Protein AF-A0A2S8CM66-F1 (afdb_monomer)

Structure (mmCIF, N/CA/C/O backbone):
data_AF-A0A2S8CM66-F1
#
_entry.id   AF-A0A2S8CM66-F1
#
loop_
_atom_site.group_PDB
_atom_site.id
_atom_site.type_symbol
_atom_site.label_atom_id
_atom_site.label_alt_id
_atom_site.label_comp_id
_atom_site.label_asym_id
_atom_site.label_entity_id
_atom_site.label_seq_id
_atom_site.pdbx_PDB_ins_code
_atom_site.Cartn_x
_atom_site.Cartn_y
_atom_site.Cartn_z
_atom_site.occupancy
_atom_site.B_iso_or_equiv
_atom_site.auth_seq_id
_atom_site.auth_comp_id
_atom_site.auth_asym_id
_atom_site.auth_atom_id
_atom_site.pdbx_PDB_model_num
ATOM 1 N N . ILE A 1 1 ? 37.166 -19.682 -2.293 1.00 34.41 1 ILE A N 1
ATOM 2 C CA . ILE A 1 1 ? 37.680 -18.323 -1.991 1.00 34.41 1 ILE A CA 1
ATOM 3 C C . ILE A 1 1 ? 39.130 -18.456 -1.525 1.00 34.41 1 ILE A C 1
ATOM 5 O O . ILE A 1 1 ? 39.403 -18.447 -0.336 1.00 34.41 1 ILE A O 1
ATOM 9 N N . VAL A 1 2 ? 40.062 -18.692 -2.449 1.00 28.36 2 VAL A N 1
ATOM 10 C CA . VAL A 1 2 ? 41.507 -18.613 -2.185 1.00 28.36 2 VAL A CA 1
ATOM 11 C C . VAL A 1 2 ? 42.126 -18.052 -3.457 1.00 28.36 2 VAL A C 1
ATOM 13 O O . VAL A 1 2 ? 42.073 -18.705 -4.495 1.00 28.36 2 VAL A O 1
ATOM 16 N N . GLY A 1 3 ? 42.667 -16.837 -3.384 1.00 27.30 3 GLY A N 1
ATOM 17 C CA . GLY A 1 3 ? 43.450 -16.254 -4.469 1.00 27.30 3 GLY A CA 1
ATOM 18 C C . GLY A 1 3 ? 43.388 -14.731 -4.536 1.00 27.30 3 GLY A C 1
ATOM 19 O O . GLY A 1 3 ? 42.432 -14.195 -5.076 1.00 27.30 3 GLY A O 1
ATOM 20 N N . ARG A 1 4 ? 44.491 -14.098 -4.101 1.00 29.75 4 ARG A N 1
ATOM 21 C CA . ARG A 1 4 ? 44.933 -12.701 -4.316 1.00 29.75 4 ARG A CA 1
ATOM 22 C C . ARG A 1 4 ? 44.472 -11.641 -3.305 1.00 29.75 4 ARG A C 1
ATOM 24 O O . ARG A 1 4 ? 43.474 -10.964 -3.494 1.00 29.75 4 ARG A O 1
ATOM 31 N N . ILE A 1 5 ? 45.325 -11.419 -2.303 1.00 27.25 5 ILE A N 1
ATOM 32 C CA . ILE A 1 5 ? 45.510 -10.114 -1.651 1.00 27.25 5 ILE A CA 1
ATOM 33 C C . ILE A 1 5 ? 46.877 -9.591 -2.131 1.00 27.25 5 ILE A C 1
ATOM 35 O O . ILE A 1 5 ? 47.865 -10.313 -1.957 1.00 27.25 5 ILE A O 1
ATOM 39 N N . PRO A 1 6 ? 46.975 -8.410 -2.766 1.00 31.17 6 PRO A N 1
ATOM 40 C CA . PRO A 1 6 ? 48.257 -7.798 -3.084 1.00 31.17 6 PRO A CA 1
ATOM 41 C C . PRO A 1 6 ? 48.831 -7.055 -1.865 1.00 31.17 6 PRO A C 1
ATOM 43 O O . PRO A 1 6 ? 48.110 -6.430 -1.092 1.00 31.17 6 PRO A O 1
ATOM 46 N N . PHE A 1 7 ? 50.150 -7.165 -1.707 1.00 33.06 7 PHE A N 1
ATOM 47 C CA . PHE A 1 7 ? 50.983 -6.472 -0.722 1.00 33.06 7 PHE A CA 1
ATOM 48 C C . PHE A 1 7 ? 50.875 -4.937 -0.840 1.00 33.06 7 PHE A C 1
ATOM 50 O O . PHE A 1 7 ? 50.984 -4.406 -1.942 1.00 33.06 7 PHE A O 1
ATOM 57 N N . LEU A 1 8 ? 50.789 -4.233 0.297 1.00 27.23 8 LEU A N 1
ATOM 58 C CA . LEU A 1 8 ? 51.073 -2.793 0.429 1.00 27.23 8 LEU A CA 1
ATOM 59 C C . LEU A 1 8 ? 52.080 -2.552 1.582 1.00 27.23 8 LEU A C 1
ATOM 61 O O . LEU A 1 8 ? 52.109 -3.345 2.527 1.00 27.23 8 LEU A O 1
ATOM 65 N N . PRO A 1 9 ? 52.946 -1.519 1.493 1.00 34.34 9 PRO A N 1
ATOM 66 C CA . PRO A 1 9 ? 54.175 -1.411 2.280 1.00 34.34 9 PRO A CA 1
ATOM 67 C C . PRO A 1 9 ? 54.027 -0.671 3.625 1.00 34.34 9 PRO A C 1
ATOM 69 O O . PRO A 1 9 ? 53.218 0.235 3.776 1.00 34.34 9 PRO A O 1
ATOM 72 N N . ALA A 1 10 ? 54.886 -1.088 4.565 1.00 40.53 10 ALA A N 1
ATOM 73 C CA . ALA A 1 10 ? 55.399 -0.430 5.778 1.00 40.53 10 ALA A CA 1
ATOM 74 C C . ALA A 1 10 ? 54.502 0.589 6.524 1.00 40.53 10 ALA A C 1
ATOM 76 O O . ALA A 1 10 ? 54.540 1.787 6.253 1.00 40.53 10 ALA A O 1
ATOM 77 N N . LEU A 1 11 ? 53.828 0.119 7.582 1.00 29.58 11 LEU A N 1
ATOM 78 C CA . LEU A 1 11 ? 53.244 0.945 8.647 1.00 29.58 11 LEU A CA 1
ATOM 79 C C . LEU A 1 11 ? 53.951 0.676 9.989 1.00 29.58 11 LEU A C 1
ATOM 81 O O . LEU A 1 11 ? 54.458 -0.417 10.239 1.00 29.58 11 LEU A O 1
ATOM 85 N N . THR A 1 12 ? 54.025 1.719 10.811 1.00 40.59 12 THR A N 1
ATOM 86 C CA . THR A 1 12 ? 54.850 1.884 12.018 1.00 40.59 12 THR A CA 1
ATOM 87 C C . THR A 1 12 ? 54.476 0.969 13.196 1.00 40.59 12 THR A C 1
ATOM 89 O O . THR A 1 12 ? 53.368 0.443 13.291 1.00 40.59 12 THR A O 1
ATOM 92 N N . ALA A 1 13 ? 55.438 0.788 14.112 1.00 33.78 13 ALA A N 1
ATOM 93 C CA . ALA A 1 13 ? 55.459 -0.239 15.161 1.00 33.78 13 ALA A CA 1
ATOM 94 C C . ALA A 1 13 ? 54.307 -0.203 16.192 1.00 33.78 13 ALA A C 1
ATOM 96 O O . ALA A 1 13 ? 54.089 -1.207 16.864 1.00 33.78 13 ALA A O 1
ATOM 97 N N . GLU A 1 14 ? 53.545 0.888 16.306 1.00 38.16 14 GLU A N 1
ATOM 98 C CA . GLU A 1 14 ? 52.434 0.993 17.272 1.00 38.16 14 GLU A CA 1
ATOM 99 C C . GLU A 1 14 ? 51.142 0.283 16.820 1.00 38.16 14 GLU A C 1
ATOM 101 O O . GLU A 1 14 ? 50.305 -0.049 17.655 1.00 38.16 14 GLU A O 1
ATOM 106 N N . ASN A 1 15 ? 50.996 -0.059 15.533 1.00 35.22 15 ASN A N 1
ATOM 107 C CA . ASN A 1 15 ? 49.811 -0.765 15.013 1.00 35.22 15 ASN A CA 1
ATOM 108 C C . ASN A 1 15 ? 49.895 -2.306 15.095 1.00 35.22 15 ASN A C 1
ATOM 110 O O . ASN A 1 15 ? 48.985 -3.001 14.636 1.00 35.22 15 ASN A O 1
ATOM 114 N N . LEU A 1 16 ? 50.972 -2.869 15.659 1.00 32.56 16 LEU A N 1
ATOM 115 C CA . LEU A 1 16 ? 51.241 -4.311 15.583 1.00 32.56 16 LEU A CA 1
ATOM 116 C C . LEU A 1 16 ? 50.444 -5.159 16.600 1.00 32.56 16 LEU A C 1
ATOM 118 O O . LEU A 1 16 ? 50.060 -6.282 16.272 1.00 32.56 16 LEU A O 1
ATOM 122 N N . ASP A 1 17 ? 50.145 -4.646 17.798 1.00 32.88 17 ASP A N 1
ATOM 123 C CA . ASP A 1 17 ? 49.552 -5.457 18.884 1.00 32.88 17 ASP A CA 1
ATOM 124 C C . ASP A 1 17 ? 48.041 -5.713 18.721 1.00 32.88 17 ASP A C 1
ATOM 126 O O . ASP A 1 17 ? 47.539 -6.805 19.017 1.00 32.88 17 ASP A O 1
ATOM 130 N N . VAL A 1 18 ? 47.296 -4.751 18.168 1.00 40.12 18 VAL A N 1
ATOM 131 C CA . VAL A 1 18 ? 45.849 -4.908 17.921 1.00 40.12 18 VAL A CA 1
ATOM 132 C C . VAL A 1 18 ? 45.597 -5.870 16.750 1.00 40.12 18 VAL A C 1
ATOM 134 O O . VAL A 1 18 ? 44.712 -6.728 16.821 1.00 40.12 18 VAL A O 1
ATOM 137 N N . TYR A 1 19 ? 46.439 -5.818 15.711 1.00 36.31 19 TYR A N 1
ATOM 138 C CA . TYR A 1 19 ? 46.355 -6.717 14.555 1.00 36.31 19 TYR A CA 1
ATOM 139 C C . TYR A 1 19 ? 46.709 -8.170 14.896 1.00 36.31 19 TYR A C 1
ATOM 141 O O . TYR A 1 19 ? 46.066 -9.097 14.394 1.00 36.31 19 TYR A O 1
ATOM 149 N N . GLN A 1 20 ? 47.680 -8.398 15.788 1.00 38.97 20 GLN A N 1
ATOM 150 C CA . GLN A 1 20 ? 48.048 -9.756 16.199 1.00 38.97 20 GLN A CA 1
ATOM 151 C C . GLN A 1 20 ? 46.916 -10.482 16.934 1.00 38.97 20 GLN A C 1
ATOM 153 O O . GLN A 1 20 ? 46.774 -11.697 16.788 1.00 38.97 20 GLN A O 1
ATOM 158 N N . THR A 1 21 ? 46.064 -9.762 17.664 1.00 44.78 21 THR A N 1
ATOM 159 C CA . THR A 1 21 ? 44.962 -10.373 18.423 1.00 44.78 21 THR A CA 1
ATOM 160 C C . THR A 1 21 ? 43.815 -10.815 17.501 1.00 44.78 21 THR A C 1
ATOM 162 O O . THR A 1 21 ? 43.306 -11.931 17.636 1.00 44.78 21 THR A O 1
ATOM 165 N N . GLY A 1 22 ? 43.471 -10.005 16.491 1.00 38.69 22 GLY A N 1
ATOM 166 C CA . GLY A 1 22 ? 42.439 -10.332 15.497 1.00 38.69 22 GLY A CA 1
ATOM 167 C C . GLY A 1 22 ? 42.820 -11.501 14.581 1.00 38.69 22 GLY A C 1
ATOM 168 O O . GLY A 1 22 ? 42.032 -12.431 14.393 1.00 38.69 22 GLY A O 1
ATOM 169 N N . VAL A 1 23 ? 44.064 -11.522 14.085 1.00 41.75 23 VAL A N 1
ATOM 170 C CA . VAL A 1 23 ? 44.577 -12.612 13.230 1.00 41.75 23 VAL A CA 1
ATOM 171 C C . VAL A 1 23 ? 44.644 -13.936 13.998 1.00 41.75 23 VAL A C 1
ATOM 173 O O . VAL A 1 23 ? 44.323 -14.997 13.457 1.00 41.75 23 VAL A O 1
ATOM 176 N N . ARG A 1 24 ? 44.997 -13.890 15.286 1.00 42.06 24 ARG A N 1
ATOM 177 C CA . ARG A 1 24 ? 45.085 -15.078 16.143 1.00 42.06 24 ARG A CA 1
ATOM 178 C C . ARG A 1 24 ? 43.707 -15.655 16.482 1.00 42.06 24 ARG A C 1
ATOM 180 O O . ARG A 1 24 ? 43.575 -16.879 16.532 1.00 42.06 24 ARG A O 1
ATOM 187 N N . SER A 1 25 ? 42.683 -14.811 16.624 1.00 43.66 25 SER A N 1
ATOM 188 C CA . SER A 1 25 ? 41.285 -15.251 16.755 1.00 43.66 25 SER A CA 1
ATOM 189 C C . SER A 1 25 ? 40.786 -15.921 15.472 1.00 43.66 25 SER A C 1
ATOM 191 O O . SER A 1 25 ? 40.315 -17.055 15.519 1.00 43.66 25 SER A O 1
ATOM 193 N N . ALA A 1 26 ? 41.008 -15.298 14.309 1.00 45.19 26 ALA A N 1
ATOM 194 C CA . ALA A 1 26 ? 40.602 -15.856 13.017 1.00 45.19 26 ALA A CA 1
ATOM 195 C C . ALA A 1 26 ? 41.284 -17.205 12.714 1.00 45.19 26 ALA A C 1
ATOM 197 O O . ALA A 1 26 ? 40.624 -18.164 12.314 1.00 45.19 26 ALA A O 1
ATOM 198 N N . MET A 1 27 ? 42.591 -17.333 12.980 1.00 46.06 27 MET A N 1
ATOM 199 C CA . MET A 1 27 ? 43.304 -18.611 12.830 1.00 46.06 27 MET A CA 1
ATOM 200 C C . MET A 1 27 ? 42.826 -19.685 13.814 1.00 46.06 27 MET A C 1
ATOM 202 O O . MET A 1 27 ? 42.880 -20.871 13.487 1.00 46.06 27 MET A O 1
ATOM 206 N N . SER A 1 28 ? 42.357 -19.301 15.003 1.00 54.66 28 SER A N 1
ATOM 207 C CA . SER A 1 28 ? 41.804 -20.244 15.984 1.00 54.66 28 SER A CA 1
ATOM 208 C C . SER A 1 28 ? 40.441 -20.775 15.532 1.00 54.66 28 SER A C 1
ATOM 210 O O . SER A 1 28 ? 40.208 -21.981 15.595 1.00 54.66 28 SER A O 1
ATOM 212 N N . THR A 1 29 ? 39.589 -19.911 14.972 1.00 55.22 29 THR A N 1
ATOM 213 C CA . THR A 1 29 ? 38.305 -20.296 14.366 1.00 55.22 29 THR A CA 1
ATOM 214 C C . THR A 1 29 ? 38.499 -21.215 13.159 1.00 55.22 29 THR A C 1
ATOM 216 O O . THR A 1 29 ? 37.814 -22.227 13.040 1.00 55.22 29 THR A O 1
ATOM 219 N N . VAL A 1 30 ? 39.481 -20.931 12.297 1.00 55.44 30 VAL A N 1
ATOM 220 C CA . VAL A 1 30 ? 39.798 -21.785 11.138 1.00 55.44 30 VAL A CA 1
ATOM 221 C C . VAL A 1 30 ? 40.297 -23.166 11.573 1.00 55.44 30 VAL A C 1
ATOM 223 O O . VAL A 1 30 ? 39.867 -24.170 11.009 1.00 55.44 30 VAL A O 1
ATOM 226 N N . LYS A 1 31 ? 41.148 -23.247 12.605 1.00 57.41 31 LYS A N 1
ATOM 227 C CA . LYS A 1 31 ? 41.613 -24.534 13.151 1.00 57.41 31 LYS A CA 1
ATOM 228 C C . LYS A 1 31 ? 40.481 -25.351 13.774 1.00 57.41 31 LYS A C 1
ATOM 230 O O . LYS A 1 31 ? 40.459 -26.566 13.602 1.00 57.41 31 LYS A O 1
ATOM 235 N N . LEU A 1 32 ? 39.540 -24.697 14.456 1.00 55.25 32 LEU A N 1
ATOM 236 C CA . LEU A 1 32 ? 38.354 -25.349 15.014 1.00 55.25 32 LEU A CA 1
ATOM 237 C C . LEU A 1 32 ? 37.452 -25.913 13.904 1.00 55.25 32 LEU A C 1
ATOM 239 O O . LEU A 1 32 ? 37.026 -27.059 13.989 1.00 55.25 32 LEU A O 1
ATOM 243 N N . LEU A 1 33 ? 37.220 -25.143 12.837 1.00 52.84 33 LEU A N 1
ATOM 244 C CA . LEU A 1 33 ? 36.423 -25.576 11.684 1.00 52.84 33 LEU A CA 1
ATOM 245 C C . LEU A 1 33 ? 37.089 -26.719 10.908 1.00 52.84 33 LEU A C 1
ATOM 247 O O . LEU A 1 33 ? 36.409 -27.661 10.511 1.00 52.84 33 LEU A O 1
ATOM 251 N N . GLN A 1 34 ? 38.415 -26.684 10.739 1.00 56.31 34 GLN A N 1
ATOM 252 C CA . GLN A 1 34 ? 39.166 -27.796 10.149 1.00 56.31 34 GLN A CA 1
ATOM 253 C C . GLN A 1 34 ? 39.095 -29.064 11.002 1.00 56.31 34 GLN A C 1
ATOM 255 O O . GLN A 1 34 ? 38.969 -30.153 10.449 1.00 56.31 34 GLN A O 1
ATOM 260 N N . TRP A 1 35 ? 39.163 -28.934 12.329 1.00 65.56 35 TRP A N 1
ATOM 261 C CA . TRP A 1 35 ? 39.040 -30.073 13.235 1.00 65.56 35 TRP A CA 1
ATOM 262 C C . TRP A 1 35 ? 37.630 -30.680 13.195 1.00 65.56 35 TRP A C 1
ATOM 264 O O . TRP A 1 35 ? 37.500 -31.894 13.092 1.00 65.56 35 TRP A O 1
ATOM 274 N N . LEU A 1 36 ? 36.583 -29.849 13.186 1.00 52.12 36 LEU A N 1
ATOM 275 C CA . LEU A 1 36 ? 35.188 -30.295 13.096 1.00 52.12 36 LEU A CA 1
ATOM 276 C C . LEU A 1 36 ? 34.864 -30.965 11.750 1.00 52.12 36 LEU A C 1
ATOM 278 O O . LEU A 1 36 ? 34.192 -31.991 11.727 1.00 52.12 36 LEU A O 1
ATOM 282 N N . ALA A 1 37 ? 35.403 -30.448 10.642 1.00 56.72 37 ALA A N 1
ATOM 283 C CA . ALA A 1 37 ? 35.250 -31.057 9.319 1.00 56.72 37 ALA A CA 1
ATOM 284 C C . ALA A 1 37 ? 35.968 -32.416 9.185 1.00 56.72 37 ALA A C 1
ATOM 286 O O . ALA A 1 37 ? 35.596 -33.227 8.345 1.00 56.72 37 ALA A O 1
ATOM 287 N N . GLN A 1 38 ? 36.991 -32.680 10.006 1.00 59.34 38 GLN A N 1
ATOM 288 C CA . GLN A 1 38 ? 37.706 -33.963 10.035 1.00 59.34 38 GLN A CA 1
ATOM 289 C C . GLN A 1 38 ? 37.014 -35.034 10.897 1.00 59.34 38 GLN A C 1
ATOM 291 O O . GLN A 1 38 ? 37.424 -36.190 10.844 1.00 59.34 38 GLN A O 1
ATOM 296 N N . GLN A 1 39 ? 35.996 -34.673 11.688 1.00 56.97 39 GLN A N 1
ATOM 297 C CA . GLN A 1 39 ? 35.289 -35.581 12.607 1.00 56.97 39 GLN A CA 1
ATOM 298 C C . GLN A 1 39 ? 33.949 -36.102 12.049 1.00 56.97 39 GLN A C 1
ATOM 300 O O . GLN A 1 39 ? 33.127 -36.579 12.826 1.00 56.97 39 GLN A O 1
ATOM 305 N N . ASP A 1 40 ? 33.716 -35.999 10.733 1.00 51.59 40 ASP A N 1
ATOM 306 C CA . ASP A 1 40 ? 32.519 -36.511 10.029 1.00 51.59 40 ASP A CA 1
ATOM 307 C C . ASP A 1 40 ? 31.194 -36.163 10.744 1.00 51.59 40 ASP A C 1
ATOM 309 O O . ASP A 1 40 ? 30.275 -36.966 10.890 1.00 51.59 40 ASP A O 1
ATOM 313 N N . SER A 1 41 ? 31.132 -34.942 11.282 1.00 47.69 41 SER A N 1
ATOM 314 C CA . SER A 1 41 ? 29.969 -34.423 11.993 1.00 47.69 41 SER A CA 1
ATOM 315 C C . SER A 1 41 ? 29.090 -33.649 11.011 1.00 47.69 41 SER A C 1
ATOM 317 O O . SER A 1 41 ? 29.569 -32.693 10.398 1.00 47.69 41 SER A O 1
ATOM 319 N N . ASP A 1 42 ? 27.813 -34.025 10.885 1.00 49.72 42 ASP A N 1
ATOM 320 C CA . ASP A 1 42 ? 26.798 -33.284 10.120 1.00 49.72 42 ASP A CA 1
ATOM 321 C C . ASP A 1 42 ? 26.579 -31.893 10.739 1.00 49.72 42 ASP A C 1
ATOM 323 O O . ASP A 1 42 ? 25.738 -31.686 11.615 1.00 49.72 42 ASP A O 1
ATOM 327 N N . ILE A 1 43 ? 27.379 -30.918 10.307 1.00 46.16 43 ILE A N 1
ATOM 328 C CA . ILE A 1 43 ? 27.241 -29.518 10.701 1.00 46.16 43 ILE A CA 1
ATOM 329 C C . ILE A 1 43 ? 26.562 -28.773 9.555 1.00 46.16 43 ILE A C 1
ATOM 331 O O . ILE A 1 43 ? 27.176 -28.447 8.539 1.00 46.16 43 ILE A O 1
ATOM 335 N N . THR A 1 44 ? 25.283 -28.457 9.736 1.00 44.84 44 THR A N 1
ATOM 336 C CA . THR A 1 44 ? 24.569 -27.485 8.904 1.00 44.84 44 THR A CA 1
ATOM 337 C C . THR A 1 44 ? 25.109 -26.083 9.174 1.00 44.84 44 THR A C 1
ATOM 339 O O . THR A 1 44 ? 24.889 -25.520 10.249 1.00 44.84 44 THR A O 1
ATOM 342 N N . PHE A 1 45 ? 25.801 -25.494 8.197 1.00 41.03 45 PHE A N 1
ATOM 343 C CA . PHE A 1 45 ? 26.128 -24.071 8.222 1.00 41.03 45 PHE A CA 1
ATOM 344 C C . PHE A 1 45 ? 24.851 -23.265 7.989 1.00 41.03 45 PHE A C 1
ATOM 346 O O . PHE A 1 45 ? 24.225 -23.366 6.937 1.00 41.03 45 PHE A O 1
ATOM 353 N N . ASN A 1 46 ? 24.464 -22.459 8.976 1.00 34.88 46 ASN A N 1
ATOM 354 C CA . ASN A 1 46 ? 23.391 -21.489 8.818 1.00 34.88 46 ASN A CA 1
ATOM 355 C C . ASN A 1 46 ? 23.823 -20.462 7.753 1.00 34.88 46 ASN A C 1
ATOM 357 O O . ASN A 1 46 ? 24.751 -19.690 7.984 1.00 34.88 46 ASN A O 1
ATOM 361 N N . THR A 1 47 ? 23.177 -20.459 6.586 1.00 37.53 47 THR A N 1
ATOM 362 C CA . THR A 1 47 ? 23.415 -19.513 5.479 1.00 37.53 47 THR A CA 1
ATOM 363 C C . THR A 1 47 ? 22.785 -18.141 5.737 1.00 37.53 47 THR A C 1
ATOM 365 O O . THR A 1 47 ? 22.403 -17.437 4.803 1.00 37.53 47 THR A O 1
ATOM 368 N N . GLY A 1 48 ? 22.650 -17.747 7.005 1.00 31.98 48 GLY A N 1
ATOM 369 C CA . GLY A 1 48 ? 22.349 -16.369 7.362 1.00 31.98 48 GLY A CA 1
ATOM 370 C C . GLY A 1 48 ? 23.480 -15.472 6.868 1.00 31.98 48 GLY A C 1
ATOM 371 O O . GLY A 1 48 ? 24.653 -15.769 7.098 1.00 31.98 48 GLY A O 1
ATOM 372 N N . GLN A 1 49 ? 23.132 -14.396 6.158 1.00 31.78 49 GLN A N 1
ATOM 373 C CA . GLN A 1 49 ? 24.091 -13.384 5.723 1.00 31.78 49 GLN A CA 1
ATOM 374 C C . GLN A 1 49 ? 24.970 -12.954 6.902 1.00 31.78 49 GLN A C 1
ATOM 376 O O . GLN A 1 49 ? 24.496 -12.405 7.897 1.00 31.78 49 GLN A O 1
ATOM 381 N N . LEU A 1 50 ? 26.271 -13.201 6.776 1.00 27.19 50 LEU A N 1
ATOM 382 C CA . LEU A 1 50 ? 27.278 -12.642 7.662 1.00 27.19 50 LEU A CA 1
ATOM 383 C C . LEU A 1 50 ? 27.385 -11.151 7.327 1.00 27.19 50 LEU A C 1
ATOM 385 O O . LEU A 1 50 ? 27.996 -10.774 6.328 1.00 27.19 50 LEU A O 1
ATOM 389 N N . PHE A 1 51 ? 26.758 -10.304 8.143 1.00 30.28 51 PHE A N 1
ATOM 390 C CA . PHE A 1 51 ? 26.969 -8.862 8.088 1.00 30.28 51 PHE A CA 1
ATOM 391 C C . PHE A 1 51 ? 28.397 -8.560 8.546 1.00 30.28 51 PHE A C 1
ATOM 393 O O . PHE A 1 51 ? 28.695 -8.486 9.738 1.00 30.28 51 PHE A O 1
ATOM 400 N N . ILE A 1 52 ? 29.296 -8.405 7.578 1.00 29.23 52 ILE A N 1
ATOM 401 C CA . ILE A 1 52 ? 30.591 -7.774 7.800 1.00 29.23 52 ILE A CA 1
ATOM 402 C C . ILE A 1 52 ? 30.316 -6.272 7.842 1.00 29.23 52 ILE A C 1
ATOM 404 O O . ILE A 1 52 ? 30.106 -5.644 6.806 1.00 29.23 52 ILE A O 1
ATOM 408 N N . TYR A 1 53 ? 30.288 -5.693 9.040 1.00 26.52 53 TYR A N 1
ATOM 409 C CA . TYR A 1 53 ? 30.388 -4.243 9.167 1.00 26.52 53 TYR A CA 1
ATOM 410 C C . TYR A 1 53 ? 31.748 -3.812 8.604 1.00 26.52 53 TYR A C 1
ATOM 412 O O . TYR A 1 53 ? 32.763 -4.392 9.003 1.00 26.52 53 TYR A O 1
ATOM 420 N N . PRO A 1 54 ? 31.817 -2.816 7.703 1.00 32.34 54 PRO A N 1
ATOM 421 C CA . PRO A 1 54 ? 33.088 -2.251 7.286 1.00 32.34 54 PRO A CA 1
ATOM 422 C C . PRO A 1 54 ? 33.682 -1.479 8.470 1.00 32.34 54 PRO A C 1
ATOM 424 O O . PRO A 1 54 ? 33.461 -0.283 8.643 1.00 32.34 54 PRO A O 1
ATOM 427 N N . SER A 1 55 ? 34.440 -2.172 9.319 1.00 35.03 55 SER A N 1
ATOM 428 C CA . SER A 1 55 ? 35.375 -1.546 10.248 1.00 35.03 55 SER A CA 1
ATOM 429 C C . SER A 1 55 ? 36.491 -0.919 9.413 1.00 35.03 55 SER A C 1
ATOM 431 O O . SER A 1 55 ? 37.450 -1.593 9.039 1.00 35.03 55 SER A O 1
ATOM 433 N N . GLY A 1 56 ? 36.301 0.346 9.044 1.00 33.97 56 GLY A N 1
ATOM 434 C CA . GLY A 1 56 ? 37.214 1.090 8.178 1.00 33.97 56 GLY A CA 1
ATOM 435 C C . GLY A 1 56 ? 36.676 2.415 7.634 1.00 33.97 56 GLY A C 1
ATOM 436 O O . GLY A 1 56 ? 37.441 3.143 7.011 1.00 33.97 56 GLY A O 1
ATOM 437 N N . LEU A 1 57 ? 35.406 2.763 7.863 1.00 30.70 57 LEU A N 1
ATOM 438 C CA . LEU A 1 57 ? 34.940 4.135 7.644 1.00 30.70 57 LEU A CA 1
ATOM 439 C C . LEU A 1 57 ? 35.335 5.018 8.844 1.00 30.70 57 LEU A C 1
ATOM 441 O O . LEU A 1 57 ? 35.297 4.529 9.979 1.00 30.70 57 LEU A O 1
ATOM 445 N N . PRO A 1 58 ? 35.727 6.290 8.625 1.00 30.00 58 PRO A N 1
ATOM 446 C CA . PRO A 1 58 ? 35.945 7.239 9.715 1.00 30.00 58 PRO A CA 1
ATOM 447 C C . PRO A 1 58 ? 34.682 7.300 10.584 1.00 30.00 58 PRO A C 1
ATOM 449 O O . PRO A 1 58 ? 33.573 7.193 10.060 1.00 30.00 58 PRO A O 1
ATOM 452 N N . ASN A 1 59 ? 34.856 7.387 11.909 1.00 29.41 59 ASN A N 1
ATOM 453 C CA . ASN A 1 59 ? 33.756 7.350 12.879 1.00 29.41 59 ASN A CA 1
ATOM 454 C C . ASN A 1 59 ? 32.570 8.215 12.408 1.00 29.41 59 ASN A C 1
ATOM 456 O O . ASN A 1 59 ? 32.789 9.388 12.103 1.00 29.41 59 ASN A O 1
ATOM 460 N N . PRO A 1 60 ? 31.326 7.697 12.397 1.00 31.02 60 PRO A N 1
ATOM 461 C CA . PRO A 1 60 ? 30.168 8.553 12.209 1.00 31.02 60 PRO A CA 1
ATOM 462 C C . PRO A 1 60 ? 30.150 9.556 13.364 1.00 31.02 60 PRO A C 1
ATOM 464 O O . PRO A 1 60 ? 30.095 9.174 14.537 1.00 31.02 60 PRO A O 1
ATOM 467 N N . HIS A 1 61 ? 30.260 10.842 13.038 1.00 35.22 61 HIS A N 1
ATOM 468 C CA . HIS A 1 61 ? 30.047 11.902 14.012 1.00 35.22 61 HIS A CA 1
ATOM 469 C C . HIS A 1 61 ? 28.644 11.738 14.616 1.00 35.22 61 HIS A C 1
ATOM 471 O O . HIS A 1 61 ? 27.704 11.334 13.931 1.00 35.22 61 HIS A O 1
ATOM 477 N N . ALA A 1 62 ? 28.513 11.986 15.921 1.00 35.03 62 ALA A N 1
ATOM 478 C CA . ALA A 1 62 ? 27.251 11.817 16.630 1.00 35.03 62 ALA A CA 1
ATOM 479 C C . ALA A 1 62 ? 26.141 12.646 15.959 1.00 35.03 62 ALA A C 1
ATOM 481 O O . ALA A 1 62 ? 26.262 13.868 15.847 1.00 35.03 62 ALA A O 1
ATOM 482 N N . ALA A 1 63 ? 25.074 11.971 15.519 1.00 39.19 63 ALA A N 1
ATOM 483 C CA . ALA A 1 63 ? 23.920 12.608 14.897 1.00 39.19 63 ALA A CA 1
ATOM 484 C C . ALA A 1 63 ? 23.313 13.671 15.829 1.00 39.19 63 ALA A C 1
ATOM 486 O O . ALA A 1 63 ? 23.181 13.457 17.038 1.00 39.19 63 ALA A O 1
ATOM 487 N N . LEU A 1 64 ? 22.962 14.822 15.254 1.00 44.09 64 LEU A N 1
ATOM 488 C CA . LEU A 1 64 ? 22.318 15.944 15.937 1.00 44.09 64 LEU A CA 1
ATOM 489 C C . LEU A 1 64 ? 21.009 15.510 16.614 1.00 44.09 64 LEU A C 1
ATOM 491 O O . LEU A 1 64 ? 20.114 14.973 15.962 1.00 44.09 64 LEU A O 1
ATOM 495 N N . SER A 1 65 ? 20.860 15.799 17.910 1.00 40.44 65 SER A N 1
ATOM 496 C CA . SER A 1 65 ? 19.550 15.761 18.573 1.00 40.44 65 SER A CA 1
ATOM 497 C C . SER A 1 65 ? 18.720 16.950 18.095 1.00 40.44 65 SER A C 1
ATOM 499 O O . SER A 1 65 ? 18.860 18.053 18.616 1.00 40.44 65 SER A O 1
ATOM 501 N N . ARG A 1 66 ? 17.870 16.721 17.092 1.00 50.84 66 ARG A N 1
ATOM 502 C CA . ARG A 1 66 ? 16.997 17.744 16.498 1.00 50.84 66 ARG A CA 1
ATOM 503 C C . ARG A 1 66 ? 15.796 18.044 17.398 1.00 50.84 66 ARG A C 1
ATOM 505 O O . ARG A 1 66 ? 15.283 17.151 18.078 1.00 50.84 66 ARG A O 1
ATOM 512 N N . ARG A 1 67 ? 15.307 19.291 17.381 1.00 42.84 67 ARG A N 1
ATOM 513 C CA . ARG A 1 67 ? 14.037 19.658 18.029 1.00 42.84 67 ARG A CA 1
ATOM 514 C C . ARG A 1 67 ? 12.897 18.915 17.329 1.00 42.84 67 ARG A C 1
ATOM 516 O O . ARG A 1 67 ? 12.615 19.120 16.155 1.00 42.84 67 ARG A O 1
ATOM 523 N N . SER A 1 68 ? 12.260 18.010 18.059 1.00 41.78 68 SER A N 1
ATOM 524 C CA . SER A 1 68 ? 11.146 17.183 17.603 1.00 41.78 68 SER A CA 1
ATOM 525 C C . SER A 1 68 ? 9.912 18.042 17.305 1.00 41.78 68 SER A C 1
ATOM 527 O O . SER A 1 68 ? 9.132 18.335 18.212 1.00 41.78 68 SER A O 1
ATOM 529 N N . GLY A 1 69 ? 9.763 18.462 16.047 1.00 47.50 69 GLY A N 1
ATOM 530 C CA . GLY A 1 69 ? 8.588 19.199 15.571 1.00 47.50 69 GLY A CA 1
ATOM 531 C C . GLY A 1 69 ? 8.564 19.580 14.085 1.00 47.50 69 GLY A C 1
ATOM 532 O O . GLY A 1 69 ? 7.663 20.313 13.698 1.00 47.50 69 GLY A O 1
ATOM 533 N N . ILE A 1 70 ? 9.515 19.123 13.265 1.00 50.44 70 ILE A N 1
ATOM 534 C CA . ILE A 1 70 ? 9.579 19.476 11.836 1.00 50.44 70 ILE A CA 1
ATOM 535 C C . ILE A 1 70 ? 8.819 18.423 11.025 1.00 50.44 70 ILE A C 1
ATOM 537 O O . ILE A 1 70 ? 8.885 17.232 11.343 1.00 50.44 70 ILE A O 1
ATOM 541 N N . ASP A 1 71 ? 8.098 18.868 9.998 1.00 52.12 71 ASP A N 1
ATOM 542 C CA . ASP A 1 71 ? 7.392 17.989 9.074 1.00 52.12 71 ASP A CA 1
ATOM 543 C C . ASP A 1 71 ? 8.379 17.037 8.374 1.00 52.12 71 ASP A C 1
ATOM 545 O O . ASP A 1 71 ? 9.453 17.434 7.913 1.00 52.12 71 ASP A O 1
ATOM 549 N N . ALA A 1 72 ? 8.039 15.749 8.328 1.00 53.16 72 ALA A N 1
ATOM 550 C CA . ALA A 1 72 ? 8.912 14.717 7.774 1.00 53.16 72 ALA A CA 1
ATOM 551 C C . ALA A 1 72 ? 9.175 14.948 6.279 1.00 53.16 72 ALA A C 1
ATOM 553 O O . ALA A 1 72 ? 10.239 14.580 5.780 1.00 53.16 72 ALA A O 1
ATOM 554 N N . ASP A 1 73 ? 8.235 15.589 5.587 1.00 49.66 73 ASP A N 1
ATOM 555 C CA . ASP A 1 73 ? 8.355 15.916 4.171 1.00 49.66 73 ASP A CA 1
ATOM 556 C C . ASP A 1 73 ? 9.218 17.175 3.956 1.00 49.66 73 ASP A C 1
ATOM 558 O O . ASP A 1 73 ? 10.068 17.176 3.060 1.00 49.66 73 ASP A O 1
ATOM 562 N N . GLU A 1 74 ? 9.142 18.167 4.859 1.00 52.41 74 GLU A N 1
ATOM 563 C CA . GLU A 1 74 ? 10.065 19.317 4.906 1.00 52.41 74 GLU A CA 1
ATOM 564 C C . GLU A 1 74 ? 11.527 18.889 5.174 1.00 52.41 74 GLU A C 1
ATOM 566 O O . GLU A 1 74 ? 12.470 19.430 4.600 1.00 52.41 74 GLU A O 1
ATOM 571 N N . GLN A 1 75 ? 11.752 17.864 6.000 1.00 54.69 75 GLN A N 1
ATOM 572 C CA . GLN A 1 75 ? 13.105 17.339 6.228 1.00 54.69 75 GLN A CA 1
ATOM 573 C C . GLN A 1 75 ? 13.617 16.483 5.064 1.00 54.69 75 GLN A C 1
ATOM 575 O O . GLN A 1 75 ? 14.810 16.501 4.756 1.00 54.69 75 GLN A O 1
ATOM 580 N N . ARG A 1 76 ? 12.739 15.709 4.414 1.00 54.66 76 ARG A N 1
ATOM 581 C CA . ARG A 1 76 ? 13.112 14.830 3.295 1.00 54.66 76 ARG A CA 1
ATOM 582 C C . ARG A 1 76 ? 13.516 15.605 2.050 1.00 54.66 76 ARG A C 1
ATOM 584 O O . ARG A 1 76 ? 14.457 15.175 1.383 1.00 54.66 76 ARG A O 1
ATOM 591 N N . TRP A 1 77 ? 12.858 16.723 1.740 1.00 55.88 77 TRP A N 1
ATOM 592 C CA . TRP A 1 77 ? 13.232 17.520 0.567 1.00 55.88 77 TRP A CA 1
ATOM 593 C C . TRP A 1 77 ? 14.568 18.247 0.772 1.00 55.88 77 TRP A C 1
ATOM 595 O O . TRP A 1 77 ? 15.401 18.212 -0.129 1.00 55.88 77 TRP A O 1
ATOM 605 N N . LEU A 1 78 ? 14.840 18.807 1.962 1.00 55.62 78 LEU A N 1
ATOM 606 C CA . LEU A 1 78 ? 16.141 19.426 2.251 1.00 55.62 78 LEU A CA 1
ATOM 607 C C . LEU A 1 78 ? 17.251 18.383 2.194 1.00 55.62 78 LEU A C 1
ATOM 609 O O . LEU A 1 78 ? 18.249 18.594 1.520 1.00 55.62 78 LEU A O 1
ATOM 613 N N . LEU A 1 79 ? 17.046 17.197 2.772 1.00 54.69 79 LEU A N 1
ATOM 614 C CA . LEU A 1 79 ? 17.996 16.089 2.636 1.00 54.69 79 LEU A CA 1
ATOM 615 C C . LEU A 1 79 ? 18.182 15.615 1.183 1.00 54.69 79 LEU A C 1
ATOM 617 O O . LEU A 1 79 ? 19.245 15.083 0.863 1.00 54.69 79 LEU A O 1
ATOM 621 N N . ARG A 1 80 ? 17.184 15.786 0.305 1.00 54.62 80 ARG A N 1
ATOM 622 C CA . ARG A 1 80 ? 17.305 15.509 -1.135 1.00 54.62 80 ARG A CA 1
ATOM 623 C C . ARG A 1 80 ? 18.166 16.566 -1.820 1.00 54.62 80 ARG A C 1
ATOM 625 O O . ARG A 1 80 ? 19.100 16.185 -2.513 1.00 54.62 80 ARG A O 1
ATOM 632 N N . LEU A 1 81 ? 17.925 17.844 -1.536 1.00 52.38 81 LEU A N 1
ATOM 633 C CA . LEU A 1 81 ? 18.728 18.971 -2.013 1.00 52.38 81 LEU A CA 1
ATOM 634 C C . LEU A 1 81 ? 20.199 18.792 -1.616 1.00 52.38 81 LEU A C 1
ATOM 636 O O . LEU A 1 81 ? 21.077 18.788 -2.464 1.00 52.38 81 LEU A O 1
ATOM 640 N N . VAL A 1 82 ? 20.481 18.479 -0.351 1.00 55.53 82 VAL A N 1
ATOM 641 C CA . VAL A 1 82 ? 21.848 18.197 0.128 1.00 55.53 82 VAL A CA 1
ATOM 642 C C . VAL A 1 82 ? 22.531 17.058 -0.644 1.00 55.53 82 VAL A C 1
ATOM 644 O O . VAL A 1 82 ? 23.741 17.098 -0.865 1.00 55.53 82 VAL A O 1
ATOM 647 N N . LYS A 1 83 ? 21.773 16.046 -1.081 1.00 51.88 83 LYS A N 1
ATOM 648 C CA . LYS A 1 83 ? 22.298 14.905 -1.846 1.00 51.88 83 LYS A CA 1
ATOM 649 C C . LYS A 1 83 ? 22.529 15.205 -3.331 1.00 51.88 83 LYS A C 1
ATOM 651 O O . LYS A 1 83 ? 23.352 14.512 -3.927 1.00 51.88 83 LYS A O 1
ATOM 656 N N . THR A 1 84 ? 21.815 16.168 -3.915 1.00 48.28 84 THR A N 1
ATOM 657 C CA . THR A 1 84 ? 21.886 16.523 -5.348 1.00 48.28 84 THR A CA 1
ATOM 658 C C . THR A 1 84 ? 22.873 17.653 -5.641 1.00 48.28 84 THR A C 1
ATOM 660 O O . THR A 1 84 ? 23.228 17.884 -6.794 1.00 48.28 84 THR A O 1
ATOM 663 N N . LEU A 1 85 ? 23.366 18.337 -4.608 1.00 53.03 85 LEU A N 1
ATOM 664 C CA . LEU A 1 85 ? 24.361 19.392 -4.751 1.00 53.03 85 LEU A CA 1
ATOM 665 C C . LEU A 1 85 ? 25.716 18.861 -5.276 1.00 53.03 85 LEU A C 1
ATOM 667 O O . LEU A 1 85 ? 26.173 17.791 -4.856 1.00 53.03 85 LEU A O 1
ATOM 671 N N . PRO A 1 86 ? 26.409 19.625 -6.144 1.00 48.19 86 PRO A N 1
ATOM 672 C CA . PRO A 1 86 ? 27.684 19.213 -6.718 1.00 48.19 86 PRO A CA 1
ATOM 673 C C . PRO A 1 86 ? 28.739 19.054 -5.618 1.00 48.19 86 PRO A C 1
ATOM 675 O O . PRO A 1 86 ? 28.892 19.910 -4.742 1.00 48.19 86 PRO A O 1
ATOM 678 N N . ARG A 1 87 ? 29.463 17.930 -5.652 1.00 55.41 87 ARG A N 1
ATOM 679 C CA . ARG A 1 87 ? 30.509 17.623 -4.670 1.00 55.41 87 ARG A CA 1
ATOM 680 C C . ARG A 1 87 ? 31.822 18.292 -5.049 1.00 55.41 87 ARG A C 1
ATOM 682 O O . ARG A 1 87 ? 32.309 18.141 -6.168 1.00 55.41 87 ARG A O 1
ATOM 689 N N . PHE A 1 88 ? 32.447 18.957 -4.090 1.00 56.59 88 PHE A N 1
ATOM 690 C CA . PHE A 1 88 ? 33.802 19.459 -4.222 1.00 56.59 88 PHE A CA 1
ATOM 691 C C . PHE A 1 88 ? 34.810 18.320 -4.059 1.00 56.59 88 PHE A C 1
ATOM 693 O O . PHE A 1 88 ? 34.743 17.520 -3.128 1.00 56.59 88 PHE A O 1
ATOM 700 N N . ASN A 1 89 ? 35.819 18.292 -4.930 1.00 52.34 89 ASN A N 1
ATOM 701 C CA . ASN A 1 89 ? 36.955 17.377 -4.786 1.00 52.34 89 ASN A CA 1
ATOM 702 C C . ASN A 1 89 ? 37.887 17.763 -3.615 1.00 52.34 89 ASN A C 1
ATOM 704 O O . ASN A 1 89 ? 38.732 16.965 -3.208 1.00 52.34 89 ASN A O 1
ATOM 708 N N . ASN A 1 90 ? 37.730 18.967 -3.049 1.00 64.62 90 ASN A N 1
ATOM 709 C CA . ASN A 1 90 ? 38.414 19.401 -1.833 1.00 64.62 90 ASN A CA 1
ATOM 710 C C . ASN A 1 90 ? 37.675 18.850 -0.601 1.00 64.62 90 ASN A C 1
ATOM 712 O O . ASN A 1 90 ? 36.612 19.348 -0.236 1.00 64.62 90 ASN A O 1
ATOM 716 N N . ALA A 1 91 ? 38.248 17.821 0.031 1.00 68.25 91 ALA A N 1
ATOM 717 C CA . ALA A 1 91 ? 37.622 17.106 1.144 1.00 68.25 91 ALA A CA 1
ATOM 718 C C . ALA A 1 91 ? 37.266 18.002 2.355 1.00 68.25 91 ALA A C 1
ATOM 720 O O . ALA A 1 91 ? 36.145 17.877 2.846 1.00 68.25 91 ALA A O 1
ATOM 721 N N . PRO A 1 92 ? 38.130 18.931 2.817 1.00 73.25 92 PRO A N 1
ATOM 722 C CA . PRO A 1 92 ? 37.754 19.926 3.826 1.00 73.25 92 PRO A CA 1
ATOM 723 C C . PRO A 1 92 ? 36.541 20.794 3.461 1.00 73.25 92 PRO A C 1
ATOM 725 O O . PRO A 1 92 ? 35.614 20.917 4.260 1.00 73.25 92 PRO A O 1
ATOM 728 N N . LEU A 1 93 ? 36.518 21.363 2.250 1.00 71.62 93 LEU A N 1
ATOM 729 C CA . LEU A 1 93 ? 35.408 22.201 1.775 1.00 71.62 93 LEU A CA 1
ATOM 730 C C . LEU A 1 93 ? 34.115 21.399 1.596 1.00 71.62 93 LEU A C 1
ATOM 732 O O . LEU A 1 93 ? 33.039 21.892 1.930 1.00 71.62 93 LEU A O 1
ATOM 736 N N . GLN A 1 94 ? 34.216 20.157 1.117 1.00 75.50 94 GLN A N 1
ATOM 737 C CA . GLN A 1 94 ? 33.071 19.257 1.015 1.00 75.50 94 GLN A CA 1
ATOM 738 C C . GLN A 1 94 ? 32.507 18.917 2.395 1.00 75.50 94 GLN A C 1
ATOM 740 O O . GLN A 1 94 ? 31.306 19.031 2.601 1.00 75.50 94 GLN A O 1
ATOM 745 N N . ASN A 1 95 ? 33.369 18.580 3.357 1.00 79.25 95 ASN A N 1
ATOM 746 C CA . ASN A 1 95 ? 32.955 18.286 4.727 1.00 79.25 95 ASN A CA 1
ATOM 747 C C . ASN A 1 95 ? 32.272 19.495 5.389 1.00 79.25 95 ASN A C 1
ATOM 749 O O . ASN A 1 95 ? 31.253 19.345 6.058 1.00 79.25 95 ASN A O 1
ATOM 753 N N . TYR A 1 96 ? 32.793 20.706 5.170 1.00 83.31 96 TYR A N 1
ATOM 754 C CA . TYR A 1 96 ? 32.146 21.928 5.644 1.00 83.31 96 TYR A CA 1
ATOM 755 C C . TYR A 1 96 ? 30.765 22.131 5.002 1.00 83.31 96 TYR A C 1
ATOM 757 O O . TYR A 1 96 ? 29.804 22.435 5.707 1.00 83.31 96 TYR A O 1
ATOM 765 N N . ARG A 1 97 ? 30.643 21.924 3.682 1.00 78.50 97 ARG A N 1
ATOM 766 C CA . ARG A 1 97 ? 29.360 22.009 2.966 1.00 78.50 97 ARG A CA 1
ATOM 767 C C . ARG A 1 97 ? 28.352 20.989 3.486 1.00 78.50 97 ARG A C 1
ATOM 769 O O . ARG A 1 97 ? 27.203 21.366 3.679 1.00 78.50 97 ARG A O 1
ATOM 776 N N . ASP A 1 98 ? 28.766 19.749 3.736 1.00 77.56 98 ASP A N 1
ATOM 777 C CA . ASP A 1 98 ? 27.888 18.689 4.248 1.00 77.56 98 ASP A CA 1
ATOM 778 C C . ASP A 1 98 ? 27.309 19.069 5.624 1.00 77.56 98 ASP A C 1
ATOM 780 O O . ASP A 1 98 ? 26.103 18.953 5.844 1.00 77.56 98 ASP A O 1
ATOM 784 N N . ILE A 1 99 ? 28.143 19.614 6.520 1.00 80.94 99 ILE A N 1
ATOM 785 C CA . ILE A 1 99 ? 27.714 20.097 7.845 1.00 80.94 99 ILE A CA 1
ATOM 786 C C . ILE A 1 99 ? 26.789 21.317 7.720 1.00 80.94 99 ILE A C 1
ATOM 788 O O . ILE A 1 99 ? 25.786 21.401 8.424 1.00 80.94 99 ILE A O 1
ATOM 792 N N . LEU A 1 100 ? 27.096 22.253 6.817 1.00 82.12 100 LEU A N 1
ATOM 793 C CA . LEU A 1 100 ? 26.282 23.447 6.549 1.00 82.12 100 LEU A CA 1
ATOM 794 C C . LEU A 1 100 ? 24.889 23.076 6.043 1.00 82.12 100 LEU A C 1
ATOM 796 O O . LEU A 1 100 ? 23.878 23.593 6.505 1.00 82.12 100 LEU A O 1
ATOM 800 N N . CYS A 1 101 ? 24.856 22.138 5.110 1.00 76.31 101 CYS A N 1
ATOM 801 C CA . CYS A 1 101 ? 23.655 21.567 4.540 1.00 76.31 101 CYS A CA 1
ATOM 802 C C . CYS A 1 101 ? 22.795 20.837 5.586 1.00 76.31 101 CYS A C 1
ATOM 804 O O . CYS A 1 101 ? 21.571 20.948 5.555 1.00 76.31 101 CYS A O 1
ATOM 806 N N . GLU A 1 102 ? 23.417 20.126 6.533 1.00 74.88 102 GLU A N 1
ATOM 807 C CA . GLU A 1 102 ? 22.701 19.512 7.656 1.00 74.88 102 GLU A CA 1
ATOM 808 C C . GLU A 1 102 ? 22.131 20.563 8.622 1.00 74.88 102 GLU A C 1
ATOM 810 O O . GLU A 1 102 ? 20.986 20.425 9.048 1.00 74.88 102 GLU A O 1
ATOM 815 N N . ALA A 1 103 ? 22.892 21.618 8.918 1.00 78.69 103 ALA A N 1
ATOM 816 C CA . ALA A 1 103 ? 22.492 22.693 9.829 1.00 78.69 103 ALA A CA 1
ATOM 817 C C . ALA A 1 103 ? 21.363 23.583 9.279 1.00 78.69 103 ALA A C 1
ATOM 819 O O . ALA A 1 103 ? 20.625 24.189 10.038 1.00 78.69 103 ALA A O 1
ATOM 820 N N . ILE A 1 104 ? 21.211 23.689 7.956 1.00 76.12 104 ILE A N 1
ATOM 821 C CA . ILE A 1 104 ? 20.151 24.501 7.326 1.00 76.12 104 ILE A CA 1
ATOM 822 C C . ILE A 1 104 ? 18.871 23.672 7.086 1.00 76.12 104 ILE A C 1
ATOM 824 O O . ILE A 1 104 ? 17.854 24.197 6.627 1.00 76.12 104 ILE A O 1
ATOM 828 N N . ALA A 1 105 ? 18.880 22.375 7.420 1.00 71.69 105 ALA A N 1
ATOM 829 C CA . ALA A 1 105 ? 17.795 21.442 7.112 1.00 71.69 105 ALA A CA 1
ATOM 830 C C . ALA A 1 105 ? 16.457 21.745 7.817 1.00 71.69 105 ALA A C 1
ATOM 832 O O . ALA A 1 105 ? 15.434 21.184 7.436 1.00 71.69 105 ALA A O 1
ATOM 833 N N . ASP A 1 106 ? 16.430 22.607 8.828 1.00 69.38 106 ASP A N 1
ATOM 834 C CA . ASP A 1 106 ? 15.211 23.089 9.488 1.00 69.38 106 ASP A CA 1
ATOM 835 C C . ASP A 1 106 ? 15.000 24.606 9.332 1.00 69.38 106 ASP A C 1
ATOM 837 O O . ASP A 1 106 ? 14.104 25.187 9.948 1.00 69.38 106 ASP A O 1
ATOM 841 N N . ARG A 1 107 ? 15.791 25.243 8.456 1.00 69.94 107 ARG A N 1
ATOM 842 C CA . ARG A 1 107 ? 15.821 26.691 8.219 1.00 69.94 107 ARG A CA 1
ATOM 843 C C . ARG A 1 107 ? 16.102 27.514 9.495 1.00 69.94 107 ARG A C 1
ATOM 845 O O . ARG A 1 107 ? 15.757 28.699 9.535 1.00 69.94 107 ARG A O 1
ATOM 852 N N . GLU A 1 108 ? 16.747 26.934 10.513 1.00 73.00 108 GLU A N 1
ATOM 853 C CA . GLU A 1 108 ? 17.231 27.639 11.704 1.00 73.00 108 GLU A CA 1
ATOM 854 C C . GLU A 1 108 ? 18.582 27.092 12.182 1.00 73.00 108 GLU A C 1
ATOM 856 O O . GLU A 1 108 ? 18.664 25.982 12.671 1.00 73.00 108 GLU A O 1
ATOM 861 N N . ILE A 1 109 ? 19.634 27.910 12.160 1.00 78.94 109 ILE A N 1
ATOM 862 C CA . ILE A 1 109 ? 20.944 27.484 12.678 1.00 78.94 109 ILE A CA 1
ATOM 863 C C . ILE A 1 109 ? 21.034 27.789 14.177 1.00 78.94 109 ILE A C 1
ATOM 865 O O . ILE A 1 109 ? 20.926 28.956 14.577 1.00 78.94 109 ILE A O 1
ATOM 869 N N . ASP A 1 110 ? 21.260 26.767 15.006 1.00 80.25 110 ASP A N 1
ATOM 870 C CA . ASP A 1 110 ? 21.465 26.927 16.450 1.00 80.25 110 ASP A CA 1
ATOM 871 C C . ASP A 1 110 ? 22.939 27.189 16.847 1.00 80.25 110 ASP A C 1
ATOM 873 O O . ASP A 1 110 ? 23.875 27.044 16.056 1.00 80.25 110 ASP A O 1
ATOM 877 N N . ASP A 1 111 ? 23.174 27.600 18.102 1.00 76.56 111 ASP A N 1
ATOM 878 C CA . ASP A 1 111 ? 24.524 27.915 18.604 1.00 76.56 111 ASP A CA 1
ATOM 879 C C . ASP A 1 111 ? 25.488 26.708 18.536 1.00 76.56 111 ASP A C 1
ATOM 881 O O . ASP A 1 111 ? 26.710 26.877 18.423 1.00 76.56 111 ASP A O 1
ATOM 885 N N . ALA A 1 112 ? 24.966 25.478 18.616 1.00 75.38 112 ALA A N 1
ATOM 886 C CA . ALA A 1 112 ? 25.754 24.249 18.587 1.00 75.38 112 ALA A CA 1
ATOM 887 C C . ALA A 1 112 ? 26.126 23.835 17.153 1.00 75.38 112 ALA A C 1
ATOM 889 O O . ALA A 1 112 ? 27.215 23.296 16.929 1.00 75.38 112 ALA A O 1
ATOM 890 N N . GLU A 1 113 ? 25.254 24.093 16.187 1.00 82.12 113 GLU A N 1
ATOM 891 C CA . GLU A 1 113 ? 25.486 23.938 14.752 1.00 82.12 113 GLU A CA 1
ATOM 892 C C . GLU A 1 113 ? 26.456 25.000 14.243 1.00 82.12 113 GLU A C 1
ATOM 894 O O . GLU A 1 113 ? 27.444 24.672 13.584 1.00 82.12 113 GLU A O 1
ATOM 899 N N . PHE A 1 114 ? 26.275 26.254 14.663 1.00 79.69 114 PHE A N 1
ATOM 900 C CA . PHE A 1 114 ? 27.210 27.334 14.364 1.00 79.69 114 PHE A CA 1
ATOM 901 C C . PHE A 1 114 ? 28.615 27.047 14.915 1.00 79.69 114 PHE A C 1
ATOM 903 O O . PHE A 1 114 ? 29.617 27.228 14.220 1.00 79.69 114 PHE A O 1
ATOM 910 N N . SER A 1 115 ? 28.706 26.518 16.141 1.00 78.12 115 SER A N 1
ATOM 911 C CA . SER A 1 115 ? 29.984 26.097 16.731 1.00 78.12 115 SER A CA 1
ATOM 912 C C . SER A 1 115 ? 30.657 24.980 15.928 1.00 78.12 115 SER A C 1
ATOM 914 O O . SER A 1 115 ? 31.873 25.001 15.751 1.00 78.12 115 SER A O 1
ATOM 916 N N . ARG A 1 116 ? 29.886 24.024 15.395 1.00 81.75 116 ARG A N 1
ATOM 917 C CA . ARG A 1 116 ? 30.418 22.947 14.545 1.00 81.75 116 ARG A CA 1
ATOM 918 C C . ARG A 1 116 ? 30.913 23.437 13.200 1.00 81.75 116 ARG A C 1
ATOM 920 O O . ARG A 1 116 ? 31.963 22.977 12.763 1.00 81.75 116 ARG A O 1
ATOM 927 N N . LEU A 1 117 ? 30.205 24.375 12.576 1.00 85.12 117 LEU A N 1
ATOM 928 C CA . LEU A 1 117 ? 30.679 25.024 11.357 1.00 85.12 117 LEU A CA 1
ATOM 929 C C . LEU A 1 117 ? 32.014 25.724 11.614 1.00 85.12 117 LEU A C 1
ATOM 931 O O . LEU A 1 117 ? 32.967 25.521 10.868 1.00 85.12 117 LEU A O 1
ATOM 935 N N . GLN A 1 118 ? 32.148 26.455 12.723 1.00 83.06 118 GLN A N 1
ATOM 936 C CA . GLN A 1 118 ? 33.433 27.059 13.090 1.00 83.06 118 GLN A CA 1
ATOM 937 C C . GLN A 1 118 ? 34.539 26.026 13.334 1.00 83.06 118 GLN A C 1
ATOM 939 O O . GLN A 1 118 ? 35.682 26.259 12.943 1.00 83.06 118 GLN A O 1
ATOM 944 N N . THR A 1 119 ? 34.231 24.891 13.966 1.00 82.75 119 THR A N 1
ATOM 945 C CA . THR A 1 119 ? 35.198 23.799 14.144 1.00 82.75 119 THR A CA 1
ATOM 946 C C . THR A 1 119 ? 35.620 23.207 12.801 1.00 82.75 119 THR A C 1
ATOM 948 O O . THR A 1 119 ? 36.814 23.098 12.552 1.00 82.75 119 THR A O 1
ATOM 951 N N . ALA A 1 120 ? 34.679 22.917 11.900 1.00 83.56 120 ALA A N 1
ATOM 952 C CA . ALA A 1 120 ? 34.974 22.375 10.575 1.00 83.56 120 ALA A CA 1
ATOM 953 C C . ALA A 1 120 ? 35.806 23.340 9.712 1.00 83.56 120 ALA A C 1
ATOM 955 O O . ALA A 1 120 ? 36.722 22.907 9.016 1.00 83.56 120 ALA A O 1
ATOM 956 N N . ALA A 1 121 ? 35.533 24.646 9.795 1.00 84.81 121 ALA A N 1
ATOM 957 C CA . ALA A 1 121 ? 36.340 25.676 9.142 1.00 84.81 121 ALA A CA 1
ATOM 958 C C . ALA A 1 121 ? 37.786 25.691 9.658 1.00 84.81 121 ALA A C 1
ATOM 960 O O . ALA A 1 121 ? 38.722 25.759 8.862 1.00 84.81 121 ALA A O 1
ATOM 961 N N . ARG A 1 122 ? 37.969 25.595 10.983 1.00 81.69 122 ARG A N 1
ATOM 962 C CA . ARG A 1 122 ? 39.293 25.572 11.623 1.00 81.69 122 ARG A CA 1
ATOM 963 C C . ARG A 1 122 ? 40.068 24.296 11.308 1.00 81.69 122 ARG A C 1
ATOM 965 O O . ARG A 1 122 ? 41.239 24.383 10.960 1.00 81.69 122 ARG A O 1
ATOM 972 N N . ASP A 1 123 ? 39.421 23.138 11.407 1.00 79.69 123 ASP A N 1
ATOM 973 C CA . ASP A 1 123 ? 40.041 21.831 11.157 1.00 79.69 123 ASP A CA 1
ATOM 974 C C . ASP A 1 123 ? 40.407 21.650 9.675 1.00 79.69 123 ASP A C 1
ATOM 976 O O . ASP A 1 123 ? 41.374 20.963 9.345 1.00 79.69 123 ASP A O 1
ATOM 980 N N . GLY A 1 124 ? 39.640 22.280 8.781 1.00 77.25 124 GLY A N 1
ATOM 981 C CA . GLY A 1 124 ? 39.854 22.260 7.338 1.00 77.25 124 GLY A CA 1
ATOM 982 C C . GLY A 1 124 ? 40.767 23.358 6.784 1.00 77.25 124 GLY A C 1
ATOM 983 O O . GLY A 1 124 ? 40.985 23.368 5.573 1.00 77.25 124 GLY A O 1
ATOM 984 N N . ASP A 1 125 ? 41.261 24.273 7.630 1.00 78.31 125 ASP A N 1
ATOM 985 C CA . ASP A 1 125 ? 42.000 25.490 7.241 1.00 78.31 125 ASP A CA 1
ATOM 986 C C . ASP A 1 125 ? 41.312 26.253 6.088 1.00 78.31 125 ASP A C 1
ATOM 988 O O . ASP A 1 125 ? 41.915 26.616 5.071 1.00 78.31 125 ASP A O 1
ATOM 992 N N . ILE A 1 126 ? 39.991 26.420 6.212 1.00 80.81 126 ILE A N 1
ATOM 993 C CA . ILE A 1 126 ? 39.151 27.067 5.201 1.00 80.81 126 ILE A CA 1
ATOM 994 C C . ILE A 1 126 ? 39.152 28.571 5.460 1.00 80.81 126 ILE A C 1
ATOM 996 O O . ILE A 1 126 ? 38.865 29.022 6.567 1.00 80.81 126 ILE A O 1
ATOM 1000 N N . GLN A 1 127 ? 39.453 29.358 4.430 1.00 79.56 127 GLN A N 1
ATOM 1001 C CA . GLN A 1 127 ? 39.486 30.811 4.555 1.00 79.56 127 GLN A CA 1
ATOM 1002 C C . GLN A 1 127 ? 38.074 31.406 4.634 1.00 79.56 127 GLN A C 1
ATOM 1004 O O . GLN A 1 127 ? 37.156 30.948 3.954 1.00 79.56 127 GLN A O 1
ATOM 1009 N N . ASP A 1 128 ? 37.916 32.499 5.385 1.00 78.94 128 ASP A N 1
ATOM 1010 C CA . ASP A 1 128 ? 36.630 33.201 5.549 1.00 78.94 128 ASP A CA 1
ATOM 1011 C C . ASP A 1 128 ? 36.012 33.657 4.212 1.00 78.94 128 ASP A C 1
ATOM 1013 O O . ASP A 1 128 ? 34.789 33.742 4.073 1.00 78.94 128 ASP A O 1
ATOM 1017 N N . VAL A 1 129 ? 36.851 33.916 3.203 1.00 75.19 129 VAL A N 1
ATOM 1018 C CA . VAL A 1 129 ? 36.430 34.256 1.834 1.00 75.19 129 VAL A CA 1
ATOM 1019 C C . VAL A 1 129 ? 35.756 33.066 1.142 1.00 75.19 129 VAL A C 1
ATOM 1021 O O . VAL A 1 129 ? 34.729 33.248 0.482 1.00 75.19 129 VAL A O 1
ATOM 1024 N N . ASP A 1 130 ? 36.287 31.854 1.323 1.00 78.12 130 ASP A N 1
ATOM 1025 C CA . ASP A 1 130 ? 35.712 30.618 0.778 1.00 78.12 130 ASP A CA 1
ATOM 1026 C C . ASP A 1 130 ? 34.405 30.262 1.501 1.00 78.12 130 ASP A C 1
ATOM 1028 O O . ASP A 1 130 ? 33.412 29.945 0.847 1.00 78.12 130 ASP A O 1
ATOM 1032 N N . ILE A 1 131 ? 34.362 30.418 2.830 1.00 82.75 131 ILE A N 1
ATOM 1033 C CA . ILE A 1 131 ? 33.147 30.223 3.644 1.00 82.75 131 ILE A CA 1
ATOM 1034 C C . ILE A 1 131 ? 32.037 31.178 3.198 1.00 82.75 131 ILE A C 1
ATOM 1036 O O . ILE A 1 131 ? 30.914 30.760 2.920 1.00 82.75 131 ILE A O 1
ATOM 1040 N N . SER A 1 132 ? 32.360 32.466 3.066 1.00 81.56 132 SER A N 1
ATOM 1041 C CA . SER A 1 132 ? 31.392 33.486 2.656 1.00 81.56 132 SER A CA 1
ATOM 1042 C C . SER A 1 132 ? 30.856 33.253 1.243 1.00 81.56 132 SER A C 1
ATOM 1044 O O . SER A 1 132 ? 29.703 33.574 0.964 1.00 81.56 132 SER A O 1
ATOM 1046 N N . SER A 1 133 ? 31.690 32.738 0.338 1.00 78.19 133 SER A N 1
ATOM 1047 C CA . SER A 1 133 ? 31.283 32.426 -1.038 1.00 78.19 133 SER A CA 1
ATOM 1048 C C . SER A 1 133 ? 30.395 31.182 -1.070 1.00 78.19 133 SER A C 1
ATOM 1050 O O . SER A 1 133 ? 29.347 31.196 -1.710 1.00 78.19 133 SER A O 1
ATOM 1052 N N . LEU A 1 134 ? 30.735 30.164 -0.275 1.00 79.69 134 LEU A N 1
ATOM 1053 C CA . LEU A 1 134 ? 29.936 28.954 -0.117 1.00 79.69 134 LEU A CA 1
ATOM 1054 C C . LEU A 1 134 ? 28.552 29.227 0.490 1.00 79.69 134 LEU A C 1
ATOM 1056 O O . LEU A 1 134 ? 27.564 28.673 0.020 1.00 79.69 134 LEU A O 1
ATOM 1060 N N . HIS A 1 135 ? 28.461 30.083 1.512 1.00 86.31 135 HIS A N 1
ATOM 1061 C CA . HIS A 1 135 ? 27.176 30.453 2.113 1.00 86.31 135 HIS A CA 1
ATOM 1062 C C . HIS A 1 135 ? 26.250 31.122 1.096 1.00 86.31 135 HIS A C 1
ATOM 1064 O O . HIS A 1 135 ? 25.073 30.781 1.022 1.00 86.31 135 HIS A O 1
ATOM 1070 N N . ARG A 1 136 ? 26.777 32.051 0.287 1.00 83.19 136 ARG A N 1
ATOM 1071 C CA . ARG A 1 136 ? 25.995 32.721 -0.761 1.00 83.19 136 ARG A CA 1
ATOM 1072 C C . ARG A 1 136 ? 25.512 31.731 -1.815 1.00 83.19 136 ARG A C 1
ATOM 1074 O O . ARG A 1 136 ? 24.329 31.738 -2.129 1.00 83.19 136 ARG A O 1
ATOM 1081 N N . GLU A 1 137 ? 26.394 30.854 -2.281 1.00 78.69 137 GLU A N 1
ATOM 1082 C CA . GLU A 1 137 ? 26.076 29.803 -3.251 1.00 78.69 137 GLU A CA 1
ATOM 1083 C C . GLU A 1 137 ? 24.940 28.883 -2.773 1.00 78.69 137 GLU A C 1
ATOM 1085 O O . GLU A 1 137 ? 23.950 28.684 -3.474 1.00 78.69 137 GLU A O 1
ATOM 1090 N N . VAL A 1 138 ? 25.028 28.389 -1.532 1.00 79.81 138 VAL A N 1
ATOM 1091 C CA . VAL A 1 138 ? 23.980 27.545 -0.931 1.00 79.81 138 VAL A CA 1
ATOM 1092 C C . VAL A 1 138 ? 22.650 28.296 -0.829 1.00 79.81 138 VAL A C 1
ATOM 1094 O O . VAL A 1 138 ? 21.604 27.726 -1.131 1.00 79.81 138 VAL A O 1
ATOM 1097 N N . ILE A 1 139 ? 22.667 29.577 -0.447 1.00 85.19 139 ILE A N 1
ATOM 1098 C CA . ILE A 1 139 ? 21.451 30.399 -0.369 1.00 85.19 139 ILE A CA 1
ATOM 1099 C C . ILE A 1 139 ? 20.820 30.620 -1.751 1.00 85.19 139 ILE A C 1
ATOM 1101 O O . ILE A 1 139 ? 19.594 30.593 -1.858 1.00 85.19 139 ILE A O 1
ATOM 1105 N N . ARG A 1 140 ? 21.617 30.794 -2.813 1.00 81.69 140 ARG A N 1
ATOM 1106 C CA . ARG A 1 140 ? 21.101 30.937 -4.186 1.00 81.69 140 ARG A CA 1
ATOM 1107 C C . ARG A 1 140 ? 20.440 29.668 -4.700 1.00 81.69 140 ARG A C 1
ATOM 1109 O O . ARG A 1 140 ? 19.327 29.726 -5.219 1.00 81.69 140 ARG A O 1
ATOM 1116 N N . GLN A 1 141 ? 21.079 28.526 -4.477 1.00 80.19 141 GLN A N 1
ATOM 1117 C CA . GLN A 1 141 ? 20.515 27.218 -4.808 1.00 80.19 141 GLN A CA 1
ATOM 1118 C C . GLN A 1 141 ? 19.216 26.977 -4.031 1.00 80.19 141 GLN A C 1
ATOM 1120 O O . GLN A 1 141 ? 18.196 26.625 -4.619 1.00 80.19 141 GLN A O 1
ATOM 1125 N N . LEU A 1 142 ? 19.205 27.278 -2.729 1.00 79.69 142 LEU A N 1
ATOM 1126 C CA . LEU A 1 142 ? 18.012 27.153 -1.894 1.00 79.69 142 LEU A CA 1
ATOM 1127 C C . LEU A 1 142 ? 16.876 28.091 -2.342 1.00 79.69 142 LEU A C 1
ATOM 1129 O O . LEU A 1 142 ? 15.704 27.728 -2.232 1.00 79.69 142 LEU A O 1
ATOM 1133 N N . ALA A 1 143 ? 17.197 29.268 -2.885 1.00 82.44 143 ALA A N 1
ATOM 1134 C CA . ALA A 1 143 ? 16.220 30.191 -3.459 1.00 82.44 143 ALA A CA 1
ATOM 1135 C C . ALA A 1 143 ? 15.552 29.629 -4.726 1.00 82.44 143 ALA A C 1
ATOM 1137 O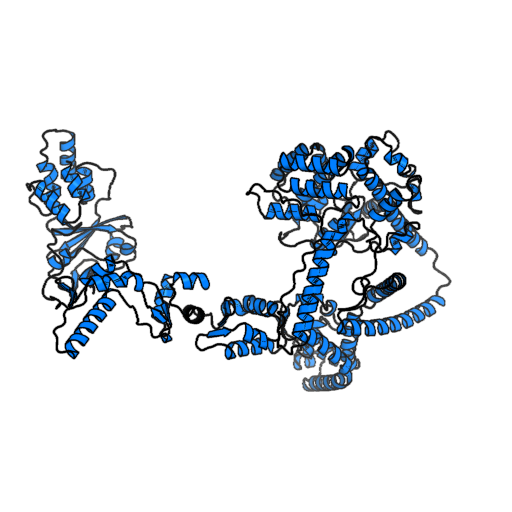 O . ALA A 1 143 ? 14.324 29.644 -4.814 1.00 82.44 143 ALA A O 1
ATOM 1138 N N . LEU A 1 144 ? 16.329 29.091 -5.674 1.00 80.12 144 LEU A N 1
ATOM 1139 C CA . LEU A 1 144 ? 15.799 28.452 -6.891 1.00 80.12 144 LEU A CA 1
ATOM 1140 C C . LEU A 1 144 ? 14.938 27.226 -6.573 1.00 80.12 144 LEU A C 1
ATOM 1142 O O . LEU A 1 144 ? 13.894 27.007 -7.181 1.00 80.12 144 LEU A O 1
ATOM 1146 N N . GLU A 1 145 ? 15.336 26.463 -5.566 1.00 75.44 145 GLU A N 1
ATOM 1147 C CA . GLU A 1 145 ? 14.604 25.282 -5.111 1.00 75.44 145 GLU A CA 1
ATOM 1148 C C . GLU A 1 145 ? 13.303 25.650 -4.395 1.00 75.44 145 GLU A C 1
ATOM 1150 O O . GLU A 1 145 ? 12.270 25.003 -4.568 1.00 75.44 145 GLU A O 1
ATOM 1155 N N . THR A 1 146 ? 13.319 26.754 -3.645 1.00 77.69 146 THR A N 1
ATOM 1156 C CA . THR A 1 146 ? 12.099 27.329 -3.072 1.00 77.69 146 THR A CA 1
ATOM 1157 C C . THR A 1 146 ? 11.135 27.757 -4.184 1.00 77.69 146 THR A C 1
ATOM 1159 O O . THR A 1 146 ? 9.938 27.512 -4.069 1.00 77.69 146 THR A O 1
ATOM 1162 N N . LEU A 1 147 ? 11.615 28.331 -5.293 1.00 77.69 147 LEU A N 1
ATOM 1163 C CA . LEU A 1 147 ? 10.760 28.677 -6.439 1.00 77.69 147 LEU A CA 1
ATOM 1164 C C . LEU A 1 147 ? 10.148 27.447 -7.124 1.00 77.69 147 LEU A C 1
ATOM 1166 O O . LEU A 1 147 ? 8.982 27.489 -7.503 1.00 77.69 147 LEU A O 1
ATOM 1170 N N . LEU A 1 148 ? 10.909 26.358 -7.250 1.00 73.69 148 LEU A N 1
ATOM 1171 C CA . LEU A 1 148 ? 10.455 25.124 -7.895 1.00 73.69 148 LEU A CA 1
ATOM 1172 C C . LEU A 1 148 ? 9.343 24.405 -7.109 1.00 73.69 148 LEU A C 1
ATOM 1174 O O . LEU A 1 148 ? 8.491 23.755 -7.708 1.00 73.69 148 LEU A O 1
ATOM 1178 N N . HIS A 1 149 ? 9.359 24.495 -5.776 1.00 69.69 149 HIS A N 1
ATOM 1179 C CA . HIS A 1 149 ? 8.520 23.656 -4.910 1.00 69.69 149 HIS A CA 1
ATOM 1180 C C . HIS A 1 149 ? 7.555 24.416 -3.994 1.00 69.69 149 HIS A C 1
ATOM 1182 O O . HIS A 1 149 ? 6.701 23.792 -3.360 1.00 69.69 149 HIS A O 1
ATOM 1188 N N . SER A 1 150 ? 7.675 25.739 -3.872 1.00 66.25 150 SER A N 1
ATOM 1189 C CA . SER A 1 150 ? 6.830 26.491 -2.942 1.00 66.25 150 SER A CA 1
ATOM 1190 C C . SER A 1 150 ? 5.371 26.526 -3.398 1.00 66.25 150 SER A C 1
ATOM 1192 O O . SER A 1 150 ? 5.022 27.044 -4.456 1.00 66.25 150 SER A O 1
ATOM 1194 N N . VAL A 1 151 ? 4.488 26.027 -2.532 1.00 65.75 151 VAL A N 1
ATOM 1195 C CA . VAL A 1 151 ? 3.035 26.209 -2.671 1.00 65.75 151 VAL A CA 1
ATOM 1196 C C . VAL A 1 151 ? 2.641 27.644 -2.297 1.00 65.75 151 VAL A C 1
ATOM 1198 O O . VAL A 1 151 ? 1.692 28.196 -2.853 1.00 65.75 151 VAL A O 1
ATOM 1201 N N . ASN A 1 152 ? 3.382 28.270 -1.370 1.00 74.00 152 ASN A N 1
ATOM 1202 C CA . ASN A 1 152 ? 3.208 29.670 -0.987 1.00 74.00 152 ASN A CA 1
ATOM 1203 C C . ASN A 1 152 ? 4.555 30.389 -0.809 1.00 74.00 152 ASN A C 1
ATOM 1205 O O . ASN A 1 152 ? 5.061 30.552 0.303 1.00 74.00 152 ASN A O 1
ATOM 1209 N N . LEU A 1 153 ? 5.097 30.891 -1.918 1.00 73.56 153 LEU A N 1
ATOM 1210 C CA . LEU A 1 153 ? 6.355 31.639 -1.948 1.00 73.56 153 LEU A CA 1
ATOM 1211 C C . LEU A 1 153 ? 6.381 32.824 -0.956 1.00 73.56 153 LEU A C 1
ATOM 1213 O O . LEU A 1 153 ? 7.430 33.140 -0.398 1.00 73.56 153 LEU A O 1
ATOM 1217 N N . ALA A 1 154 ? 5.234 33.457 -0.675 1.00 73.31 154 ALA A N 1
ATOM 1218 C CA . ALA A 1 154 ? 5.158 34.590 0.251 1.00 73.31 154 ALA A CA 1
ATOM 1219 C C . ALA A 1 154 ? 5.479 34.212 1.711 1.00 73.31 154 ALA A C 1
ATOM 1221 O O . ALA A 1 154 ? 6.015 35.044 2.445 1.00 73.31 154 ALA A O 1
ATOM 1222 N N . ASP A 1 155 ? 5.199 32.968 2.116 1.00 73.50 155 ASP A N 1
ATOM 1223 C CA . ASP A 1 155 ? 5.480 32.464 3.468 1.00 73.50 155 ASP A CA 1
ATOM 1224 C C . ASP A 1 155 ? 6.898 31.884 3.592 1.00 73.50 155 ASP A C 1
ATOM 1226 O O . ASP A 1 155 ? 7.493 31.897 4.675 1.00 73.50 155 ASP A O 1
ATOM 1230 N N . ASP A 1 156 ? 7.459 31.383 2.488 1.00 76.44 156 ASP A N 1
ATOM 1231 C CA . ASP A 1 156 ? 8.775 30.744 2.464 1.00 76.44 156 ASP A CA 1
ATOM 1232 C C . ASP A 1 156 ? 9.933 31.743 2.339 1.00 76.44 156 ASP A C 1
ATOM 1234 O O . ASP A 1 156 ? 10.982 31.552 2.964 1.00 76.44 156 ASP A O 1
ATOM 1238 N N . LEU A 1 157 ? 9.740 32.851 1.616 1.00 81.44 157 LEU A N 1
ATOM 1239 C CA . LEU A 1 157 ? 10.774 33.875 1.423 1.00 81.44 157 LEU A CA 1
ATOM 1240 C C . LEU A 1 157 ? 11.294 34.507 2.726 1.00 81.44 157 LEU A C 1
ATOM 1242 O O . LEU A 1 157 ? 12.514 34.616 2.874 1.00 81.44 157 LEU A O 1
ATOM 1246 N N . PRO A 1 158 ? 10.450 34.897 3.705 1.00 82.19 158 PRO A N 1
ATOM 1247 C CA . PRO A 1 158 ? 10.937 35.429 4.977 1.00 82.19 158 PRO A CA 1
ATOM 1248 C C . PRO A 1 158 ? 11.777 34.419 5.770 1.00 82.19 158 PRO A C 1
ATOM 1250 O O . PRO A 1 158 ? 12.739 34.806 6.435 1.00 82.19 158 PRO A O 1
ATOM 1253 N N . LYS A 1 159 ? 11.442 33.123 5.689 1.00 81.00 159 LYS A N 1
ATOM 1254 C CA . LYS A 1 159 ? 12.204 32.050 6.347 1.00 81.00 159 LYS A CA 1
ATOM 1255 C C . LYS A 1 159 ? 13.578 31.891 5.696 1.00 81.00 159 LYS A C 1
ATOM 1257 O O . LYS A 1 159 ? 14.576 31.810 6.403 1.00 81.00 159 LYS A O 1
ATOM 1262 N N . LEU A 1 160 ? 13.641 31.919 4.365 1.00 83.44 160 LEU A N 1
ATOM 1263 C CA . LEU A 1 160 ? 14.899 31.853 3.622 1.00 83.44 160 LEU A CA 1
ATOM 1264 C C . LEU A 1 160 ? 15.814 33.055 3.918 1.00 83.44 160 LEU A C 1
ATOM 1266 O O . LEU A 1 160 ? 17.004 32.874 4.172 1.00 83.44 160 LEU A O 1
ATOM 1270 N N . LYS A 1 161 ? 15.257 34.273 3.970 1.00 86.38 161 LYS A N 1
ATOM 1271 C CA . LYS A 1 161 ? 15.999 35.489 4.355 1.00 86.38 161 LYS A CA 1
ATOM 1272 C C . LYS A 1 161 ? 16.549 35.415 5.781 1.00 86.38 161 LYS A C 1
ATOM 1274 O O . LYS A 1 161 ? 17.682 35.807 6.036 1.00 86.38 161 LYS A O 1
ATOM 1279 N N . LYS A 1 162 ? 15.795 34.825 6.716 1.00 84.00 162 LYS A N 1
ATOM 1280 C CA . LYS A 1 162 ? 16.275 34.580 8.086 1.00 84.00 162 LYS A CA 1
ATOM 1281 C C . LYS A 1 162 ? 17.514 33.672 8.110 1.00 84.00 162 LYS A C 1
ATOM 1283 O O . LYS A 1 162 ? 18.465 33.986 8.822 1.00 84.00 162 LYS A O 1
ATOM 1288 N N . VAL A 1 163 ? 17.522 32.591 7.326 1.00 84.12 163 VAL A N 1
ATOM 1289 C CA . VAL A 1 163 ? 18.691 31.698 7.189 1.00 84.12 163 VAL A CA 1
ATOM 1290 C C . VAL A 1 163 ? 19.875 32.439 6.568 1.00 84.12 163 VAL A C 1
ATOM 1292 O O . VAL A 1 163 ? 20.990 32.350 7.079 1.00 84.12 163 VAL A O 1
ATOM 1295 N N . ALA A 1 164 ? 19.640 33.212 5.504 1.00 87.25 164 ALA A N 1
ATOM 1296 C CA . ALA A 1 164 ? 20.678 34.026 4.875 1.00 87.25 164 ALA A CA 1
ATOM 1297 C C . ALA A 1 164 ? 21.333 34.977 5.891 1.00 87.25 164 ALA A C 1
ATOM 1299 O O . ALA A 1 164 ? 22.557 34.985 6.023 1.00 87.25 164 ALA A O 1
ATOM 1300 N N . ALA A 1 165 ? 20.531 35.671 6.702 1.00 86.00 165 ALA A N 1
ATOM 1301 C CA . ALA A 1 165 ? 21.029 36.540 7.763 1.00 86.00 165 ALA A CA 1
ATOM 1302 C C . ALA A 1 165 ? 21.866 35.788 8.819 1.00 86.00 165 ALA A C 1
ATOM 1304 O O . ALA A 1 165 ? 22.908 36.290 9.239 1.00 86.00 165 ALA A O 1
ATOM 1305 N N . GLN A 1 166 ? 21.461 34.576 9.222 1.00 83.94 166 GLN A N 1
ATOM 1306 C CA . GLN A 1 166 ? 22.225 33.730 10.157 1.00 83.94 166 GLN A CA 1
ATOM 1307 C C . GLN A 1 166 ? 23.590 33.303 9.591 1.00 83.94 166 GLN A C 1
ATOM 1309 O O . GLN A 1 166 ? 24.561 33.188 10.337 1.00 83.94 166 GLN A O 1
ATOM 1314 N N . LEU A 1 167 ? 23.683 33.129 8.271 1.00 85.31 167 LEU A N 1
ATOM 1315 C CA . LEU A 1 167 ? 24.922 32.821 7.550 1.00 85.31 167 LEU A CA 1
ATOM 1316 C C . LEU A 1 167 ? 25.735 34.057 7.146 1.00 85.31 167 LEU A C 1
ATOM 1318 O O . LEU A 1 167 ? 26.759 33.915 6.471 1.00 85.31 167 LEU A O 1
ATOM 1322 N N . ASN A 1 168 ? 25.301 35.252 7.562 1.00 86.06 168 ASN A N 1
ATOM 1323 C CA . ASN A 1 168 ? 25.890 36.536 7.185 1.00 86.06 168 ASN A CA 1
ATOM 1324 C C . ASN A 1 168 ? 25.870 36.792 5.660 1.00 86.06 168 ASN A C 1
ATOM 1326 O O . ASN A 1 168 ? 26.809 37.348 5.085 1.00 86.06 168 ASN A O 1
ATOM 1330 N N . VAL A 1 169 ? 24.791 36.364 5.002 1.00 87.38 169 VAL A N 1
ATOM 1331 C CA . VAL A 1 169 ? 24.475 36.620 3.594 1.00 87.38 169 VAL A CA 1
ATOM 1332 C C . VAL A 1 169 ? 23.428 37.733 3.512 1.00 87.38 169 VAL A C 1
ATOM 1334 O O . VAL A 1 169 ? 22.427 37.697 4.219 1.00 87.38 169 VAL A O 1
ATOM 1337 N N . ASP A 1 170 ? 23.669 38.727 2.655 1.00 85.06 170 ASP A N 1
ATOM 1338 C CA . ASP A 1 170 ? 22.751 39.852 2.436 1.00 85.06 170 ASP A CA 1
ATOM 1339 C C . ASP A 1 170 ? 21.471 39.384 1.719 1.00 85.06 170 ASP A C 1
ATOM 1341 O O . ASP A 1 170 ? 21.546 38.657 0.724 1.00 85.06 170 ASP A O 1
ATOM 1345 N N . ASP A 1 171 ? 20.308 39.849 2.181 1.00 82.38 171 ASP A N 1
ATOM 1346 C CA . ASP A 1 171 ? 18.996 39.598 1.570 1.00 82.38 171 ASP A CA 1
ATOM 1347 C C . ASP A 1 171 ? 18.946 39.984 0.083 1.00 82.38 171 ASP A C 1
ATOM 1349 O O . ASP A 1 171 ? 18.180 39.392 -0.684 1.00 82.38 171 ASP A O 1
ATOM 1353 N N . GLN A 1 172 ? 19.785 40.936 -0.348 1.00 79.81 172 GLN A N 1
ATOM 1354 C CA . GLN A 1 172 ? 19.931 41.311 -1.755 1.00 79.81 172 GLN A CA 1
ATOM 1355 C C . GLN A 1 172 ? 20.274 40.118 -2.655 1.00 79.81 172 GLN A C 1
ATOM 1357 O O . GLN A 1 172 ? 19.834 40.100 -3.799 1.00 79.81 172 GLN A O 1
ATOM 1362 N N . VAL A 1 173 ? 20.983 39.101 -2.150 1.00 81.38 173 VAL A N 1
ATOM 1363 C CA . VAL A 1 173 ? 21.331 37.890 -2.917 1.00 81.38 173 VAL A CA 1
ATOM 1364 C C . VAL A 1 173 ? 20.079 37.116 -3.338 1.00 81.38 173 VAL A C 1
ATOM 1366 O O . VAL A 1 173 ? 19.997 36.635 -4.466 1.00 81.38 173 VAL A O 1
ATOM 1369 N N . ILE A 1 174 ? 19.086 37.028 -2.451 1.00 82.94 174 ILE A N 1
ATOM 1370 C CA . ILE A 1 174 ? 17.799 36.378 -2.731 1.00 82.94 174 ILE A CA 1
ATOM 1371 C C . ILE A 1 174 ? 16.962 37.280 -3.643 1.00 82.94 174 ILE A C 1
ATOM 1373 O O . ILE A 1 174 ? 16.387 36.819 -4.628 1.00 82.94 174 ILE A O 1
ATOM 1377 N N . ASP A 1 175 ? 16.930 38.582 -3.357 1.00 80.69 175 ASP A N 1
ATOM 1378 C CA . ASP A 1 175 ? 16.142 39.534 -4.140 1.00 80.69 175 ASP A CA 1
ATOM 1379 C C . ASP A 1 175 ? 16.645 39.658 -5.590 1.00 80.69 175 ASP A C 1
ATOM 1381 O O . ASP A 1 175 ? 15.840 39.811 -6.499 1.00 80.69 175 ASP A O 1
ATOM 1385 N N . GLU A 1 176 ? 17.950 39.555 -5.851 1.00 74.25 176 GLU A N 1
ATOM 1386 C CA . GLU A 1 176 ? 18.524 39.547 -7.208 1.00 74.25 176 GLU A CA 1
ATOM 1387 C C . GLU A 1 176 ? 18.146 38.306 -8.036 1.00 74.25 176 GLU A C 1
ATOM 1389 O O . GLU A 1 176 ? 18.200 38.347 -9.266 1.00 74.25 176 GLU A O 1
ATOM 1394 N N . LEU A 1 177 ? 17.788 37.193 -7.393 1.00 74.06 177 LEU A N 1
ATOM 1395 C CA . LEU A 1 177 ? 17.317 35.971 -8.058 1.00 74.06 177 LEU A CA 1
ATOM 1396 C C . LEU A 1 177 ? 15.808 35.989 -8.319 1.00 74.06 177 LEU A C 1
ATOM 1398 O O . LEU A 1 177 ? 15.351 35.436 -9.317 1.00 74.06 177 LEU A O 1
ATOM 1402 N N . ILE A 1 178 ? 15.054 36.622 -7.418 1.00 73.38 178 ILE A N 1
ATOM 1403 C CA . ILE A 1 178 ? 13.587 36.534 -7.343 1.00 73.38 178 ILE A CA 1
ATOM 1404 C C . ILE A 1 178 ? 12.897 37.805 -7.882 1.00 73.38 178 ILE A C 1
ATOM 1406 O O . ILE A 1 178 ? 11.677 37.839 -8.041 1.00 73.38 178 ILE A O 1
ATOM 1410 N N . LYS A 1 179 ? 13.652 38.868 -8.195 1.00 64.25 179 LYS A N 1
ATOM 1411 C CA . LYS A 1 179 ? 13.097 40.126 -8.721 1.00 64.25 179 LYS A CA 1
ATOM 1412 C C . LYS A 1 179 ? 12.422 39.990 -10.104 1.00 64.25 179 LYS A C 1
ATOM 1414 O O . LYS A 1 179 ? 12.828 39.152 -10.901 1.00 64.25 179 LYS A O 1
ATOM 1419 N N . PRO A 1 180 ? 11.442 40.870 -10.413 1.00 43.47 180 PRO A N 1
ATOM 1420 C CA . PRO A 1 180 ? 10.404 40.666 -11.426 1.00 43.47 180 PRO A CA 1
ATOM 1421 C C . PRO A 1 180 ? 10.580 41.480 -12.727 1.00 43.47 180 PRO A C 1
ATOM 1423 O O . PRO A 1 180 ? 9.596 41.716 -13.423 1.00 43.47 180 PRO A O 1
ATOM 1426 N N . ASP A 1 181 ? 11.793 41.934 -13.065 1.00 43.41 181 ASP A N 1
ATOM 1427 C CA . ASP A 1 181 ? 12.038 42.627 -14.352 1.00 43.41 181 ASP A CA 1
ATOM 1428 C C . ASP A 1 181 ? 12.170 41.660 -15.542 1.00 43.41 181 ASP A C 1
ATOM 1430 O O . ASP A 1 181 ? 12.325 42.075 -16.692 1.00 43.41 181 ASP A O 1
ATOM 1434 N N . SER A 1 182 ? 12.052 40.362 -15.289 1.00 45.25 182 SER A N 1
ATOM 1435 C CA . SER A 1 182 ? 11.868 39.353 -16.315 1.00 45.25 182 SER A CA 1
ATOM 1436 C C . SER A 1 182 ? 10.438 39.468 -16.835 1.00 45.25 182 SER A C 1
ATOM 1438 O O . SER A 1 182 ? 9.469 39.277 -16.097 1.00 45.25 182 SER A O 1
ATOM 1440 N N . VAL A 1 183 ? 10.294 39.842 -18.106 1.00 43.28 183 VAL A N 1
ATOM 1441 C CA . VAL A 1 183 ? 9.039 39.718 -18.849 1.00 43.28 183 VAL A CA 1
ATOM 1442 C C . VAL A 1 183 ? 8.466 38.344 -18.511 1.00 43.28 183 VAL A C 1
ATOM 1444 O O . VAL A 1 183 ? 9.084 37.350 -18.874 1.00 43.28 183 VAL A O 1
ATOM 1447 N N . GLN A 1 184 ? 7.329 38.270 -17.804 1.00 46.69 184 GLN A N 1
ATOM 1448 C CA . GLN A 1 184 ? 6.604 37.011 -17.641 1.00 46.69 184 GLN A CA 1
ATOM 1449 C C . GLN A 1 184 ? 6.193 36.568 -19.039 1.00 46.69 184 GLN A C 1
ATOM 1451 O O . GLN A 1 184 ? 5.123 36.915 -19.545 1.00 46.69 184 GLN A O 1
ATOM 1456 N N . HIS A 1 185 ? 7.076 35.840 -19.703 1.00 51.75 185 HIS A N 1
ATOM 1457 C CA . HIS A 1 185 ? 6.716 35.126 -20.890 1.00 51.75 185 HIS A CA 1
ATOM 1458 C C . HIS A 1 185 ? 5.718 34.093 -20.380 1.00 51.75 185 HIS A C 1
ATOM 1460 O O . HIS A 1 185 ? 6.069 33.235 -19.573 1.00 51.75 185 HIS A O 1
ATOM 1466 N N . GLY A 1 186 ? 4.449 34.219 -20.774 1.00 54.47 186 GLY A N 1
ATOM 1467 C CA . GLY A 1 186 ? 3.394 33.247 -20.475 1.00 54.47 186 GLY A CA 1
ATOM 1468 C C . GLY A 1 186 ? 3.629 31.917 -21.195 1.00 54.47 186 GLY A C 1
ATOM 1469 O O . GLY A 1 186 ? 2.714 31.375 -21.807 1.00 54.47 186 GLY A O 1
ATOM 1470 N N . ILE A 1 187 ? 4.875 31.448 -21.197 1.00 67.94 187 ILE A N 1
ATOM 1471 C CA . ILE A 1 187 ? 5.332 30.218 -21.806 1.00 67.94 187 ILE A CA 1
ATOM 1472 C C . ILE A 1 187 ? 4.862 29.092 -20.902 1.00 67.94 187 ILE A C 1
ATOM 1474 O O . ILE A 1 187 ? 5.225 29.012 -19.731 1.00 67.94 187 ILE A O 1
ATOM 1478 N N . GLN A 1 188 ? 4.033 28.235 -21.477 1.00 72.69 188 GLN A N 1
ATOM 1479 C CA . GLN A 1 188 ? 3.648 26.962 -20.893 1.00 72.69 188 GLN A CA 1
ATOM 1480 C C . GLN A 1 188 ? 4.450 25.880 -21.607 1.00 72.69 188 GLN A C 1
ATOM 1482 O O . GLN A 1 188 ? 4.473 25.862 -22.839 1.00 72.69 188 GLN A O 1
ATOM 1487 N N . LEU A 1 189 ? 5.118 25.017 -20.841 1.00 78.88 189 LEU A N 1
ATOM 1488 C CA . LEU A 1 189 ? 5.918 23.918 -21.375 1.00 78.88 189 LEU A CA 1
ATOM 1489 C C . LEU A 1 189 ? 5.116 22.623 -21.271 1.00 78.88 189 LEU A C 1
ATOM 1491 O O . LEU A 1 189 ? 4.719 22.210 -20.188 1.00 78.88 189 LEU A O 1
ATOM 1495 N N . ASN A 1 190 ? 4.869 21.967 -22.396 1.00 77.19 190 ASN A N 1
ATOM 1496 C CA . ASN A 1 190 ? 4.158 20.698 -22.444 1.00 77.19 190 ASN A CA 1
ATOM 1497 C C . ASN A 1 190 ? 5.133 19.522 -22.529 1.00 77.19 190 ASN A C 1
ATOM 1499 O O . ASN A 1 190 ? 6.260 19.643 -23.008 1.00 77.19 190 ASN A O 1
ATOM 1503 N N . THR A 1 191 ? 4.666 18.343 -22.124 1.00 76.69 191 THR A N 1
ATOM 1504 C CA . THR A 1 191 ? 5.392 17.087 -22.332 1.00 76.69 191 THR A CA 1
ATOM 1505 C C . THR A 1 191 ? 5.760 16.913 -23.812 1.00 76.69 191 THR A C 1
ATOM 1507 O O . THR A 1 191 ? 4.890 16.935 -24.682 1.00 76.69 191 THR A O 1
ATOM 1510 N N . GLY A 1 192 ? 7.048 16.714 -24.091 1.00 72.56 192 GLY A N 1
ATOM 1511 C CA . GLY A 1 192 ? 7.636 16.580 -25.424 1.00 72.56 192 GLY A CA 1
ATOM 1512 C C . GLY A 1 192 ? 8.271 17.859 -25.980 1.00 72.56 192 GLY A C 1
ATOM 1513 O O . GLY A 1 192 ? 8.943 17.780 -27.012 1.00 72.56 192 GLY A O 1
ATOM 1514 N N . ASP A 1 193 ? 8.100 19.010 -25.318 1.00 80.25 193 ASP A N 1
ATOM 1515 C CA . ASP A 1 193 ? 8.715 20.271 -25.741 1.00 80.25 193 ASP A CA 1
ATOM 1516 C C . ASP A 1 193 ? 10.243 20.225 -25.605 1.00 80.25 193 ASP A C 1
ATOM 1518 O O . ASP A 1 193 ? 10.791 19.615 -24.681 1.00 80.25 193 ASP A O 1
ATOM 1522 N N . ARG A 1 194 ? 10.940 20.871 -26.550 1.00 82.62 194 ARG A N 1
ATOM 1523 C CA . ARG A 1 194 ? 12.406 20.841 -26.632 1.00 82.62 194 ARG A CA 1
ATOM 1524 C C . ARG A 1 194 ? 13.005 22.063 -25.960 1.00 82.62 194 ARG A C 1
ATOM 1526 O O . ARG A 1 194 ? 12.669 23.187 -26.324 1.00 82.62 194 ARG A O 1
ATOM 1533 N N . ILE A 1 195 ? 13.935 21.861 -25.040 1.00 85.88 195 ILE A N 1
ATOM 1534 C CA . ILE A 1 195 ? 14.629 22.949 -24.348 1.00 85.88 195 ILE A CA 1
ATOM 1535 C C . ILE A 1 195 ? 16.142 22.833 -24.521 1.00 85.88 195 ILE A C 1
ATOM 1537 O O . ILE A 1 195 ? 16.673 21.748 -24.752 1.00 85.88 195 ILE A O 1
ATOM 1541 N N . ALA A 1 196 ? 16.835 23.958 -24.390 1.00 81.69 196 ALA A N 1
ATOM 1542 C CA . ALA A 1 196 ? 18.292 24.016 -24.394 1.00 81.69 196 ALA A CA 1
ATOM 1543 C C . ALA A 1 196 ? 18.796 24.816 -23.185 1.00 81.69 196 ALA A C 1
ATOM 1545 O O . ALA A 1 196 ? 18.110 25.719 -22.707 1.00 81.69 196 ALA A O 1
ATOM 1546 N N . PHE A 1 197 ? 20.013 24.519 -22.724 1.00 81.00 197 PHE A N 1
ATOM 1547 C CA . PHE A 1 197 ? 20.689 25.257 -21.652 1.00 81.00 197 PHE A CA 1
ATOM 1548 C C . PHE A 1 197 ? 21.931 25.973 -22.187 1.00 81.00 197 PHE A C 1
ATOM 1550 O O . PHE A 1 197 ? 22.682 25.418 -22.994 1.00 81.00 197 PHE A O 1
ATOM 1557 N N . SER A 1 198 ? 22.177 27.195 -21.717 1.00 74.12 198 SER A N 1
ATOM 1558 C CA . SER A 1 198 ? 23.353 27.993 -22.076 1.00 74.12 198 SER A CA 1
ATOM 1559 C C . SER A 1 198 ? 23.944 28.693 -20.852 1.00 74.12 198 SER A C 1
ATOM 1561 O O . SER A 1 198 ? 23.213 29.269 -20.053 1.00 74.12 198 SER A O 1
ATOM 1563 N N . GLY A 1 199 ? 25.276 28.710 -20.754 1.00 67.44 199 GLY A N 1
ATOM 1564 C CA . GLY A 1 199 ? 26.003 29.369 -19.661 1.00 67.44 199 GLY A CA 1
ATOM 1565 C C . GLY A 1 199 ? 26.269 28.487 -18.435 1.00 67.44 199 GLY A C 1
ATOM 1566 O O . GLY A 1 199 ? 25.972 27.283 -18.447 1.00 67.44 199 GLY A O 1
ATOM 1567 N N . THR A 1 200 ? 26.865 29.110 -17.412 1.00 69.75 200 THR A N 1
ATOM 1568 C CA . THR A 1 200 ? 27.175 28.512 -16.100 1.00 69.75 200 THR A CA 1
ATOM 1569 C C . THR A 1 200 ? 25.988 28.737 -15.168 1.00 69.75 200 THR A C 1
ATOM 1571 O O . THR A 1 200 ? 25.691 29.878 -14.818 1.00 69.75 200 THR A O 1
ATOM 1574 N N . LEU A 1 201 ? 25.292 27.652 -14.824 1.00 75.44 201 LEU A N 1
ATOM 1575 C CA . LEU A 1 201 ? 24.041 27.681 -14.065 1.00 75.44 201 LEU A CA 1
ATOM 1576 C C . LEU A 1 201 ? 24.286 27.544 -12.551 1.00 75.44 201 LEU A C 1
ATOM 1578 O O . LEU A 1 201 ? 25.271 26.930 -12.141 1.00 75.44 201 LEU A O 1
ATOM 1582 N N . GLU A 1 202 ? 23.386 28.090 -11.731 1.00 75.50 202 GLU A N 1
ATOM 1583 C CA . GLU A 1 202 ? 23.443 28.026 -10.256 1.00 75.50 202 GLU A CA 1
ATOM 1584 C C . GLU A 1 202 ? 23.122 26.612 -9.736 1.00 75.50 202 GLU A C 1
ATOM 1586 O O . GLU A 1 202 ? 23.740 26.116 -8.789 1.00 75.50 202 GLU A O 1
ATOM 1591 N N . ILE A 1 203 ? 22.163 25.930 -10.370 1.00 74.31 203 ILE A N 1
ATOM 1592 C CA . ILE A 1 203 ? 21.976 24.481 -10.218 1.00 74.31 203 ILE A CA 1
ATOM 1593 C C . ILE A 1 203 ? 22.752 23.791 -11.352 1.00 74.31 203 ILE A C 1
ATOM 1595 O O . ILE A 1 203 ? 22.641 24.223 -12.503 1.00 74.31 203 ILE A O 1
ATOM 1599 N N . PRO A 1 204 ? 23.521 22.717 -11.074 1.00 70.44 204 PRO A N 1
ATOM 1600 C CA . PRO A 1 204 ? 24.263 22.000 -12.107 1.00 70.44 204 PRO A CA 1
ATOM 1601 C C . PRO A 1 204 ? 23.397 21.645 -13.315 1.00 70.44 204 PRO A C 1
ATOM 1603 O O . PRO A 1 204 ? 22.250 21.215 -13.176 1.00 70.44 204 PRO A O 1
ATOM 1606 N N . ARG A 1 205 ? 23.960 21.797 -14.516 1.00 72.00 205 ARG A N 1
ATOM 1607 C CA . ARG A 1 205 ? 23.235 21.561 -15.772 1.00 72.00 205 ARG A CA 1
ATOM 1608 C C . ARG A 1 205 ? 22.669 20.144 -15.838 1.00 72.00 205 ARG A C 1
ATOM 1610 O O . ARG A 1 205 ? 21.569 19.953 -16.339 1.00 72.00 205 ARG A O 1
ATOM 1617 N N . GLU A 1 206 ? 23.399 19.168 -15.317 1.00 65.12 206 GLU A N 1
ATOM 1618 C CA . GLU A 1 206 ? 23.014 17.758 -15.276 1.00 65.12 206 GLU A CA 1
ATOM 1619 C C . GLU A 1 206 ? 21.727 17.549 -14.467 1.00 65.12 206 GLU A C 1
ATOM 1621 O O . GLU A 1 206 ? 20.836 16.806 -14.875 1.00 65.12 206 GLU A O 1
ATOM 1626 N N . GLU A 1 207 ? 21.597 18.266 -13.353 1.00 67.94 207 GLU A N 1
ATOM 1627 C CA . GLU A 1 207 ? 20.410 18.234 -12.502 1.00 67.94 207 GLU A CA 1
ATOM 1628 C C . GLU A 1 207 ? 19.221 18.911 -13.196 1.00 67.94 207 GLU A C 1
ATOM 1630 O O . GLU A 1 207 ? 18.105 18.387 -13.188 1.00 67.94 207 GLU A O 1
ATOM 1635 N N . TRP A 1 208 ? 19.455 20.031 -13.886 1.00 75.12 208 TRP A N 1
ATOM 1636 C CA . TRP A 1 208 ? 18.423 20.673 -14.700 1.00 75.12 208 TRP A CA 1
ATOM 1637 C C . TRP A 1 208 ? 17.941 19.787 -15.855 1.00 75.12 208 TRP A C 1
ATOM 1639 O O . TRP A 1 208 ? 16.736 19.701 -16.099 1.00 75.12 208 TRP A O 1
ATOM 1649 N N . VAL A 1 209 ? 18.856 19.082 -16.530 1.00 74.00 209 VAL A N 1
ATOM 1650 C CA . VAL A 1 209 ? 18.532 18.108 -17.584 1.00 74.00 209 VAL A CA 1
ATOM 1651 C C . VAL A 1 209 ? 17.665 16.985 -17.024 1.00 74.00 209 VAL A C 1
ATOM 1653 O O . VAL A 1 209 ? 16.645 16.629 -17.619 1.00 74.00 209 VAL A O 1
ATOM 1656 N N . HIS A 1 210 ? 18.035 16.452 -15.860 1.00 67.62 210 HIS A N 1
ATOM 1657 C CA . HIS A 1 210 ? 17.284 15.400 -15.187 1.00 67.62 210 HIS A CA 1
ATOM 1658 C C . HIS A 1 210 ? 15.856 15.844 -14.846 1.00 67.62 210 HIS A C 1
ATOM 1660 O O . HIS A 1 210 ? 14.891 15.175 -15.223 1.00 67.62 210 HIS A O 1
ATOM 1666 N N . ARG A 1 211 ? 15.707 17.001 -14.193 1.00 73.94 211 ARG A N 1
ATOM 1667 C CA . ARG A 1 211 ? 14.399 17.551 -13.801 1.00 73.94 211 ARG A CA 1
ATOM 1668 C C . ARG A 1 211 ? 13.511 17.846 -15.002 1.00 73.94 211 ARG A C 1
ATOM 1670 O O . ARG A 1 211 ? 12.328 17.516 -14.979 1.00 73.94 211 ARG A O 1
ATOM 1677 N N . ALA A 1 212 ? 14.081 18.411 -16.064 1.00 75.94 212 ALA A N 1
ATOM 1678 C CA . ALA A 1 212 ? 13.362 18.657 -17.306 1.00 75.94 212 ALA A CA 1
ATOM 1679 C C . ALA A 1 212 ? 12.874 17.349 -17.948 1.00 75.94 212 ALA A C 1
ATOM 1681 O O . ALA A 1 212 ? 11.718 17.256 -18.354 1.00 75.94 212 ALA A O 1
ATOM 1682 N N . THR A 1 213 ? 13.719 16.315 -17.966 1.00 72.88 213 THR A N 1
ATOM 1683 C CA . THR A 1 213 ? 13.370 14.997 -18.520 1.00 72.88 213 THR A CA 1
ATOM 1684 C C . THR A 1 213 ? 12.259 14.319 -17.715 1.00 72.88 213 THR A C 1
ATOM 1686 O O . THR A 1 213 ? 11.339 13.750 -18.298 1.00 72.88 213 THR A O 1
ATOM 1689 N N . LEU A 1 214 ? 12.288 14.417 -16.380 1.00 67.00 214 LEU A N 1
ATOM 1690 C CA . LEU A 1 214 ? 11.218 13.907 -15.509 1.00 67.00 214 LEU A CA 1
ATOM 1691 C C . LEU A 1 214 ? 9.884 14.631 -15.714 1.00 67.00 214 LEU A C 1
ATOM 1693 O O . LEU A 1 214 ? 8.834 13.997 -15.660 1.00 67.00 214 LEU A O 1
ATOM 1697 N N . ALA A 1 215 ? 9.920 15.932 -16.001 1.00 67.56 215 ALA A N 1
ATOM 1698 C CA . ALA A 1 215 ? 8.742 16.695 -16.414 1.00 67.56 215 ALA A CA 1
ATOM 1699 C C . ALA A 1 215 ? 8.283 16.363 -17.852 1.00 67.56 215 ALA A C 1
ATOM 1701 O O . ALA A 1 215 ? 7.296 16.912 -18.345 1.00 67.56 215 ALA A O 1
ATOM 1702 N N . GLY A 1 216 ? 8.983 15.449 -18.533 1.00 70.44 216 GLY A N 1
ATOM 1703 C CA . GLY A 1 216 ? 8.668 14.986 -19.875 1.00 70.44 216 GLY A CA 1
ATOM 1704 C C . GLY A 1 216 ? 9.165 15.907 -20.987 1.00 70.44 216 GLY A C 1
ATOM 1705 O O . GLY A 1 216 ? 8.680 15.793 -22.108 1.00 70.44 216 GLY A O 1
ATOM 1706 N N . LEU A 1 217 ? 10.095 16.821 -20.704 1.00 80.12 217 LEU A N 1
ATOM 1707 C CA . LEU A 1 217 ? 10.730 17.700 -21.690 1.00 80.12 217 LEU A CA 1
ATOM 1708 C C . LEU A 1 217 ? 11.935 17.009 -22.342 1.00 80.12 217 LEU A C 1
ATOM 1710 O O . LEU A 1 217 ? 12.552 16.116 -21.763 1.00 80.12 217 LEU A O 1
ATOM 1714 N N . VAL A 1 218 ? 12.296 17.446 -23.546 1.00 78.31 218 VAL A N 1
ATOM 1715 C CA . VAL A 1 218 ? 13.432 16.911 -24.310 1.00 78.31 218 VAL A CA 1
ATOM 1716 C C . VAL A 1 218 ? 14.561 17.938 -24.314 1.00 78.31 218 VAL A C 1
ATOM 1718 O O . VAL A 1 218 ? 14.388 19.044 -24.821 1.00 78.31 218 VAL A O 1
ATOM 1721 N N . VAL A 1 219 ? 15.727 17.597 -23.762 1.00 77.38 219 VAL A N 1
ATOM 1722 C CA . VAL A 1 219 ? 16.878 18.514 -23.725 1.00 77.38 219 VAL A CA 1
ATOM 1723 C C . VAL A 1 219 ? 17.801 18.260 -24.909 1.00 77.38 219 VAL A C 1
ATOM 1725 O O . VAL A 1 219 ? 18.332 17.163 -25.062 1.00 77.38 219 VAL A O 1
ATOM 1728 N N . GLU A 1 220 ? 18.008 19.277 -25.742 1.00 74.69 220 GLU A N 1
ATOM 1729 C CA . GLU A 1 220 ? 18.804 19.188 -26.968 1.00 74.69 220 GLU A CA 1
ATOM 1730 C C . GLU A 1 220 ? 19.591 20.484 -27.239 1.00 74.69 220 GLU A C 1
ATOM 1732 O O . GLU A 1 220 ? 19.498 21.475 -26.513 1.00 74.69 220 GLU A O 1
ATOM 1737 N N . GLN A 1 221 ? 20.390 20.475 -28.309 1.00 72.00 221 GLN A N 1
ATOM 1738 C CA . GLN A 1 221 ? 21.057 21.669 -28.826 1.00 72.00 221 GLN A CA 1
ATOM 1739 C C . GLN A 1 221 ? 20.049 22.662 -29.430 1.00 72.00 221 GLN A C 1
ATOM 1741 O O . GLN A 1 221 ? 18.963 22.282 -29.872 1.00 72.00 221 GLN A O 1
ATOM 1746 N N . VAL A 1 222 ? 20.427 23.945 -29.478 1.00 73.06 222 VAL A N 1
ATOM 1747 C CA . VAL A 1 222 ? 19.571 25.008 -30.032 1.00 73.06 222 VAL A CA 1
ATOM 1748 C C . VAL A 1 222 ? 19.310 24.748 -31.517 1.00 73.06 222 VAL A C 1
ATOM 1750 O O . VAL A 1 222 ? 20.232 24.747 -32.332 1.00 73.06 222 VAL A O 1
ATOM 1753 N N . SER A 1 223 ? 18.042 24.551 -31.865 1.00 75.44 223 SER A N 1
ATOM 1754 C CA . SER A 1 223 ? 17.549 24.333 -33.227 1.00 75.44 223 SER A CA 1
ATOM 1755 C C . SER A 1 223 ? 16.255 25.114 -33.456 1.00 75.44 223 SER A C 1
ATOM 1757 O O . SER A 1 223 ? 15.682 25.661 -32.520 1.00 75.44 223 SER A O 1
ATOM 1759 N N . ASP A 1 224 ? 15.753 25.131 -34.689 1.00 71.00 224 ASP A N 1
ATOM 1760 C CA . ASP A 1 224 ? 14.450 25.719 -35.041 1.00 71.00 224 ASP A CA 1
ATOM 1761 C C . ASP A 1 224 ? 13.254 25.053 -34.331 1.00 71.00 224 ASP A C 1
ATOM 1763 O O . ASP A 1 224 ? 12.159 25.608 -34.307 1.00 71.00 224 ASP A O 1
ATOM 1767 N N . LYS A 1 225 ? 13.461 23.870 -33.740 1.00 74.94 225 LYS A N 1
ATOM 1768 C CA . LYS A 1 225 ? 12.467 23.131 -32.950 1.00 74.94 225 LYS A CA 1
ATOM 1769 C C . LYS A 1 225 ? 12.570 23.383 -31.447 1.00 74.94 225 LYS A C 1
ATOM 1771 O O . LYS A 1 225 ? 11.779 22.811 -30.702 1.00 74.94 225 LYS A O 1
ATOM 1776 N N . THR A 1 226 ? 13.554 24.157 -30.989 1.00 82.19 226 THR A N 1
ATOM 1777 C CA . THR A 1 226 ? 13.729 24.467 -29.568 1.00 82.19 226 THR A CA 1
ATOM 1778 C C . THR A 1 226 ? 12.655 25.460 -29.125 1.00 82.19 226 THR A C 1
ATOM 1780 O O . THR A 1 226 ? 12.563 26.564 -29.651 1.00 82.19 226 THR A O 1
ATOM 1783 N N . THR A 1 227 ? 11.854 25.063 -28.140 1.00 82.81 227 THR A N 1
ATOM 1784 C CA . THR A 1 227 ? 10.751 25.847 -27.578 1.00 82.81 227 THR A CA 1
ATOM 1785 C C . THR A 1 227 ? 11.260 26.965 -26.671 1.00 82.81 227 THR A C 1
ATOM 1787 O O . THR A 1 227 ? 10.731 28.069 -26.728 1.00 82.81 227 THR A O 1
ATOM 1790 N N . VAL A 1 228 ? 12.280 26.700 -25.846 1.00 85.69 228 VAL A N 1
ATOM 1791 C CA . VAL A 1 228 ? 12.871 27.667 -24.901 1.00 85.69 228 VAL A CA 1
ATOM 1792 C C . VAL A 1 228 ? 14.373 27.437 -24.740 1.00 85.69 228 VAL A C 1
ATOM 1794 O O . VAL A 1 228 ? 14.828 26.296 -24.628 1.00 85.69 228 VAL A O 1
ATOM 1797 N N . LEU A 1 229 ? 15.136 28.530 -24.649 1.00 83.19 229 LEU A N 1
ATOM 1798 C CA . LEU A 1 229 ? 16.523 28.526 -24.180 1.00 83.19 229 LEU A CA 1
ATOM 1799 C C . LEU A 1 229 ? 16.596 29.042 -22.733 1.00 83.19 229 LEU A C 1
ATOM 1801 O O . LEU A 1 229 ? 16.233 30.185 -22.463 1.00 83.19 229 LEU A O 1
ATOM 1805 N N . VAL A 1 230 ? 17.115 28.228 -21.815 1.00 83.88 230 VAL A N 1
ATOM 1806 C CA . VAL A 1 230 ? 17.366 28.619 -20.421 1.00 83.88 230 VAL A CA 1
ATOM 1807 C C . VAL A 1 230 ? 18.804 29.113 -20.291 1.00 83.88 230 VAL A C 1
ATOM 1809 O O . VAL A 1 230 ? 19.746 28.410 -20.673 1.00 83.88 230 VAL A O 1
ATOM 1812 N N . ALA A 1 231 ? 18.984 30.322 -19.763 1.00 78.06 231 ALA A N 1
ATOM 1813 C CA . ALA A 1 231 ? 20.291 30.951 -19.626 1.00 78.06 231 ALA A CA 1
ATOM 1814 C C . ALA A 1 231 ? 20.494 31.616 -18.258 1.00 78.06 231 ALA A C 1
ATOM 1816 O O . ALA A 1 231 ? 19.570 32.177 -17.672 1.00 78.06 231 ALA A O 1
ATOM 1817 N N . SER A 1 232 ? 21.744 31.616 -17.791 1.00 69.44 232 SER A N 1
ATOM 1818 C CA . SER A 1 232 ? 22.204 32.340 -16.594 1.00 69.44 232 SER A CA 1
ATOM 1819 C C . SER A 1 232 ? 22.024 33.867 -16.714 1.00 69.44 232 SER A C 1
ATOM 1821 O O . SER A 1 232 ? 21.761 34.553 -15.722 1.00 69.44 232 SER A O 1
ATOM 1823 N N . ASN A 1 233 ? 22.140 34.405 -17.938 1.00 67.19 233 ASN A N 1
ATOM 1824 C CA . ASN A 1 233 ? 21.985 35.823 -18.271 1.00 67.19 233 ASN A CA 1
ATOM 1825 C C . ASN A 1 233 ? 21.353 36.023 -19.667 1.00 67.19 233 ASN A C 1
ATOM 1827 O O . ASN A 1 233 ? 21.884 35.548 -20.675 1.00 67.19 233 ASN A O 1
ATOM 1831 N N . LEU A 1 234 ? 20.248 36.774 -19.728 1.00 65.00 234 LEU A N 1
ATOM 1832 C CA . LEU A 1 234 ? 19.475 37.040 -20.951 1.00 65.00 234 LEU A CA 1
ATOM 1833 C C . LEU A 1 234 ? 20.167 38.007 -21.930 1.00 65.00 234 LEU A C 1
ATOM 1835 O O . LEU A 1 234 ? 19.947 37.923 -23.142 1.00 65.00 234 LEU A O 1
ATOM 1839 N N . ASP A 1 235 ? 21.051 38.878 -21.437 1.00 57.03 235 ASP A N 1
ATOM 1840 C CA . ASP A 1 235 ? 21.754 39.882 -22.251 1.00 57.03 235 ASP A CA 1
ATOM 1841 C C . ASP A 1 235 ? 22.992 39.318 -22.969 1.00 57.03 235 ASP A C 1
ATOM 1843 O O . ASP A 1 235 ? 23.709 40.036 -23.660 1.00 57.03 235 ASP A O 1
ATOM 1847 N N . SER A 1 236 ? 23.252 38.016 -22.854 1.00 58.03 236 SER A N 1
ATOM 1848 C CA . SER A 1 236 ? 24.484 37.402 -23.344 1.00 58.03 236 SER A CA 1
ATOM 1849 C C . SER A 1 236 ? 24.638 37.432 -24.879 1.00 58.03 236 SER A C 1
ATOM 1851 O O . SER A 1 236 ? 23.743 37.013 -25.608 1.00 58.03 236 SER A O 1
ATOM 1853 N N . ASP A 1 237 ? 25.810 37.854 -25.374 1.00 52.88 237 ASP A N 1
ATOM 1854 C CA . ASP A 1 237 ? 26.188 37.875 -26.804 1.00 52.88 237 ASP A CA 1
ATOM 1855 C C . ASP A 1 237 ? 26.800 36.543 -27.304 1.00 52.88 237 ASP A C 1
ATOM 1857 O O . ASP A 1 237 ? 27.599 36.521 -28.237 1.00 52.88 237 ASP A O 1
ATOM 1861 N N . ARG A 1 238 ? 26.435 35.404 -26.703 1.00 62.50 238 ARG A N 1
ATOM 1862 C CA . ARG A 1 238 ? 26.945 34.059 -27.064 1.00 62.50 238 ARG A CA 1
ATOM 1863 C C . ARG A 1 238 ? 26.371 33.526 -28.369 1.00 62.50 238 ARG A C 1
ATOM 1865 O O . ARG A 1 238 ? 25.241 33.841 -28.708 1.00 62.50 238 ARG A O 1
ATOM 1872 N N . THR A 1 239 ? 27.043 32.570 -29.005 1.00 60.09 239 THR A N 1
ATOM 1873 C CA . THR A 1 239 ? 26.552 31.877 -30.211 1.00 60.09 239 THR A CA 1
ATOM 1874 C C . THR A 1 239 ? 25.199 31.181 -30.025 1.00 60.09 239 THR A C 1
ATOM 1876 O O . THR A 1 239 ? 24.347 31.321 -30.898 1.00 60.09 239 THR A O 1
ATOM 1879 N N . LYS A 1 240 ? 24.922 30.509 -28.895 1.00 67.50 240 LYS A N 1
ATOM 1880 C CA . LYS A 1 240 ? 23.598 29.892 -28.617 1.00 67.50 240 LYS A CA 1
ATOM 1881 C C . LYS A 1 240 ? 22.491 30.932 -28.393 1.00 67.50 240 LYS A C 1
ATOM 1883 O O . LYS A 1 240 ? 21.400 30.775 -28.930 1.00 67.50 240 LYS A O 1
ATOM 1888 N N . ALA A 1 241 ? 22.789 32.027 -27.690 1.00 69.38 241 ALA A N 1
ATOM 1889 C CA . ALA A 1 241 ? 21.863 33.145 -27.478 1.00 69.38 241 ALA A CA 1
ATOM 1890 C C . ALA A 1 241 ? 21.628 33.964 -28.762 1.00 69.38 241 ALA A C 1
ATOM 1892 O O . ALA A 1 241 ? 20.498 34.312 -29.084 1.00 69.38 241 ALA A O 1
ATOM 1893 N N . GLN A 1 242 ? 22.674 34.210 -29.554 1.00 67.88 242 GLN A N 1
ATOM 1894 C CA . GLN A 1 242 ? 22.592 34.809 -30.887 1.00 67.88 242 GLN A CA 1
ATOM 1895 C C . GLN A 1 242 ? 21.800 33.916 -31.844 1.00 67.88 242 GLN A C 1
ATOM 1897 O O . GLN A 1 242 ? 20.986 34.419 -32.613 1.00 67.88 242 GLN A O 1
ATOM 1902 N N . THR A 1 243 ? 21.997 32.595 -31.778 1.00 68.56 243 THR A N 1
ATOM 1903 C CA . THR A 1 243 ? 21.231 31.624 -32.570 1.00 68.56 243 THR A CA 1
ATOM 1904 C C . THR A 1 243 ? 19.767 31.619 -32.146 1.00 68.56 243 THR A C 1
ATOM 1906 O O . THR A 1 243 ? 18.908 31.691 -33.016 1.00 68.56 243 THR A O 1
ATOM 1909 N N . ALA A 1 244 ? 19.471 31.638 -30.843 1.00 75.94 244 ALA A N 1
ATOM 1910 C CA . ALA A 1 244 ? 18.109 31.762 -30.329 1.00 75.94 244 ALA A CA 1
ATOM 1911 C C . ALA A 1 244 ? 17.437 33.070 -30.775 1.00 75.94 244 ALA A C 1
ATOM 1913 O O . ALA A 1 244 ? 16.352 33.022 -31.342 1.00 75.94 244 ALA A O 1
ATOM 1914 N N . ARG A 1 245 ? 18.115 34.222 -30.653 1.00 76.75 245 ARG A N 1
ATOM 1915 C CA . ARG A 1 245 ? 17.621 35.522 -31.150 1.00 76.75 245 ARG A CA 1
ATOM 1916 C C . ARG A 1 245 ? 17.419 35.533 -32.670 1.00 76.75 245 ARG A C 1
ATOM 1918 O O . ARG A 1 245 ? 16.460 36.121 -33.153 1.00 76.75 245 ARG A O 1
ATOM 1925 N N . ARG A 1 246 ? 18.301 34.880 -33.437 1.00 74.69 246 ARG A N 1
ATOM 1926 C CA . ARG A 1 246 ? 18.185 34.750 -34.902 1.00 74.69 246 ARG A CA 1
ATOM 1927 C C . ARG A 1 246 ? 17.005 33.867 -35.314 1.00 74.69 246 ARG A C 1
ATOM 1929 O O . ARG A 1 246 ? 16.420 34.110 -36.364 1.00 74.69 246 ARG A O 1
ATOM 1936 N N . LEU A 1 247 ? 16.701 32.844 -34.519 1.00 77.12 247 LEU A N 1
ATOM 1937 C CA . LEU A 1 247 ? 15.609 31.893 -34.739 1.00 77.12 247 LEU A CA 1
ATOM 1938 C C . LEU A 1 247 ? 14.302 32.291 -34.026 1.00 77.12 247 LEU A C 1
ATOM 1940 O O . LEU A 1 247 ? 13.348 31.525 -34.080 1.00 77.12 247 LEU A O 1
ATOM 1944 N N . ASP A 1 248 ? 14.253 33.470 -33.393 1.00 77.50 248 ASP A N 1
ATOM 1945 C CA . ASP A 1 248 ? 13.102 33.986 -32.628 1.00 77.50 248 ASP A CA 1
ATOM 1946 C C . ASP A 1 248 ? 12.637 33.054 -31.483 1.00 77.50 248 ASP A C 1
ATOM 1948 O O . ASP A 1 248 ? 11.454 32.948 -31.167 1.00 77.50 248 ASP A O 1
ATOM 1952 N N . ILE A 1 249 ? 13.587 32.349 -30.857 1.00 82.38 249 ILE A N 1
ATOM 1953 C CA . ILE A 1 249 ? 13.343 31.428 -29.737 1.00 82.38 249 ILE A CA 1
ATOM 1954 C C . ILE A 1 249 ? 13.347 32.221 -28.420 1.00 82.38 249 ILE A C 1
ATOM 1956 O O . ILE A 1 249 ? 14.316 32.946 -28.156 1.00 82.38 249 ILE A O 1
ATOM 1960 N N . PRO A 1 250 ? 12.326 32.071 -27.555 1.00 81.56 250 PRO A N 1
ATOM 1961 C CA . PRO A 1 250 ? 12.274 32.772 -26.279 1.00 81.56 250 PRO A CA 1
ATOM 1962 C C . PRO A 1 250 ? 13.377 32.302 -25.318 1.00 81.56 250 PRO A C 1
ATOM 1964 O O . PRO A 1 250 ? 13.652 31.106 -25.177 1.00 81.56 250 PRO A O 1
ATOM 1967 N N . MET A 1 251 ? 13.994 33.266 -24.634 1.00 82.75 251 MET A N 1
ATOM 1968 C CA . MET A 1 251 ? 15.043 33.044 -23.639 1.00 82.75 251 MET A CA 1
ATOM 1969 C C . MET A 1 251 ? 14.503 33.331 -22.236 1.00 82.75 251 MET A C 1
ATOM 1971 O O . MET A 1 251 ? 13.886 34.375 -22.029 1.00 82.75 251 MET A O 1
ATOM 1975 N N . VAL A 1 252 ? 14.762 32.436 -21.282 1.00 83.25 252 VAL A N 1
ATOM 1976 C CA . VAL A 1 252 ? 14.335 32.577 -19.878 1.00 83.25 252 VAL A CA 1
ATOM 1977 C C . VAL A 1 252 ? 15.509 32.392 -18.919 1.00 83.25 252 VAL A C 1
ATOM 1979 O O . VAL A 1 252 ? 16.492 31.716 -19.229 1.00 83.25 252 VAL A O 1
ATOM 1982 N N . THR A 1 253 ? 15.406 33.004 -17.745 1.00 81.94 253 THR A N 1
ATOM 1983 C CA . THR A 1 253 ? 16.350 32.832 -16.634 1.00 81.94 253 THR A CA 1
ATOM 1984 C C . THR A 1 253 ? 16.109 31.518 -15.887 1.00 81.94 253 THR A C 1
ATOM 1986 O O . THR A 1 253 ? 15.037 30.920 -15.980 1.00 81.94 253 THR A O 1
ATOM 1989 N N . GLU A 1 254 ? 17.086 31.069 -15.094 1.00 82.12 254 GLU A N 1
ATOM 1990 C CA . GLU A 1 254 ? 16.922 29.889 -14.227 1.00 82.12 254 GLU A CA 1
ATOM 1991 C C . GLU A 1 254 ? 15.768 30.025 -13.232 1.00 82.12 254 GLU A C 1
ATOM 1993 O O . GLU A 1 254 ? 15.072 29.048 -12.968 1.00 82.12 254 GLU A O 1
ATOM 1998 N N . SER A 1 255 ? 15.531 31.225 -12.696 1.00 81.06 255 SER A N 1
ATOM 1999 C CA . SER A 1 255 ? 14.430 31.460 -11.758 1.00 81.06 255 SER A CA 1
ATOM 2000 C C . SER A 1 255 ? 13.064 31.389 -12.445 1.00 81.06 255 SER A C 1
ATOM 2002 O O . SER A 1 255 ? 12.128 30.805 -11.893 1.00 81.06 255 SER A O 1
ATOM 2004 N N . GLU A 1 256 ? 12.946 31.900 -13.674 1.00 80.19 256 GLU A N 1
ATOM 2005 C CA . GLU A 1 256 ? 11.739 31.729 -14.493 1.00 80.19 256 GLU A CA 1
ATOM 2006 C C . GLU A 1 256 ? 11.517 30.262 -14.858 1.00 80.19 256 GLU A C 1
ATOM 2008 O O . GLU A 1 256 ? 10.405 29.759 -14.709 1.00 80.19 256 GLU A O 1
ATOM 2013 N N . PHE A 1 257 ? 12.568 29.555 -15.276 1.00 85.00 257 PHE A N 1
ATOM 2014 C CA . PHE A 1 257 ? 12.477 28.138 -15.612 1.00 85.00 257 PHE A CA 1
ATOM 2015 C C . PHE A 1 257 ? 12.070 27.286 -14.403 1.00 85.00 257 PHE A C 1
ATOM 2017 O O . PHE A 1 257 ? 11.167 26.464 -14.529 1.00 85.00 257 PHE A O 1
ATOM 2024 N N . ALA A 1 258 ? 12.648 27.534 -13.221 1.00 80.12 258 ALA A N 1
ATOM 2025 C CA . ALA A 1 258 ? 12.248 26.891 -11.968 1.00 80.12 258 ALA A CA 1
ATOM 2026 C C . ALA A 1 258 ? 10.756 27.106 -11.667 1.00 80.12 258 ALA A C 1
ATOM 2028 O O . ALA A 1 258 ? 10.044 26.162 -11.331 1.00 80.12 258 ALA A O 1
ATOM 2029 N N . THR A 1 259 ? 10.272 28.336 -11.852 1.00 78.25 259 THR A N 1
ATOM 2030 C CA . THR A 1 259 ? 8.863 28.692 -11.630 1.00 78.25 259 THR A CA 1
ATOM 2031 C C . THR A 1 259 ? 7.931 27.983 -12.619 1.00 78.25 259 THR A C 1
ATOM 2033 O O . THR A 1 259 ? 6.907 27.433 -12.218 1.00 78.25 259 THR A O 1
ATOM 2036 N N . ILE A 1 260 ? 8.285 27.967 -13.910 1.00 78.12 260 ILE A N 1
ATOM 2037 C CA . ILE A 1 260 ? 7.508 27.292 -14.963 1.00 78.12 260 ILE A CA 1
ATOM 2038 C C . ILE A 1 260 ? 7.459 25.787 -14.689 1.00 78.12 260 ILE A C 1
ATOM 2040 O O . ILE A 1 260 ? 6.389 25.185 -14.727 1.00 78.12 260 ILE A O 1
ATOM 2044 N N . LEU A 1 261 ? 8.603 25.184 -14.371 1.00 77.56 261 LEU A N 1
ATOM 2045 C CA . LEU A 1 261 ? 8.715 23.753 -14.128 1.00 77.56 261 LEU A CA 1
ATOM 2046 C C . LEU A 1 261 ? 7.935 23.328 -12.872 1.00 77.56 261 LEU A C 1
ATOM 2048 O O . LEU A 1 261 ? 7.251 22.310 -12.902 1.00 77.56 261 LEU A O 1
ATOM 2052 N N . GLY A 1 262 ? 7.955 24.138 -11.808 1.00 68.94 262 GLY A N 1
ATOM 2053 C CA . GLY A 1 262 ? 7.209 23.882 -10.571 1.00 68.94 262 GLY A CA 1
ATOM 2054 C C . GLY A 1 262 ? 5.692 23.847 -10.766 1.00 68.94 262 GLY A C 1
ATOM 2055 O O . GLY A 1 262 ? 5.004 23.040 -10.147 1.00 68.94 262 GLY A O 1
ATOM 2056 N N . ALA A 1 263 ? 5.160 24.653 -11.691 1.00 64.75 263 ALA A N 1
ATOM 2057 C CA . ALA A 1 263 ? 3.735 24.655 -12.026 1.00 64.75 263 ALA A CA 1
ATOM 2058 C C . ALA A 1 263 ? 3.271 23.399 -12.797 1.00 64.75 263 ALA A C 1
ATOM 2060 O O . ALA A 1 263 ? 2.074 23.113 -12.833 1.00 64.75 263 ALA A O 1
ATOM 2061 N N . HIS A 1 264 ? 4.197 22.657 -13.414 1.00 58.16 264 HIS A N 1
ATOM 2062 C CA . HIS A 1 264 ? 3.923 21.470 -14.236 1.00 58.16 264 HIS A CA 1
ATOM 2063 C C . HIS A 1 264 ? 4.076 20.139 -13.483 1.00 58.16 264 HIS A C 1
ATOM 2065 O O . HIS A 1 264 ? 3.898 19.070 -14.069 1.00 58.16 264 HIS A O 1
ATOM 2071 N N . ILE A 1 265 ? 4.402 20.190 -12.194 1.00 55.16 265 ILE A N 1
ATOM 2072 C CA . ILE A 1 265 ? 4.875 19.044 -11.432 1.00 55.16 265 ILE A CA 1
ATOM 2073 C C . ILE A 1 265 ? 3.899 18.680 -10.291 1.00 55.16 265 ILE A C 1
ATOM 2075 O O . ILE A 1 265 ? 3.763 19.418 -9.322 1.00 55.16 265 ILE A O 1
ATOM 2079 N N . ASP A 1 266 ? 3.297 17.485 -10.363 1.00 47.34 266 ASP A N 1
ATOM 2080 C CA . ASP A 1 266 ? 2.761 16.732 -9.211 1.00 47.34 266 ASP A CA 1
ATOM 2081 C C . ASP A 1 266 ? 3.881 15.779 -8.724 1.00 47.34 266 ASP A C 1
ATOM 2083 O O . ASP A 1 266 ? 3.896 14.588 -9.042 1.00 47.34 266 ASP A O 1
ATOM 2087 N N . ILE A 1 267 ? 4.909 16.293 -8.033 1.00 47.38 267 ILE A N 1
ATOM 2088 C CA . ILE A 1 267 ? 5.959 15.426 -7.462 1.00 47.38 267 ILE A CA 1
ATOM 2089 C C . ILE A 1 267 ? 5.412 14.778 -6.191 1.00 47.38 267 ILE A C 1
ATOM 2091 O O . ILE A 1 267 ? 5.305 15.393 -5.132 1.00 47.38 267 ILE A O 1
ATOM 2095 N N . ASP A 1 268 ? 5.130 13.485 -6.303 1.00 38.25 268 ASP A N 1
ATOM 2096 C CA . ASP A 1 268 ? 5.129 12.562 -5.179 1.00 38.25 268 ASP A CA 1
ATOM 2097 C C . ASP A 1 268 ? 6.527 12.631 -4.531 1.00 38.25 268 ASP A C 1
ATOM 2099 O O . ASP A 1 268 ? 7.547 12.272 -5.132 1.00 38.25 268 ASP A O 1
ATOM 2103 N N . SER A 1 269 ? 6.608 13.163 -3.310 1.00 43.12 269 SER A N 1
ATOM 2104 C CA . SER A 1 269 ? 7.846 13.435 -2.561 1.00 43.12 269 SER A CA 1
ATOM 2105 C C . SER A 1 269 ? 8.612 12.164 -2.154 1.00 43.12 269 SER A C 1
ATOM 2107 O O . SER A 1 269 ? 9.517 12.216 -1.321 1.00 43.12 269 SER A O 1
ATOM 2109 N N . SER A 1 270 ? 8.324 11.020 -2.772 1.00 38.03 270 SER A N 1
ATOM 2110 C CA . SER A 1 270 ? 8.767 9.682 -2.382 1.00 38.03 270 SER A CA 1
ATOM 2111 C C . SER A 1 270 ? 9.837 9.047 -3.286 1.00 38.03 270 SER A C 1
ATOM 2113 O O . SER A 1 270 ? 10.361 7.990 -2.936 1.00 38.03 270 SER A O 1
ATOM 2115 N N . LEU A 1 271 ? 10.225 9.675 -4.402 1.00 38.72 271 LEU A N 1
ATOM 2116 C CA . LEU A 1 271 ? 11.257 9.131 -5.297 1.00 38.72 271 LEU A CA 1
ATOM 2117 C C . LEU A 1 271 ? 12.663 9.626 -4.913 1.00 38.72 271 LEU A C 1
ATOM 2119 O O . LEU A 1 271 ? 12.995 10.803 -5.051 1.00 38.72 271 LEU A O 1
ATOM 2123 N N . ASP A 1 272 ? 13.485 8.708 -4.397 1.00 36.59 272 ASP A N 1
ATOM 2124 C CA . ASP A 1 272 ? 14.907 8.931 -4.130 1.00 36.59 272 ASP A CA 1
ATOM 2125 C C . ASP A 1 272 ? 15.687 9.053 -5.449 1.00 36.59 272 ASP A C 1
ATOM 2127 O O . ASP A 1 272 ? 15.692 8.139 -6.276 1.00 36.59 272 ASP A O 1
ATOM 2131 N N . PHE A 1 273 ? 16.396 10.171 -5.619 1.00 37.22 273 PHE A N 1
ATOM 2132 C CA . PHE A 1 273 ? 17.398 10.330 -6.669 1.00 37.22 273 PHE A CA 1
ATOM 2133 C C . PHE A 1 273 ? 18.528 9.320 -6.446 1.00 37.22 273 PHE A C 1
ATOM 2135 O O . PHE A 1 273 ? 19.246 9.366 -5.443 1.00 37.22 273 PHE A O 1
ATOM 2142 N N . ASN A 1 274 ? 18.690 8.394 -7.387 1.00 33.97 274 ASN A N 1
ATOM 2143 C CA . ASN A 1 274 ? 19.824 7.487 -7.408 1.00 33.97 274 ASN A CA 1
ATOM 2144 C C . ASN A 1 274 ? 20.972 8.224 -8.112 1.00 33.97 274 ASN A C 1
ATOM 2146 O O . ASN A 1 274 ? 20.934 8.400 -9.328 1.00 33.97 274 ASN A O 1
ATOM 2150 N N . ALA A 1 275 ? 22.000 8.633 -7.361 1.00 35.16 275 ALA A N 1
ATOM 2151 C CA . ALA A 1 275 ? 23.165 9.388 -7.857 1.00 35.16 275 ALA A CA 1
ATOM 2152 C C . ALA A 1 275 ? 23.942 8.710 -9.012 1.00 35.16 275 ALA A C 1
ATOM 2154 O O . ALA A 1 275 ? 24.877 9.288 -9.556 1.00 35.16 275 ALA A O 1
ATOM 2155 N N . ASN A 1 276 ? 23.545 7.498 -9.405 1.00 33.62 276 ASN A N 1
ATOM 2156 C CA . ASN A 1 276 ? 24.086 6.754 -10.537 1.00 33.62 276 ASN A CA 1
ATOM 2157 C C . ASN A 1 276 ? 23.517 7.181 -11.906 1.00 33.62 276 ASN A C 1
ATOM 2159 O O . ASN A 1 276 ? 23.987 6.664 -12.912 1.00 33.62 276 ASN A O 1
ATOM 2163 N N . PHE A 1 277 ? 22.531 8.088 -11.970 1.00 30.53 277 PHE A N 1
ATOM 2164 C CA . PHE A 1 277 ? 21.943 8.566 -13.236 1.00 30.53 277 PHE A CA 1
ATOM 2165 C C . PHE A 1 277 ? 22.517 9.902 -13.755 1.00 30.53 277 PHE A C 1
ATOM 2167 O O . PHE A 1 277 ? 22.163 10.323 -14.851 1.00 30.53 277 PHE A O 1
ATOM 2174 N N . ALA A 1 278 ? 23.408 10.570 -13.011 1.00 33.25 278 ALA A N 1
ATOM 2175 C CA . ALA A 1 278 ? 23.844 11.943 -13.315 1.00 33.25 278 ALA A CA 1
ATOM 2176 C C . ALA A 1 278 ? 25.084 12.069 -14.217 1.00 33.25 278 ALA A C 1
ATOM 2178 O O . ALA A 1 278 ? 25.688 13.136 -14.282 1.00 33.25 278 ALA A O 1
ATOM 2179 N N . THR A 1 279 ? 25.519 11.005 -14.886 1.00 35.41 279 THR A N 1
ATOM 2180 C CA . THR A 1 279 ? 26.727 11.068 -15.718 1.00 35.41 279 THR A CA 1
ATOM 2181 C C . THR A 1 279 ? 26.502 10.402 -17.064 1.00 35.41 279 THR A C 1
ATOM 2183 O O . THR A 1 279 ? 27.190 9.441 -17.399 1.00 35.41 279 THR A O 1
ATOM 2186 N N . ASN A 1 280 ? 25.534 10.905 -17.828 1.00 32.28 280 ASN A N 1
ATOM 2187 C CA . ASN A 1 280 ? 25.575 10.718 -19.272 1.00 32.28 280 ASN A CA 1
ATOM 2188 C C . ASN A 1 280 ? 26.498 11.782 -19.876 1.00 32.28 280 ASN A C 1
ATOM 2190 O O . ASN A 1 280 ? 26.268 12.982 -19.743 1.00 32.28 280 ASN A O 1
ATOM 2194 N N . ASP A 1 281 ? 27.548 11.280 -20.519 1.00 39.34 281 ASP A N 1
ATOM 2195 C CA . ASP A 1 281 ? 28.054 11.760 -21.799 1.00 39.34 281 ASP A CA 1
ATOM 2196 C C . ASP A 1 281 ? 28.482 13.226 -21.892 1.00 39.34 281 ASP A C 1
ATOM 2198 O O . ASP A 1 281 ? 27.956 14.008 -22.682 1.00 39.34 281 ASP A O 1
ATOM 2202 N N . ILE A 1 282 ? 29.593 13.558 -21.234 1.00 44.94 282 ILE A N 1
ATOM 2203 C CA . ILE A 1 282 ? 30.624 14.231 -22.026 1.00 44.94 282 ILE A CA 1
ATOM 2204 C C . ILE A 1 282 ? 31.559 13.139 -22.514 1.00 44.94 282 ILE A C 1
ATOM 2206 O O . ILE A 1 282 ? 32.366 12.602 -21.757 1.00 44.94 282 ILE A O 1
ATOM 2210 N N . ASP A 1 283 ? 31.390 12.787 -23.784 1.00 51.62 283 ASP A N 1
ATOM 2211 C CA . ASP A 1 283 ? 32.244 11.869 -24.523 1.00 51.62 283 ASP A CA 1
ATOM 2212 C C . ASP A 1 283 ? 33.713 12.160 -24.164 1.00 51.62 283 ASP A C 1
ATOM 2214 O O . ASP A 1 283 ? 34.207 13.268 -24.390 1.00 51.62 283 ASP A O 1
ATOM 2218 N N . HIS A 1 284 ? 34.438 11.197 -23.589 1.00 53.53 284 HIS A N 1
ATOM 2219 C CA . HIS A 1 284 ? 35.859 11.373 -23.247 1.00 53.53 284 HIS A CA 1
ATOM 2220 C C . HIS A 1 284 ? 36.667 11.871 -24.463 1.00 53.53 284 HIS A C 1
ATOM 2222 O O . HIS A 1 284 ? 37.603 12.657 -24.333 1.00 53.53 284 HIS A O 1
ATOM 2228 N N . PHE A 1 285 ? 36.238 11.481 -25.667 1.00 52.69 285 PHE A N 1
ATOM 2229 C CA . PHE A 1 285 ? 36.764 11.951 -26.945 1.00 52.69 285 PHE A CA 1
ATOM 2230 C C . PHE A 1 285 ? 36.460 13.427 -27.252 1.00 52.69 285 PHE A C 1
ATOM 2232 O O . PHE A 1 285 ? 37.290 14.095 -27.864 1.00 52.69 285 PHE A O 1
ATOM 2239 N N . GLN A 1 286 ? 35.310 13.964 -26.828 1.00 61.72 286 GLN A N 1
ATOM 2240 C CA . GLN A 1 286 ? 35.015 15.399 -26.912 1.00 61.72 286 GLN A CA 1
ATOM 2241 C C . GLN A 1 286 ? 35.945 16.187 -25.984 1.00 61.72 286 GLN A C 1
ATOM 2243 O O . GLN A 1 286 ? 36.564 17.147 -26.436 1.00 61.72 286 GLN A O 1
ATOM 2248 N N . LEU A 1 287 ? 36.123 15.747 -24.732 1.00 66.94 287 LEU A N 1
ATOM 2249 C CA . LEU A 1 287 ? 37.040 16.407 -23.795 1.00 66.94 287 LEU A CA 1
ATOM 2250 C C . LEU A 1 287 ? 38.496 16.325 -24.255 1.00 66.94 287 LEU A C 1
ATOM 2252 O O . LEU A 1 287 ? 39.164 17.345 -24.236 1.00 66.94 287 LEU A O 1
ATOM 2256 N N . GLN A 1 288 ? 38.984 15.180 -24.739 1.00 68.38 288 GLN A N 1
ATOM 2257 C CA . GLN A 1 288 ? 40.352 15.078 -25.272 1.00 68.38 288 GLN A CA 1
ATOM 2258 C C . GLN A 1 288 ? 40.564 15.897 -26.549 1.00 68.38 288 GLN A C 1
ATOM 2260 O O . GLN A 1 288 ? 41.657 16.404 -26.789 1.00 68.38 288 GLN A O 1
ATOM 2265 N N . ARG A 1 289 ? 39.528 16.055 -27.379 1.00 73.19 289 ARG A N 1
ATOM 2266 C CA . ARG A 1 289 ? 39.605 16.918 -28.563 1.00 73.19 289 ARG A CA 1
ATOM 2267 C C . ARG A 1 289 ? 39.686 18.393 -28.174 1.00 73.19 289 ARG A C 1
ATOM 2269 O O . ARG A 1 289 ? 40.432 19.139 -28.801 1.00 73.19 289 ARG A O 1
ATOM 2276 N N . VAL A 1 290 ? 38.900 18.814 -27.183 1.00 75.44 290 VAL A N 1
ATOM 2277 C CA . VAL A 1 290 ? 38.828 20.213 -26.730 1.00 75.44 290 VAL A CA 1
ATOM 2278 C C . VAL A 1 290 ? 39.968 20.561 -25.765 1.00 75.44 290 VAL A C 1
ATOM 2280 O O . VAL A 1 290 ? 40.430 21.697 -25.772 1.00 75.44 290 VAL A O 1
ATOM 2283 N N . PHE A 1 291 ? 40.489 19.593 -25.012 1.00 84.38 291 PHE A N 1
ATOM 2284 C CA . PHE A 1 291 ? 41.575 19.735 -24.035 1.00 84.38 291 PHE A CA 1
ATOM 2285 C C . PHE A 1 291 ? 42.658 18.663 -24.281 1.00 84.38 291 PHE A C 1
ATOM 2287 O O . PHE A 1 291 ? 42.727 17.672 -23.553 1.00 84.38 291 PHE A O 1
ATOM 2294 N N . PRO A 1 292 ? 43.526 18.830 -25.298 1.00 77.19 292 PRO A N 1
ATOM 2295 C CA . PRO A 1 292 ? 44.475 17.788 -25.718 1.00 77.19 292 PRO A CA 1
ATOM 2296 C C . PRO A 1 292 ? 45.543 17.412 -24.683 1.00 77.19 292 PRO A C 1
ATOM 2298 O O . PRO A 1 292 ? 46.163 16.361 -24.802 1.00 77.19 292 PRO A O 1
ATOM 2301 N N . TRP A 1 293 ? 45.784 18.276 -23.694 1.00 82.25 293 TRP A N 1
ATOM 2302 C CA . TRP A 1 293 ? 46.734 18.059 -22.598 1.00 82.25 293 TRP A CA 1
ATOM 2303 C C . TRP A 1 293 ? 46.127 17.275 -21.421 1.00 82.25 293 TRP A C 1
ATOM 2305 O O . TRP A 1 293 ? 46.850 16.886 -20.505 1.00 82.25 293 TRP A O 1
ATOM 2315 N N . PHE A 1 294 ? 44.807 17.057 -21.406 1.00 77.94 294 PHE A N 1
ATOM 2316 C CA . PHE A 1 294 ? 44.119 16.428 -20.284 1.00 77.94 294 PHE A CA 1
ATOM 2317 C C . PHE A 1 294 ? 44.089 14.895 -20.408 1.00 77.94 294 PHE A C 1
ATOM 2319 O O . PHE A 1 294 ? 43.223 14.316 -21.063 1.00 77.94 294 PHE A O 1
ATOM 2326 N N . ASP A 1 295 ? 44.997 14.240 -19.684 1.00 64.56 295 ASP A N 1
ATOM 2327 C CA . ASP A 1 295 ? 45.027 12.791 -19.450 1.00 64.56 295 ASP A CA 1
ATOM 2328 C C . ASP A 1 295 ? 44.503 12.502 -18.030 1.00 64.56 295 ASP A C 1
ATOM 2330 O O . ASP A 1 295 ? 45.273 12.342 -17.081 1.00 64.56 295 ASP A O 1
ATOM 2334 N N . GLY A 1 296 ? 43.185 12.558 -17.819 1.00 56.94 296 GLY A N 1
ATOM 2335 C CA . GLY A 1 296 ? 42.616 12.517 -16.463 1.00 56.94 296 GLY A CA 1
ATOM 2336 C C . GLY A 1 296 ? 42.973 11.257 -15.634 1.00 56.94 296 GLY A C 1
ATOM 2337 O O . GLY A 1 296 ? 43.392 10.231 -16.170 1.00 56.94 296 GLY A O 1
ATOM 2338 N N . PRO A 1 297 ? 42.796 11.296 -14.299 1.00 51.44 297 PRO A N 1
ATOM 2339 C CA . PRO A 1 297 ? 43.220 10.221 -13.398 1.00 51.44 297 PRO A CA 1
ATOM 2340 C C . PRO A 1 297 ? 42.449 8.908 -13.619 1.00 51.44 297 PRO A C 1
ATOM 2342 O O . PRO A 1 297 ? 41.218 8.889 -13.634 1.00 51.44 297 PRO A O 1
ATOM 2345 N N . ALA A 1 298 ? 43.181 7.791 -13.712 1.00 46.19 298 ALA A N 1
ATOM 2346 C CA . ALA A 1 298 ? 42.623 6.464 -13.972 1.00 46.19 298 ALA A CA 1
ATOM 2347 C C . ALA A 1 298 ? 41.516 6.075 -12.969 1.00 46.19 298 ALA A C 1
ATOM 2349 O O . ALA A 1 298 ? 41.736 6.061 -11.756 1.00 46.19 298 ALA A O 1
ATOM 2350 N N . GLY A 1 299 ? 40.335 5.718 -13.485 1.00 42.59 299 GLY A N 1
ATOM 2351 C CA . GLY A 1 299 ? 39.210 5.219 -12.686 1.00 42.59 299 GLY A CA 1
ATOM 2352 C C . GLY A 1 299 ? 38.309 6.289 -12.056 1.00 42.59 299 GLY A C 1
ATOM 2353 O O . GLY A 1 299 ? 37.493 5.942 -11.203 1.00 42.59 299 GLY A O 1
ATOM 2354 N N . LYS A 1 300 ? 38.424 7.566 -12.450 1.00 45.12 300 LYS A N 1
ATOM 2355 C CA . LYS A 1 300 ? 37.471 8.631 -12.086 1.00 45.12 300 LYS A CA 1
ATOM 2356 C C . LYS A 1 300 ? 36.712 9.133 -13.316 1.00 45.12 300 LYS A C 1
ATOM 2358 O O . LYS A 1 300 ? 37.248 9.136 -14.416 1.00 45.12 300 LYS A O 1
ATOM 2363 N N . LEU A 1 301 ? 35.469 9.574 -13.115 1.00 49.47 301 LEU A N 1
ATOM 2364 C CA . LEU A 1 301 ? 34.672 10.239 -14.149 1.00 49.47 301 LEU A CA 1
ATOM 2365 C C . LEU A 1 301 ? 35.338 11.551 -14.582 1.00 49.47 301 LEU A C 1
ATOM 2367 O O . LEU A 1 301 ? 35.703 12.375 -13.742 1.00 49.47 301 LEU A O 1
ATOM 2371 N N . HIS A 1 302 ? 35.482 11.743 -15.892 1.00 62.16 302 HIS A N 1
ATOM 2372 C CA . HIS A 1 302 ? 36.081 12.937 -16.479 1.00 62.16 302 HIS A CA 1
ATOM 2373 C C . HIS A 1 302 ? 34.999 14.003 -16.661 1.00 62.16 302 HIS A C 1
ATOM 2375 O O . HIS A 1 302 ? 34.254 13.987 -17.634 1.00 62.16 302 HIS A O 1
ATOM 2381 N N . THR A 1 303 ? 34.890 14.908 -15.691 1.00 63.94 303 THR A N 1
ATOM 2382 C CA . THR A 1 303 ? 33.954 16.043 -15.735 1.00 63.94 303 THR A CA 1
ATOM 2383 C C . THR A 1 303 ? 34.685 17.339 -16.110 1.00 63.94 303 THR A C 1
ATOM 2385 O O . THR A 1 303 ? 35.904 17.419 -15.922 1.00 63.94 303 THR A O 1
ATOM 2388 N N . PRO A 1 304 ? 33.985 18.392 -16.572 1.00 68.94 304 PRO A N 1
ATOM 2389 C CA . PRO A 1 304 ? 34.577 19.718 -16.787 1.00 68.94 304 PRO A CA 1
ATOM 2390 C C . PRO A 1 304 ? 35.284 20.255 -15.533 1.00 68.94 304 PRO A C 1
ATOM 2392 O O . PRO A 1 304 ? 36.353 20.857 -15.613 1.00 68.94 304 PRO A O 1
ATOM 2395 N N . THR A 1 305 ? 34.751 19.941 -14.350 1.00 66.56 305 THR A N 1
ATOM 2396 C CA . THR A 1 305 ? 35.373 20.247 -13.056 1.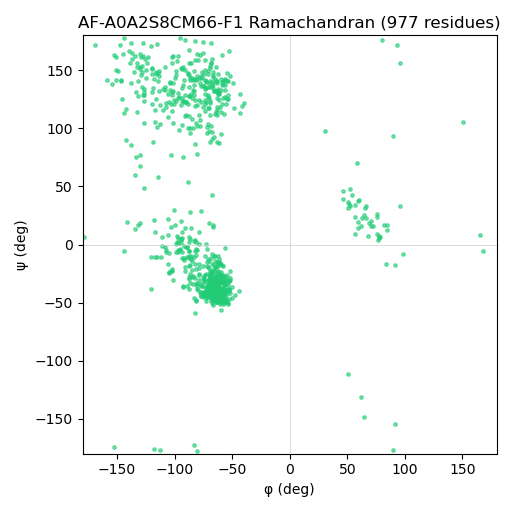00 66.56 305 THR A CA 1
ATOM 2397 C C . THR A 1 305 ? 36.687 19.492 -12.835 1.00 66.56 305 THR A C 1
ATOM 2399 O O . THR A 1 305 ? 37.623 20.044 -12.259 1.00 66.56 305 THR A O 1
ATOM 2402 N N . CYS A 1 306 ? 36.809 18.249 -13.314 1.00 71.69 306 CYS A N 1
ATOM 2403 C CA . CYS A 1 306 ? 38.077 17.513 -13.287 1.00 71.69 306 CYS A CA 1
ATOM 2404 C C . CYS A 1 306 ? 39.129 18.128 -14.219 1.00 71.69 306 CYS A C 1
ATOM 2406 O O . CYS A 1 306 ? 40.301 18.155 -13.846 1.00 71.69 306 CYS A O 1
ATOM 2408 N N . VAL A 1 307 ? 38.724 18.638 -15.387 1.00 74.12 307 VAL A N 1
ATOM 2409 C CA . VAL A 1 307 ? 39.617 19.356 -16.316 1.00 74.12 307 VAL A CA 1
ATOM 2410 C C . VAL A 1 307 ? 40.122 20.645 -15.672 1.00 74.12 307 VAL A C 1
ATOM 2412 O O . VAL A 1 307 ? 41.329 20.865 -15.610 1.00 74.12 307 VAL A O 1
ATOM 2415 N N . ALA A 1 308 ? 39.221 21.453 -15.107 1.00 77.75 308 ALA A N 1
ATOM 2416 C CA . ALA A 1 308 ? 39.580 22.690 -14.418 1.00 77.75 308 ALA A CA 1
ATOM 2417 C C . ALA A 1 308 ? 40.544 22.445 -13.248 1.00 77.75 308 ALA A C 1
ATOM 2419 O O . ALA A 1 308 ? 41.551 23.136 -13.116 1.00 77.75 308 ALA A O 1
ATOM 2420 N N . GLN A 1 309 ? 40.288 21.415 -12.437 1.00 74.50 309 GLN A N 1
ATOM 2421 C CA . GLN A 1 309 ? 41.170 21.053 -11.329 1.00 74.50 309 GLN A CA 1
ATOM 2422 C C . GLN A 1 309 ? 42.557 20.609 -11.816 1.00 74.50 309 GLN A C 1
ATOM 2424 O O . GLN A 1 309 ? 43.564 21.048 -11.269 1.00 74.50 309 GLN A O 1
ATOM 2429 N N . ALA A 1 310 ? 42.625 19.782 -12.864 1.00 78.00 310 ALA A N 1
ATOM 2430 C CA . ALA A 1 310 ? 43.900 19.358 -13.438 1.00 78.00 310 ALA A CA 1
ATOM 2431 C C . ALA A 1 310 ? 44.696 20.537 -14.021 1.00 78.00 310 ALA A C 1
ATOM 2433 O O . ALA A 1 310 ? 45.921 20.543 -13.917 1.00 78.00 310 ALA A O 1
ATOM 2434 N N . TRP A 1 311 ? 44.017 21.543 -14.581 1.00 83.38 311 TRP A N 1
ATOM 2435 C CA . TRP A 1 311 ? 44.648 22.786 -15.027 1.00 83.38 311 TRP A CA 1
ATOM 2436 C C . TRP A 1 311 ? 45.216 23.589 -13.852 1.00 83.38 311 TRP A C 1
ATOM 2438 O O . TRP A 1 311 ? 46.373 23.999 -13.883 1.00 83.38 311 TRP A O 1
ATOM 2448 N N . VAL A 1 312 ? 44.433 23.752 -12.779 1.00 80.94 312 VAL A N 1
ATOM 2449 C CA . VAL A 1 312 ? 44.865 24.451 -11.558 1.00 80.94 312 VAL A CA 1
ATOM 2450 C C . VAL A 1 312 ? 46.092 23.785 -10.929 1.00 80.94 312 VAL A C 1
ATOM 2452 O O . VAL A 1 312 ? 47.001 24.483 -10.480 1.00 80.94 312 VAL A O 1
ATOM 2455 N N . ASP A 1 313 ? 46.131 22.452 -10.916 1.00 79.00 313 ASP A N 1
ATOM 2456 C CA . ASP A 1 313 ? 47.195 21.686 -10.266 1.00 79.00 313 ASP A CA 1
ATOM 2457 C C . ASP A 1 313 ? 48.474 21.587 -11.120 1.00 79.00 313 ASP A C 1
ATOM 2459 O O . ASP A 1 313 ? 49.578 21.662 -10.576 1.00 79.00 313 ASP A O 1
ATOM 2463 N N . ASN A 1 314 ? 48.346 21.429 -12.445 1.00 80.00 314 ASN A N 1
ATOM 2464 C CA . ASN A 1 314 ? 49.479 21.118 -13.330 1.00 80.00 314 ASN A CA 1
ATOM 2465 C C . ASN A 1 314 ? 49.970 22.306 -14.173 1.00 80.00 314 ASN A C 1
ATOM 2467 O O . ASN A 1 314 ? 51.138 22.315 -14.563 1.00 80.00 314 ASN A O 1
ATOM 2471 N N . HIS A 1 315 ? 49.124 23.312 -14.417 1.00 83.62 315 HIS A N 1
ATOM 2472 C CA . HIS A 1 315 ? 49.420 24.465 -15.279 1.00 83.62 315 HIS A CA 1
ATOM 2473 C C . HIS A 1 315 ? 49.178 25.823 -14.578 1.00 83.62 315 HIS A C 1
ATOM 2475 O O . HIS A 1 315 ? 48.546 26.716 -15.142 1.00 83.62 315 HIS A O 1
ATOM 2481 N N . PRO A 1 316 ? 49.680 26.049 -13.344 1.00 82.94 316 PRO A N 1
ATOM 2482 C CA . PRO A 1 316 ? 49.305 27.227 -12.559 1.00 82.94 316 PRO A CA 1
ATOM 2483 C C . PRO A 1 316 ? 49.855 28.564 -13.091 1.00 82.94 316 PRO A C 1
ATOM 2485 O O . PRO A 1 316 ? 49.341 29.621 -12.727 1.00 82.94 316 PRO A O 1
ATOM 2488 N N . GLU A 1 317 ? 50.912 28.535 -13.907 1.00 83.56 317 GLU A N 1
ATOM 2489 C CA . GLU A 1 317 ? 51.587 29.725 -14.459 1.00 83.56 317 GLU A CA 1
ATOM 2490 C C . GLU A 1 317 ? 51.141 30.048 -15.900 1.00 83.56 317 GLU A C 1
ATOM 2492 O O . GLU A 1 317 ? 51.556 31.066 -16.451 1.00 83.56 317 GLU A O 1
ATOM 2497 N N . GLU A 1 318 ? 50.326 29.192 -16.525 1.00 85.38 318 GLU A N 1
ATOM 2498 C CA . GLU A 1 318 ? 49.849 29.366 -17.905 1.00 85.38 318 GLU A CA 1
ATOM 2499 C C . GLU A 1 318 ? 48.555 30.187 -17.936 1.00 85.38 318 GLU A C 1
ATOM 2501 O O . GLU A 1 318 ? 47.750 30.128 -17.001 1.00 85.38 318 GLU A O 1
ATOM 2506 N N . ALA A 1 319 ? 48.359 30.979 -18.996 1.00 85.25 319 ALA A N 1
ATOM 2507 C CA . ALA A 1 319 ? 47.187 31.839 -19.135 1.00 85.25 319 ALA A CA 1
ATOM 2508 C C . ALA A 1 319 ? 45.925 31.007 -19.410 1.00 85.25 319 ALA A C 1
ATOM 2510 O O . ALA A 1 319 ? 45.977 29.989 -20.098 1.00 85.25 319 ALA A O 1
ATOM 2511 N N . LEU A 1 320 ? 44.765 31.448 -18.913 1.00 82.31 320 LEU A N 1
ATOM 2512 C CA . LEU A 1 320 ? 43.511 30.699 -19.074 1.00 82.31 320 LEU A CA 1
ATOM 2513 C C . LEU A 1 320 ? 43.083 30.482 -20.536 1.00 82.31 320 LEU A C 1
ATOM 2515 O O . LEU A 1 320 ? 42.390 29.508 -20.801 1.00 82.31 320 LEU A O 1
ATOM 2519 N N . GLN A 1 321 ? 43.487 31.331 -21.485 1.00 83.00 321 GLN A N 1
ATOM 2520 C CA . GLN A 1 321 ? 43.264 31.107 -22.923 1.00 83.00 321 GLN A CA 1
ATOM 2521 C C . GLN A 1 321 ? 43.928 29.819 -23.433 1.00 83.00 321 GLN A C 1
ATOM 2523 O O . GLN A 1 321 ? 43.411 29.187 -24.347 1.00 83.00 321 GLN A O 1
ATOM 2528 N N . ASP A 1 322 ? 45.046 29.409 -22.830 1.00 84.12 322 ASP A N 1
ATOM 2529 C CA . ASP A 1 322 ? 45.846 28.280 -23.306 1.00 84.12 322 ASP A CA 1
ATOM 2530 C C . ASP A 1 322 ? 45.263 26.933 -22.834 1.00 84.12 322 ASP A C 1
ATOM 2532 O O . ASP A 1 322 ? 45.714 25.870 -23.262 1.00 84.12 322 ASP A O 1
ATOM 2536 N N . ILE A 1 323 ? 44.197 26.967 -22.017 1.00 85.31 323 ILE A N 1
ATOM 2537 C CA . ILE A 1 323 ? 43.473 25.774 -21.567 1.00 85.31 323 ILE A CA 1
ATOM 2538 C C . ILE A 1 323 ? 42.885 24.993 -22.749 1.00 85.31 323 ILE A C 1
ATOM 2540 O O . ILE A 1 323 ? 42.725 23.783 -22.654 1.00 85.31 323 ILE A O 1
ATOM 2544 N N . SER A 1 324 ? 42.564 25.635 -23.875 1.00 86.81 324 SER A N 1
ATOM 2545 C CA . SER A 1 324 ? 42.007 24.960 -25.048 1.00 86.81 324 SER A CA 1
ATOM 2546 C C . SER A 1 324 ? 42.380 25.680 -26.343 1.00 86.81 324 SER A C 1
ATOM 2548 O O . SER A 1 324 ? 42.296 26.904 -26.390 1.00 86.81 324 SER A O 1
ATOM 2550 N N . PRO A 1 325 ? 42.674 24.954 -27.441 1.00 80.75 325 PRO A N 1
ATOM 2551 C CA . PRO A 1 325 ? 42.888 25.568 -28.752 1.00 80.75 325 PRO A CA 1
ATOM 2552 C C . PRO A 1 325 ? 41.636 26.255 -29.328 1.00 80.75 325 PRO A C 1
ATOM 2554 O O . PRO A 1 325 ? 41.741 26.934 -30.346 1.00 80.75 325 PRO A O 1
ATOM 2557 N N . PHE A 1 326 ? 40.460 26.060 -28.720 1.00 77.00 326 PHE A N 1
ATOM 2558 C CA . PHE A 1 326 ? 39.200 26.683 -29.137 1.00 77.00 326 PHE A CA 1
ATOM 2559 C C . PHE A 1 326 ? 38.908 28.014 -28.429 1.00 77.00 326 PHE A C 1
ATOM 2561 O O . PHE A 1 326 ? 37.890 28.632 -28.728 1.00 77.00 326 PHE A O 1
ATOM 2568 N N . LEU A 1 327 ? 39.772 28.458 -27.510 1.00 79.12 327 LEU A N 1
ATOM 2569 C CA . LEU A 1 327 ? 39.670 29.767 -26.870 1.00 79.12 327 LEU A CA 1
ATOM 2570 C C . LEU A 1 327 ? 40.700 30.736 -27.447 1.00 79.12 327 LEU A C 1
ATOM 2572 O O . LEU A 1 327 ? 41.857 30.392 -27.673 1.00 79.12 327 LEU A O 1
ATOM 2576 N N . ASP A 1 328 ? 40.275 31.978 -27.647 1.00 72.62 328 ASP A N 1
ATOM 2577 C CA . ASP A 1 328 ? 41.134 33.085 -28.051 1.00 72.62 328 ASP A CA 1
ATOM 2578 C C . ASP A 1 328 ? 40.973 34.296 -27.118 1.00 72.62 328 ASP A C 1
ATOM 2580 O O . ASP A 1 328 ? 40.108 34.340 -26.242 1.00 72.62 328 ASP A O 1
ATOM 2584 N N . ALA A 1 329 ? 41.809 35.316 -27.314 1.00 63.09 329 ALA A N 1
ATOM 2585 C CA . ALA A 1 329 ? 41.781 36.545 -26.519 1.00 63.09 329 ALA A CA 1
ATOM 2586 C C . ALA A 1 329 ? 40.461 37.340 -26.631 1.00 63.09 329 ALA A C 1
ATOM 2588 O O . ALA A 1 329 ? 40.219 38.238 -25.826 1.00 63.09 329 ALA A O 1
ATOM 2589 N N . ALA A 1 330 ? 39.629 37.047 -27.637 1.00 61.88 330 ALA A N 1
ATOM 2590 C CA . ALA A 1 330 ? 38.327 37.673 -27.853 1.00 61.88 330 ALA A CA 1
ATOM 2591 C C . ALA A 1 330 ? 37.164 36.839 -27.280 1.00 61.88 330 ALA A C 1
ATOM 2593 O O . ALA A 1 330 ? 36.021 37.305 -27.265 1.00 61.88 330 ALA A O 1
ATOM 2594 N N . SER A 1 331 ? 37.441 35.627 -26.795 1.00 67.25 331 SER A N 1
ATOM 2595 C CA . SER A 1 331 ? 36.448 34.699 -26.271 1.00 67.25 331 SER A CA 1
ATOM 2596 C C . SER A 1 331 ? 35.866 35.201 -24.949 1.00 67.25 331 SER A C 1
ATOM 2598 O O . SER A 1 331 ? 36.562 35.750 -24.094 1.00 67.25 331 SER A O 1
ATOM 2600 N N . THR A 1 332 ? 34.559 35.016 -24.767 1.00 63.69 332 THR A N 1
ATOM 2601 C CA . THR A 1 332 ? 33.840 35.468 -23.566 1.00 63.69 332 THR A CA 1
ATOM 2602 C C . THR A 1 332 ? 33.587 34.295 -22.619 1.00 63.69 332 THR A C 1
ATOM 2604 O O . THR A 1 332 ? 33.119 33.238 -23.036 1.00 63.69 332 THR A O 1
ATOM 2607 N N . VAL A 1 333 ? 33.900 34.467 -21.331 1.00 67.00 333 VAL A N 1
ATOM 2608 C CA . VAL A 1 333 ? 33.747 33.432 -20.290 1.00 67.00 333 VAL A CA 1
ATOM 2609 C C . VAL A 1 333 ? 32.539 33.755 -19.404 1.00 67.00 333 VAL A C 1
ATOM 2611 O O . VAL A 1 333 ? 32.439 34.878 -18.911 1.00 67.00 333 VAL A O 1
ATOM 2614 N N . ASP A 1 334 ? 31.628 32.787 -19.193 1.00 60.53 334 ASP A N 1
ATOM 2615 C CA . ASP A 1 334 ? 30.538 32.925 -18.203 1.00 60.53 334 ASP A CA 1
ATOM 2616 C C . ASP A 1 334 ? 31.032 32.540 -16.832 1.00 60.53 334 ASP A C 1
ATOM 2618 O O . ASP A 1 334 ? 31.096 31.355 -16.518 1.00 60.53 334 ASP A O 1
ATOM 2622 N N . VAL A 1 335 ? 31.353 33.523 -16.012 1.00 63.16 335 VAL A N 1
ATOM 2623 C CA . VAL A 1 335 ? 31.514 33.236 -14.594 1.00 63.16 335 VAL A CA 1
ATOM 2624 C C . VAL A 1 335 ? 30.132 33.287 -13.945 1.00 63.16 335 VAL A C 1
ATOM 2626 O O . VAL A 1 335 ? 29.304 34.118 -14.321 1.00 63.16 335 VAL A O 1
ATOM 2629 N N . ASP A 1 336 ? 29.874 32.390 -12.998 1.00 60.84 336 ASP A N 1
ATOM 2630 C CA . ASP A 1 336 ? 28.684 32.429 -12.143 1.00 60.84 336 ASP A CA 1
ATOM 2631 C C . ASP A 1 336 ? 28.513 33.803 -11.449 1.00 60.84 336 ASP A C 1
ATOM 2633 O O . ASP A 1 336 ? 29.415 34.653 -11.427 1.00 60.84 336 ASP A O 1
ATOM 2637 N N . ARG A 1 337 ? 27.337 34.072 -10.860 1.00 65.50 337 ARG A N 1
ATOM 2638 C CA . ARG A 1 337 ? 27.056 35.382 -10.237 1.00 65.50 337 ARG A CA 1
ATOM 2639 C C . ARG A 1 337 ? 28.058 35.734 -9.126 1.00 65.50 337 ARG A C 1
ATOM 2641 O O . ARG A 1 337 ? 28.385 36.912 -8.952 1.00 65.50 337 ARG A O 1
ATOM 2648 N N . GLU A 1 338 ? 28.586 34.737 -8.405 1.00 63.06 338 GLU A N 1
ATOM 2649 C CA . GLU A 1 338 ? 29.633 34.945 -7.390 1.00 63.06 338 GLU A CA 1
ATOM 2650 C C . GLU A 1 338 ? 30.954 35.369 -8.039 1.00 63.06 338 GLU A C 1
ATOM 2652 O O . GLU A 1 338 ? 31.561 36.360 -7.630 1.00 63.06 338 GLU A O 1
ATOM 2657 N N . GLY A 1 339 ? 31.397 34.670 -9.076 1.00 63.41 339 GLY A N 1
ATOM 2658 C CA . GLY A 1 339 ? 32.637 34.969 -9.761 1.00 63.41 339 GLY A CA 1
ATOM 2659 C C . GLY A 1 339 ? 32.576 36.277 -10.549 1.00 63.41 339 GLY A C 1
ATOM 2660 O O . GLY A 1 339 ? 33.561 37.009 -10.553 1.00 63.41 339 GLY A O 1
ATOM 2661 N N . VAL A 1 340 ? 31.418 36.682 -11.089 1.00 63.62 340 VAL A N 1
ATOM 2662 C CA . VAL A 1 340 ? 31.214 38.040 -11.643 1.00 63.62 340 VAL A CA 1
ATOM 2663 C C . VAL A 1 340 ? 31.384 39.109 -10.562 1.00 63.62 340 VAL A C 1
ATOM 2665 O O . VAL A 1 340 ? 31.999 40.149 -10.810 1.00 63.62 340 VAL A O 1
ATOM 2668 N N . ARG A 1 341 ? 30.874 38.876 -9.348 1.00 66.94 341 ARG A N 1
ATOM 2669 C CA . ARG A 1 341 ? 31.033 39.798 -8.213 1.00 66.94 341 ARG A CA 1
ATOM 2670 C C . ARG A 1 341 ? 32.490 39.905 -7.767 1.00 66.94 341 ARG A C 1
ATOM 2672 O O . ARG A 1 341 ? 32.957 41.015 -7.509 1.00 66.94 341 ARG A O 1
ATOM 2679 N N . VAL A 1 342 ? 33.203 38.783 -7.705 1.00 64.75 342 VAL A N 1
ATOM 2680 C CA . VAL A 1 342 ? 34.646 38.739 -7.426 1.00 64.75 342 VAL A CA 1
ATOM 2681 C C . VAL A 1 342 ? 35.418 39.476 -8.527 1.00 64.75 342 VAL A C 1
ATOM 2683 O O . VAL A 1 342 ? 36.223 40.354 -8.229 1.00 64.75 342 VAL A O 1
ATOM 2686 N N . MET A 1 343 ? 35.083 39.241 -9.797 1.00 60.78 343 MET A N 1
ATOM 2687 C CA . MET A 1 343 ? 35.702 39.900 -10.952 1.00 60.78 343 MET A CA 1
ATOM 2688 C C . MET A 1 343 ? 35.420 41.401 -11.034 1.00 60.78 343 MET A C 1
ATOM 2690 O O . MET A 1 343 ? 36.285 42.161 -11.459 1.00 60.78 343 MET A O 1
ATOM 2694 N N . ARG A 1 344 ? 34.251 41.868 -10.579 1.00 63.53 344 ARG A N 1
ATOM 2695 C CA . ARG A 1 344 ? 33.909 43.301 -10.533 1.00 63.53 344 ARG A CA 1
ATOM 2696 C C . ARG A 1 344 ? 34.756 44.072 -9.511 1.00 63.53 344 ARG A C 1
ATOM 2698 O O . ARG A 1 344 ? 34.962 45.270 -9.685 1.00 63.53 344 ARG A O 1
ATOM 2705 N N . LYS A 1 345 ? 35.249 43.401 -8.462 1.00 61.66 345 LYS A N 1
ATOM 2706 C CA . LYS A 1 345 ? 36.164 43.979 -7.461 1.00 61.66 345 LYS A CA 1
ATOM 2707 C C . LYS A 1 345 ? 37.624 44.007 -7.919 1.00 61.66 345 LYS A C 1
ATOM 2709 O O . LYS A 1 345 ? 38.407 44.799 -7.400 1.00 61.66 345 LYS A O 1
ATOM 2714 N N . ILE A 1 346 ? 37.984 43.174 -8.892 1.00 61.19 346 ILE A N 1
ATOM 2715 C CA . ILE A 1 346 ? 39.298 43.173 -9.538 1.00 61.19 346 ILE A CA 1
ATOM 2716 C C . ILE A 1 346 ? 39.288 44.305 -10.584 1.00 61.19 346 ILE A C 1
ATOM 2718 O O . ILE A 1 346 ? 39.054 44.088 -11.773 1.00 61.19 346 ILE A O 1
ATOM 2722 N N . GLU A 1 347 ? 39.450 45.547 -10.110 1.00 47.59 347 GLU A N 1
ATOM 2723 C CA . GLU A 1 347 ? 39.391 46.789 -10.898 1.00 47.59 347 GLU A CA 1
ATOM 2724 C C . GLU A 1 347 ? 40.066 46.659 -12.285 1.00 47.59 347 GLU A C 1
ATOM 2726 O O . GLU A 1 347 ? 41.260 46.378 -12.400 1.00 47.59 347 GLU A O 1
ATOM 2731 N N . ASN A 1 348 ? 39.296 46.914 -13.352 1.00 52.56 348 ASN A N 1
ATOM 2732 C CA . ASN A 1 348 ? 39.741 47.057 -14.750 1.00 52.56 348 ASN A CA 1
ATOM 2733 C C . ASN A 1 348 ? 40.407 45.842 -15.443 1.00 52.56 348 ASN A C 1
ATOM 2735 O O . ASN A 1 348 ? 40.985 46.028 -16.515 1.00 52.56 348 ASN A O 1
ATOM 2739 N N . ARG A 1 349 ? 40.305 44.606 -14.921 1.00 53.25 349 ARG A N 1
ATOM 2740 C CA . ARG A 1 349 ? 40.895 43.406 -15.575 1.00 53.25 349 ARG A CA 1
ATOM 2741 C C . ARG A 1 349 ? 39.907 42.394 -16.167 1.00 53.25 349 ARG A C 1
ATOM 2743 O O . ARG A 1 349 ? 40.355 41.431 -16.783 1.00 53.25 349 ARG A O 1
ATOM 2750 N N . SER A 1 350 ? 38.592 42.602 -16.064 1.00 50.75 350 SER A N 1
ATOM 2751 C CA . SER A 1 350 ? 37.593 41.659 -16.612 1.00 50.75 350 SER A CA 1
ATOM 2752 C C . SER A 1 350 ? 37.729 41.430 -18.126 1.00 50.75 350 SER A C 1
ATOM 2754 O O . SER A 1 350 ? 37.518 40.318 -18.596 1.00 50.75 350 SER A O 1
ATOM 2756 N N . ALA A 1 351 ? 38.168 42.446 -18.878 1.00 52.69 351 ALA A N 1
ATOM 2757 C CA . ALA A 1 351 ? 38.435 42.354 -20.316 1.00 52.69 351 ALA A CA 1
ATOM 2758 C C . ALA A 1 351 ? 39.698 41.539 -20.678 1.00 52.69 351 ALA A C 1
ATOM 2760 O O . ALA A 1 351 ? 39.990 41.367 -21.855 1.00 52.69 351 ALA A O 1
ATOM 2761 N N . GLN A 1 352 ? 40.467 41.072 -19.687 1.00 61.94 352 GLN A N 1
ATOM 2762 C CA . GLN A 1 352 ? 41.718 40.327 -19.868 1.00 61.94 352 GLN A CA 1
ATOM 2763 C C . GLN A 1 352 ? 41.757 39.033 -19.035 1.00 61.94 352 GLN A C 1
ATOM 2765 O O . GLN A 1 352 ? 42.838 38.497 -18.818 1.00 61.94 352 GLN A O 1
ATOM 2770 N N . LEU A 1 353 ? 40.607 38.513 -18.569 1.00 69.94 353 LEU A N 1
ATOM 2771 C CA . LEU A 1 353 ? 40.532 37.301 -17.731 1.00 69.94 353 LEU A CA 1
ATOM 2772 C C . LEU A 1 353 ? 41.317 36.126 -18.335 1.00 69.94 353 LEU A C 1
ATOM 2774 O O . LEU A 1 353 ? 42.097 35.480 -17.643 1.00 69.94 353 LEU A O 1
ATOM 2778 N N . LEU A 1 354 ? 41.137 35.890 -19.636 1.00 73.50 354 LEU A N 1
ATOM 2779 C CA . LEU A 1 354 ? 41.791 34.803 -20.361 1.00 73.50 354 LEU A CA 1
ATOM 2780 C C . LEU A 1 354 ? 43.317 34.983 -20.485 1.00 73.50 354 LEU A C 1
ATOM 2782 O O . LEU A 1 354 ? 44.017 34.009 -20.730 1.00 73.50 354 LEU A O 1
ATOM 2786 N N . HIS A 1 355 ? 43.850 36.189 -20.261 1.00 76.62 355 HIS A N 1
ATOM 2787 C CA . HIS A 1 355 ? 45.292 36.461 -20.260 1.00 76.62 355 HIS A CA 1
ATOM 2788 C C . HIS A 1 355 ? 45.967 36.235 -18.903 1.00 76.62 355 HIS A C 1
ATOM 2790 O O . HIS A 1 355 ? 47.194 36.260 -18.834 1.00 76.62 355 HIS A O 1
ATOM 2796 N N . LEU A 1 356 ? 45.194 36.061 -17.830 1.00 79.00 356 LEU A N 1
ATOM 2797 C CA . LEU A 1 356 ? 45.736 35.822 -16.497 1.00 79.00 356 LEU A CA 1
ATOM 2798 C C . LEU A 1 356 ? 45.983 34.328 -16.286 1.00 79.00 356 LEU A C 1
ATOM 2800 O O . LEU A 1 356 ? 45.196 33.486 -16.724 1.00 79.00 356 LEU A O 1
ATOM 2804 N N . SER A 1 357 ? 47.059 34.010 -15.573 1.00 83.62 357 SER A N 1
ATOM 2805 C CA . SER A 1 357 ? 47.331 32.655 -15.096 1.00 83.62 357 SER A CA 1
ATOM 2806 C C . SER A 1 357 ? 46.574 32.329 -13.810 1.00 83.62 357 SER A C 1
ATOM 2808 O O . SER A 1 357 ? 46.192 33.218 -13.042 1.00 83.62 357 SER A O 1
ATOM 2810 N N . VAL A 1 358 ? 46.395 31.037 -13.523 1.00 82.56 358 VAL A N 1
ATOM 2811 C CA . VAL A 1 358 ? 45.732 30.560 -12.293 1.00 82.56 358 VAL A CA 1
ATOM 2812 C C . VAL A 1 358 ? 46.390 31.155 -11.042 1.00 82.56 358 VAL A C 1
ATOM 2814 O O . VAL A 1 358 ? 45.703 31.559 -10.104 1.00 82.56 358 VAL A O 1
ATOM 2817 N N . LYS A 1 359 ? 47.720 31.272 -11.027 1.00 80.88 359 LYS A N 1
ATOM 2818 C CA . LYS A 1 359 ? 48.477 31.845 -9.912 1.00 80.88 359 LYS A CA 1
ATOM 2819 C C . LYS A 1 359 ? 48.252 33.346 -9.740 1.00 80.88 359 LYS A C 1
ATOM 2821 O O . LYS A 1 359 ? 48.191 33.814 -8.606 1.00 80.88 359 LYS A O 1
ATOM 2826 N N . GLU A 1 360 ? 48.124 34.101 -10.826 1.00 79.62 360 GLU A N 1
ATOM 2827 C CA . GLU A 1 360 ? 47.816 35.536 -10.766 1.00 79.62 360 GLU A CA 1
ATOM 2828 C C . GLU A 1 360 ? 46.384 35.780 -10.282 1.00 79.62 360 GLU A C 1
ATOM 2830 O O . GLU A 1 360 ? 46.143 36.695 -9.492 1.00 79.62 360 GLU A O 1
ATOM 2835 N N . ILE A 1 361 ? 45.444 34.923 -10.692 1.00 76.81 361 ILE A N 1
ATOM 2836 C CA . ILE A 1 361 ? 44.052 34.960 -10.227 1.00 76.81 361 ILE A CA 1
ATOM 2837 C C . ILE A 1 361 ? 43.986 34.605 -8.734 1.00 76.81 361 ILE A C 1
ATOM 2839 O O . ILE A 1 361 ? 43.325 35.304 -7.970 1.00 76.81 361 ILE A O 1
ATOM 2843 N N . ALA A 1 362 ? 44.738 33.597 -8.284 1.00 76.94 362 ALA A N 1
ATOM 2844 C CA . ALA A 1 362 ? 44.810 33.188 -6.878 1.00 76.94 362 ALA A CA 1
ATOM 2845 C C . ALA A 1 362 ? 45.437 34.242 -5.940 1.00 76.94 362 ALA A C 1
ATOM 2847 O O . ALA A 1 362 ? 45.239 34.186 -4.730 1.00 76.94 362 ALA A O 1
ATOM 2848 N N . GLN A 1 363 ? 46.218 35.188 -6.473 1.00 77.69 363 GLN A N 1
ATOM 2849 C CA . GLN A 1 363 ? 46.831 36.283 -5.706 1.00 77.69 363 GLN A CA 1
ATOM 2850 C C . GLN A 1 363 ? 45.927 37.518 -5.587 1.00 77.69 363 GLN A C 1
ATOM 2852 O O . GLN A 1 363 ? 46.289 38.481 -4.904 1.00 77.69 363 GLN A O 1
ATOM 2857 N N . CYS A 1 364 ? 44.770 37.522 -6.252 1.00 71.94 364 CYS A N 1
ATOM 2858 C CA . CYS A 1 364 ? 43.846 38.645 -6.211 1.00 71.94 364 CYS A CA 1
ATOM 2859 C C . CYS A 1 364 ? 43.106 38.717 -4.857 1.00 71.94 364 CYS A C 1
ATOM 2861 O O . CYS A 1 364 ? 42.707 37.684 -4.314 1.00 71.94 364 CYS A O 1
ATOM 2863 N N . PRO A 1 365 ? 42.875 39.927 -4.305 1.00 62.97 365 PRO A N 1
ATOM 2864 C CA . PRO A 1 365 ? 42.072 40.093 -3.095 1.00 62.97 365 PRO A CA 1
ATOM 2865 C C . PRO A 1 365 ? 40.659 39.531 -3.308 1.00 62.97 365 PRO A C 1
ATOM 2867 O O . PRO A 1 365 ? 40.083 39.727 -4.375 1.00 62.97 365 PRO A O 1
ATOM 2870 N N . ASP A 1 366 ? 40.095 38.861 -2.301 1.00 64.44 366 ASP A N 1
ATOM 2871 C CA . ASP A 1 366 ? 38.769 38.214 -2.332 1.00 64.44 366 ASP A CA 1
ATOM 2872 C C . ASP A 1 366 ? 38.627 36.975 -3.257 1.00 64.44 366 ASP A C 1
ATOM 2874 O O . ASP A 1 366 ? 37.523 36.433 -3.382 1.00 64.44 366 ASP A O 1
ATOM 2878 N N . VAL A 1 367 ? 39.715 36.463 -3.855 1.00 71.00 367 VAL A N 1
ATOM 2879 C CA . VAL A 1 367 ? 39.716 35.182 -4.592 1.00 71.00 367 VAL A CA 1
ATOM 2880 C C . VAL A 1 367 ? 40.206 34.046 -3.689 1.00 71.00 367 VAL A C 1
ATOM 2882 O O . VAL A 1 367 ? 41.403 33.845 -3.507 1.00 71.00 367 VAL A O 1
ATOM 2885 N N . GLY A 1 368 ? 39.265 33.289 -3.121 1.00 70.25 368 GLY A N 1
ATOM 2886 C CA . GLY A 1 368 ? 39.553 32.041 -2.408 1.00 70.25 368 GLY A CA 1
ATOM 2887 C C . GLY A 1 368 ? 39.702 30.831 -3.345 1.00 70.25 368 GLY A C 1
ATOM 2888 O O . GLY A 1 368 ? 39.478 30.932 -4.557 1.00 70.25 368 GLY A O 1
ATOM 2889 N N . LYS A 1 369 ? 40.061 29.661 -2.796 1.00 71.19 369 LYS A N 1
ATOM 2890 C CA . LYS A 1 369 ? 40.268 28.419 -3.574 1.00 71.19 369 LYS A CA 1
ATOM 2891 C C . LYS A 1 369 ? 39.003 27.975 -4.318 1.00 71.19 369 LYS A C 1
ATOM 2893 O O . LYS A 1 369 ? 39.110 27.378 -5.388 1.00 71.19 369 LYS A O 1
ATOM 2898 N N . LEU A 1 370 ? 37.823 28.258 -3.765 1.00 68.12 370 LEU A N 1
ATOM 2899 C CA . LEU A 1 370 ? 36.535 27.899 -4.358 1.00 68.12 370 LEU A CA 1
ATOM 2900 C C . LEU A 1 370 ? 36.224 28.771 -5.580 1.00 68.12 370 LEU A C 1
ATOM 2902 O O . LEU A 1 370 ? 35.932 28.247 -6.654 1.00 68.12 370 LEU A O 1
ATOM 2906 N N . ASN A 1 371 ? 36.370 30.091 -5.441 1.00 71.25 371 ASN A N 1
ATOM 2907 C CA . ASN A 1 371 ? 36.112 31.037 -6.530 1.00 71.25 371 ASN A CA 1
ATOM 2908 C C . ASN A 1 371 ? 37.120 30.864 -7.667 1.00 71.25 371 ASN A C 1
ATOM 2910 O O . ASN A 1 371 ? 36.734 30.908 -8.831 1.00 71.25 371 ASN A O 1
ATOM 2914 N N . LEU A 1 372 ? 38.392 30.601 -7.339 1.00 75.88 372 LEU A N 1
ATOM 2915 C CA . LEU A 1 372 ? 39.419 30.270 -8.326 1.00 75.88 372 LEU A CA 1
ATOM 2916 C C . LEU A 1 372 ? 38.982 29.090 -9.200 1.00 75.88 372 LEU A C 1
ATOM 2918 O O . LEU A 1 372 ? 39.026 29.190 -10.421 1.00 75.88 372 LEU A O 1
ATOM 2922 N N . ASN A 1 373 ? 38.517 27.999 -8.586 1.00 74.81 373 ASN A N 1
ATOM 2923 C CA . ASN A 1 373 ? 38.072 26.818 -9.322 1.00 74.81 373 ASN A CA 1
ATOM 2924 C C . ASN A 1 373 ? 36.830 27.114 -10.182 1.00 74.81 373 ASN A C 1
ATOM 2926 O O . ASN A 1 373 ? 36.818 26.758 -11.355 1.00 74.81 373 ASN A O 1
ATOM 2930 N N . SER A 1 374 ? 35.835 27.842 -9.654 1.00 71.81 374 SER A N 1
ATOM 2931 C CA . SER A 1 374 ? 34.650 28.253 -10.431 1.00 71.81 374 SER A CA 1
ATOM 2932 C C . SER A 1 374 ? 35.024 29.061 -11.686 1.00 71.81 374 SER A C 1
ATOM 2934 O O . SER A 1 374 ? 34.526 28.794 -12.783 1.00 71.81 374 SER A O 1
ATOM 2936 N N . ILE A 1 375 ? 35.991 29.979 -11.573 1.00 74.12 375 ILE A N 1
ATOM 2937 C CA . ILE A 1 375 ? 36.503 30.766 -12.707 1.00 74.12 375 ILE A CA 1
ATOM 2938 C C . ILE A 1 375 ? 37.167 29.869 -13.765 1.00 74.12 375 ILE A C 1
ATOM 2940 O O . ILE A 1 375 ? 36.957 30.074 -14.961 1.00 74.12 375 ILE A O 1
ATOM 2944 N N . VAL A 1 376 ? 37.943 28.859 -13.360 1.00 78.38 376 VAL A N 1
ATOM 2945 C CA . VAL A 1 376 ? 38.568 27.928 -14.317 1.00 78.38 376 VAL A CA 1
ATOM 2946 C C . VAL A 1 376 ? 37.527 27.001 -14.957 1.00 78.38 376 VAL A C 1
ATOM 2948 O O . VAL A 1 376 ? 37.562 26.797 -16.168 1.00 78.38 376 VAL A O 1
ATOM 2951 N N . VAL A 1 377 ? 36.550 26.496 -14.195 1.00 75.75 377 VAL A N 1
ATOM 2952 C CA . VAL A 1 377 ? 35.419 25.700 -14.720 1.00 75.75 377 VAL A CA 1
ATOM 2953 C C . VAL A 1 377 ? 34.633 26.482 -15.771 1.00 75.75 377 VAL A C 1
ATOM 2955 O O . VAL A 1 377 ? 34.282 25.949 -16.822 1.00 75.75 377 VAL A O 1
ATOM 2958 N N . SER A 1 378 ? 34.424 27.769 -15.522 1.00 73.06 378 SER A N 1
ATOM 2959 C CA . SER A 1 378 ? 33.777 28.688 -16.455 1.00 73.06 378 SER A CA 1
ATOM 2960 C C . SER A 1 378 ? 34.536 28.797 -17.784 1.00 73.06 378 SER A C 1
ATOM 2962 O O . SER A 1 378 ? 33.925 28.786 -18.856 1.00 73.06 378 SER A O 1
ATOM 2964 N N . ALA A 1 379 ? 35.873 28.847 -17.740 1.00 77.56 379 ALA A N 1
ATOM 2965 C CA . ALA A 1 379 ? 36.711 28.835 -18.940 1.00 77.56 379 ALA A CA 1
ATOM 2966 C C . ALA A 1 379 ? 36.631 27.490 -19.690 1.00 77.56 379 ALA A C 1
ATOM 2968 O O . ALA A 1 379 ? 36.553 27.475 -20.917 1.00 77.56 379 ALA A O 1
ATOM 2969 N N . VAL A 1 380 ? 36.558 26.362 -18.973 1.00 79.19 380 VAL A N 1
ATOM 2970 C CA . VAL A 1 380 ? 36.353 25.026 -19.568 1.00 79.19 380 VAL A CA 1
ATOM 2971 C C . VAL A 1 380 ? 35.017 24.953 -20.320 1.00 79.19 380 VAL A C 1
ATOM 2973 O O . VAL A 1 380 ? 34.976 24.483 -21.457 1.00 79.19 380 VAL A O 1
ATOM 2976 N N . PHE A 1 381 ? 33.921 25.458 -19.748 1.00 73.38 381 PHE A N 1
ATOM 2977 C CA . PHE A 1 381 ? 32.635 25.493 -20.455 1.00 73.38 381 PHE A CA 1
ATOM 2978 C C . PHE A 1 381 ? 32.650 26.426 -21.671 1.00 73.38 381 PHE A C 1
ATOM 2980 O O . PHE A 1 381 ? 32.095 26.070 -22.710 1.00 73.38 381 PHE A O 1
ATOM 2987 N N . ALA A 1 382 ? 33.337 27.570 -21.587 1.00 74.38 382 ALA A N 1
ATOM 2988 C CA . ALA A 1 382 ? 33.507 28.467 -22.729 1.00 74.38 382 ALA A CA 1
ATOM 2989 C C . ALA A 1 382 ? 34.256 27.789 -23.894 1.00 74.38 382 ALA A C 1
ATOM 2991 O O . ALA A 1 382 ? 33.852 27.931 -25.047 1.00 74.38 382 ALA A O 1
ATOM 2992 N N . ALA A 1 383 ? 35.295 26.998 -23.603 1.00 78.44 383 ALA A N 1
ATOM 2993 C CA . ALA A 1 383 ? 36.017 26.220 -24.613 1.00 78.44 383 ALA A CA 1
ATOM 2994 C C . ALA A 1 383 ? 35.136 25.150 -25.279 1.00 78.44 383 ALA A C 1
ATOM 2996 O O . ALA A 1 383 ? 35.200 24.954 -26.495 1.00 78.44 383 ALA A O 1
ATOM 2997 N N . LEU A 1 384 ? 34.291 24.471 -24.494 1.00 75.00 384 LEU A N 1
ATOM 2998 C CA . LEU A 1 384 ? 33.347 23.478 -25.010 1.00 75.00 384 LEU A CA 1
ATOM 2999 C C . LEU A 1 384 ? 32.333 24.121 -25.965 1.00 75.00 384 LEU A C 1
ATOM 3001 O O . LEU A 1 384 ? 32.201 23.660 -27.100 1.00 75.00 384 LEU A O 1
ATOM 3005 N N . ASP A 1 385 ? 31.702 25.227 -25.563 1.00 68.62 385 ASP A N 1
ATOM 3006 C CA . ASP A 1 385 ? 30.739 25.960 -26.400 1.00 68.62 385 ASP A CA 1
ATOM 3007 C C . ASP A 1 385 ? 31.389 26.531 -27.686 1.00 68.62 385 ASP A C 1
ATOM 3009 O O . ASP A 1 385 ? 30.782 26.514 -28.766 1.00 68.62 385 ASP A O 1
ATOM 3013 N N . ALA A 1 386 ? 32.642 26.999 -27.611 1.00 71.88 386 ALA A N 1
ATOM 3014 C CA . ALA A 1 386 ? 33.394 27.481 -28.774 1.00 71.88 386 ALA A CA 1
ATOM 3015 C C . ALA A 1 386 ? 33.705 26.352 -29.775 1.00 71.88 386 ALA A C 1
ATOM 3017 O O . ALA A 1 386 ? 33.558 26.529 -30.988 1.00 71.88 386 ALA A O 1
ATOM 3018 N N . SER A 1 387 ? 34.053 25.160 -29.278 1.00 75.38 387 SER A N 1
ATOM 3019 C CA . SER A 1 387 ? 34.314 23.985 -30.119 1.00 75.38 387 SER A CA 1
ATOM 3020 C C . SER A 1 387 ? 33.073 23.493 -30.877 1.00 75.38 387 SER A C 1
ATOM 3022 O O . SER A 1 387 ? 33.177 23.039 -32.019 1.00 75.38 387 SER A O 1
ATOM 3024 N N . GLU A 1 388 ? 31.888 23.619 -30.272 1.00 66.94 388 GLU A N 1
ATOM 3025 C CA . GLU A 1 388 ? 30.613 23.278 -30.909 1.00 66.94 388 GLU A CA 1
ATOM 3026 C C . GLU A 1 388 ? 30.272 24.261 -32.036 1.00 66.94 388 GLU A C 1
ATOM 3028 O O . GLU A 1 388 ? 29.813 23.850 -33.104 1.00 66.94 388 GLU A O 1
ATOM 3033 N N . SER A 1 389 ? 30.562 25.549 -31.830 1.00 60.88 389 SER A N 1
ATOM 3034 C CA . SER A 1 389 ? 30.291 26.616 -32.803 1.00 60.88 389 SER A CA 1
ATOM 3035 C C . SER A 1 389 ? 31.142 26.464 -34.073 1.00 60.88 389 SER A C 1
ATOM 3037 O O . SER A 1 389 ? 30.607 26.492 -35.181 1.00 60.88 389 SER A O 1
ATOM 3039 N N . ALA A 1 390 ? 32.438 26.163 -33.929 1.00 61.59 390 ALA A N 1
ATOM 3040 C CA . ALA A 1 390 ? 33.342 25.924 -35.062 1.00 61.59 390 ALA A CA 1
ATOM 3041 C C . ALA A 1 390 ? 32.904 24.740 -35.953 1.00 61.59 390 ALA A C 1
ATOM 3043 O O . ALA A 1 390 ? 33.164 24.712 -37.157 1.00 61.59 390 ALA A O 1
ATOM 3044 N N . ARG A 1 391 ? 32.207 23.754 -35.373 1.00 58.50 391 ARG A N 1
ATOM 3045 C CA . ARG A 1 391 ? 31.684 22.589 -36.096 1.00 58.50 391 ARG A CA 1
ATOM 3046 C C . ARG A 1 391 ? 30.443 22.928 -36.934 1.00 58.50 391 ARG A C 1
ATOM 3048 O O . ARG A 1 391 ? 30.261 22.339 -38.000 1.00 58.50 391 ARG A O 1
ATOM 3055 N N . ALA A 1 392 ? 29.610 23.865 -36.479 1.00 52.44 392 ALA A N 1
ATOM 3056 C CA . ALA A 1 392 ? 28.437 24.332 -37.220 1.00 52.44 392 ALA A CA 1
ATOM 3057 C C . ALA A 1 392 ? 28.827 25.177 -38.450 1.00 52.44 392 ALA A C 1
ATOM 3059 O O . ALA A 1 392 ? 28.232 25.021 -39.520 1.00 52.44 392 ALA A O 1
ATOM 3060 N N . ASP A 1 393 ? 29.877 25.995 -38.338 1.00 45.81 393 ASP A N 1
ATOM 3061 C CA . ASP A 1 393 ? 30.387 26.806 -39.452 1.00 45.81 393 ASP A CA 1
ATOM 3062 C C . ASP A 1 393 ? 31.030 25.936 -40.549 1.00 45.81 393 ASP A C 1
ATOM 3064 O O . ASP A 1 393 ? 30.716 26.091 -41.731 1.00 45.81 393 ASP A O 1
ATOM 3068 N N . ALA A 1 394 ? 31.817 24.919 -40.171 1.00 49.72 394 ALA A N 1
ATOM 3069 C CA . ALA A 1 394 ? 32.408 23.959 -41.114 1.00 49.72 394 ALA A CA 1
ATOM 3070 C C . ALA A 1 394 ? 31.358 23.116 -41.872 1.00 49.72 394 ALA A C 1
ATOM 3072 O O . ALA A 1 394 ? 31.532 22.800 -43.052 1.00 49.72 394 ALA A O 1
ATOM 3073 N N . ALA A 1 395 ? 30.239 22.777 -41.220 1.00 45.72 395 ALA A N 1
ATOM 3074 C CA . ALA A 1 395 ? 29.118 22.084 -41.859 1.00 45.72 395 ALA A CA 1
ATOM 3075 C C . ALA A 1 395 ? 28.373 22.977 -42.869 1.00 45.72 395 ALA A C 1
ATOM 3077 O O . ALA A 1 395 ? 27.816 22.478 -43.847 1.00 45.72 395 ALA A O 1
ATOM 3078 N N . THR A 1 396 ? 28.403 24.296 -42.665 1.00 41.88 396 THR A N 1
ATOM 3079 C CA . THR A 1 396 ? 27.758 25.273 -43.548 1.00 41.88 396 THR A CA 1
ATOM 3080 C C . THR A 1 396 ? 28.616 25.545 -44.792 1.00 41.88 396 THR A C 1
ATOM 3082 O O . THR A 1 396 ? 28.086 25.576 -45.903 1.00 41.88 396 THR A O 1
ATOM 3085 N N . GLU A 1 397 ? 29.946 25.621 -44.665 1.00 35.41 397 GLU A N 1
ATOM 3086 C CA . GLU A 1 397 ? 30.869 25.804 -45.805 1.00 35.41 397 GLU A CA 1
ATOM 3087 C C . GLU A 1 397 ? 30.971 24.571 -46.724 1.00 35.41 397 GLU A C 1
ATOM 3089 O O . GLU A 1 397 ? 31.113 24.709 -47.942 1.00 35.41 397 GLU A O 1
ATOM 3094 N N . SER A 1 398 ? 30.795 23.362 -46.176 1.00 39.66 398 SER A N 1
ATOM 3095 C CA . SER A 1 398 ? 30.763 22.099 -46.938 1.00 39.66 398 SER A CA 1
ATOM 3096 C C . SER A 1 398 ? 29.607 22.009 -47.947 1.00 39.66 398 SER A C 1
ATOM 3098 O O . SER A 1 398 ? 29.646 21.162 -48.841 1.00 39.66 398 SER A O 1
ATOM 3100 N N . SER A 1 399 ? 28.576 22.848 -47.824 1.00 36.78 399 SER A N 1
ATOM 3101 C CA . SER A 1 399 ? 27.378 22.782 -48.672 1.00 36.78 399 SER A CA 1
ATOM 3102 C C . SER A 1 399 ? 27.484 23.570 -49.990 1.00 36.78 399 SER A C 1
ATOM 3104 O O . SER A 1 399 ? 26.601 23.459 -50.837 1.00 36.78 399 SER A O 1
ATOM 3106 N N . ALA A 1 400 ? 28.574 24.322 -50.214 1.00 38.84 400 ALA A N 1
ATOM 3107 C CA . ALA A 1 400 ? 28.686 25.263 -51.337 1.00 38.84 400 ALA A CA 1
ATOM 3108 C C . ALA A 1 400 ? 29.652 24.866 -52.479 1.00 38.84 400 ALA A C 1
ATOM 3110 O O . ALA A 1 400 ? 29.751 25.609 -53.454 1.00 38.84 400 ALA A O 1
ATOM 3111 N N . GLN A 1 401 ? 30.373 23.737 -52.412 1.00 37.22 401 GLN A N 1
ATOM 3112 C CA . GLN A 1 401 ? 31.410 23.399 -53.418 1.00 37.22 401 GLN A CA 1
ATOM 3113 C C . GLN A 1 401 ? 31.347 21.967 -53.990 1.00 37.22 401 GLN A C 1
ATOM 3115 O O . GLN A 1 401 ? 32.301 21.501 -54.608 1.00 37.22 401 GLN A O 1
ATOM 3120 N N . GLY A 1 402 ? 30.224 21.266 -53.827 1.00 40.00 402 GLY A N 1
ATOM 3121 C CA . GLY A 1 402 ? 30.108 19.832 -54.115 1.00 40.00 402 GLY A CA 1
ATOM 3122 C C . GLY A 1 402 ? 29.457 19.428 -55.442 1.00 40.00 402 GLY A C 1
ATOM 3123 O O . GLY A 1 402 ? 28.856 18.365 -55.491 1.00 40.00 402 GLY A O 1
ATOM 3124 N N . GLU A 1 403 ? 29.532 20.210 -56.518 1.00 38.12 403 GLU A N 1
ATOM 3125 C CA . GLU A 1 403 ? 29.063 19.759 -57.840 1.00 38.12 403 GLU A CA 1
ATOM 3126 C C . GLU A 1 403 ? 30.254 19.718 -58.801 1.00 38.12 403 GLU A C 1
ATOM 3128 O O . GLU A 1 403 ? 30.736 20.776 -59.182 1.00 38.12 403 GLU A O 1
ATOM 3133 N N . PHE A 1 404 ? 30.765 18.516 -59.126 1.00 38.03 404 PHE A N 1
ATOM 3134 C CA . PHE A 1 404 ? 31.231 18.094 -60.474 1.00 38.03 404 PHE A CA 1
ATOM 3135 C C . PHE A 1 404 ? 32.096 16.804 -60.539 1.00 38.03 404 PHE A C 1
ATOM 3137 O O . PHE A 1 404 ? 32.571 16.472 -61.624 1.00 38.03 404 PHE A O 1
ATOM 3144 N N . ALA A 1 405 ? 32.280 16.013 -59.465 1.00 41.34 405 ALA A N 1
ATOM 3145 C CA . ALA A 1 405 ? 33.122 14.793 -59.538 1.00 41.34 405 ALA A CA 1
ATOM 3146 C C . ALA A 1 405 ? 32.638 13.544 -58.753 1.00 41.34 405 ALA A C 1
ATOM 3148 O O . ALA A 1 405 ? 33.445 12.660 -58.477 1.00 41.34 405 ALA A O 1
ATOM 3149 N N . ALA A 1 406 ? 31.357 13.443 -58.380 1.00 39.31 406 ALA A N 1
ATOM 3150 C CA . ALA A 1 406 ? 30.901 12.494 -57.348 1.00 39.31 406 ALA A CA 1
ATOM 3151 C C . ALA A 1 406 ? 30.457 11.089 -57.831 1.00 39.31 406 ALA A C 1
ATOM 3153 O O . ALA A 1 406 ? 30.479 10.137 -57.055 1.00 39.31 406 ALA A O 1
ATOM 3154 N N . SER A 1 407 ? 30.118 10.897 -59.110 1.00 41.81 407 SER A N 1
ATOM 3155 C CA . SER A 1 407 ? 29.294 9.736 -59.505 1.00 41.81 407 SER A CA 1
ATOM 3156 C C . SER A 1 407 ? 29.961 8.355 -59.432 1.00 41.81 407 SER A C 1
ATOM 3158 O O . SER A 1 407 ? 29.263 7.355 -59.519 1.00 41.81 407 SER A O 1
ATOM 3160 N N . SER A 1 408 ? 31.287 8.259 -59.313 1.00 45.38 408 SER A N 1
ATOM 3161 C CA . SER A 1 408 ? 31.989 6.958 -59.336 1.00 45.38 408 SER A CA 1
ATOM 3162 C C . SER A 1 408 ? 32.464 6.495 -57.957 1.00 45.38 408 SER A C 1
ATOM 3164 O O . SER A 1 408 ? 32.662 5.302 -57.743 1.00 45.38 408 SER A O 1
ATOM 3166 N N . GLN A 1 409 ? 32.669 7.432 -57.030 1.00 44.50 409 GLN A N 1
ATOM 3167 C CA . GLN A 1 409 ? 33.131 7.137 -55.674 1.00 44.50 409 GLN A CA 1
ATOM 3168 C C . GLN A 1 409 ? 31.936 6.873 -54.744 1.00 44.50 409 GLN A C 1
ATOM 3170 O O . GLN A 1 409 ? 31.989 5.944 -53.947 1.00 44.50 409 GLN A O 1
ATOM 3175 N N . GLU A 1 410 ? 30.816 7.578 -54.942 1.00 43.44 410 GLU A N 1
ATOM 3176 C CA . GLU A 1 410 ? 29.570 7.374 -54.188 1.00 43.44 410 GLU A CA 1
ATOM 3177 C C . GLU A 1 410 ? 28.969 5.970 -54.375 1.00 43.44 410 GLU A C 1
ATOM 3179 O O . GLU A 1 410 ? 28.472 5.388 -53.416 1.00 43.44 410 GLU A O 1
ATOM 3184 N N . GLU A 1 411 ? 29.049 5.377 -55.573 1.00 43.44 411 GLU A N 1
ATOM 3185 C CA . GLU A 1 411 ? 28.556 4.008 -55.811 1.00 43.44 411 GLU A CA 1
ATOM 3186 C C . GLU A 1 411 ? 29.430 2.941 -55.126 1.00 43.44 411 GLU A C 1
ATOM 3188 O O . GLU A 1 411 ? 28.918 1.943 -54.610 1.00 43.44 411 GLU A O 1
ATOM 3193 N N . LEU A 1 412 ? 30.750 3.156 -55.079 1.00 45.72 412 LEU A N 1
ATOM 3194 C CA . LEU A 1 412 ? 31.691 2.275 -54.380 1.00 45.72 412 LEU A CA 1
ATOM 3195 C C . LEU A 1 412 ? 31.563 2.408 -52.859 1.00 45.72 412 LEU A C 1
ATOM 3197 O O . LEU A 1 412 ? 31.582 1.393 -52.160 1.00 45.72 412 LEU A O 1
ATOM 3201 N N . ASP A 1 413 ? 31.373 3.628 -52.359 1.00 47.12 413 ASP A N 1
ATOM 3202 C CA . ASP A 1 413 ? 31.170 3.908 -50.939 1.00 47.12 413 ASP A CA 1
ATOM 3203 C C . ASP A 1 413 ? 29.798 3.398 -50.464 1.00 47.12 413 ASP A C 1
ATOM 3205 O O . ASP A 1 413 ? 29.705 2.812 -49.385 1.00 47.12 413 ASP A O 1
ATOM 3209 N N . ALA A 1 414 ? 28.750 3.485 -51.293 1.00 52.25 414 ALA A N 1
ATOM 3210 C CA . ALA A 1 414 ? 27.442 2.887 -51.017 1.00 52.25 414 ALA A CA 1
ATOM 3211 C C . ALA A 1 414 ? 27.493 1.349 -50.995 1.00 52.25 414 ALA A C 1
ATOM 3213 O O . ALA A 1 414 ? 26.908 0.713 -50.113 1.00 52.25 414 ALA A O 1
ATOM 3214 N N . PHE A 1 415 ? 28.232 0.724 -51.920 1.00 46.88 415 PHE A N 1
ATOM 3215 C CA . PHE A 1 415 ? 28.442 -0.724 -51.904 1.00 46.88 415 PHE A CA 1
ATOM 3216 C C . PHE A 1 415 ? 29.255 -1.160 -50.676 1.00 46.88 415 PHE A C 1
ATOM 3218 O O . PHE A 1 415 ? 28.864 -2.104 -49.985 1.00 46.88 415 PHE A O 1
ATOM 3225 N N . ALA A 1 416 ? 30.333 -0.446 -50.340 1.00 49.97 416 ALA A N 1
ATOM 3226 C CA . ALA A 1 416 ? 31.125 -0.700 -49.137 1.00 49.97 416 ALA A CA 1
ATOM 3227 C C . ALA A 1 416 ? 30.292 -0.532 -47.854 1.00 49.97 416 ALA A C 1
ATOM 3229 O O . ALA A 1 416 ? 30.358 -1.389 -46.971 1.00 49.97 416 ALA A O 1
ATOM 3230 N N . ALA A 1 417 ? 29.447 0.500 -47.782 1.00 60.38 417 ALA A N 1
ATOM 3231 C CA . ALA A 1 417 ? 28.510 0.716 -46.684 1.00 60.38 417 ALA A CA 1
ATOM 3232 C C . ALA A 1 417 ? 27.481 -0.421 -46.570 1.00 60.38 417 ALA A C 1
ATOM 3234 O O . ALA A 1 417 ? 27.209 -0.871 -45.462 1.00 60.38 417 ALA A O 1
ATOM 3235 N N . SER A 1 418 ? 26.973 -0.956 -47.688 1.00 65.31 418 SER A N 1
ATOM 3236 C CA . SER A 1 418 ? 26.037 -2.094 -47.680 1.00 65.31 418 SER A CA 1
ATOM 3237 C C . SER A 1 418 ? 26.677 -3.404 -47.193 1.00 65.31 418 SER A C 1
ATOM 3239 O O . SER A 1 418 ? 26.069 -4.159 -46.436 1.00 65.31 418 SER A O 1
ATOM 3241 N N . VAL A 1 419 ? 27.939 -3.659 -47.559 1.00 62.19 419 VAL A N 1
ATOM 3242 C CA . VAL A 1 419 ? 28.690 -4.838 -47.097 1.00 62.19 419 VAL A CA 1
ATOM 3243 C C . VAL A 1 419 ? 29.036 -4.717 -45.613 1.00 62.19 419 VAL A C 1
ATOM 3245 O O . VAL A 1 419 ? 29.007 -5.712 -44.886 1.00 62.19 419 VAL A O 1
ATOM 3248 N N . LEU A 1 420 ? 29.369 -3.510 -45.151 1.00 65.12 420 LEU A N 1
ATOM 3249 C CA . LEU A 1 420 ? 29.602 -3.233 -43.737 1.00 65.12 420 LEU A CA 1
ATOM 3250 C C . LEU A 1 420 ? 28.302 -3.331 -42.925 1.00 65.12 420 LEU A C 1
ATOM 3252 O O . LEU A 1 420 ? 28.326 -3.956 -41.871 1.00 65.12 420 LEU A O 1
ATOM 3256 N N . HIS A 1 421 ? 27.174 -2.827 -43.439 1.00 72.19 421 HIS A N 1
ATOM 3257 C CA . HIS A 1 421 ? 25.837 -2.967 -42.842 1.00 72.19 421 HIS A CA 1
ATOM 3258 C C . HIS A 1 421 ? 25.498 -4.436 -42.560 1.00 72.19 421 HIS A C 1
ATOM 3260 O O . HIS A 1 421 ? 25.185 -4.789 -41.426 1.00 72.19 421 HIS A O 1
ATOM 3266 N N . GLU A 1 422 ? 25.659 -5.316 -43.553 1.00 73.19 422 GLU A N 1
ATOM 3267 C CA . GLU A 1 422 ? 25.374 -6.748 -43.390 1.00 73.19 422 GLU A CA 1
ATOM 3268 C C . GLU A 1 422 ? 26.320 -7.424 -42.384 1.00 73.19 422 GLU A C 1
ATOM 3270 O O . GLU A 1 422 ? 25.893 -8.222 -41.549 1.00 73.19 422 GLU A O 1
ATOM 3275 N N . LYS A 1 423 ? 27.613 -7.075 -42.394 1.00 72.94 423 LYS A N 1
ATOM 3276 C CA . LYS A 1 423 ? 28.571 -7.605 -41.410 1.00 72.94 423 LYS A CA 1
ATOM 3277 C C . LYS A 1 423 ? 28.262 -7.142 -39.988 1.00 72.94 423 LYS A C 1
ATOM 3279 O O . LYS A 1 423 ? 28.342 -7.951 -39.064 1.00 72.94 423 LYS A O 1
ATOM 3284 N N . TYR A 1 424 ? 27.916 -5.870 -39.802 1.00 76.81 424 TYR A N 1
ATOM 3285 C CA . TYR A 1 424 ? 27.546 -5.334 -38.494 1.00 76.81 424 TYR A CA 1
ATOM 3286 C C . TYR A 1 424 ? 26.240 -5.942 -37.994 1.00 76.81 424 TYR A C 1
ATOM 3288 O O . TYR A 1 424 ? 26.188 -6.359 -36.841 1.00 76.81 424 TYR A O 1
ATOM 3296 N N . ARG A 1 425 ? 25.247 -6.131 -38.871 1.00 79.19 425 ARG A N 1
ATOM 3297 C CA . ARG A 1 425 ? 24.011 -6.854 -38.552 1.00 79.19 425 ARG A CA 1
ATOM 3298 C C . ARG A 1 425 ? 24.293 -8.267 -38.033 1.00 79.19 425 ARG A C 1
ATOM 3300 O O . ARG A 1 425 ? 23.784 -8.644 -36.981 1.00 79.19 425 ARG A O 1
ATOM 3307 N N . GLN A 1 426 ? 25.143 -9.035 -38.719 1.00 78.00 426 GLN A N 1
ATOM 3308 C CA . GLN A 1 426 ? 25.510 -10.396 -38.300 1.00 78.00 426 GLN A CA 1
ATOM 3309 C C . GLN A 1 426 ? 26.266 -10.426 -36.961 1.00 78.00 426 GLN A C 1
ATOM 3311 O O . GLN A 1 426 ? 26.018 -11.302 -36.129 1.00 78.00 426 GLN A O 1
ATOM 3316 N N . LEU A 1 427 ? 27.164 -9.464 -36.727 1.00 79.75 427 LEU A N 1
ATOM 3317 C CA . LEU A 1 427 ? 27.868 -9.322 -35.449 1.00 79.75 427 LEU A CA 1
ATOM 3318 C C . LEU A 1 427 ? 26.906 -8.952 -34.312 1.00 79.75 427 LEU A C 1
ATOM 3320 O O . LEU A 1 427 ? 26.944 -9.590 -33.258 1.00 79.75 427 LEU A O 1
ATOM 3324 N N . SER A 1 428 ? 26.013 -7.985 -34.533 1.00 82.69 428 SER A N 1
ATOM 3325 C CA . SER A 1 428 ? 24.994 -7.581 -33.561 1.00 82.69 428 SER A CA 1
ATOM 3326 C C . SER A 1 428 ? 24.010 -8.702 -33.251 1.00 82.69 428 SER A C 1
ATOM 3328 O O . SER A 1 428 ? 23.655 -8.868 -32.090 1.00 82.69 428 SER A O 1
ATOM 3330 N N . LEU A 1 429 ? 23.635 -9.534 -34.229 1.00 84.00 429 LEU A N 1
ATOM 3331 C CA . LEU A 1 429 ? 22.807 -10.722 -33.994 1.00 84.00 429 LEU A CA 1
ATOM 3332 C C . LEU A 1 429 ? 23.502 -11.717 -33.048 1.00 84.00 429 LEU A C 1
ATOM 3334 O O . LEU A 1 429 ? 22.897 -12.209 -32.095 1.00 84.00 429 LEU A O 1
ATOM 3338 N N . GLY A 1 430 ? 24.795 -11.980 -33.271 1.00 79.88 430 GLY A N 1
ATOM 3339 C CA . GLY A 1 430 ? 25.598 -12.830 -32.389 1.00 79.88 430 GLY A CA 1
ATOM 3340 C C . GLY A 1 430 ? 25.725 -12.262 -30.972 1.00 79.88 430 GLY A C 1
ATOM 3341 O O . GLY A 1 430 ? 25.584 -12.998 -29.994 1.00 79.88 430 GLY A O 1
ATOM 3342 N N . MET A 1 431 ? 25.935 -10.949 -30.853 1.00 81.06 431 MET A N 1
ATOM 3343 C CA . MET A 1 431 ? 25.996 -10.247 -29.566 1.00 81.06 431 MET A CA 1
ATOM 3344 C C . MET A 1 431 ? 24.641 -10.213 -28.856 1.00 81.06 431 MET A C 1
ATOM 3346 O O . MET A 1 431 ? 24.588 -10.404 -27.645 1.00 81.06 431 MET A O 1
ATOM 3350 N N . GLY A 1 432 ? 23.546 -10.060 -29.597 1.00 83.25 432 GLY A N 1
ATOM 3351 C CA . GLY A 1 432 ? 22.191 -10.077 -29.057 1.00 83.25 432 GLY A CA 1
ATOM 3352 C C . GLY A 1 432 ? 21.829 -11.446 -28.509 1.00 83.25 432 GLY A C 1
ATOM 3353 O O . GLY A 1 432 ? 21.216 -11.550 -27.452 1.00 83.25 432 GLY A O 1
ATOM 3354 N N . TRP A 1 433 ? 22.279 -12.518 -29.168 1.00 84.94 433 TRP A N 1
ATOM 3355 C CA . TRP A 1 433 ? 22.115 -13.870 -28.640 1.00 84.94 433 TRP A CA 1
ATOM 3356 C C . TRP A 1 433 ? 22.892 -14.088 -27.332 1.00 84.94 433 TRP A C 1
ATOM 3358 O O . TRP A 1 433 ? 22.437 -14.816 -26.447 1.00 84.94 433 TRP A O 1
ATOM 3368 N N . ILE A 1 434 ? 24.064 -13.460 -27.189 1.00 79.50 434 ILE A N 1
ATOM 3369 C CA . ILE A 1 434 ? 24.839 -13.481 -25.940 1.00 79.50 434 ILE A CA 1
ATOM 3370 C C . ILE A 1 434 ? 24.111 -12.692 -24.847 1.00 79.50 434 ILE A C 1
ATOM 3372 O O . ILE A 1 434 ? 23.984 -13.207 -23.733 1.00 79.50 434 ILE A O 1
ATOM 3376 N N . ASP A 1 435 ? 23.587 -11.508 -25.167 1.00 77.81 435 ASP A N 1
ATOM 3377 C CA . ASP A 1 435 ? 22.817 -10.683 -24.231 1.00 77.81 435 ASP A CA 1
ATOM 3378 C C . ASP A 1 435 ? 21.563 -11.411 -23.730 1.00 77.81 435 ASP A C 1
ATOM 3380 O O . ASP A 1 435 ? 21.346 -11.544 -22.524 1.00 77.81 435 ASP A O 1
ATOM 3384 N N . LEU A 1 436 ? 20.816 -12.031 -24.649 1.00 80.50 436 LEU A N 1
ATOM 3385 C CA . LEU A 1 436 ? 19.658 -12.872 -24.343 1.00 80.50 436 LEU A CA 1
ATOM 3386 C C . LEU A 1 436 ? 20.017 -14.057 -23.422 1.00 80.50 436 LEU A C 1
ATOM 3388 O O . LEU A 1 436 ? 19.160 -14.577 -22.707 1.00 80.50 436 LEU A O 1
ATOM 3392 N N . LYS A 1 437 ? 21.278 -14.517 -23.431 1.00 71.56 437 LYS A N 1
ATOM 3393 C CA . LYS A 1 437 ? 21.731 -15.698 -22.680 1.00 71.56 437 LYS A CA 1
ATOM 3394 C C . LYS A 1 437 ? 22.300 -15.386 -21.291 1.00 71.56 437 LYS A C 1
ATOM 3396 O O . LYS A 1 437 ? 22.128 -16.234 -20.416 1.00 71.56 437 LYS A O 1
ATOM 3401 N N . ASN A 1 438 ? 23.021 -14.278 -21.103 1.00 58.31 438 ASN A N 1
ATOM 3402 C CA . ASN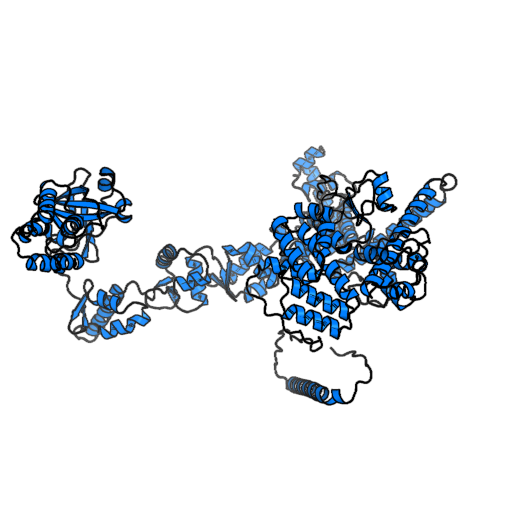 A 1 438 ? 24.029 -14.179 -20.033 1.00 58.31 438 ASN A CA 1
ATOM 3403 C C . ASN A 1 438 ? 24.034 -12.887 -19.189 1.00 58.31 438 ASN A C 1
ATOM 3405 O O . ASN A 1 438 ? 25.011 -12.680 -18.478 1.00 58.31 438 ASN A O 1
ATOM 3409 N N . ASP A 1 439 ? 23.011 -12.028 -19.235 1.00 53.62 439 ASP A N 1
ATOM 3410 C CA . ASP A 1 439 ? 22.979 -10.743 -18.490 1.00 53.62 439 ASP A CA 1
ATOM 3411 C C . ASP A 1 439 ? 24.161 -9.792 -18.783 1.00 53.62 439 ASP A C 1
ATOM 3413 O O . ASP A 1 439 ? 24.341 -8.779 -18.113 1.00 53.62 439 ASP A O 1
ATOM 3417 N N . LEU A 1 440 ? 24.982 -10.107 -19.788 1.00 51.09 440 LEU A N 1
ATOM 3418 C CA . LEU A 1 440 ? 26.274 -9.481 -20.036 1.00 51.09 440 LEU A CA 1
ATOM 3419 C C . LEU A 1 440 ? 26.479 -9.318 -21.540 1.00 51.09 440 LEU A C 1
ATOM 3421 O O . LEU A 1 440 ? 27.092 -10.160 -22.200 1.00 51.09 440 LEU A O 1
ATOM 3425 N N . ILE A 1 441 ? 26.045 -8.178 -22.070 1.00 52.44 441 ILE A N 1
ATOM 3426 C CA . ILE A 1 441 ? 26.902 -7.495 -23.038 1.00 52.44 441 ILE A CA 1
ATOM 3427 C C . ILE A 1 441 ? 28.059 -6.941 -22.205 1.00 52.44 441 ILE A C 1
ATOM 3429 O O . ILE A 1 441 ? 27.783 -6.268 -21.213 1.00 52.44 441 ILE A O 1
ATOM 3433 N N . PRO A 1 442 ? 29.333 -7.215 -22.540 1.00 51.78 442 PRO A N 1
ATOM 3434 C CA . PRO A 1 442 ? 30.452 -6.529 -21.917 1.00 51.78 442 PRO A CA 1
ATOM 3435 C C . PRO A 1 442 ? 30.305 -5.034 -22.186 1.00 51.78 442 PRO A C 1
ATOM 3437 O O . PRO A 1 442 ? 30.681 -4.527 -23.239 1.00 51.78 442 PRO A O 1
ATOM 3440 N N . THR A 1 443 ? 29.705 -4.331 -21.244 1.00 50.31 443 THR A N 1
ATOM 3441 C CA . THR A 1 443 ? 29.782 -2.886 -21.159 1.00 50.31 443 THR A CA 1
ATOM 3442 C C . THR A 1 443 ? 30.927 -2.566 -20.202 1.00 50.31 443 THR A C 1
ATOM 3444 O O . THR A 1 443 ? 31.224 -3.370 -19.307 1.00 50.31 443 THR A O 1
ATOM 3447 N N . PRO A 1 444 ? 31.595 -1.412 -20.342 1.00 46.78 444 PRO A N 1
ATOM 3448 C CA . PRO A 1 444 ? 32.683 -1.022 -19.442 1.00 46.78 444 PRO A CA 1
ATOM 3449 C C . PRO A 1 444 ? 32.323 -1.092 -17.942 1.00 46.78 444 PRO A C 1
ATOM 3451 O O . PRO A 1 444 ? 33.211 -1.237 -17.107 1.00 46.78 444 PRO A O 1
ATOM 3454 N N . GLY A 1 445 ? 31.028 -1.034 -17.595 1.00 49.53 445 GLY A N 1
ATOM 3455 C CA . GLY A 1 445 ? 30.521 -1.165 -16.224 1.00 49.53 445 GLY A CA 1
ATOM 3456 C C . GLY A 1 445 ? 30.241 -2.595 -15.734 1.00 49.53 445 GLY A C 1
ATOM 3457 O O . GLY A 1 445 ? 30.163 -2.806 -14.527 1.00 49.53 445 GLY A O 1
ATOM 3458 N N . THR A 1 446 ? 30.100 -3.587 -16.620 1.00 45.84 446 THR A N 1
ATOM 3459 C CA . THR A 1 446 ? 29.733 -4.973 -16.250 1.00 45.84 446 THR A CA 1
ATOM 3460 C C . THR A 1 446 ? 30.916 -5.944 -16.251 1.00 45.84 446 THR A C 1
ATOM 3462 O O . THR A 1 446 ? 30.872 -6.966 -15.564 1.00 45.84 446 THR A O 1
ATOM 3465 N N . ILE A 1 447 ? 32.007 -5.623 -16.957 1.00 51.69 447 ILE A N 1
ATOM 3466 C CA . ILE A 1 447 ? 33.252 -6.407 -16.963 1.00 51.69 447 ILE A CA 1
ATOM 3467 C C . ILE A 1 447 ? 34.444 -5.470 -16.751 1.00 51.69 447 ILE A C 1
ATOM 3469 O O . ILE A 1 447 ? 34.622 -4.505 -17.485 1.00 51.69 447 ILE A O 1
ATOM 3473 N N . SER A 1 448 ? 35.307 -5.780 -15.775 1.00 53.25 448 SER A N 1
ATOM 3474 C CA . SER A 1 448 ? 36.576 -5.063 -15.593 1.00 53.25 448 SER A CA 1
ATOM 3475 C C . SER A 1 448 ? 37.529 -5.411 -16.743 1.00 53.25 448 SER A C 1
ATOM 3477 O O . SER A 1 448 ? 38.155 -6.473 -16.752 1.00 53.25 448 SER A O 1
ATOM 3479 N N . LEU A 1 449 ? 37.589 -4.535 -17.745 1.00 56.72 449 LEU A N 1
ATOM 3480 C CA . LEU A 1 449 ? 38.463 -4.663 -18.909 1.00 56.72 449 LEU A CA 1
ATOM 3481 C C . LEU A 1 449 ? 39.725 -3.804 -18.732 1.00 56.72 449 LEU A C 1
ATOM 3483 O O . LEU A 1 449 ? 39.648 -2.715 -18.158 1.00 56.72 449 LEU A O 1
ATOM 3487 N N . PRO A 1 450 ? 40.892 -4.249 -19.236 1.00 67.19 450 PRO A N 1
ATOM 3488 C CA . PRO A 1 450 ? 42.071 -3.395 -19.331 1.00 67.19 450 PRO A CA 1
ATOM 3489 C C . PRO A 1 450 ? 41.769 -2.099 -20.107 1.00 67.19 450 PRO A C 1
ATOM 3491 O O . PRO A 1 450 ? 40.970 -2.142 -21.051 1.00 67.19 450 PRO A O 1
ATOM 3494 N N . PRO A 1 451 ? 42.415 -0.967 -19.774 1.00 62.84 451 PRO A N 1
ATOM 3495 C CA . PRO A 1 451 ? 42.109 0.336 -20.371 1.00 62.84 451 PRO A CA 1
ATOM 3496 C C . PRO A 1 451 ? 42.190 0.349 -21.903 1.00 62.84 451 PRO A C 1
ATOM 3498 O O . PRO A 1 451 ? 41.304 0.902 -22.552 1.00 62.84 451 PRO A O 1
ATOM 3501 N N . GLU A 1 452 ? 43.180 -0.333 -22.500 1.00 62.97 452 GLU A N 1
ATOM 3502 C CA . GLU A 1 452 ? 43.324 -0.378 -23.965 1.00 62.97 452 GLU A CA 1
ATOM 3503 C C . GLU A 1 452 ? 42.213 -1.186 -24.659 1.00 62.97 452 GLU A C 1
ATOM 3505 O O . GLU A 1 452 ? 41.955 -1.001 -25.848 1.00 62.97 452 GLU A O 1
ATOM 3510 N N . VAL A 1 453 ? 41.557 -2.096 -23.932 1.00 55.66 453 VAL A N 1
ATOM 3511 C CA . VAL A 1 453 ? 40.435 -2.907 -24.429 1.00 55.66 453 VAL A CA 1
ATOM 3512 C C . VAL A 1 453 ? 39.112 -2.171 -24.224 1.00 55.66 453 VAL A C 1
ATOM 3514 O O . VAL A 1 453 ? 38.270 -2.194 -25.117 1.00 55.66 453 VAL A O 1
ATOM 3517 N N . SER A 1 454 ? 38.951 -1.468 -23.098 1.00 61.19 454 SER A N 1
ATOM 3518 C CA . SER A 1 454 ? 37.771 -0.641 -22.807 1.00 61.19 454 SER A CA 1
ATOM 3519 C C . SER A 1 454 ? 37.563 0.454 -23.864 1.00 61.19 454 SER A C 1
ATOM 3521 O O . SER A 1 454 ? 36.460 0.615 -24.379 1.00 61.19 454 SER A O 1
ATOM 3523 N N . ALA A 1 455 ? 38.644 1.122 -24.293 1.00 62.72 455 ALA A N 1
ATOM 3524 C CA . ALA A 1 455 ? 38.588 2.139 -25.349 1.00 62.72 455 ALA A CA 1
ATOM 3525 C C . ALA A 1 455 ? 38.039 1.594 -26.683 1.00 62.72 455 ALA A C 1
ATOM 3527 O O . ALA A 1 455 ? 37.241 2.253 -27.343 1.00 62.72 455 ALA A O 1
ATOM 3528 N N . LYS A 1 456 ? 38.404 0.357 -27.046 1.00 57.72 456 LYS A N 1
ATOM 3529 C CA . LYS A 1 456 ? 37.894 -0.314 -28.254 1.00 57.72 456 LYS A CA 1
ATOM 3530 C C . LYS A 1 456 ? 36.443 -0.776 -28.116 1.00 57.72 456 LYS A C 1
ATOM 3532 O O . LYS A 1 456 ? 35.749 -0.897 -29.118 1.00 57.72 456 LYS A O 1
ATOM 3537 N N . PHE A 1 457 ? 35.973 -1.033 -26.896 1.00 60.34 457 PHE A N 1
ATOM 3538 C CA . PHE A 1 457 ? 34.569 -1.362 -26.642 1.00 60.34 457 PHE A CA 1
ATOM 3539 C C . PHE A 1 457 ? 33.638 -0.158 -26.849 1.00 60.34 457 PHE A C 1
ATOM 3541 O O . PHE A 1 457 ? 32.507 -0.356 -27.283 1.00 60.34 457 PHE A O 1
ATOM 3548 N N . ASN A 1 458 ? 34.112 1.073 -26.636 1.00 58.25 458 ASN A N 1
ATOM 3549 C CA . ASN A 1 458 ? 33.325 2.285 -26.899 1.00 58.25 458 ASN A CA 1
ATOM 3550 C C . ASN A 1 458 ? 33.077 2.513 -28.403 1.00 58.25 458 ASN A C 1
ATOM 3552 O O . ASN A 1 458 ? 31.974 2.890 -28.788 1.00 58.25 458 ASN A O 1
ATOM 3556 N N . GLU A 1 459 ? 34.047 2.198 -29.270 1.00 56.78 459 GLU A N 1
ATOM 3557 C CA . GLU A 1 459 ? 33.842 2.205 -30.733 1.00 56.78 459 GLU A CA 1
ATOM 3558 C C . GLU A 1 459 ? 32.781 1.172 -31.164 1.00 56.78 459 GLU A C 1
ATOM 3560 O O . GLU A 1 459 ? 31.994 1.407 -32.079 1.00 56.78 459 GLU A O 1
ATOM 3565 N N . VAL A 1 460 ? 32.719 0.030 -30.471 1.00 58.09 460 VAL A N 1
ATOM 3566 C CA . VAL A 1 460 ? 31.698 -1.007 -30.691 1.00 58.09 460 VAL A CA 1
ATOM 3567 C C . VAL A 1 460 ? 30.329 -0.589 -30.133 1.00 58.09 460 VAL A C 1
ATOM 3569 O O . VAL A 1 460 ? 29.306 -0.967 -30.699 1.00 58.09 460 VAL A O 1
ATOM 3572 N N . ALA A 1 461 ? 30.274 0.234 -29.083 1.00 60.56 461 ALA A N 1
ATOM 3573 C CA . ALA A 1 461 ? 29.018 0.760 -28.546 1.00 60.56 461 ALA A CA 1
ATOM 3574 C C . ALA A 1 461 ? 28.284 1.661 -29.560 1.00 60.56 461 ALA A C 1
ATOM 3576 O O . ALA A 1 461 ? 27.079 1.505 -29.742 1.00 60.56 461 ALA A O 1
ATOM 3577 N N . GLN A 1 462 ? 29.012 2.492 -30.315 1.00 62.88 462 GLN A N 1
ATOM 3578 C CA . GLN A 1 462 ? 28.445 3.294 -31.414 1.00 62.88 462 GLN A CA 1
ATOM 3579 C C . GLN A 1 462 ? 27.890 2.429 -32.564 1.00 62.88 462 GLN A C 1
ATOM 3581 O O . GLN A 1 462 ? 26.935 2.812 -33.243 1.00 62.88 462 GLN A O 1
ATOM 3586 N N . LEU A 1 463 ? 28.442 1.227 -32.784 1.00 62.41 463 LEU A N 1
ATOM 3587 C CA . LEU A 1 463 ? 27.856 0.259 -33.721 1.00 62.41 463 LEU A CA 1
ATOM 3588 C C . LEU A 1 463 ? 26.510 -0.278 -33.207 1.00 62.41 463 LEU A C 1
ATOM 3590 O O . LEU A 1 463 ? 25.602 -0.510 -34.007 1.00 62.41 463 LEU A O 1
ATOM 3594 N N . PHE A 1 464 ? 26.351 -0.447 -31.893 1.00 64.44 464 PHE A N 1
ATOM 3595 C CA . PHE A 1 464 ? 25.110 -0.932 -31.282 1.00 64.44 464 PHE A CA 1
ATOM 3596 C C . PHE A 1 464 ? 23.986 0.106 -31.232 1.00 64.44 464 PHE A C 1
ATOM 3598 O O . PHE A 1 464 ? 22.830 -0.297 -31.153 1.00 64.44 464 PHE A O 1
ATOM 3605 N N . GLU A 1 465 ? 24.274 1.403 -31.359 1.00 68.69 465 GLU A N 1
ATOM 3606 C CA . GLU A 1 465 ? 23.229 2.425 -31.534 1.00 68.69 465 GLU A CA 1
ATOM 3607 C C . GLU A 1 465 ? 22.446 2.220 -32.839 1.00 68.69 465 GLU A C 1
ATOM 3609 O O . GLU A 1 465 ? 21.221 2.325 -32.863 1.00 68.69 465 GLU A O 1
ATOM 3614 N N . ASN A 1 466 ? 23.146 1.866 -33.923 1.00 71.44 466 ASN A N 1
ATOM 3615 C CA . ASN A 1 466 ? 22.534 1.641 -35.236 1.00 71.44 466 ASN A CA 1
ATOM 3616 C C . ASN A 1 466 ? 22.010 0.207 -35.425 1.00 71.44 466 ASN A C 1
ATOM 3618 O O . ASN A 1 466 ? 21.098 -0.011 -36.222 1.00 71.44 466 ASN A O 1
ATOM 3622 N N . TYR A 1 467 ? 22.569 -0.767 -34.698 1.00 76.06 467 TYR A N 1
ATOM 3623 C CA . TYR A 1 467 ? 22.136 -2.170 -34.718 1.00 76.06 467 TYR A CA 1
ATOM 3624 C C . TYR A 1 467 ? 22.003 -2.706 -33.288 1.00 76.06 467 TYR A C 1
ATOM 3626 O O . TYR A 1 467 ? 22.874 -3.473 -32.847 1.00 76.06 467 TYR A O 1
ATOM 3634 N N . PRO A 1 468 ? 20.937 -2.329 -32.555 1.00 82.56 468 PRO A N 1
ATOM 3635 C CA . PRO A 1 468 ? 20.753 -2.755 -31.174 1.00 82.56 468 PRO A CA 1
ATOM 3636 C C . PRO A 1 468 ? 20.714 -4.290 -31.092 1.00 82.56 468 PRO A C 1
ATOM 3638 O O . PRO A 1 468 ? 19.853 -4.904 -31.727 1.00 82.56 468 PRO A O 1
ATOM 3641 N N . PRO A 1 469 ? 21.621 -4.943 -30.340 1.00 85.19 469 PRO A N 1
ATOM 3642 C CA . PRO A 1 469 ? 21.800 -6.393 -30.410 1.00 85.19 469 PRO A CA 1
ATOM 3643 C C . PRO A 1 469 ? 20.524 -7.210 -30.155 1.00 85.19 469 PRO A C 1
ATOM 3645 O O . PRO A 1 469 ? 20.202 -8.104 -30.938 1.00 85.19 469 PRO A O 1
ATOM 3648 N N . LEU A 1 470 ? 19.757 -6.887 -29.105 1.00 86.75 470 LEU A N 1
ATOM 3649 C CA . LEU A 1 470 ? 18.488 -7.570 -28.809 1.00 86.75 470 LEU A CA 1
ATOM 3650 C C . LEU A 1 470 ? 17.414 -7.313 -29.871 1.00 86.75 470 LEU A C 1
ATOM 3652 O O . LEU A 1 470 ? 16.679 -8.233 -30.226 1.00 86.75 470 LEU A O 1
ATOM 3656 N N . LEU A 1 471 ? 17.356 -6.097 -30.424 1.00 88.50 471 LEU A N 1
ATOM 3657 C CA . LEU A 1 471 ? 16.427 -5.779 -31.508 1.00 88.50 471 LEU A CA 1
ATOM 3658 C C . LEU A 1 471 ? 16.731 -6.624 -32.748 1.00 88.50 471 LEU A C 1
ATOM 3660 O O . LEU A 1 471 ? 15.808 -7.167 -33.343 1.00 88.50 471 LEU A O 1
ATOM 3664 N N . MET A 1 472 ? 18.012 -6.817 -33.090 1.00 88.94 472 MET A N 1
ATOM 3665 C CA . MET A 1 472 ? 18.415 -7.670 -34.218 1.00 88.94 472 MET A CA 1
ATOM 3666 C C . MET A 1 472 ? 17.961 -9.122 -34.033 1.00 88.94 472 MET A C 1
ATOM 3668 O O . MET A 1 472 ? 17.546 -9.766 -34.994 1.00 88.94 472 MET A O 1
ATOM 3672 N N . VAL A 1 473 ? 18.000 -9.639 -32.802 1.00 91.00 473 VAL A N 1
ATOM 3673 C CA . VAL A 1 473 ? 17.481 -10.978 -32.481 1.00 91.00 473 VAL A CA 1
ATOM 3674 C C . VAL A 1 473 ? 15.964 -11.039 -32.671 1.00 91.00 473 VAL A C 1
ATOM 3676 O O . VAL A 1 473 ? 15.456 -11.983 -33.272 1.00 91.00 473 VAL A O 1
ATOM 3679 N N . PHE A 1 474 ? 15.218 -10.041 -32.200 1.00 92.25 474 PHE A N 1
ATOM 3680 C CA . PHE A 1 474 ? 13.760 -10.032 -32.353 1.00 92.25 474 PHE A CA 1
ATOM 3681 C C . PHE A 1 474 ? 13.322 -9.823 -33.810 1.00 92.25 474 PHE A C 1
ATOM 3683 O O . PHE A 1 474 ? 12.368 -10.466 -34.263 1.00 92.25 474 PHE A O 1
ATOM 3690 N N . GLU A 1 475 ? 14.045 -8.996 -34.566 1.00 91.31 475 GLU A N 1
ATOM 3691 C CA . GLU A 1 475 ? 13.857 -8.819 -36.007 1.00 91.31 475 GLU A CA 1
ATOM 3692 C C . GLU A 1 475 ? 14.098 -10.123 -36.764 1.00 91.31 475 GLU A C 1
ATOM 3694 O O . GLU A 1 475 ? 13.262 -10.510 -37.573 1.00 91.31 475 GLU A O 1
ATOM 3699 N N . GLU A 1 476 ? 15.188 -10.841 -36.477 1.00 91.38 476 GLU A N 1
ATOM 3700 C CA . GLU A 1 476 ? 15.495 -12.111 -37.144 1.00 91.38 476 GLU A CA 1
ATOM 3701 C C . GLU A 1 476 ? 14.441 -13.189 -36.836 1.00 91.38 476 GLU A C 1
ATOM 3703 O O . GLU A 1 476 ? 13.977 -13.879 -37.744 1.00 91.38 476 GLU A O 1
ATOM 3708 N N . ALA A 1 477 ? 13.973 -13.277 -35.586 1.00 91.06 477 ALA A N 1
ATOM 3709 C CA . ALA A 1 477 ? 12.869 -14.166 -35.215 1.00 91.06 477 ALA A CA 1
ATOM 3710 C C . ALA A 1 477 ? 11.567 -13.808 -35.955 1.00 91.06 477 ALA A C 1
ATOM 3712 O O . ALA A 1 477 ? 10.861 -14.682 -36.460 1.00 91.06 477 ALA A O 1
ATOM 3713 N N . THR A 1 478 ? 11.259 -12.516 -36.074 1.00 91.75 478 THR A N 1
ATOM 3714 C CA . THR A 1 478 ? 10.080 -12.036 -36.815 1.00 91.75 478 THR A CA 1
ATOM 3715 C C . THR A 1 478 ? 10.242 -12.244 -38.323 1.00 91.75 478 THR A C 1
ATOM 3717 O O . THR A 1 478 ? 9.265 -12.496 -39.031 1.00 91.75 478 THR A O 1
ATOM 3720 N N . GLN A 1 479 ? 11.472 -12.218 -38.833 1.00 90.94 479 GLN A N 1
ATOM 3721 C CA . GLN A 1 479 ? 11.763 -12.455 -40.239 1.00 90.94 479 GLN A CA 1
ATOM 3722 C C . GLN A 1 479 ? 11.480 -13.908 -40.644 1.00 90.94 479 GLN A C 1
ATOM 3724 O O . GLN A 1 479 ? 11.004 -14.124 -41.756 1.00 90.94 479 GLN A O 1
ATOM 3729 N N . GLU A 1 480 ? 11.669 -14.902 -39.766 1.00 91.81 480 GLU A N 1
ATOM 3730 C CA . GLU A 1 480 ? 11.239 -16.290 -40.032 1.00 91.81 480 GLU A CA 1
ATOM 3731 C C . GLU A 1 480 ? 9.723 -16.378 -40.284 1.00 91.81 480 GLU A C 1
ATOM 3733 O O . GLU A 1 480 ? 9.280 -17.090 -41.191 1.00 91.81 480 GLU A O 1
ATOM 3738 N N . LEU A 1 481 ? 8.930 -15.598 -39.544 1.00 90.31 481 LEU A N 1
ATOM 3739 C CA . LEU A 1 481 ? 7.480 -15.497 -39.720 1.00 90.31 481 LEU A CA 1
ATOM 3740 C C . LEU A 1 481 ? 7.104 -14.789 -41.033 1.00 90.31 481 LEU A C 1
ATOM 3742 O O . LEU A 1 481 ? 6.230 -15.252 -41.768 1.00 90.31 481 LEU A O 1
ATOM 3746 N N . VAL A 1 482 ? 7.788 -13.693 -41.374 1.00 91.81 482 VAL A N 1
ATOM 3747 C CA . VAL A 1 482 ? 7.584 -12.975 -42.647 1.00 91.81 482 VAL A CA 1
ATOM 3748 C C . VAL A 1 482 ? 7.993 -13.844 -43.844 1.00 91.81 482 VAL A C 1
ATOM 3750 O O . VAL A 1 482 ? 7.284 -13.895 -44.852 1.00 91.81 482 VAL A O 1
ATOM 3753 N N . ASN A 1 483 ? 9.093 -14.588 -43.732 1.00 91.62 483 ASN A N 1
ATOM 3754 C CA . ASN A 1 483 ? 9.587 -15.489 -44.773 1.00 91.62 483 ASN A CA 1
ATOM 3755 C C . ASN A 1 483 ? 8.613 -16.648 -45.035 1.00 91.62 483 ASN A C 1
ATOM 3757 O O . ASN A 1 483 ? 8.441 -17.047 -46.191 1.00 91.62 483 ASN A O 1
ATOM 3761 N N . ALA A 1 484 ? 7.911 -17.137 -44.007 1.00 91.50 484 ALA A N 1
ATOM 3762 C CA . ALA A 1 484 ? 6.864 -18.150 -44.156 1.00 91.50 484 ALA A CA 1
ATOM 3763 C C . ALA A 1 484 ? 5.687 -17.670 -45.028 1.00 91.50 484 ALA A C 1
ATOM 3765 O O . ALA A 1 484 ? 5.049 -18.469 -45.719 1.00 91.50 484 ALA A O 1
ATOM 3766 N N . ALA A 1 485 ? 5.434 -16.357 -45.080 1.00 90.62 485 ALA A N 1
ATOM 3767 C CA . ALA A 1 485 ? 4.435 -15.785 -45.976 1.00 90.62 485 ALA A CA 1
ATOM 3768 C C . ALA A 1 485 ? 4.866 -15.799 -47.456 1.00 90.62 485 ALA A C 1
ATOM 3770 O O . ALA A 1 485 ? 4.012 -15.631 -48.327 1.00 90.62 485 ALA A O 1
ATOM 3771 N N . LYS A 1 486 ? 6.156 -16.019 -47.766 1.00 89.69 486 LYS A N 1
ATOM 3772 C CA . LYS A 1 486 ? 6.720 -16.071 -49.134 1.00 89.69 486 LYS A CA 1
ATOM 3773 C C . LYS A 1 486 ? 6.335 -14.863 -50.009 1.00 89.69 486 LYS A C 1
ATOM 3775 O O . LYS A 1 486 ? 6.186 -14.995 -51.221 1.00 89.69 486 LYS A O 1
ATOM 3780 N N . GLY A 1 487 ? 6.144 -13.694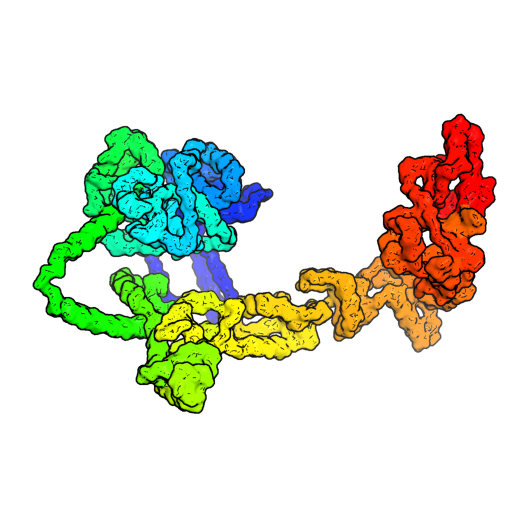 -49.393 1.00 85.44 487 GLY A N 1
ATOM 3781 C CA . GLY A 1 487 ? 5.718 -12.464 -50.072 1.00 85.44 487 GLY A CA 1
ATOM 3782 C C . GLY A 1 487 ? 4.232 -12.401 -50.461 1.00 85.44 487 GLY A C 1
ATOM 3783 O O . GLY A 1 487 ? 3.842 -11.478 -51.169 1.00 85.44 487 GLY A O 1
ATOM 3784 N N . ASP A 1 488 ? 3.390 -13.345 -50.023 1.00 90.56 488 ASP A N 1
ATOM 3785 C CA . ASP A 1 488 ? 1.943 -13.298 -50.265 1.00 90.56 488 ASP A CA 1
ATOM 3786 C C . ASP A 1 488 ? 1.262 -12.324 -49.287 1.00 90.56 488 ASP A C 1
ATOM 3788 O O . ASP A 1 488 ? 1.156 -12.591 -48.085 1.00 90.56 488 ASP A O 1
ATOM 3792 N N . GLU A 1 489 ? 0.750 -11.207 -49.812 1.00 89.62 489 GLU A N 1
ATOM 3793 C CA . GLU A 1 489 ? 0.044 -10.174 -49.039 1.00 89.62 489 GLU A CA 1
ATOM 3794 C C . GLU A 1 489 ? -1.133 -10.730 -48.221 1.00 89.62 489 GLU A C 1
ATOM 3796 O O . GLU A 1 489 ? -1.444 -10.222 -47.142 1.00 89.62 489 GLU A O 1
ATOM 3801 N N . ARG A 1 490 ? -1.770 -11.815 -48.682 1.00 91.06 490 ARG A N 1
ATOM 3802 C CA . ARG A 1 490 ? -2.887 -12.454 -47.969 1.00 91.06 490 ARG A CA 1
ATOM 3803 C C . ARG A 1 490 ? -2.399 -13.206 -46.739 1.00 91.06 490 ARG A C 1
ATOM 3805 O O . ARG A 1 490 ? -3.038 -13.123 -45.694 1.00 91.06 490 ARG A O 1
ATOM 3812 N N . LYS A 1 491 ? -1.267 -13.913 -46.844 1.00 92.38 491 LYS A N 1
ATOM 3813 C CA . LYS A 1 491 ? -0.635 -14.599 -45.704 1.00 92.38 491 LYS A CA 1
ATOM 3814 C C . LYS A 1 491 ? -0.139 -13.580 -44.673 1.00 92.38 491 LYS A C 1
ATOM 3816 O O . LYS A 1 491 ? -0.390 -13.758 -43.486 1.00 92.38 491 LYS A O 1
ATOM 3821 N N . LEU A 1 492 ? 0.448 -12.465 -45.118 1.00 91.19 492 LEU A N 1
ATOM 3822 C CA . LEU A 1 492 ? 0.825 -11.356 -44.229 1.00 91.19 492 LEU A CA 1
ATOM 3823 C C . LEU A 1 492 ? -0.385 -10.748 -43.506 1.00 91.19 492 LEU A C 1
ATOM 3825 O O . LEU A 1 492 ? -0.311 -10.462 -42.313 1.00 91.19 492 LEU A O 1
ATOM 3829 N N . ALA A 1 493 ? -1.520 -10.600 -44.191 1.00 90.25 493 ALA A N 1
ATOM 3830 C CA . ALA A 1 493 ? -2.746 -10.117 -43.566 1.00 90.25 493 ALA A CA 1
ATOM 3831 C C . ALA A 1 493 ? -3.378 -11.121 -42.588 1.00 90.25 493 ALA A C 1
ATOM 3833 O O . ALA A 1 493 ? -3.980 -10.685 -41.609 1.00 90.25 493 ALA A O 1
ATOM 3834 N N . ILE A 1 494 ? -3.230 -12.435 -42.808 1.00 92.44 494 ILE A N 1
ATOM 3835 C CA . ILE A 1 494 ? -3.624 -13.461 -41.826 1.00 92.44 494 ILE A CA 1
ATOM 3836 C C . ILE A 1 494 ? -2.822 -13.273 -40.533 1.00 92.44 494 ILE A C 1
ATOM 3838 O O . ILE A 1 494 ? -3.419 -13.198 -39.462 1.00 92.44 494 ILE A O 1
ATOM 3842 N N . ILE A 1 495 ? -1.501 -13.091 -40.629 1.00 91.44 495 ILE A N 1
ATOM 3843 C CA . ILE A 1 495 ? -0.655 -12.827 -39.455 1.00 91.44 495 ILE A CA 1
ATOM 3844 C C . ILE A 1 495 ? -1.114 -11.540 -38.756 1.00 91.44 495 ILE A C 1
ATOM 3846 O O . ILE A 1 495 ? -1.486 -11.560 -37.585 1.00 91.44 495 ILE A O 1
ATOM 3850 N N . ALA A 1 496 ? -1.156 -10.428 -39.496 1.00 91.38 496 ALA A N 1
ATOM 3851 C CA . ALA A 1 496 ? -1.404 -9.101 -38.941 1.00 91.38 496 ALA A CA 1
ATOM 3852 C C . ALA A 1 496 ? -2.805 -8.932 -38.335 1.00 91.38 496 ALA A C 1
ATOM 3854 O O . ALA A 1 496 ? -2.955 -8.286 -37.303 1.00 91.38 496 ALA A O 1
ATOM 3855 N N . LYS A 1 497 ? -3.842 -9.465 -38.993 1.00 90.62 497 LYS A N 1
ATOM 3856 C CA . LYS A 1 497 ? -5.239 -9.191 -38.627 1.00 90.62 497 LYS A CA 1
ATOM 3857 C C . LYS A 1 497 ? -5.900 -10.321 -37.843 1.00 90.62 497 LYS A C 1
ATOM 3859 O O . LYS A 1 497 ? -6.883 -10.037 -37.169 1.00 90.62 497 LYS A O 1
ATOM 3864 N N . ARG A 1 498 ? -5.414 -11.565 -37.948 1.00 91.62 498 ARG A N 1
ATOM 3865 C CA . ARG A 1 498 ? -6.066 -12.755 -37.369 1.00 91.62 498 ARG A CA 1
ATOM 3866 C C . ARG A 1 498 ? -5.213 -13.520 -36.359 1.00 91.62 498 ARG A C 1
ATOM 3868 O O . ARG A 1 498 ? -5.775 -14.030 -35.402 1.00 91.62 498 ARG A O 1
ATOM 3875 N N . TRP A 1 499 ? -3.905 -13.663 -36.570 1.00 91.50 499 TRP A N 1
ATOM 3876 C CA . TRP A 1 499 ? -3.045 -14.250 -35.529 1.00 91.50 499 TRP A CA 1
ATOM 3877 C C . TRP A 1 499 ? -2.763 -13.219 -34.439 1.00 91.50 499 TRP A C 1
ATOM 3879 O O . TRP A 1 499 ? -2.883 -13.527 -33.264 1.00 91.50 499 TRP A O 1
ATOM 3889 N N . ILE A 1 500 ? -2.452 -11.982 -34.837 1.00 90.00 500 ILE A N 1
ATOM 3890 C CA . ILE A 1 500 ? -2.180 -10.864 -33.920 1.00 90.00 500 ILE A CA 1
ATOM 3891 C C . ILE A 1 500 ? -3.464 -10.115 -33.519 1.00 90.00 500 ILE A C 1
ATOM 3893 O O . ILE A 1 500 ? -3.527 -9.541 -32.435 1.00 90.00 500 ILE A O 1
ATOM 3897 N N . GLY A 1 501 ? -4.473 -10.093 -34.394 1.00 87.75 501 GLY A N 1
ATOM 3898 C CA . GLY A 1 501 ? -5.744 -9.394 -34.176 1.00 87.75 501 GLY A CA 1
ATOM 3899 C C . GLY A 1 501 ? -6.952 -10.331 -34.146 1.00 87.75 501 GLY A C 1
ATOM 3900 O O . GLY A 1 501 ? -6.818 -11.539 -34.293 1.00 87.75 501 GLY A O 1
ATOM 3901 N N . ASP A 1 502 ? -8.153 -9.764 -34.031 1.00 89.25 502 ASP A N 1
ATOM 3902 C CA . ASP A 1 502 ? -9.386 -10.534 -33.797 1.00 89.25 502 ASP A CA 1
ATOM 3903 C C . ASP A 1 502 ? -10.158 -10.918 -35.078 1.00 89.25 502 ASP A C 1
ATOM 3905 O O . ASP A 1 502 ? -11.314 -11.349 -35.013 1.00 89.25 502 ASP A O 1
ATOM 3909 N N . ALA A 1 503 ? -9.573 -10.740 -36.270 1.00 91.50 503 ALA A N 1
ATOM 3910 C CA . ALA A 1 503 ? -10.295 -10.951 -37.525 1.00 91.50 503 ALA A CA 1
ATOM 3911 C C . ALA A 1 503 ? -10.675 -12.425 -37.744 1.00 91.50 503 ALA A C 1
ATOM 3913 O O . ALA A 1 503 ? -9.869 -13.360 -37.625 1.00 91.50 503 ALA A O 1
ATOM 3914 N N . THR A 1 504 ? -11.918 -12.649 -38.164 1.00 93.25 504 THR A N 1
ATOM 3915 C CA . THR A 1 504 ? -12.383 -13.987 -38.523 1.00 93.25 504 THR A CA 1
ATOM 3916 C C . THR A 1 504 ? -11.935 -14.377 -39.937 1.00 93.25 504 THR A C 1
ATOM 3918 O O . THR A 1 504 ? -11.551 -13.543 -40.760 1.00 93.25 504 THR A O 1
ATOM 3921 N N . LEU A 1 505 ? -12.000 -15.676 -40.252 1.00 92.50 505 LEU A N 1
ATOM 3922 C CA . LEU A 1 505 ? -11.755 -16.163 -41.616 1.00 92.50 505 LEU A CA 1
ATOM 3923 C C . LEU A 1 505 ? -12.724 -15.554 -42.641 1.00 92.50 505 LEU A C 1
ATOM 3925 O O . LEU A 1 505 ? -12.346 -15.374 -43.798 1.00 92.50 505 LEU A O 1
ATOM 3929 N N . ASP A 1 506 ? -13.956 -15.254 -42.223 1.00 90.75 506 ASP A N 1
ATOM 3930 C CA . ASP A 1 506 ? -14.964 -14.631 -43.083 1.00 90.75 506 ASP A CA 1
ATOM 3931 C C . ASP A 1 506 ? -14.625 -13.161 -43.365 1.00 90.75 506 ASP A C 1
ATOM 3933 O O . ASP A 1 506 ? -14.725 -12.725 -44.513 1.00 90.75 506 ASP A O 1
ATOM 3937 N N . ASP A 1 507 ? -14.127 -12.420 -42.370 1.00 91.75 507 ASP A N 1
ATOM 3938 C CA . ASP A 1 507 ? -13.699 -11.023 -42.546 1.00 91.75 507 ASP A CA 1
ATOM 3939 C C . ASP A 1 507 ? -12.556 -10.907 -43.560 1.00 91.75 507 ASP A C 1
ATOM 3941 O O . ASP A 1 507 ? -12.584 -10.063 -44.460 1.00 91.75 507 ASP A O 1
ATOM 3945 N N . LEU A 1 508 ? -11.567 -11.801 -43.464 1.00 91.56 508 LEU A N 1
ATOM 3946 C CA . LEU A 1 508 ? -10.455 -11.863 -44.412 1.00 91.56 508 LEU A CA 1
ATOM 3947 C C . LEU A 1 508 ? -10.899 -12.344 -45.799 1.00 91.56 508 LEU A C 1
ATOM 3949 O O . LEU A 1 508 ? -10.413 -11.830 -46.808 1.00 91.56 508 LEU A O 1
ATOM 3953 N N . GLY A 1 509 ? -11.845 -13.286 -45.866 1.00 89.94 509 GLY A N 1
ATOM 3954 C CA . GLY A 1 509 ? -12.424 -13.746 -47.129 1.00 89.94 509 GLY A CA 1
ATOM 3955 C C . GLY A 1 509 ? -13.104 -12.605 -47.883 1.00 89.94 509 GLY A C 1
ATOM 3956 O O . GLY A 1 509 ? -12.817 -12.374 -49.059 1.00 89.94 509 GLY A O 1
ATOM 3957 N N . ASN A 1 510 ? -13.916 -11.821 -47.173 1.00 90.50 510 ASN A N 1
ATOM 3958 C CA . ASN A 1 510 ? -14.580 -10.637 -47.714 1.00 90.50 510 ASN A CA 1
ATOM 3959 C C . ASN A 1 510 ? -13.578 -9.556 -48.142 1.00 90.50 510 ASN A C 1
ATOM 3961 O O . ASN A 1 510 ? -13.734 -8.976 -49.214 1.00 90.50 510 ASN A O 1
ATOM 3965 N N . HIS A 1 511 ? -12.532 -9.311 -47.347 1.00 90.62 511 HIS A N 1
ATOM 3966 C CA . HIS A 1 511 ? -11.516 -8.297 -47.647 1.00 90.62 511 HIS A CA 1
ATOM 3967 C C . HIS A 1 511 ? -10.741 -8.583 -48.942 1.00 90.62 511 HIS A C 1
ATOM 3969 O O . HIS A 1 511 ? -10.472 -7.662 -49.709 1.00 90.62 511 HIS A O 1
ATOM 3975 N N . PHE A 1 512 ? -10.412 -9.851 -49.203 1.00 89.00 512 PHE A N 1
ATOM 3976 C CA . PHE A 1 512 ? -9.633 -10.267 -50.376 1.00 89.00 512 PHE A CA 1
ATOM 3977 C C . PHE A 1 512 ? -10.481 -10.802 -51.540 1.00 89.00 512 PHE A C 1
ATOM 3979 O O . PHE A 1 512 ? -9.924 -11.207 -52.561 1.00 89.00 512 PHE A O 1
ATOM 3986 N N . GLY A 1 513 ? -11.811 -10.835 -51.405 1.00 89.88 513 GLY A N 1
ATOM 3987 C CA . GLY A 1 513 ? -12.716 -11.372 -52.427 1.00 89.88 513 GLY A CA 1
ATOM 3988 C C . GLY A 1 513 ? -12.556 -12.880 -52.665 1.00 89.88 513 GLY A C 1
ATOM 3989 O O . GLY A 1 513 ? -12.735 -13.351 -53.789 1.00 89.88 513 GLY A O 1
ATOM 3990 N N . ILE A 1 514 ? -12.194 -13.643 -51.630 1.00 93.69 514 ILE A N 1
ATOM 3991 C CA . ILE A 1 514 ? -11.979 -15.098 -51.684 1.00 93.69 514 ILE A CA 1
ATOM 3992 C C . ILE A 1 514 ? -12.861 -15.832 -50.671 1.00 93.69 514 ILE A C 1
ATOM 3994 O O . ILE A 1 514 ? -13.373 -15.254 -49.718 1.00 93.69 514 ILE A O 1
ATOM 3998 N N . THR A 1 515 ? -13.058 -17.136 -50.864 1.00 93.69 515 THR A N 1
ATOM 3999 C CA . THR A 1 515 ? -13.888 -17.929 -49.948 1.00 93.69 515 THR A CA 1
ATOM 4000 C C . THR A 1 515 ? -13.206 -18.122 -48.590 1.00 93.69 515 THR A C 1
ATOM 4002 O O . THR A 1 515 ? -11.984 -18.261 -48.517 1.00 93.69 515 THR A O 1
ATOM 4005 N N . ARG A 1 516 ? -14.003 -18.233 -47.517 1.00 94.62 516 ARG A N 1
ATOM 4006 C CA . ARG A 1 516 ? -13.543 -18.600 -46.162 1.00 94.62 516 ARG A CA 1
ATOM 4007 C C . ARG A 1 516 ? -12.625 -19.824 -46.166 1.00 94.62 516 ARG A C 1
ATOM 4009 O O . ARG A 1 516 ? -11.585 -19.838 -45.516 1.00 94.62 516 ARG A O 1
ATOM 4016 N N . GLU A 1 517 ? -13.001 -20.846 -46.935 1.00 91.62 517 GLU A N 1
ATOM 4017 C CA . GLU A 1 517 ? -12.220 -22.078 -47.062 1.00 91.62 517 GLU A CA 1
ATOM 4018 C C . GLU A 1 517 ? -10.866 -21.834 -47.743 1.00 91.62 517 GLU A C 1
ATOM 4020 O O . GLU A 1 517 ? -9.873 -22.458 -47.376 1.00 91.62 517 GLU A O 1
ATOM 4025 N N . ARG A 1 518 ? -10.780 -20.886 -48.685 1.00 91.62 518 ARG A N 1
ATOM 4026 C CA . ARG A 1 518 ? -9.507 -20.522 -49.312 1.00 91.62 518 ARG A CA 1
ATOM 4027 C C . ARG A 1 518 ? -8.584 -19.771 -48.351 1.00 91.62 518 ARG A C 1
ATOM 4029 O O . ARG A 1 518 ? -7.388 -20.045 -48.353 1.00 91.62 518 ARG A O 1
ATOM 4036 N N . VAL A 1 519 ? -9.122 -18.887 -47.506 1.00 92.00 519 VAL A N 1
ATOM 4037 C CA . VAL A 1 519 ? -8.351 -18.243 -46.422 1.00 92.00 519 VAL A CA 1
ATOM 4038 C C . VAL A 1 519 ? -7.834 -19.295 -45.440 1.00 92.00 519 VAL A C 1
ATOM 4040 O O . VAL A 1 519 ? -6.656 -19.279 -45.101 1.00 92.00 519 VAL A O 1
ATOM 4043 N N . ARG A 1 520 ? -8.679 -20.264 -45.053 1.00 93.19 520 ARG A N 1
ATOM 4044 C CA . ARG A 1 520 ? -8.288 -21.383 -44.180 1.00 93.19 520 ARG A CA 1
ATOM 4045 C C . ARG A 1 520 ? -7.139 -22.200 -44.772 1.00 93.19 520 ARG A C 1
ATOM 4047 O O . ARG A 1 520 ? -6.219 -22.566 -44.054 1.00 93.19 520 ARG A O 1
ATOM 4054 N N . GLN A 1 521 ? -7.176 -22.479 -46.075 1.00 93.69 521 GLN A N 1
ATOM 4055 C CA . GLN A 1 521 ? -6.081 -23.172 -46.762 1.00 93.69 521 GLN A CA 1
ATOM 4056 C C . GLN A 1 521 ? -4.771 -22.376 -46.698 1.00 93.69 521 GLN A C 1
ATOM 4058 O O . GLN A 1 521 ? -3.736 -22.966 -46.407 1.00 93.69 521 GLN A O 1
ATOM 4063 N N . PHE A 1 522 ? -4.814 -21.056 -46.920 1.00 93.38 522 PHE A N 1
ATOM 4064 C CA . PHE A 1 522 ? -3.627 -20.204 -46.798 1.00 93.38 522 PHE A CA 1
ATOM 4065 C C . PHE A 1 522 ? -3.087 -20.134 -45.366 1.00 93.38 522 PHE A C 1
ATOM 4067 O O . PHE A 1 522 ? -1.874 -20.129 -45.196 1.00 93.38 522 PHE A O 1
ATOM 4074 N N . GLU A 1 523 ? -3.960 -20.109 -44.356 1.00 94.06 523 GLU A N 1
ATOM 4075 C CA . GLU A 1 523 ? -3.576 -20.134 -42.938 1.00 94.06 523 GLU A CA 1
ATOM 4076 C C . GLU A 1 523 ? -2.894 -21.457 -42.558 1.00 94.06 523 GLU A C 1
ATOM 4078 O O . GLU A 1 523 ? -1.848 -21.444 -41.915 1.00 94.06 523 GLU A O 1
ATOM 4083 N N . VAL A 1 524 ? -3.439 -22.596 -43.004 1.00 94.94 524 VAL A N 1
ATOM 4084 C CA . VAL A 1 524 ? -2.829 -23.919 -42.780 1.00 94.94 524 VAL A CA 1
ATOM 4085 C C . VAL A 1 524 ? -1.463 -24.010 -43.461 1.00 94.94 524 VAL A C 1
ATOM 4087 O O . VAL A 1 524 ? -0.493 -24.422 -42.833 1.00 94.94 524 VAL A O 1
ATOM 4090 N N . GLU A 1 525 ? -1.368 -23.588 -44.724 1.00 93.38 525 GLU A N 1
ATOM 4091 C CA . GLU A 1 525 ? -0.106 -23.588 -45.471 1.00 93.38 525 GLU A CA 1
ATOM 4092 C C . GLU A 1 525 ? 0.939 -22.668 -44.821 1.00 93.38 525 GLU A C 1
ATOM 4094 O O . GLU A 1 525 ? 2.101 -23.045 -44.699 1.00 93.38 525 GLU A O 1
ATOM 4099 N N . LEU A 1 526 ? 0.526 -21.480 -44.366 1.00 93.06 526 LEU A N 1
ATOM 4100 C CA . LEU A 1 526 ? 1.380 -20.547 -43.632 1.00 93.06 526 LEU A CA 1
ATOM 4101 C C . LEU A 1 526 ? 1.893 -21.161 -42.322 1.00 93.06 526 LEU A C 1
ATOM 4103 O O . LEU A 1 526 ? 3.081 -21.054 -42.031 1.00 93.06 526 LEU A O 1
ATOM 4107 N N . GLY A 1 527 ? 1.022 -21.819 -41.552 1.00 91.31 527 GLY A N 1
ATOM 4108 C CA . GLY A 1 527 ? 1.410 -22.508 -40.321 1.00 91.31 527 GLY A CA 1
ATOM 4109 C C . GLY A 1 527 ? 2.409 -23.639 -40.571 1.00 91.31 527 GLY A C 1
ATOM 4110 O O . GLY A 1 527 ? 3.392 -23.760 -39.846 1.00 91.31 527 GLY A O 1
ATOM 4111 N N . GLU A 1 528 ? 2.210 -24.444 -41.620 1.00 92.50 528 GLU A N 1
ATOM 4112 C CA . GLU A 1 528 ? 3.174 -25.480 -42.014 1.00 92.50 528 GLU A CA 1
ATOM 4113 C C . GLU A 1 528 ? 4.523 -24.898 -42.449 1.00 92.50 528 GLU A C 1
ATOM 4115 O O . GLU A 1 528 ? 5.569 -25.427 -42.071 1.00 92.50 528 GLU A O 1
ATOM 4120 N N . ASP A 1 529 ? 4.505 -23.831 -43.250 1.00 91.31 529 ASP A N 1
ATOM 4121 C CA . ASP A 1 529 ? 5.716 -23.155 -43.711 1.00 91.31 529 ASP A CA 1
ATOM 4122 C C . ASP A 1 529 ? 6.491 -22.555 -42.528 1.00 91.31 529 ASP A C 1
ATOM 4124 O O . ASP A 1 529 ? 7.694 -22.788 -42.418 1.00 91.31 529 ASP A O 1
ATOM 4128 N N . PHE A 1 530 ? 5.804 -21.875 -41.602 1.00 93.31 530 PHE A N 1
ATOM 4129 C CA . PHE A 1 530 ? 6.420 -21.299 -40.406 1.00 93.31 530 PHE A CA 1
ATOM 4130 C C . PHE A 1 530 ? 6.983 -22.382 -39.482 1.00 93.31 530 PHE A C 1
ATOM 4132 O O . PHE A 1 530 ? 8.137 -22.300 -39.073 1.00 93.31 530 PHE A O 1
ATOM 4139 N N . ASN A 1 531 ? 6.238 -23.465 -39.238 1.00 90.00 531 ASN A N 1
ATOM 4140 C CA . ASN A 1 531 ? 6.701 -24.569 -38.393 1.00 90.00 531 ASN A CA 1
ATOM 4141 C C . ASN A 1 531 ? 7.955 -25.280 -38.928 1.00 90.00 531 ASN A C 1
ATOM 4143 O O . ASN A 1 531 ? 8.683 -25.890 -38.150 1.00 90.00 531 ASN A O 1
ATOM 4147 N N . ARG A 1 532 ? 8.242 -25.209 -40.236 1.00 89.62 532 ARG A N 1
ATOM 4148 C CA . ARG A 1 532 ? 9.491 -25.747 -40.804 1.00 89.62 532 ARG A CA 1
ATOM 4149 C C . ARG A 1 532 ? 10.695 -24.831 -40.585 1.00 89.62 532 ARG A C 1
ATOM 4151 O O . ARG A 1 532 ? 11.817 -25.335 -40.587 1.00 89.62 532 ARG A O 1
ATOM 4158 N N . SER A 1 533 ? 10.482 -23.524 -40.442 1.00 87.56 533 SER A N 1
ATOM 4159 C CA . SER A 1 533 ? 11.554 -22.528 -40.354 1.00 87.56 533 SER A CA 1
ATOM 4160 C C . SER A 1 533 ? 11.703 -21.855 -38.991 1.00 87.56 533 SER A C 1
ATOM 4162 O O . SER A 1 533 ? 12.721 -21.217 -38.807 1.00 87.56 533 SER A O 1
ATOM 4164 N N . ARG A 1 534 ? 10.773 -22.018 -38.040 1.00 92.06 534 ARG A N 1
ATOM 4165 C CA . ARG A 1 534 ? 10.709 -21.302 -36.741 1.00 92.06 534 ARG A CA 1
ATOM 4166 C C . ARG A 1 534 ? 11.785 -21.641 -35.690 1.00 92.06 534 ARG A C 1
ATOM 4168 O O . ARG A 1 534 ? 11.581 -21.397 -34.504 1.00 92.06 534 ARG A O 1
ATOM 4175 N N . ASN A 1 535 ? 12.912 -22.247 -36.073 1.00 90.31 535 ASN A N 1
ATOM 4176 C CA . ASN A 1 535 ? 13.904 -22.735 -35.103 1.00 90.31 535 ASN A CA 1
ATOM 4177 C C . ASN A 1 535 ? 14.546 -21.595 -34.300 1.00 90.31 535 ASN A C 1
ATOM 4179 O O . ASN A 1 535 ? 14.807 -21.763 -33.107 1.00 90.31 535 ASN A O 1
ATOM 4183 N N . PHE A 1 536 ? 14.845 -20.462 -34.946 1.00 89.12 536 PHE A N 1
ATOM 4184 C CA . PHE A 1 536 ? 15.430 -19.319 -34.254 1.00 89.12 536 PHE A CA 1
ATOM 4185 C C . PHE A 1 536 ? 14.382 -18.637 -33.378 1.00 89.12 536 PHE A C 1
ATOM 4187 O O . PHE A 1 536 ? 14.649 -18.362 -32.207 1.00 89.12 536 PHE A O 1
ATOM 4194 N N . TYR A 1 537 ? 13.171 -18.462 -33.908 1.00 92.12 537 TYR A N 1
ATOM 4195 C CA . TYR A 1 537 ? 12.026 -17.945 -33.171 1.00 92.12 537 TYR A CA 1
ATOM 4196 C C . TYR A 1 537 ? 11.763 -18.739 -31.875 1.00 92.12 537 TYR A C 1
ATOM 4198 O O . TYR A 1 537 ? 11.708 -18.147 -30.797 1.00 92.12 537 TYR A O 1
ATOM 4206 N N . ASP A 1 538 ? 11.700 -20.074 -31.938 1.00 90.38 538 ASP A N 1
ATOM 4207 C CA . ASP A 1 538 ? 11.462 -20.927 -30.760 1.00 90.38 538 ASP A CA 1
ATOM 4208 C C . ASP A 1 538 ? 12.578 -20.805 -29.724 1.00 90.38 538 ASP A C 1
ATOM 4210 O O . ASP A 1 538 ? 12.339 -20.815 -28.514 1.00 90.38 538 ASP A O 1
ATOM 4214 N N . ALA A 1 539 ? 13.817 -20.667 -30.193 1.00 89.12 539 ALA A N 1
ATOM 4215 C CA . ALA A 1 539 ? 14.965 -20.514 -29.323 1.00 89.12 539 ALA A CA 1
ATOM 4216 C C . ALA A 1 539 ? 14.944 -19.162 -28.586 1.00 89.12 539 ALA A C 1
ATOM 4218 O O . ALA A 1 539 ? 15.326 -19.113 -27.413 1.00 89.12 539 ALA A O 1
ATOM 4219 N N . VAL A 1 540 ? 14.480 -18.088 -29.237 1.00 90.06 540 VAL A N 1
ATOM 4220 C CA . VAL A 1 540 ? 14.258 -16.775 -28.608 1.00 90.06 540 VAL A CA 1
ATOM 4221 C C . VAL A 1 540 ? 13.117 -16.852 -27.597 1.00 90.06 540 VAL A C 1
ATOM 4223 O O . VAL A 1 540 ? 13.300 -16.469 -26.439 1.00 90.06 540 VAL A O 1
ATOM 4226 N N . LEU A 1 541 ? 11.971 -17.408 -27.996 1.00 89.75 541 LEU A N 1
ATOM 4227 C CA . LEU A 1 541 ? 10.785 -17.509 -27.147 1.00 89.75 541 LEU A CA 1
ATOM 4228 C C . LEU A 1 541 ? 11.081 -18.291 -25.860 1.00 89.75 541 LEU A C 1
ATOM 4230 O O . LEU A 1 541 ? 10.856 -17.783 -24.762 1.00 89.75 541 LEU A O 1
ATOM 4234 N N . ALA A 1 542 ? 11.714 -19.461 -25.977 1.00 87.69 542 ALA A N 1
ATOM 4235 C CA . ALA A 1 542 ? 12.080 -20.296 -24.834 1.00 87.69 542 ALA A CA 1
ATOM 4236 C C . ALA A 1 542 ? 13.015 -19.587 -23.835 1.00 87.69 542 ALA A C 1
ATOM 4238 O O . ALA A 1 542 ? 13.058 -19.936 -22.651 1.00 87.69 542 ALA A O 1
ATOM 4239 N N . LYS A 1 543 ? 13.803 -18.599 -24.283 1.00 87.38 543 LYS A N 1
ATOM 4240 C CA . LYS A 1 543 ? 14.659 -17.797 -23.397 1.00 87.38 543 LYS A CA 1
ATOM 4241 C C . LYS A 1 543 ? 13.869 -16.757 -22.627 1.00 87.38 543 LYS A C 1
ATOM 4243 O O . LYS A 1 543 ? 14.078 -16.634 -21.420 1.00 87.38 543 LYS A O 1
ATOM 4248 N N . ILE A 1 544 ? 12.965 -16.062 -23.305 1.00 88.75 544 ILE A N 1
ATOM 4249 C CA . ILE A 1 544 ? 12.093 -15.068 -22.681 1.00 88.75 544 ILE A CA 1
ATOM 4250 C C . ILE A 1 544 ? 11.180 -15.759 -21.661 1.00 88.75 544 ILE A C 1
ATOM 4252 O O . ILE A 1 544 ? 11.120 -15.336 -20.509 1.00 88.75 544 ILE A O 1
ATOM 4256 N N . GLU A 1 545 ? 10.572 -16.890 -22.024 1.00 88.31 545 GLU A N 1
ATOM 4257 C CA . GLU A 1 545 ? 9.751 -17.701 -21.114 1.00 88.31 545 GLU A CA 1
ATOM 4258 C C . GLU A 1 545 ? 10.538 -18.183 -19.894 1.00 88.31 545 GLU A C 1
ATOM 4260 O O . GLU A 1 545 ? 10.050 -18.129 -18.767 1.00 88.31 545 GLU A O 1
ATOM 4265 N N . ARG A 1 546 ? 11.795 -18.604 -20.083 1.00 86.69 546 ARG A N 1
ATOM 4266 C CA . ARG A 1 546 ? 12.663 -18.997 -18.968 1.00 86.69 546 ARG A CA 1
ATOM 4267 C C . ARG A 1 546 ? 12.967 -17.832 -18.024 1.00 86.69 546 ARG A C 1
ATOM 4269 O O . ARG A 1 546 ? 13.096 -18.074 -16.825 1.00 86.69 546 ARG A O 1
ATOM 4276 N N . PHE A 1 547 ? 13.121 -16.615 -18.546 1.00 86.81 547 PHE A N 1
ATOM 4277 C CA . PHE A 1 547 ? 13.334 -15.418 -17.731 1.00 86.81 547 PHE A CA 1
ATOM 4278 C C . PHE A 1 547 ? 12.070 -15.031 -16.954 1.00 86.81 547 PHE A C 1
ATOM 4280 O O . PHE A 1 547 ? 12.149 -14.775 -15.756 1.00 86.81 547 PHE A O 1
ATOM 4287 N N . ILE A 1 548 ? 10.908 -15.047 -17.615 1.00 88.75 548 ILE A N 1
ATOM 4288 C CA . ILE A 1 548 ? 9.600 -14.816 -16.979 1.00 88.75 548 ILE A CA 1
ATOM 4289 C C . ILE A 1 548 ? 9.355 -15.854 -15.874 1.00 88.75 548 ILE A C 1
ATOM 4291 O O . ILE A 1 548 ? 8.859 -15.526 -14.793 1.00 88.75 548 ILE A O 1
ATOM 4295 N N . GLY A 1 549 ? 9.713 -17.112 -16.137 1.00 88.56 549 GLY A N 1
ATOM 4296 C CA . GLY A 1 549 ? 9.453 -18.225 -15.241 1.00 88.56 549 GLY A CA 1
ATOM 4297 C C . GLY A 1 549 ? 7.952 -18.429 -15.042 1.00 88.56 549 GLY A C 1
ATOM 4298 O O . GLY A 1 549 ? 7.182 -18.498 -15.996 1.00 88.56 549 GLY A O 1
ATOM 4299 N N . ARG A 1 550 ? 7.527 -18.553 -13.782 1.00 90.75 550 ARG A N 1
ATOM 4300 C CA . ARG A 1 550 ? 6.114 -18.747 -13.423 1.00 90.75 550 ARG A CA 1
ATOM 4301 C C . ARG A 1 550 ? 5.337 -17.431 -13.370 1.00 90.75 550 ARG A C 1
ATOM 4303 O O . ARG A 1 550 ? 4.231 -17.368 -13.907 1.00 90.75 550 ARG A O 1
ATOM 4310 N N . ALA A 1 551 ? 5.911 -16.411 -12.730 1.00 92.62 551 ALA A N 1
ATOM 4311 C CA . ALA A 1 551 ? 5.355 -15.065 -12.659 1.00 92.62 551 ALA A CA 1
ATOM 4312 C C . ALA A 1 551 ? 6.437 -14.027 -12.329 1.00 92.62 551 ALA A C 1
ATOM 4314 O O . ALA A 1 551 ? 7.285 -14.259 -11.463 1.00 92.62 551 ALA A O 1
ATOM 4315 N N . ILE A 1 552 ? 6.348 -12.853 -12.953 1.00 93.12 552 ILE A N 1
ATOM 4316 C CA . ILE A 1 552 ? 7.205 -11.693 -12.689 1.00 93.12 552 ILE A CA 1
ATOM 4317 C C . ILE A 1 552 ? 6.401 -10.393 -12.844 1.00 93.12 552 ILE A C 1
ATOM 4319 O O . ILE A 1 552 ? 5.306 -10.379 -13.409 1.00 93.12 552 ILE A O 1
ATOM 4323 N N . ARG A 1 553 ? 6.922 -9.276 -12.332 1.00 92.56 553 ARG A N 1
ATOM 4324 C CA . ARG A 1 553 ? 6.348 -7.950 -12.583 1.00 92.56 553 ARG A CA 1
ATOM 4325 C C . ARG A 1 553 ? 6.701 -7.468 -13.988 1.00 92.56 553 ARG A C 1
ATOM 4327 O O . ARG A 1 553 ? 7.821 -7.667 -14.450 1.00 92.56 553 ARG A O 1
ATOM 4334 N N . LEU A 1 554 ? 5.756 -6.779 -14.625 1.00 90.12 554 LEU A N 1
ATOM 4335 C CA . LEU A 1 554 ? 5.908 -6.255 -15.981 1.00 90.12 554 LEU A CA 1
ATOM 4336 C C . LEU A 1 554 ? 7.118 -5.321 -16.109 1.00 90.12 554 LEU A C 1
ATOM 4338 O O . LEU A 1 554 ? 7.898 -5.496 -17.034 1.00 90.12 554 LEU A O 1
ATOM 4342 N N . TYR A 1 555 ? 7.342 -4.436 -15.131 1.00 89.00 555 TYR A N 1
ATOM 4343 C CA . TYR A 1 555 ? 8.484 -3.514 -15.159 1.00 89.00 555 TYR A CA 1
ATOM 4344 C C . TYR A 1 555 ? 9.837 -4.240 -15.209 1.00 89.00 555 TYR A C 1
ATOM 4346 O O . TYR A 1 555 ? 10.771 -3.743 -15.817 1.00 89.00 555 TYR A O 1
ATOM 4354 N N . ALA A 1 556 ? 9.958 -5.426 -14.600 1.00 88.44 556 ALA A N 1
ATOM 4355 C CA . ALA A 1 556 ? 11.209 -6.184 -14.615 1.00 88.44 556 ALA A CA 1
ATOM 4356 C C . ALA A 1 556 ? 11.448 -6.847 -15.980 1.00 88.44 556 ALA A C 1
ATOM 4358 O O . ALA A 1 556 ? 12.591 -7.049 -16.385 1.00 88.44 556 ALA A O 1
ATOM 4359 N N . LEU A 1 557 ? 10.368 -7.174 -16.699 1.00 88.31 557 LEU A N 1
ATOM 4360 C CA . LEU A 1 557 ? 10.451 -7.616 -18.087 1.00 88.31 557 LEU A CA 1
ATOM 4361 C C . LEU A 1 557 ? 10.806 -6.445 -19.015 1.00 88.31 557 LEU A C 1
ATOM 4363 O O . LEU A 1 557 ? 11.644 -6.617 -19.892 1.00 88.31 557 LEU A O 1
ATOM 4367 N N . GLU A 1 558 ? 10.205 -5.272 -18.800 1.00 86.94 558 GLU A N 1
ATOM 4368 C CA . GLU A 1 558 ? 10.488 -4.040 -19.553 1.00 86.94 558 GLU A CA 1
ATOM 4369 C C . GLU A 1 558 ? 11.924 -3.551 -19.338 1.00 86.94 558 GLU A C 1
ATOM 4371 O O . GLU A 1 558 ? 12.585 -3.157 -20.289 1.00 86.94 558 GLU A O 1
ATOM 4376 N N . GLU A 1 559 ? 12.433 -3.631 -18.110 1.00 85.00 559 GLU A N 1
ATOM 4377 C CA . GLU A 1 559 ? 13.814 -3.276 -17.778 1.00 85.00 559 GLU A CA 1
ATOM 4378 C C . GLU A 1 559 ? 14.815 -4.244 -18.422 1.00 85.00 559 GLU A C 1
ATOM 4380 O O . GLU A 1 559 ? 15.850 -3.819 -18.935 1.00 85.00 559 GLU A O 1
ATOM 4385 N N . ARG A 1 560 ? 14.512 -5.551 -18.432 1.00 84.50 560 ARG A N 1
ATOM 4386 C CA . ARG A 1 560 ? 15.417 -6.559 -19.002 1.00 84.50 560 ARG A CA 1
ATOM 4387 C C . ARG A 1 560 ? 15.386 -6.595 -20.527 1.00 84.50 560 ARG A C 1
ATOM 4389 O O . ARG A 1 560 ? 16.431 -6.774 -21.147 1.00 84.50 560 ARG A O 1
ATOM 4396 N N . PHE A 1 561 ? 14.201 -6.483 -21.117 1.00 88.44 561 PHE A N 1
ATOM 4397 C CA . PHE A 1 561 ? 13.984 -6.577 -22.558 1.00 88.44 561 PHE A CA 1
ATOM 4398 C C . PHE A 1 561 ? 13.146 -5.387 -23.049 1.00 88.44 561 PHE A C 1
ATOM 4400 O O . PHE A 1 561 ? 12.005 -5.576 -23.486 1.00 88.44 561 PHE A O 1
ATOM 4407 N N . PRO A 1 562 ? 13.690 -4.157 -23.015 1.00 87.75 562 PRO A N 1
ATOM 4408 C CA . PRO A 1 562 ? 12.945 -2.961 -23.409 1.00 87.75 562 PRO A CA 1
ATOM 4409 C C . PRO A 1 562 ? 12.479 -3.030 -24.867 1.00 87.75 562 PRO A C 1
ATOM 4411 O O . PRO A 1 562 ? 11.372 -2.597 -25.184 1.00 87.75 562 PRO A O 1
ATOM 4414 N N . GLN A 1 563 ? 13.249 -3.696 -25.736 1.00 89.75 563 GLN A N 1
ATOM 4415 C CA . GLN A 1 563 ? 12.907 -3.896 -27.147 1.00 89.75 563 GLN A CA 1
ATOM 4416 C C . GLN A 1 563 ? 11.660 -4.772 -27.357 1.00 89.75 563 GLN A C 1
ATOM 4418 O O . GLN A 1 563 ? 11.135 -4.827 -28.465 1.00 89.75 563 GLN A O 1
ATOM 4423 N N . LEU A 1 564 ? 11.115 -5.428 -26.322 1.00 90.50 564 LEU A N 1
ATOM 4424 C CA . LEU A 1 564 ? 9.790 -6.054 -26.424 1.00 90.50 564 LEU A CA 1
ATOM 4425 C C . LEU A 1 564 ? 8.667 -5.027 -26.620 1.00 90.50 564 LEU A C 1
ATOM 4427 O O . LEU A 1 564 ? 7.601 -5.392 -27.123 1.00 90.50 564 LEU A O 1
ATOM 4431 N N . MET A 1 565 ? 8.894 -3.771 -26.227 1.00 90.94 565 MET A N 1
ATOM 4432 C CA . MET A 1 565 ? 7.960 -2.659 -26.419 1.00 90.94 565 MET A CA 1
ATOM 4433 C C . MET A 1 565 ? 8.162 -1.945 -27.759 1.00 90.94 565 MET A C 1
ATOM 4435 O O . MET A 1 565 ? 7.288 -1.182 -28.175 1.00 90.94 565 MET A O 1
ATOM 4439 N N . ASP A 1 566 ? 9.249 -2.244 -28.475 1.00 91.94 566 ASP A N 1
ATOM 4440 C CA . ASP A 1 566 ? 9.486 -1.710 -29.810 1.00 91.94 566 ASP A CA 1
ATOM 4441 C C . ASP A 1 566 ? 8.507 -2.305 -30.825 1.00 91.94 566 ASP A C 1
ATOM 4443 O O . ASP A 1 566 ? 7.995 -3.423 -30.688 1.00 91.94 566 ASP A O 1
ATOM 4447 N N . ARG A 1 567 ? 8.250 -1.534 -31.884 1.00 92.44 567 ARG A N 1
ATOM 4448 C CA . ARG A 1 567 ? 7.330 -1.914 -32.957 1.00 92.44 567 ARG A CA 1
ATOM 4449 C C . ARG A 1 567 ? 7.941 -3.005 -33.841 1.00 92.44 567 ARG A C 1
ATOM 4451 O O . ARG A 1 567 ? 8.975 -2.788 -34.473 1.00 92.44 567 ARG A O 1
ATOM 4458 N N . ALA A 1 568 ? 7.247 -4.134 -33.956 1.00 91.44 568 ALA A N 1
ATOM 4459 C CA . ALA A 1 568 ? 7.658 -5.289 -34.746 1.00 91.44 568 ALA A CA 1
ATOM 4460 C C . ALA A 1 568 ? 7.301 -5.114 -36.228 1.00 91.44 568 ALA A C 1
ATOM 4462 O O . ALA A 1 568 ? 6.243 -5.547 -36.682 1.00 91.44 568 ALA A O 1
ATOM 4463 N N . LYS A 1 569 ? 8.177 -4.473 -37.009 1.00 85.25 569 LYS A N 1
ATOM 4464 C CA . LYS A 1 569 ? 7.959 -4.301 -38.456 1.00 85.25 569 LYS A CA 1
ATOM 4465 C C . LYS A 1 569 ? 7.936 -5.668 -39.171 1.00 85.25 569 LYS A C 1
ATOM 4467 O O . LYS A 1 569 ? 8.745 -6.528 -38.841 1.00 85.25 569 LYS A O 1
ATOM 4472 N N . PRO A 1 570 ? 7.051 -5.879 -40.168 1.00 86.31 570 PRO A N 1
ATOM 4473 C CA . PRO A 1 570 ? 6.122 -4.917 -40.777 1.00 86.31 570 PRO A CA 1
ATOM 4474 C C . PRO A 1 570 ? 4.756 -4.798 -40.069 1.00 86.31 570 PRO A C 1
ATOM 4476 O O . PRO A 1 570 ? 3.859 -4.135 -40.587 1.00 86.31 570 PRO A O 1
ATOM 4479 N N . PHE A 1 571 ? 4.562 -5.447 -38.923 1.00 90.38 571 PHE A N 1
ATOM 4480 C CA . PHE A 1 571 ? 3.284 -5.492 -38.218 1.00 90.38 571 PHE A CA 1
ATOM 4481 C C . PHE A 1 571 ? 3.067 -4.254 -37.337 1.00 90.38 571 PHE A C 1
ATOM 4483 O O . PHE A 1 571 ? 3.998 -3.656 -36.800 1.00 90.38 571 PHE A O 1
ATOM 4490 N N . ASP A 1 572 ? 1.804 -3.862 -37.166 1.00 88.56 572 ASP A N 1
ATOM 4491 C CA . ASP A 1 572 ? 1.433 -2.729 -36.314 1.00 88.56 572 ASP A CA 1
ATOM 4492 C C . ASP A 1 572 ? 1.215 -3.158 -34.855 1.00 88.56 572 ASP A C 1
ATOM 4494 O O . ASP A 1 572 ? 0.151 -2.974 -34.272 1.00 88.56 572 ASP A O 1
ATOM 4498 N N . THR A 1 573 ? 2.216 -3.824 -34.283 1.00 91.75 573 THR A N 1
ATOM 4499 C CA . THR A 1 573 ? 2.199 -4.314 -32.901 1.00 91.75 573 THR A CA 1
ATOM 4500 C C . THR A 1 573 ? 3.606 -4.274 -32.308 1.00 91.75 573 THR A C 1
ATOM 4502 O O . THR A 1 573 ? 4.573 -4.005 -33.021 1.00 91.75 573 THR A O 1
ATOM 4505 N N . THR A 1 574 ? 3.736 -4.528 -31.009 1.00 93.00 574 THR A N 1
ATOM 4506 C CA . THR A 1 574 ? 5.045 -4.652 -30.355 1.00 93.00 574 THR A CA 1
ATOM 4507 C C . THR A 1 574 ? 5.564 -6.088 -30.432 1.00 93.00 574 THR A C 1
ATOM 4509 O O . THR A 1 574 ? 4.762 -7.021 -30.542 1.00 93.00 574 THR A O 1
ATOM 4512 N N . TYR A 1 575 ? 6.881 -6.300 -30.339 1.00 92.31 575 TYR A N 1
ATOM 4513 C CA . TYR A 1 575 ? 7.457 -7.657 -30.329 1.00 92.31 575 TYR A CA 1
ATOM 4514 C C . TYR A 1 575 ? 6.868 -8.527 -29.215 1.00 92.31 575 TYR A C 1
ATOM 4516 O O . TYR A 1 575 ? 6.502 -9.676 -29.453 1.00 92.31 575 TYR A O 1
ATOM 4524 N N . GLY A 1 576 ? 6.677 -7.962 -28.019 1.00 89.75 576 GLY A N 1
ATOM 4525 C CA . GLY A 1 576 ? 6.061 -8.669 -26.898 1.00 89.75 576 GLY A CA 1
ATOM 4526 C C . GLY A 1 576 ? 4.642 -9.155 -27.201 1.00 89.75 576 GLY A C 1
ATOM 4527 O O . GLY A 1 576 ? 4.318 -10.297 -26.895 1.00 89.75 576 GLY A O 1
ATOM 4528 N N . LYS A 1 577 ? 3.808 -8.325 -27.844 1.00 88.88 577 LYS A N 1
ATOM 4529 C CA . LYS A 1 577 ? 2.450 -8.718 -28.258 1.00 88.88 577 LYS A CA 1
ATOM 4530 C C . LYS A 1 577 ? 2.452 -9.718 -29.411 1.00 88.88 577 LYS A C 1
ATOM 4532 O O . LYS A 1 577 ? 1.563 -10.557 -29.482 1.00 88.88 577 LYS A O 1
ATOM 4537 N N . LEU A 1 578 ? 3.417 -9.620 -30.324 1.00 91.44 578 LEU A N 1
ATOM 4538 C CA . LEU A 1 578 ? 3.564 -10.569 -31.424 1.00 91.44 578 LEU A CA 1
ATOM 4539 C C . LEU A 1 578 ? 3.862 -11.976 -30.889 1.00 91.44 578 LEU A C 1
ATOM 4541 O O . LEU A 1 578 ? 3.163 -12.918 -31.252 1.00 91.44 578 LEU A O 1
ATOM 4545 N N . PHE A 1 579 ? 4.834 -12.104 -29.982 1.00 89.81 579 PHE A N 1
ATOM 4546 C CA . PHE A 1 579 ? 5.202 -13.393 -29.391 1.00 89.81 579 PHE A CA 1
ATOM 4547 C C . PHE A 1 579 ? 4.059 -14.019 -28.578 1.00 89.81 579 PHE A C 1
ATOM 4549 O O . PHE A 1 579 ? 3.807 -15.219 -28.690 1.00 89.81 579 PHE A O 1
ATOM 4556 N N . THR A 1 580 ? 3.309 -13.221 -27.808 1.00 88.00 580 THR A N 1
ATOM 4557 C CA . THR A 1 580 ? 2.144 -13.743 -27.074 1.00 88.00 580 THR A CA 1
ATOM 4558 C C . THR A 1 580 ? 0.991 -14.131 -27.982 1.00 88.00 580 THR A C 1
ATOM 4560 O O . THR A 1 580 ? 0.315 -15.112 -27.695 1.00 88.00 580 THR A O 1
ATOM 4563 N N . ALA A 1 581 ? 0.741 -13.392 -29.062 1.00 87.75 581 ALA A N 1
ATOM 4564 C CA . ALA A 1 581 ? -0.386 -13.679 -29.940 1.00 87.75 581 ALA A CA 1
ATOM 4565 C C . ALA A 1 581 ? -0.199 -14.975 -30.746 1.00 87.75 581 ALA A C 1
ATOM 4567 O O . ALA A 1 581 ? -1.172 -15.673 -31.018 1.00 87.75 581 ALA A O 1
ATOM 4568 N N . ILE A 1 582 ? 1.043 -15.313 -31.106 1.00 87.00 582 ILE A N 1
ATOM 4569 C CA . ILE A 1 582 ? 1.339 -16.494 -31.929 1.00 87.00 582 ILE A CA 1
ATOM 4570 C C . ILE A 1 582 ? 1.381 -17.774 -31.089 1.00 87.00 582 ILE A C 1
ATOM 4572 O O . ILE A 1 582 ? 0.757 -18.762 -31.473 1.00 87.00 582 ILE A O 1
ATOM 4576 N N . ASP A 1 583 ? 2.081 -17.767 -29.949 1.00 84.00 583 ASP A N 1
ATOM 4577 C CA . ASP A 1 583 ? 2.316 -18.991 -29.163 1.00 84.00 583 ASP A CA 1
ATOM 4578 C C . ASP A 1 583 ? 1.711 -18.966 -27.760 1.00 84.00 583 ASP A C 1
ATOM 4580 O O . ASP A 1 583 ? 1.659 -19.998 -27.094 1.00 84.00 583 ASP A O 1
ATOM 4584 N N . GLY A 1 584 ? 1.229 -17.812 -27.291 1.00 78.50 584 GLY A N 1
ATOM 4585 C CA . GLY A 1 584 ? 0.606 -17.707 -25.973 1.00 78.50 584 GLY A CA 1
ATOM 4586 C C . GLY A 1 584 ? 1.564 -17.982 -24.815 1.00 78.50 584 GLY A C 1
ATOM 4587 O O . GLY A 1 584 ? 1.102 -18.379 -23.752 1.00 78.50 584 GLY A O 1
ATOM 4588 N N . GLY A 1 585 ? 2.874 -17.780 -24.998 1.00 77.06 585 GLY A N 1
ATOM 4589 C CA . GLY A 1 585 ? 3.903 -18.146 -24.014 1.00 77.06 585 GLY A CA 1
ATOM 4590 C C . GLY A 1 585 ? 3.766 -17.465 -22.645 1.00 77.06 585 GLY A C 1
ATOM 4591 O O . GLY A 1 585 ? 4.229 -17.990 -21.633 1.00 77.06 585 GLY A O 1
ATOM 4592 N N . TRP A 1 586 ? 3.094 -16.309 -22.581 1.00 90.06 586 TRP A N 1
ATOM 4593 C CA . TRP A 1 586 ? 2.781 -15.620 -21.329 1.00 90.06 586 TRP A CA 1
ATOM 4594 C C . TRP A 1 586 ? 1.518 -14.759 -21.416 1.00 90.06 586 TRP A C 1
ATOM 4596 O O . TRP A 1 586 ? 1.046 -14.390 -22.492 1.00 90.06 586 TRP A O 1
ATOM 4606 N N . VAL A 1 587 ? 0.992 -14.395 -20.247 1.00 89.50 587 VAL A N 1
ATOM 4607 C CA . VAL A 1 587 ? -0.191 -13.546 -20.073 1.00 89.50 587 VAL A CA 1
ATOM 4608 C C . VAL A 1 587 ? 0.191 -12.300 -19.286 1.00 89.50 587 VAL A C 1
ATOM 4610 O O . VAL A 1 587 ? 0.800 -12.399 -18.224 1.00 89.50 587 VAL A O 1
ATOM 4613 N N . VAL A 1 588 ? -0.199 -11.122 -19.777 1.00 89.31 588 VAL A N 1
ATOM 4614 C CA . VAL A 1 588 ? 0.021 -9.845 -19.082 1.00 89.31 588 VAL A CA 1
ATOM 4615 C C . VAL A 1 588 ? -1.292 -9.356 -18.471 1.00 89.31 588 VAL A C 1
ATOM 4617 O O . VAL A 1 588 ? -2.276 -9.167 -19.187 1.00 89.31 588 VAL A O 1
ATOM 4620 N N . ARG A 1 589 ? -1.327 -9.138 -17.151 1.00 88.62 589 ARG A N 1
ATOM 4621 C CA . ARG A 1 589 ? -2.513 -8.639 -16.429 1.00 88.62 589 ARG A CA 1
ATOM 4622 C C . ARG A 1 589 ? -2.104 -7.912 -15.149 1.00 88.62 589 ARG A C 1
ATOM 4624 O O . ARG A 1 589 ? -1.222 -8.375 -14.443 1.00 88.62 589 ARG A O 1
ATOM 4631 N N . ASN A 1 590 ? -2.733 -6.778 -14.831 1.00 86.00 590 ASN A N 1
ATOM 4632 C CA . ASN A 1 590 ? -2.506 -6.021 -13.582 1.00 86.00 590 ASN A CA 1
ATOM 4633 C C . ASN A 1 590 ? -1.017 -5.688 -13.290 1.00 86.00 590 ASN A C 1
ATOM 4635 O O . ASN A 1 590 ? -0.560 -5.635 -12.144 1.00 86.00 590 ASN A O 1
ATOM 4639 N N . GLY A 1 591 ? -0.226 -5.466 -14.345 1.00 88.88 591 GLY A N 1
ATOM 4640 C CA . GLY A 1 591 ? 1.217 -5.218 -14.238 1.00 88.88 591 GLY A CA 1
ATOM 4641 C C . GLY A 1 591 ? 2.047 -6.453 -13.864 1.00 88.88 591 GLY A C 1
ATOM 4642 O O . GLY A 1 591 ? 3.197 -6.309 -13.450 1.00 88.88 591 GLY A O 1
ATOM 4643 N N . TRP A 1 592 ? 1.476 -7.649 -13.986 1.00 92.94 592 TRP A N 1
ATOM 4644 C CA . TRP A 1 592 ? 2.154 -8.934 -13.885 1.00 92.94 592 TRP A CA 1
ATOM 4645 C C . TRP A 1 592 ? 2.261 -9.603 -15.248 1.00 92.94 592 TRP A C 1
ATOM 4647 O O . TRP A 1 592 ? 1.420 -9.395 -16.124 1.00 92.94 592 TRP A O 1
ATOM 4657 N N . VAL A 1 593 ? 3.285 -10.436 -15.384 1.00 92.62 593 VAL A N 1
ATOM 4658 C CA . VAL A 1 593 ? 3.498 -11.343 -16.505 1.00 92.62 593 VAL A CA 1
ATOM 4659 C C . VAL A 1 593 ? 3.524 -12.757 -15.945 1.00 92.62 593 VAL A C 1
ATOM 4661 O O . VAL A 1 593 ? 4.342 -13.064 -15.077 1.00 92.62 593 VAL A O 1
ATOM 4664 N N . PHE A 1 594 ? 2.616 -13.600 -16.420 1.00 91.56 594 PHE A N 1
ATOM 4665 C CA . PHE A 1 594 ? 2.398 -14.954 -15.930 1.00 91.56 594 PHE A CA 1
ATOM 4666 C C . PHE A 1 594 ? 2.703 -15.983 -17.007 1.00 91.56 594 PHE A C 1
ATOM 4668 O O . PHE A 1 594 ? 2.383 -15.769 -18.176 1.00 91.56 594 PHE A O 1
ATOM 4675 N N . SER A 1 595 ? 3.203 -17.145 -16.594 1.00 90.06 595 SER A N 1
ATOM 4676 C CA . SER A 1 595 ? 3.009 -18.352 -17.400 1.00 90.06 595 SER A CA 1
ATOM 4677 C C . SER A 1 595 ? 1.501 -18.655 -17.515 1.00 90.06 595 SER A C 1
ATOM 4679 O O . SER A 1 595 ? 0.764 -18.386 -16.561 1.00 90.06 595 SER A O 1
ATOM 4681 N N . PRO A 1 596 ? 1.012 -19.210 -18.637 1.00 85.94 596 PRO A N 1
ATOM 4682 C CA . PRO A 1 596 ? -0.426 -19.320 -18.908 1.00 85.94 596 PRO A CA 1
ATOM 4683 C C . PRO A 1 596 ? -1.232 -20.076 -17.845 1.00 85.94 596 PRO A C 1
ATOM 4685 O O . PRO A 1 596 ? -2.393 -19.752 -17.622 1.00 85.94 596 PRO A O 1
ATOM 4688 N N . THR A 1 597 ? -0.619 -21.050 -17.165 1.00 88.81 597 THR A N 1
ATOM 4689 C CA . THR A 1 597 ? -1.278 -21.877 -16.140 1.00 88.81 597 THR A CA 1
ATOM 4690 C C . THR A 1 597 ? -1.098 -21.351 -14.719 1.00 88.81 597 THR A C 1
ATOM 4692 O O . THR A 1 597 ? -1.688 -21.895 -13.795 1.00 88.81 597 THR A O 1
ATOM 4695 N N . PHE A 1 598 ? -0.292 -20.306 -14.501 1.00 90.75 598 PHE A N 1
ATOM 4696 C CA . PHE A 1 598 ? 0.132 -19.907 -13.155 1.00 90.75 598 PHE A CA 1
ATOM 4697 C C . PHE A 1 598 ? -1.030 -19.601 -12.206 1.00 90.75 598 PHE A C 1
ATOM 4699 O O . PHE A 1 598 ? -1.014 -20.041 -11.060 1.00 90.75 598 PHE A O 1
ATOM 4706 N N . GLU A 1 599 ? -2.022 -18.833 -12.661 1.00 88.88 599 GLU A N 1
ATOM 4707 C CA . GLU A 1 599 ? -3.150 -18.441 -11.809 1.00 88.88 599 GLU A CA 1
ATOM 4708 C C . GLU A 1 599 ? -3.980 -19.663 -11.379 1.00 88.88 599 GLU A C 1
ATOM 4710 O O . GLU A 1 599 ? -4.392 -19.752 -10.222 1.00 88.88 599 GLU A O 1
ATOM 4715 N N . GLU A 1 600 ? -4.180 -20.619 -12.290 1.00 90.50 600 GLU A N 1
ATOM 4716 C CA . GLU A 1 600 ? -4.876 -21.880 -12.014 1.00 90.50 600 GLU A CA 1
ATOM 4717 C C . GLU A 1 600 ? -4.045 -22.774 -11.083 1.00 90.50 600 GLU A C 1
ATOM 4719 O O . GLU A 1 600 ? -4.563 -23.264 -10.079 1.00 90.50 600 GLU A O 1
ATOM 4724 N N . ASP A 1 601 ? -2.742 -22.898 -11.350 1.00 91.12 601 ASP A N 1
ATOM 4725 C CA . ASP A 1 601 ? -1.800 -23.687 -10.554 1.00 91.12 601 ASP A CA 1
ATOM 4726 C C . ASP A 1 601 ? -1.702 -23.168 -9.111 1.00 91.12 601 ASP A C 1
ATOM 4728 O O . ASP A 1 601 ? -1.701 -23.953 -8.165 1.00 91.12 601 ASP A O 1
ATOM 4732 N N . ILE A 1 602 ? -1.651 -21.845 -8.911 1.00 92.12 602 ILE A N 1
ATOM 4733 C CA . ILE A 1 602 ? -1.627 -21.238 -7.573 1.00 92.12 602 ILE A CA 1
ATOM 4734 C C . ILE A 1 602 ? -2.962 -21.422 -6.860 1.00 92.12 602 ILE A C 1
ATOM 4736 O O . ILE A 1 602 ? -2.969 -21.719 -5.665 1.00 92.12 602 ILE A O 1
ATOM 4740 N N . ALA A 1 603 ? -4.089 -21.259 -7.557 1.00 90.00 603 ALA A N 1
ATOM 4741 C CA . ALA A 1 603 ? -5.399 -21.491 -6.960 1.00 90.00 603 ALA A CA 1
ATOM 4742 C C . ALA A 1 603 ? -5.550 -22.951 -6.500 1.00 90.00 603 ALA A C 1
ATOM 4744 O O . ALA A 1 603 ? -5.989 -23.191 -5.375 1.00 90.00 603 ALA A O 1
ATOM 4745 N N . GLN A 1 604 ? -5.123 -23.909 -7.327 1.00 93.00 604 GLN A N 1
ATOM 4746 C CA . GLN A 1 604 ? -5.106 -25.327 -6.978 1.00 93.00 604 GLN A CA 1
ATOM 4747 C C . GLN A 1 604 ? -4.140 -25.617 -5.822 1.00 93.00 604 GLN A C 1
ATOM 4749 O O . GLN A 1 604 ? -4.509 -26.308 -4.878 1.00 93.00 604 GLN A O 1
ATOM 4754 N N . LEU A 1 605 ? -2.933 -25.049 -5.845 1.00 92.75 605 LEU A N 1
ATOM 4755 C CA . LEU A 1 605 ? -1.941 -25.228 -4.785 1.00 92.75 605 LEU A CA 1
ATOM 4756 C C . LEU A 1 605 ? -2.447 -24.728 -3.426 1.00 92.75 605 LEU A C 1
ATOM 4758 O O . LEU A 1 605 ? -2.235 -25.381 -2.406 1.00 92.75 605 LEU A O 1
ATOM 4762 N N . LEU A 1 606 ? -3.111 -23.571 -3.399 1.00 92.12 606 LEU A N 1
ATOM 4763 C CA . LEU A 1 606 ? -3.727 -23.054 -2.179 1.00 92.12 606 LEU A CA 1
ATOM 4764 C C . LEU A 1 606 ? -4.822 -24.007 -1.680 1.00 92.12 606 LEU A C 1
ATOM 4766 O O . LEU A 1 606 ? -4.886 -24.283 -0.486 1.00 92.12 606 LEU A O 1
ATOM 4770 N N . GLU A 1 607 ? -5.642 -24.552 -2.578 1.00 91.12 607 GLU A N 1
ATOM 4771 C CA . GLU A 1 607 ? -6.681 -25.521 -2.221 1.00 91.12 607 GLU A CA 1
ATOM 4772 C C . GLU A 1 607 ? -6.108 -26.837 -1.667 1.00 91.12 607 GLU A C 1
ATOM 4774 O O . GLU A 1 607 ? -6.672 -27.403 -0.736 1.00 91.12 607 GLU A O 1
ATOM 4779 N N . GLU A 1 608 ? -4.980 -27.309 -2.198 1.00 92.62 608 GLU A N 1
ATOM 4780 C CA . GLU A 1 608 ? -4.311 -28.539 -1.752 1.00 92.62 608 GLU A CA 1
ATOM 4781 C C . GLU A 1 608 ? -3.590 -28.382 -0.405 1.00 92.62 608 GLU A C 1
ATOM 4783 O O . GLU A 1 608 ? -3.568 -29.315 0.397 1.00 92.62 608 GLU A O 1
ATOM 4788 N N . GLU A 1 609 ? -2.988 -27.218 -0.147 1.00 92.50 609 GLU A N 1
ATOM 4789 C CA . GLU A 1 609 ? -2.227 -26.961 1.084 1.00 92.50 609 GLU A CA 1
ATOM 4790 C C . GLU A 1 609 ? -3.098 -26.507 2.261 1.00 92.50 609 GLU A C 1
ATOM 4792 O O . GLU A 1 609 ? -2.625 -26.487 3.403 1.00 92.50 609 GLU A O 1
ATOM 4797 N N . LYS A 1 610 ? -4.357 -26.117 2.022 1.00 91.56 610 LYS A N 1
ATOM 4798 C CA . LYS A 1 610 ? -5.244 -25.684 3.105 1.00 91.56 610 LYS A CA 1
ATOM 4799 C C . LYS A 1 610 ? -5.701 -26.874 3.947 1.00 91.56 610 LYS A C 1
ATOM 4801 O O . LYS A 1 610 ? -6.136 -27.906 3.442 1.00 91.56 610 LYS A O 1
ATOM 4806 N N . ASN A 1 611 ? -5.654 -26.710 5.263 1.00 90.12 611 ASN A N 1
ATOM 4807 C CA . ASN A 1 611 ? -6.232 -27.668 6.199 1.00 90.12 611 ASN A CA 1
ATOM 4808 C C . ASN A 1 611 ? -7.758 -27.482 6.348 1.00 90.12 611 ASN A C 1
ATOM 4810 O O . ASN A 1 611 ? -8.368 -26.596 5.747 1.00 90.12 611 ASN A O 1
ATOM 4814 N N . GLU A 1 612 ? -8.381 -28.282 7.219 1.00 87.38 612 GLU A N 1
ATOM 4815 C CA . GLU A 1 612 ? -9.825 -28.226 7.515 1.00 87.38 612 GLU A CA 1
ATOM 4816 C C . GLU A 1 612 ? -10.325 -26.864 8.051 1.00 87.38 612 GLU A C 1
ATOM 4818 O O . GLU A 1 612 ? -11.523 -26.576 8.003 1.00 87.38 612 GLU A O 1
ATOM 4823 N N . TYR A 1 613 ? -9.417 -26.010 8.534 1.00 88.44 613 TYR A N 1
ATOM 4824 C CA . TYR A 1 613 ? -9.703 -24.668 9.047 1.00 88.44 613 TYR A CA 1
ATOM 4825 C C . TYR A 1 613 ? -9.439 -23.559 8.016 1.00 88.44 613 TYR A C 1
ATOM 4827 O O . TYR A 1 613 ? -9.616 -22.385 8.338 1.00 88.44 613 TYR A O 1
ATOM 4835 N N . GLY A 1 614 ? -9.036 -23.907 6.788 1.00 88.62 614 GLY A N 1
ATOM 4836 C CA . GLY A 1 614 ? -8.678 -22.945 5.744 1.00 88.62 614 GLY A CA 1
ATOM 4837 C C . GLY A 1 614 ? -7.304 -22.308 5.959 1.00 88.62 614 GLY A C 1
ATOM 4838 O O . GLY A 1 614 ? -7.083 -21.181 5.532 1.00 88.62 614 GLY A O 1
ATOM 4839 N N . VAL A 1 615 ? -6.385 -22.993 6.645 1.00 91.44 615 VAL A N 1
ATOM 4840 C CA . VAL A 1 615 ? -5.030 -22.496 6.922 1.00 91.44 615 VAL A CA 1
ATOM 4841 C C . VAL A 1 615 ? -3.996 -23.340 6.191 1.00 91.44 615 VAL A C 1
ATOM 4843 O O . VAL A 1 615 ? -4.014 -24.565 6.298 1.00 91.44 615 VAL A O 1
ATOM 4846 N N . ALA A 1 616 ? -3.066 -22.680 5.505 1.00 93.19 616 ALA A N 1
ATOM 4847 C CA . ALA A 1 616 ? -1.891 -23.297 4.895 1.00 93.19 616 ALA A CA 1
ATOM 4848 C C . ALA A 1 616 ? -0.596 -22.712 5.476 1.00 93.19 616 ALA A C 1
ATOM 4850 O O . ALA A 1 616 ? -0.548 -21.547 5.884 1.00 93.19 616 ALA A O 1
ATOM 4851 N N . LEU A 1 617 ? 0.477 -23.506 5.483 1.00 91.31 617 LEU A N 1
ATOM 4852 C CA . LEU A 1 617 ? 1.816 -23.012 5.803 1.00 91.31 617 LEU A CA 1
ATOM 4853 C C . LEU A 1 617 ? 2.399 -22.295 4.588 1.00 91.31 617 LEU A C 1
ATOM 4855 O O . LEU A 1 617 ? 2.554 -22.877 3.513 1.00 91.31 617 LEU A O 1
ATOM 4859 N N . LYS A 1 618 ? 2.793 -21.036 4.777 1.00 91.25 618 LYS A N 1
ATOM 4860 C CA . LYS A 1 618 ? 3.356 -20.192 3.721 1.00 91.25 618 LYS A CA 1
ATOM 4861 C C . LYS A 1 618 ? 4.594 -20.821 3.082 1.00 91.25 618 LYS A C 1
ATOM 4863 O O . LYS A 1 618 ? 4.754 -20.744 1.868 1.00 91.25 618 LYS A O 1
ATOM 4868 N N . HIS A 1 619 ? 5.442 -21.473 3.880 1.00 90.69 619 HIS A N 1
ATOM 4869 C CA . HIS A 1 619 ? 6.645 -22.143 3.384 1.00 90.69 619 HIS A CA 1
ATOM 4870 C C . HIS A 1 619 ? 6.331 -23.268 2.381 1.00 90.69 619 HIS A C 1
ATOM 4872 O O . HIS A 1 619 ? 7.037 -23.398 1.384 1.00 90.69 619 HIS A O 1
ATOM 4878 N N . ASN A 1 620 ? 5.253 -24.032 2.585 1.00 91.69 620 ASN A N 1
ATOM 4879 C CA . ASN A 1 620 ? 4.869 -25.106 1.663 1.00 91.69 620 ASN A CA 1
ATOM 4880 C C . ASN A 1 620 ? 4.396 -24.547 0.319 1.00 91.69 620 ASN A C 1
ATOM 4882 O O . ASN A 1 620 ? 4.813 -25.021 -0.738 1.00 91.69 620 ASN A O 1
ATOM 4886 N N . VAL A 1 621 ? 3.561 -23.504 0.369 1.00 91.50 621 VAL A N 1
ATOM 4887 C CA . VAL A 1 621 ? 3.086 -22.804 -0.830 1.00 91.50 621 VAL A CA 1
ATOM 4888 C C . VAL A 1 621 ? 4.270 -22.181 -1.566 1.00 91.50 621 VAL A C 1
ATOM 4890 O O . VAL A 1 621 ? 4.380 -22.321 -2.778 1.00 91.50 621 VAL A O 1
ATOM 4893 N N . LEU A 1 622 ? 5.210 -21.567 -0.846 1.00 91.56 622 LEU A N 1
ATOM 4894 C CA . LEU A 1 622 ? 6.427 -21.004 -1.426 1.00 91.56 622 LEU A CA 1
ATOM 4895 C C . LEU A 1 622 ? 7.304 -22.060 -2.111 1.00 91.56 622 LEU A C 1
ATOM 4897 O O . LEU A 1 622 ? 7.795 -21.823 -3.211 1.00 91.56 622 LEU A O 1
ATOM 4901 N N . ALA A 1 623 ? 7.485 -23.230 -1.496 1.00 89.31 623 ALA A N 1
ATOM 4902 C CA . ALA A 1 623 ? 8.294 -24.305 -2.066 1.00 89.31 623 ALA A CA 1
ATOM 4903 C C . ALA A 1 623 ? 7.717 -24.854 -3.385 1.00 89.31 623 ALA A C 1
ATOM 4905 O O . ALA A 1 623 ? 8.469 -25.353 -4.222 1.00 89.31 623 ALA A O 1
ATOM 4906 N N . LYS A 1 624 ? 6.394 -24.755 -3.578 1.00 89.69 624 LYS A N 1
ATOM 4907 C CA . LYS A 1 624 ? 5.672 -25.299 -4.740 1.00 89.69 624 LYS A CA 1
ATOM 4908 C C . LYS A 1 624 ? 5.224 -24.244 -5.762 1.00 89.69 624 LYS A C 1
ATOM 4910 O O . LYS A 1 624 ? 4.932 -24.607 -6.896 1.00 89.69 624 LYS A O 1
ATOM 4915 N N . SER A 1 625 ? 5.201 -22.958 -5.404 1.00 87.94 625 SER A N 1
ATOM 4916 C CA . SER A 1 625 ? 4.724 -21.866 -6.274 1.00 87.94 625 SER A CA 1
ATOM 4917 C C . SER A 1 625 ? 5.642 -21.589 -7.468 1.00 87.94 625 SER A C 1
ATOM 4919 O O . SER A 1 625 ? 5.205 -21.043 -8.480 1.00 87.94 625 SER A O 1
ATOM 4921 N N . GLY A 1 626 ? 6.925 -21.944 -7.352 1.00 86.00 626 GLY A N 1
ATOM 4922 C CA . GLY A 1 626 ? 7.931 -21.687 -8.382 1.00 86.00 626 GLY A CA 1
ATOM 4923 C C . GLY A 1 626 ? 8.274 -20.204 -8.569 1.00 86.00 626 GLY A C 1
ATOM 4924 O O . GLY A 1 626 ? 8.829 -19.845 -9.606 1.00 86.00 626 GLY A O 1
ATOM 4925 N N . ILE A 1 627 ? 7.960 -19.352 -7.585 1.00 91.38 627 ILE A N 1
ATOM 4926 C CA . ILE A 1 627 ? 8.320 -17.925 -7.552 1.00 91.38 627 ILE A CA 1
ATOM 4927 C C . ILE A 1 627 ? 9.029 -17.559 -6.244 1.00 91.38 627 ILE A C 1
ATOM 4929 O O . ILE A 1 627 ? 8.963 -18.288 -5.256 1.00 91.38 627 ILE A O 1
ATOM 4933 N N . SER A 1 628 ? 9.723 -16.417 -6.229 1.00 90.06 628 SER A N 1
ATOM 4934 C CA . SER A 1 628 ? 10.416 -15.939 -5.026 1.00 90.06 628 SER A CA 1
ATOM 4935 C C . SER A 1 628 ? 9.435 -15.524 -3.924 1.00 90.06 628 SER A C 1
ATOM 4937 O O . SER A 1 628 ? 8.303 -15.125 -4.201 1.00 90.06 628 SER A O 1
ATOM 4939 N N . GLU A 1 629 ? 9.880 -15.547 -2.662 1.00 89.44 629 GLU A N 1
ATOM 4940 C CA . GLU A 1 629 ? 9.025 -15.166 -1.528 1.00 89.44 629 GLU A CA 1
ATOM 4941 C C . GLU A 1 629 ? 8.508 -13.732 -1.651 1.00 89.44 629 GLU A C 1
ATOM 4943 O O . GLU A 1 629 ? 7.342 -13.458 -1.367 1.00 89.44 629 GLU A O 1
ATOM 4948 N N . ARG A 1 630 ? 9.362 -12.821 -2.128 1.00 90.50 630 ARG A N 1
ATOM 4949 C CA . ARG A 1 630 ? 8.987 -11.429 -2.382 1.00 90.50 630 ARG A CA 1
ATOM 4950 C C . ARG A 1 630 ? 7.816 -11.341 -3.361 1.00 90.50 630 ARG A C 1
ATOM 4952 O O . ARG A 1 630 ? 6.841 -10.658 -3.062 1.00 90.50 630 ARG A O 1
ATOM 4959 N N . LEU A 1 631 ? 7.907 -12.036 -4.497 1.00 91.25 631 LEU A N 1
ATOM 4960 C CA . LEU A 1 631 ? 6.862 -12.021 -5.522 1.00 91.25 631 LEU A CA 1
ATOM 4961 C C . LEU A 1 631 ? 5.588 -12.714 -5.036 1.00 91.25 631 LEU A C 1
ATOM 4963 O O . LEU A 1 631 ? 4.500 -12.207 -5.285 1.00 91.25 631 LEU A O 1
ATOM 4967 N N . LEU A 1 632 ? 5.707 -13.818 -4.290 1.00 91.00 632 LEU A N 1
ATOM 4968 C CA . LEU A 1 632 ? 4.549 -14.496 -3.709 1.00 91.00 632 LEU A CA 1
ATOM 4969 C C . LEU A 1 632 ? 3.807 -13.577 -2.732 1.00 91.00 632 LEU A C 1
ATOM 4971 O O . LEU A 1 632 ? 2.593 -13.440 -2.834 1.00 91.00 632 LEU A O 1
ATOM 4975 N N . ASN A 1 633 ? 4.520 -12.901 -1.828 1.00 90.19 633 ASN A N 1
ATOM 4976 C CA . ASN A 1 633 ? 3.914 -11.964 -0.877 1.00 90.19 633 ASN A CA 1
ATOM 4977 C C . ASN A 1 633 ? 3.204 -10.815 -1.585 1.00 90.19 633 ASN A C 1
ATOM 4979 O O . ASN A 1 633 ? 2.093 -10.443 -1.204 1.00 90.19 633 ASN A O 1
ATOM 4983 N N . GLU A 1 634 ? 3.841 -10.258 -2.614 1.00 90.88 634 GLU A N 1
ATOM 4984 C CA . GLU A 1 634 ? 3.255 -9.182 -3.401 1.00 90.88 634 GLU A CA 1
ATOM 4985 C C . GLU A 1 634 ? 1.991 -9.656 -4.131 1.00 90.88 634 GLU A C 1
ATOM 4987 O O . GLU A 1 634 ? 0.955 -8.999 -4.030 1.00 90.88 634 GLU A O 1
ATOM 4992 N N . TYR A 1 635 ? 2.042 -10.814 -4.797 1.00 90.81 635 TYR A N 1
ATOM 4993 C CA . TYR A 1 635 ? 0.899 -11.396 -5.503 1.00 90.81 635 TYR A CA 1
ATOM 4994 C C . TYR A 1 635 ? -0.269 -11.687 -4.552 1.00 90.81 635 TYR A C 1
ATOM 4996 O O . TYR A 1 635 ? -1.397 -11.259 -4.799 1.00 90.81 635 TYR A O 1
ATOM 5004 N N . LEU A 1 636 ? 0.007 -12.337 -3.415 1.00 89.56 636 LEU A N 1
ATOM 5005 C CA . LEU A 1 636 ? -0.998 -12.637 -2.394 1.00 89.56 636 LEU A CA 1
ATOM 5006 C C . LEU A 1 636 ? -1.656 -11.365 -1.850 1.00 89.56 636 LEU A C 1
ATOM 5008 O O . LEU A 1 636 ? -2.865 -11.345 -1.646 1.00 89.56 636 LEU A O 1
ATOM 5012 N N . THR A 1 637 ? -0.881 -10.300 -1.640 1.00 86.81 637 THR A N 1
ATOM 5013 C CA . THR A 1 637 ? -1.390 -9.045 -1.072 1.00 86.81 637 THR A CA 1
ATOM 5014 C C . THR A 1 637 ? -2.194 -8.237 -2.091 1.00 86.81 637 THR A C 1
ATOM 5016 O O . THR A 1 637 ? -3.269 -7.739 -1.763 1.00 86.81 637 THR A O 1
ATOM 5019 N N . ARG A 1 638 ? -1.691 -8.097 -3.325 1.00 87.50 638 ARG A N 1
ATOM 5020 C CA . ARG A 1 638 ? -2.292 -7.231 -4.354 1.00 87.50 638 ARG A CA 1
ATOM 5021 C C . ARG A 1 638 ? -3.458 -7.893 -5.073 1.00 87.50 638 ARG A C 1
ATOM 5023 O O . ARG A 1 638 ? -4.514 -7.282 -5.190 1.00 87.50 638 ARG A O 1
ATOM 5030 N N . GLU A 1 639 ? -3.273 -9.128 -5.532 1.00 87.50 639 GLU A N 1
ATOM 5031 C CA . GLU A 1 639 ? -4.259 -9.814 -6.376 1.00 87.50 639 GLU A CA 1
ATOM 5032 C C . GLU A 1 639 ? -5.234 -10.652 -5.540 1.00 87.50 639 GLU A C 1
ATOM 5034 O O . GLU A 1 639 ? -6.424 -10.727 -5.845 1.00 87.50 639 GLU A O 1
ATOM 5039 N N . LEU A 1 640 ? -4.754 -11.255 -4.445 1.00 84.81 640 LEU A N 1
ATOM 5040 C CA . LEU A 1 640 ? -5.554 -12.154 -3.607 1.00 84.81 640 LEU A CA 1
ATOM 5041 C C . LEU A 1 640 ? -5.898 -11.596 -2.221 1.00 84.81 640 LEU A C 1
ATOM 5043 O O . LEU A 1 640 ? -6.545 -12.306 -1.456 1.00 84.81 640 LEU A O 1
ATOM 5047 N N . GLY A 1 641 ? -5.587 -10.334 -1.904 1.00 77.56 641 GLY A N 1
ATOM 5048 C CA . GLY A 1 641 ? -5.694 -9.790 -0.538 1.00 77.56 641 GLY A CA 1
ATOM 5049 C C . GLY A 1 641 ? -7.101 -9.810 0.080 1.00 77.56 641 GLY A C 1
ATOM 5050 O O . GLY A 1 641 ? -7.258 -9.709 1.295 1.00 77.56 641 GLY A O 1
ATOM 5051 N N . GLN A 1 642 ? -8.149 -9.974 -0.735 1.00 76.19 642 GLN A N 1
ATOM 5052 C CA . GLN A 1 642 ? -9.522 -10.169 -0.248 1.00 76.19 642 GLN A CA 1
ATOM 5053 C C . GLN A 1 642 ? -9.850 -11.630 0.101 1.00 76.19 642 GLN A C 1
ATOM 5055 O O . GLN A 1 642 ? -10.719 -11.884 0.938 1.00 76.19 642 GLN A O 1
ATOM 5060 N N . LYS A 1 643 ? -9.185 -12.585 -0.556 1.00 81.06 643 LYS A N 1
ATOM 5061 C CA . LYS A 1 643 ? -9.427 -14.030 -0.439 1.00 81.06 643 LYS A CA 1
ATOM 5062 C C . LYS A 1 643 ? -8.398 -14.726 0.446 1.00 81.06 643 LYS A C 1
ATOM 5064 O O . LYS A 1 643 ? -8.744 -15.712 1.089 1.00 81.06 643 LYS A O 1
ATOM 5069 N N . VAL A 1 644 ? -7.172 -14.212 0.486 1.00 86.38 644 VAL A N 1
ATOM 5070 C CA . VAL A 1 644 ? -6.049 -14.774 1.230 1.00 86.38 644 VAL A CA 1
ATOM 5071 C C . VAL A 1 644 ? -5.450 -13.701 2.129 1.00 86.38 644 VAL A C 1
ATOM 5073 O O . VAL A 1 644 ? -5.132 -12.606 1.673 1.00 86.38 644 VAL A O 1
ATOM 5076 N N . ILE A 1 645 ? -5.286 -14.017 3.413 1.00 86.00 645 ILE A N 1
ATOM 5077 C CA . ILE A 1 645 ? -4.638 -13.137 4.393 1.00 86.00 645 ILE A CA 1
ATOM 5078 C C . ILE A 1 645 ? -3.366 -13.820 4.887 1.00 86.00 645 ILE A C 1
ATOM 5080 O O . ILE A 1 645 ? -3.414 -14.946 5.378 1.00 86.00 645 ILE A O 1
ATOM 5084 N N . SER A 1 646 ? -2.231 -13.130 4.782 1.00 86.06 646 SER A N 1
ATOM 5085 C CA . SER A 1 646 ? -0.948 -13.612 5.300 1.00 86.06 646 SER A CA 1
ATOM 5086 C C . SER A 1 646 ? -0.743 -13.144 6.743 1.00 86.06 646 SER A C 1
ATOM 5088 O O . SER A 1 646 ? -0.725 -11.943 7.004 1.00 86.06 646 SER A O 1
ATOM 5090 N N . ILE A 1 647 ? -0.536 -14.080 7.673 1.00 83.06 647 ILE A N 1
ATOM 5091 C CA . ILE A 1 647 ? -0.212 -13.810 9.082 1.00 83.06 647 ILE A CA 1
ATOM 5092 C C . ILE A 1 647 ? 1.063 -14.572 9.444 1.00 83.06 647 ILE A C 1
ATOM 5094 O O . ILE A 1 647 ? 1.030 -15.781 9.665 1.00 83.06 647 ILE A O 1
ATOM 5098 N N . LYS A 1 648 ? 2.190 -13.853 9.542 1.00 83.38 648 LYS A N 1
ATOM 5099 C CA . LYS A 1 648 ? 3.525 -14.438 9.770 1.00 83.38 648 LYS A CA 1
ATOM 5100 C C . LYS A 1 648 ? 3.810 -15.571 8.765 1.00 83.38 648 LYS A C 1
ATOM 5102 O O . LYS A 1 648 ? 3.924 -15.297 7.571 1.00 83.38 648 LYS A O 1
ATOM 5107 N N . ASP A 1 649 ? 3.866 -16.811 9.247 1.00 88.19 649 ASP A N 1
ATOM 5108 C CA . ASP A 1 649 ? 4.179 -18.020 8.479 1.00 88.19 649 ASP A CA 1
ATOM 5109 C C . ASP A 1 649 ? 2.930 -18.758 7.962 1.00 88.19 649 ASP A C 1
ATOM 5111 O O . ASP A 1 649 ? 3.047 -19.802 7.317 1.00 88.19 649 ASP A O 1
ATOM 5115 N N . TYR A 1 650 ? 1.733 -18.229 8.225 1.00 90.31 650 TYR A N 1
ATOM 5116 C CA . TYR A 1 650 ? 0.456 -18.847 7.875 1.00 90.31 650 TYR A CA 1
ATOM 5117 C C . TYR A 1 650 ? -0.304 -18.033 6.830 1.00 90.31 650 TYR A C 1
ATOM 5119 O O . TYR A 1 650 ? -0.298 -16.800 6.841 1.00 90.31 650 TYR A O 1
ATOM 5127 N N . LEU A 1 651 ? -1.013 -18.741 5.955 1.00 90.69 651 LEU A N 1
ATOM 5128 C CA . LEU A 1 651 ? -1.943 -18.180 4.985 1.00 90.69 651 LEU A CA 1
ATOM 5129 C C . LEU A 1 651 ? -3.359 -18.618 5.353 1.00 90.69 651 LEU A C 1
ATOM 5131 O O . LEU A 1 651 ? -3.649 -19.812 5.394 1.00 90.69 651 LEU A O 1
ATOM 5135 N N . ILE A 1 652 ? -4.235 -17.650 5.613 1.00 89.75 652 ILE A N 1
ATOM 5136 C CA . ILE A 1 652 ? -5.670 -17.880 5.779 1.00 89.75 652 ILE A CA 1
ATOM 5137 C C . ILE A 1 652 ? -6.309 -17.804 4.400 1.00 89.75 652 ILE A C 1
ATOM 5139 O O . ILE A 1 652 ? -6.378 -16.728 3.808 1.00 89.75 652 ILE A O 1
ATOM 5143 N N . ILE A 1 653 ? -6.772 -18.944 3.913 1.00 85.25 653 ILE A N 1
ATOM 5144 C CA . ILE A 1 653 ? -7.451 -19.136 2.636 1.00 85.25 653 ILE A CA 1
ATOM 5145 C C . ILE A 1 653 ? -8.965 -19.039 2.885 1.00 85.25 653 ILE A C 1
ATOM 5147 O O . ILE A 1 653 ? -9.444 -19.287 3.991 1.00 85.25 653 ILE A O 1
ATOM 5151 N N . ASP A 1 654 ? -9.730 -18.607 1.884 1.00 78.88 654 ASP A N 1
ATOM 5152 C CA . ASP A 1 654 ? -11.174 -18.354 2.000 1.00 78.88 654 ASP A CA 1
ATOM 5153 C C . ASP A 1 654 ? -11.538 -17.280 3.042 1.00 78.88 654 ASP A C 1
ATOM 5155 O O . ASP A 1 654 ? -12.579 -17.322 3.712 1.00 78.88 654 ASP A O 1
ATOM 5159 N N . ALA A 1 655 ? -10.717 -16.231 3.122 1.00 68.88 655 ALA A N 1
ATOM 5160 C CA . ALA A 1 655 ? -10.932 -15.075 3.983 1.00 68.88 655 ALA A CA 1
ATOM 5161 C C . ALA A 1 655 ? -12.157 -14.219 3.583 1.00 68.88 655 ALA A C 1
ATOM 5163 O O . ALA A 1 655 ? -12.307 -13.100 4.063 1.00 68.88 655 ALA A O 1
ATOM 5164 N N . GLY A 1 656 ? -13.074 -14.695 2.740 1.00 68.44 656 GLY A N 1
ATOM 5165 C CA . GLY A 1 656 ? -14.289 -13.958 2.373 1.00 68.44 656 GLY A CA 1
ATOM 5166 C C . GLY A 1 656 ? -15.303 -13.818 3.519 1.00 68.44 656 GLY A C 1
ATOM 5167 O O . GLY A 1 656 ? -16.062 -12.853 3.548 1.00 68.44 656 GLY A O 1
ATOM 5168 N N . SER A 1 657 ? -15.305 -14.743 4.489 1.00 77.19 657 SER A N 1
ATOM 5169 C CA . SER A 1 657 ? -16.238 -14.740 5.627 1.00 77.19 657 SER A CA 1
ATOM 5170 C C . SER A 1 657 ? -15.546 -14.403 6.945 1.00 77.19 657 SER A C 1
ATOM 5172 O O . SER A 1 657 ? -14.519 -14.986 7.291 1.00 77.19 657 SER A O 1
ATOM 5174 N N . HIS A 1 658 ? -16.161 -13.512 7.727 1.00 78.88 658 HIS A N 1
ATOM 5175 C CA . HIS A 1 658 ? -15.742 -13.170 9.087 1.00 78.88 658 HIS A CA 1
ATOM 5176 C C . HIS A 1 658 ? -15.583 -14.402 9.991 1.00 78.88 658 HIS A C 1
ATOM 5178 O O . HIS A 1 658 ? -14.617 -14.482 10.747 1.00 78.88 658 HIS A O 1
ATOM 5184 N N . ASN A 1 659 ? -16.473 -15.387 9.861 1.00 84.50 659 ASN A N 1
ATOM 5185 C CA . ASN A 1 659 ? -16.410 -16.613 10.653 1.00 84.50 659 ASN A CA 1
ATOM 5186 C C . ASN A 1 659 ? -15.228 -17.497 10.245 1.00 84.50 659 ASN A C 1
ATOM 5188 O O . ASN A 1 659 ? -14.517 -17.998 11.110 1.00 84.50 659 ASN A O 1
ATOM 5192 N N . SER A 1 660 ? -14.988 -17.657 8.939 1.00 83.94 660 SER A N 1
ATOM 5193 C CA . SER A 1 660 ? -13.855 -18.446 8.438 1.00 83.94 660 SER A CA 1
ATOM 5194 C C . SER A 1 660 ? -12.522 -17.836 8.864 1.00 83.94 660 SER A C 1
ATOM 5196 O O . SER A 1 660 ? -11.642 -18.565 9.308 1.00 83.94 660 SER A O 1
ATOM 5198 N N . ARG A 1 661 ? -12.404 -16.499 8.846 1.00 85.88 661 ARG A N 1
ATOM 5199 C CA . ARG A 1 661 ? -11.217 -15.809 9.375 1.00 85.88 661 ARG A CA 1
ATOM 5200 C C . ARG A 1 661 ? -11.004 -16.080 10.863 1.00 85.88 661 ARG A C 1
ATOM 5202 O O . ARG A 1 661 ? -9.877 -16.327 11.272 1.00 85.88 661 ARG A O 1
ATOM 5209 N N . ALA A 1 662 ? -12.068 -16.040 11.667 1.00 87.56 662 ALA A N 1
ATOM 5210 C CA . ALA A 1 662 ? -11.979 -16.299 13.102 1.00 87.56 662 ALA A CA 1
ATOM 5211 C C . ALA A 1 662 ? -11.597 -17.754 13.407 1.00 87.56 662 ALA A C 1
ATOM 5213 O O . ALA A 1 662 ? -10.747 -17.996 14.257 1.00 87.56 662 ALA A O 1
ATOM 5214 N N . VAL A 1 663 ? -12.186 -18.713 12.685 1.00 90.31 663 VAL A N 1
ATOM 5215 C CA . VAL A 1 663 ? -11.860 -20.144 12.795 1.00 90.31 663 VAL A CA 1
ATOM 5216 C C . VAL A 1 663 ? -10.389 -20.392 12.454 1.00 90.31 663 VAL A C 1
ATOM 5218 O O . VAL A 1 663 ? -9.685 -21.024 13.238 1.00 90.31 663 VAL A O 1
ATOM 5221 N N . ALA A 1 664 ? -9.916 -19.846 11.334 1.00 90.00 664 ALA A N 1
ATOM 5222 C CA . ALA A 1 664 ? -8.527 -19.959 10.907 1.00 90.00 664 ALA A CA 1
ATOM 5223 C C . ALA A 1 664 ? -7.558 -19.317 11.912 1.00 90.00 664 ALA A C 1
ATOM 5225 O O . ALA A 1 664 ? -6.551 -19.912 12.286 1.00 90.00 664 ALA A O 1
ATOM 5226 N N . LEU A 1 665 ? -7.881 -18.120 12.410 1.00 90.06 665 LEU A N 1
ATOM 5227 C CA . LEU A 1 665 ? -7.044 -17.431 13.389 1.00 90.06 665 LEU A CA 1
ATOM 5228 C C . LEU A 1 665 ? -6.946 -18.207 14.709 1.00 90.06 665 LEU A C 1
ATOM 5230 O O . LEU A 1 665 ? -5.851 -18.363 15.248 1.00 90.06 665 LEU A O 1
ATOM 5234 N N . LEU A 1 666 ? -8.075 -18.719 15.208 1.00 91.31 666 LEU A N 1
ATOM 5235 C CA . LEU A 1 666 ? -8.096 -19.553 16.406 1.00 91.31 666 LEU A CA 1
ATOM 5236 C C . LEU A 1 666 ? -7.283 -20.833 16.196 1.00 91.31 666 LEU A C 1
ATOM 5238 O O . LEU A 1 666 ? -6.532 -21.209 17.091 1.00 91.31 666 LEU A O 1
ATOM 5242 N N . SER A 1 667 ? -7.358 -21.468 15.018 1.00 91.75 667 SER A N 1
ATOM 5243 C CA . SER A 1 667 ? -6.551 -22.663 14.734 1.00 91.75 667 SER A CA 1
ATOM 5244 C C . SER A 1 667 ? -5.048 -22.372 14.709 1.00 91.75 667 SER A C 1
ATOM 5246 O O . SER A 1 667 ? -4.266 -23.255 15.040 1.00 91.75 667 SER A O 1
ATOM 5248 N N . ILE A 1 668 ? -4.642 -21.161 14.308 1.00 90.06 668 ILE A N 1
ATOM 5249 C CA . ILE A 1 668 ? -3.236 -20.729 14.292 1.00 90.06 668 ILE A CA 1
ATOM 5250 C C . ILE A 1 668 ? -2.713 -20.479 15.712 1.00 90.06 668 ILE A C 1
ATOM 5252 O O . ILE A 1 668 ? -1.598 -20.887 16.027 1.00 90.06 668 ILE A O 1
ATOM 5256 N N . HIS A 1 669 ? -3.489 -19.799 16.564 1.00 89.38 669 HIS A N 1
ATOM 5257 C CA . HIS A 1 669 ? -3.059 -19.470 17.933 1.00 89.38 669 HIS A CA 1
ATOM 5258 C C . HIS A 1 669 ? -3.143 -20.652 18.896 1.00 89.38 669 HIS A C 1
ATOM 5260 O O . HIS A 1 669 ? -2.297 -20.775 19.774 1.00 89.38 669 HIS A O 1
ATOM 5266 N N . GLY A 1 670 ? -4.147 -21.520 18.745 1.00 88.62 670 GLY A N 1
ATOM 5267 C CA . GLY A 1 670 ? -4.313 -22.705 19.592 1.00 88.62 670 GLY A CA 1
ATOM 5268 C C . GLY A 1 670 ? -4.879 -22.439 20.994 1.00 88.62 670 GLY A C 1
ATOM 5269 O O . GLY A 1 670 ? -5.007 -23.379 21.773 1.00 88.62 670 GLY A O 1
ATOM 5270 N N . GLU A 1 671 ? -5.253 -21.197 21.317 1.00 89.81 671 GLU A N 1
ATOM 5271 C CA . GLU A 1 671 ? -5.841 -20.812 22.608 1.00 89.81 671 GLU A CA 1
ATOM 5272 C C . GLU A 1 671 ? -7.093 -19.930 22.435 1.00 89.81 671 GLU A C 1
ATOM 5274 O O . GLU A 1 671 ? -7.258 -19.290 21.391 1.00 89.81 671 GLU A O 1
ATOM 5279 N N . PRO A 1 672 ? -8.016 -19.885 23.423 1.00 91.88 672 PRO A N 1
ATOM 5280 C CA . PRO A 1 672 ? -9.214 -19.054 23.331 1.00 91.88 672 PRO A CA 1
ATOM 5281 C C . PRO A 1 672 ? -8.895 -17.556 23.277 1.00 91.88 672 PRO A C 1
ATOM 5283 O O . PRO A 1 672 ? -8.179 -17.042 24.134 1.00 91.88 672 PRO A O 1
ATOM 5286 N N . MET A 1 673 ? -9.507 -16.837 22.335 1.00 92.75 673 MET A N 1
ATOM 5287 C CA . MET A 1 673 ? -9.254 -15.406 22.103 1.00 92.75 673 MET A CA 1
ATOM 5288 C C . MET A 1 673 ? -10.515 -14.559 22.285 1.00 92.75 673 MET A C 1
ATOM 5290 O O . MET A 1 673 ? -11.632 -15.025 22.040 1.00 92.75 673 MET A O 1
ATOM 5294 N N . THR A 1 674 ? -10.354 -13.297 22.686 1.00 89.12 674 THR A N 1
ATOM 5295 C CA . THR A 1 674 ? -11.458 -12.322 22.737 1.00 89.12 674 THR A CA 1
ATOM 5296 C C . THR A 1 674 ? -11.845 -11.809 21.356 1.00 89.12 674 THR A C 1
ATOM 5298 O O . THR A 1 674 ? -11.098 -11.933 20.385 1.00 89.12 674 THR A O 1
ATOM 5301 N N . LEU A 1 675 ? -13.020 -11.179 21.255 1.00 85.38 675 LEU A N 1
ATOM 5302 C CA . LEU A 1 675 ? -13.426 -10.521 20.011 1.00 85.38 675 LEU A CA 1
ATOM 5303 C C . LEU A 1 675 ? -12.455 -9.392 19.627 1.00 85.38 675 LEU A C 1
ATOM 5305 O O . LEU A 1 675 ? -12.177 -9.202 18.446 1.00 85.38 675 LEU A O 1
ATOM 5309 N N . GLU A 1 676 ? -11.944 -8.663 20.618 1.00 84.62 676 GLU A N 1
ATOM 5310 C CA . GLU A 1 676 ? -10.993 -7.566 20.452 1.00 84.62 676 GLU A CA 1
ATOM 5311 C C . GLU A 1 676 ? -9.629 -8.070 19.965 1.00 84.62 676 GLU A C 1
ATOM 5313 O O . GLU A 1 676 ? -9.046 -7.472 19.064 1.00 84.62 676 GLU A O 1
ATOM 5318 N N . GLU A 1 677 ? -9.140 -9.192 20.500 1.00 87.94 677 GLU A N 1
ATOM 5319 C CA . GLU A 1 677 ? -7.891 -9.833 20.066 1.00 87.94 677 GLU A CA 1
ATOM 5320 C C . GLU A 1 677 ? -8.008 -10.374 18.635 1.00 87.94 677 GLU A C 1
ATOM 5322 O O . GLU A 1 677 ? -7.102 -10.185 17.820 1.00 87.94 677 GLU A O 1
ATOM 5327 N N . ILE A 1 678 ? -9.148 -10.993 18.303 1.00 87.06 678 ILE A N 1
ATOM 5328 C CA . ILE A 1 678 ? -9.450 -11.462 16.944 1.00 87.06 678 ILE A CA 1
ATOM 5329 C C . ILE A 1 678 ? -9.520 -10.271 15.975 1.00 87.06 678 ILE A C 1
ATOM 5331 O O . ILE A 1 678 ? -8.959 -10.327 14.880 1.00 87.06 678 ILE A O 1
ATOM 5335 N N . GLN A 1 679 ? -10.161 -9.167 16.375 1.00 83.38 679 GLN A N 1
ATOM 5336 C CA . GLN A 1 679 ? -10.242 -7.952 15.562 1.00 83.38 679 GLN A CA 1
ATOM 5337 C C . GLN A 1 679 ? -8.864 -7.310 15.354 1.00 83.38 679 GLN A C 1
ATOM 5339 O O . GLN A 1 679 ? -8.540 -6.916 14.235 1.00 83.38 679 GLN A O 1
ATOM 5344 N N . ALA A 1 680 ? -8.044 -7.217 16.401 1.00 82.75 680 ALA A N 1
ATOM 5345 C CA . ALA A 1 680 ? -6.723 -6.601 16.326 1.00 82.75 680 ALA A CA 1
ATOM 5346 C C . ALA A 1 680 ? -5.815 -7.277 15.285 1.00 82.75 680 ALA A C 1
ATOM 5348 O O . ALA A 1 680 ? -4.997 -6.603 14.665 1.00 82.75 680 ALA A O 1
ATOM 5349 N N . GLN A 1 681 ? -5.983 -8.584 15.056 1.00 79.62 681 GLN A N 1
ATOM 5350 C CA . GLN A 1 681 ? -5.192 -9.330 14.073 1.00 79.62 681 GLN A CA 1
ATOM 5351 C C . GLN A 1 681 ? -5.816 -9.386 12.670 1.00 79.62 681 GLN A C 1
ATOM 5353 O O . GLN A 1 681 ? -5.088 -9.578 11.700 1.00 79.62 681 GLN A O 1
ATOM 5358 N N . LEU A 1 682 ? -7.136 -9.211 12.534 1.00 75.06 682 LEU A N 1
ATOM 5359 C CA . LEU A 1 682 ? -7.853 -9.327 11.251 1.00 75.06 682 LEU A CA 1
ATOM 5360 C C . LEU A 1 682 ? -8.341 -7.989 10.662 1.00 75.06 682 LEU A C 1
ATOM 5362 O O . LEU A 1 682 ? -8.845 -7.976 9.536 1.00 75.06 682 LEU A O 1
ATOM 5366 N N . GLY A 1 683 ? -8.208 -6.873 11.389 1.00 69.38 683 GLY A N 1
ATOM 5367 C CA . GLY A 1 683 ? -8.564 -5.525 10.932 1.00 69.38 683 GLY A CA 1
ATOM 5368 C C . GLY A 1 683 ? -10.002 -5.088 11.258 1.00 69.38 683 GLY A C 1
ATOM 5369 O O . GLY A 1 683 ? -10.607 -5.511 12.241 1.00 69.38 683 GLY A O 1
ATOM 5370 N N . THR A 1 684 ? -10.563 -4.170 10.466 1.00 56.47 684 THR A N 1
ATOM 5371 C CA . THR A 1 684 ? -11.844 -3.496 10.751 1.00 56.47 684 THR A CA 1
ATOM 5372 C C . THR A 1 684 ? -13.055 -4.437 10.663 1.00 56.47 684 THR A C 1
ATOM 5374 O O . THR A 1 684 ? -13.583 -4.724 9.592 1.00 56.47 684 THR A O 1
ATOM 5377 N N . MET A 1 685 ? -13.556 -4.876 11.822 1.00 61.03 685 MET A N 1
ATOM 5378 C CA . MET A 1 685 ? -14.829 -5.588 11.980 1.00 61.03 685 MET A CA 1
ATOM 5379 C C . MET A 1 685 ? -15.817 -4.772 12.820 1.00 61.03 685 MET A C 1
ATOM 5381 O O . MET A 1 685 ? -15.445 -4.080 13.766 1.00 61.03 685 MET A O 1
ATOM 5385 N N . ASN A 1 686 ? -17.113 -4.911 12.532 1.00 66.12 686 ASN A N 1
ATOM 5386 C CA . ASN A 1 686 ? -18.158 -4.450 13.444 1.00 66.12 686 ASN A CA 1
ATOM 5387 C C . ASN A 1 686 ? -18.371 -5.494 14.556 1.00 66.12 686 ASN A C 1
ATOM 5389 O O . ASN A 1 686 ? -19.067 -6.493 14.348 1.00 66.12 686 ASN A O 1
ATOM 5393 N N . LEU A 1 687 ? -17.824 -5.224 15.746 1.00 66.50 687 LEU A N 1
ATOM 5394 C CA . LEU A 1 687 ? -17.874 -6.101 16.927 1.00 66.50 687 LEU A CA 1
ATOM 5395 C C . LEU A 1 687 ? -19.291 -6.605 17.270 1.00 66.50 687 LEU A C 1
ATOM 5397 O O . LEU A 1 687 ? -19.474 -7.757 17.669 1.00 66.50 687 LEU A O 1
ATOM 5401 N N . ARG A 1 688 ? -20.329 -5.774 17.080 1.00 68.75 688 ARG A N 1
ATOM 5402 C CA . ARG A 1 688 ? -21.720 -6.181 17.362 1.00 68.75 688 ARG A CA 1
ATOM 5403 C C . ARG A 1 688 ? -22.237 -7.236 16.391 1.00 68.75 688 ARG A C 1
ATOM 5405 O O . ARG A 1 688 ? -23.013 -8.092 16.803 1.00 68.75 688 ARG A O 1
ATOM 5412 N N . SER A 1 689 ? -21.844 -7.160 15.122 1.00 71.12 689 SER A N 1
ATOM 5413 C CA . SER A 1 689 ? -22.271 -8.120 14.101 1.00 71.12 689 SER A CA 1
ATOM 5414 C C . SER A 1 689 ? -21.483 -9.425 14.211 1.00 71.12 689 SER A C 1
ATOM 5416 O O . SER A 1 689 ? -22.089 -10.495 14.199 1.00 71.12 689 SER A O 1
ATOM 5418 N N . ALA A 1 690 ? -20.168 -9.333 14.445 1.00 74.88 690 ALA A N 1
ATOM 5419 C CA . ALA A 1 690 ? -19.285 -10.487 14.605 1.00 74.88 690 ALA A CA 1
ATOM 5420 C C . ALA A 1 690 ? -19.747 -11.420 15.736 1.00 74.88 690 ALA A C 1
ATOM 5422 O O . ALA A 1 690 ? -19.854 -12.624 15.537 1.00 74.88 690 ALA A O 1
ATOM 5423 N N . ARG A 1 691 ? -20.151 -10.873 16.891 1.00 78.94 691 ARG A N 1
ATOM 5424 C CA . ARG A 1 691 ? -20.650 -11.685 18.015 1.00 78.94 691 ARG A CA 1
ATOM 5425 C C . ARG A 1 691 ? -21.882 -12.527 17.660 1.00 78.94 691 ARG A C 1
ATOM 5427 O O . ARG A 1 691 ? -21.995 -13.659 18.119 1.00 78.94 691 ARG A O 1
ATOM 5434 N N . GLY A 1 692 ? -22.806 -11.980 16.868 1.00 77.94 692 GLY A N 1
ATOM 5435 C CA . GLY A 1 692 ? -23.979 -12.722 16.396 1.00 77.94 692 GLY A CA 1
ATOM 5436 C C . GLY A 1 692 ? -23.620 -13.781 15.352 1.00 77.94 692 GLY A C 1
ATOM 5437 O O . GLY A 1 692 ? -24.159 -14.882 15.389 1.00 77.94 692 GLY A O 1
ATOM 5438 N N . GLN A 1 693 ? -22.683 -13.467 14.456 1.00 81.06 693 GLN A N 1
ATOM 5439 C CA . GLN A 1 693 ? -22.224 -14.383 13.409 1.00 81.06 693 GLN A CA 1
ATOM 5440 C C . GLN A 1 693 ? -21.407 -15.554 13.971 1.00 81.06 693 GLN A C 1
ATOM 5442 O O . GLN A 1 693 ? -21.605 -16.684 13.530 1.00 81.06 693 GLN A O 1
ATOM 5447 N N . TYR A 1 694 ? -20.562 -15.311 14.978 1.00 86.62 694 TYR A N 1
ATOM 5448 C CA . TYR A 1 694 ? -19.782 -16.357 15.649 1.00 86.62 694 TYR A CA 1
ATOM 5449 C C . TYR A 1 694 ? -20.686 -17.301 16.436 1.00 86.62 694 TYR A C 1
ATOM 5451 O O . TYR A 1 694 ? -20.487 -18.508 16.398 1.00 86.62 694 TYR A O 1
ATOM 5459 N N . ALA A 1 695 ? -21.732 -16.772 17.082 1.00 82.19 695 ALA A N 1
ATOM 5460 C CA . ALA A 1 695 ? -22.717 -17.591 17.789 1.00 82.19 695 ALA A CA 1
ATOM 5461 C C . ALA A 1 695 ? -23.516 -18.521 16.860 1.00 82.19 695 ALA A C 1
ATOM 5463 O O . ALA A 1 695 ? -24.010 -19.550 17.313 1.00 82.19 695 ALA A O 1
ATOM 5464 N N . ALA A 1 696 ? -23.661 -18.156 15.584 1.00 84.06 696 ALA A N 1
ATOM 5465 C CA . ALA A 1 696 ? -24.362 -18.960 14.589 1.00 84.06 696 ALA A CA 1
ATOM 5466 C C . ALA A 1 696 ? -23.464 -20.014 13.909 1.00 84.06 696 ALA A C 1
ATOM 5468 O O . ALA A 1 696 ? -23.993 -20.948 13.305 1.00 84.06 696 ALA A O 1
ATOM 5469 N N . ASP A 1 697 ? -22.132 -19.887 13.980 1.00 85.50 697 ASP A N 1
ATOM 5470 C CA . ASP A 1 697 ? -21.205 -20.855 13.382 1.00 85.50 697 ASP A CA 1
ATOM 5471 C C . ASP A 1 697 ? -21.007 -22.061 14.306 1.00 85.50 697 ASP A C 1
ATOM 5473 O O . ASP A 1 697 ? -20.589 -21.928 15.454 1.00 85.50 697 ASP A O 1
ATOM 5477 N N . GLN A 1 698 ? -21.266 -23.264 13.797 1.00 88.31 698 GLN A N 1
ATOM 5478 C CA . GLN A 1 698 ? -21.157 -24.495 14.582 1.00 88.31 698 GLN A CA 1
ATOM 5479 C C . GLN A 1 698 ? -19.715 -24.829 14.988 1.00 88.31 698 GLN A C 1
ATOM 5481 O O . GLN A 1 698 ? -19.516 -25.547 15.968 1.00 88.31 698 GLN A O 1
ATOM 5486 N N . ARG A 1 699 ? -18.709 -24.318 14.267 1.00 90.31 699 ARG A N 1
ATOM 5487 C CA . ARG A 1 699 ? -17.286 -24.575 14.546 1.00 90.31 699 ARG A CA 1
ATOM 5488 C C . ARG A 1 699 ? -16.755 -23.741 15.706 1.00 90.31 699 ARG A C 1
ATOM 5490 O O . ARG A 1 699 ? -15.741 -24.106 16.295 1.00 90.31 699 ARG A O 1
ATOM 5497 N N . LEU A 1 700 ? -17.433 -22.645 16.037 1.00 90.38 700 LEU A N 1
ATOM 5498 C CA . LEU A 1 700 ? -17.054 -21.737 17.109 1.00 90.38 700 LEU A CA 1
ATOM 5499 C C . LEU A 1 700 ? -17.887 -22.016 18.360 1.00 90.38 700 LEU A C 1
ATOM 5501 O O . LEU A 1 700 ? -19.076 -22.336 18.303 1.00 90.38 700 LEU A O 1
ATOM 5505 N N . ILE A 1 701 ? -17.246 -21.885 19.515 1.00 90.62 701 ILE A N 1
ATOM 5506 C CA . ILE A 1 701 ? -17.899 -21.933 20.819 1.00 90.62 701 ILE A CA 1
ATOM 5507 C C . ILE A 1 701 ? -17.428 -20.764 21.662 1.00 90.62 701 ILE A C 1
ATOM 5509 O O . ILE A 1 701 ? -16.255 -20.397 21.658 1.00 90.62 701 ILE A O 1
ATOM 5513 N N . ARG A 1 702 ? -18.354 -20.181 22.413 1.00 89.94 702 ARG A N 1
ATOM 5514 C CA . ARG A 1 702 ? -18.006 -19.232 23.460 1.00 89.94 702 ARG A CA 1
ATOM 5515 C C . ARG A 1 702 ? -17.632 -20.026 24.701 1.00 89.94 702 ARG A C 1
ATOM 5517 O O . ARG A 1 702 ? -18.397 -20.899 25.090 1.00 89.94 702 ARG A O 1
ATOM 5524 N N . VAL A 1 703 ? -16.481 -19.737 25.297 1.00 88.69 703 VAL A N 1
ATOM 5525 C CA . VAL A 1 703 ? -15.948 -20.485 26.457 1.00 88.69 703 VAL A CA 1
ATOM 5526 C C . VAL A 1 703 ? -15.861 -19.634 27.723 1.00 88.69 703 VAL A C 1
ATOM 5528 O O . VAL A 1 703 ? -15.671 -20.160 28.815 1.00 88.69 703 VAL A O 1
ATOM 5531 N N . SER A 1 704 ? -16.043 -18.316 27.596 1.00 85.56 704 SER A N 1
ATOM 5532 C CA . SER A 1 704 ? -16.081 -17.383 28.723 1.00 85.56 704 SER A CA 1
ATOM 5533 C C . SER A 1 704 ? -16.936 -16.142 28.418 1.00 85.56 704 SER A C 1
ATOM 5535 O O . SER A 1 704 ? -17.610 -16.043 27.384 1.00 85.56 704 SER A O 1
ATOM 5537 N N . GLY A 1 705 ? -16.935 -15.170 29.334 1.00 78.94 705 GLY A N 1
ATOM 5538 C CA . GLY A 1 705 ? -17.632 -13.893 29.205 1.00 78.94 705 GLY A CA 1
ATOM 5539 C C . GLY A 1 705 ? -17.323 -13.136 27.909 1.00 78.94 705 GLY A C 1
ATOM 5540 O O . GLY A 1 705 ? -18.209 -12.453 27.391 1.00 78.94 705 GLY A O 1
ATOM 5541 N N . ASP A 1 706 ? -16.140 -13.309 27.333 1.00 83.81 706 ASP A N 1
ATOM 5542 C CA . ASP A 1 706 ? -15.703 -12.587 26.136 1.00 83.81 706 ASP A CA 1
ATOM 5543 C C . ASP A 1 706 ? -14.845 -13.411 25.158 1.00 83.81 706 ASP A C 1
ATOM 5545 O O . ASP A 1 706 ? -14.596 -12.928 24.054 1.00 83.81 706 ASP A O 1
ATOM 5549 N N . GLN A 1 707 ? -14.456 -14.648 25.496 1.00 90.12 707 GLN A N 1
ATOM 5550 C CA . GLN A 1 707 ? -13.605 -15.476 24.632 1.00 90.12 707 GLN A CA 1
ATOM 5551 C C . GLN A 1 707 ? -14.364 -16.509 23.801 1.00 90.12 707 GLN A C 1
ATOM 5553 O O . GLN A 1 707 ? -15.368 -17.100 24.222 1.00 90.12 707 GLN A O 1
ATOM 5558 N N . TRP A 1 708 ? -13.785 -16.773 22.635 1.00 91.88 708 TRP A N 1
ATOM 5559 C CA . TRP A 1 708 ? -14.194 -17.772 21.666 1.00 91.88 708 TRP A CA 1
ATOM 5560 C C . TRP A 1 708 ? -13.076 -18.784 21.437 1.00 91.88 708 TRP A C 1
ATOM 5562 O O . TRP A 1 708 ? -11.895 -18.452 21.496 1.00 91.88 708 TRP A O 1
ATOM 5572 N N . ALA A 1 709 ? -13.470 -20.022 21.171 1.00 92.44 709 ALA A N 1
ATOM 5573 C CA . ALA A 1 709 ? -12.587 -21.143 20.898 1.00 92.44 709 ALA A CA 1
ATOM 5574 C C . ALA A 1 709 ? -13.153 -22.005 19.765 1.00 92.44 709 ALA A C 1
ATOM 5576 O O . ALA A 1 709 ? -14.332 -21.892 19.403 1.00 92.44 709 ALA A O 1
ATOM 5577 N N . LEU A 1 710 ? -12.320 -22.896 19.226 1.00 92.06 710 LEU A N 1
ATOM 5578 C CA . LEU A 1 710 ? -12.788 -23.937 18.318 1.00 92.06 710 LEU A CA 1
ATOM 5579 C C . LEU A 1 710 ? -13.527 -25.020 19.100 1.00 92.06 710 LEU A C 1
ATOM 5581 O O . LEU A 1 710 ? -13.062 -25.495 20.136 1.00 92.06 710 LEU A O 1
ATOM 5585 N N . ARG A 1 711 ? -14.669 -25.463 18.570 1.00 89.69 711 ARG A N 1
ATOM 5586 C CA . ARG A 1 711 ? -15.446 -26.560 19.163 1.00 89.69 711 ARG A CA 1
ATOM 5587 C C . ARG A 1 711 ? -14.636 -27.855 19.246 1.00 89.69 711 ARG A C 1
ATOM 5589 O O . ARG A 1 711 ? -14.808 -28.614 20.195 1.00 89.69 711 ARG A O 1
ATOM 5596 N N . SER A 1 712 ? -13.747 -28.091 18.279 1.00 88.44 712 SER A N 1
ATOM 5597 C CA . SER A 1 712 ? -12.884 -29.277 18.227 1.00 88.44 712 SER A CA 1
ATOM 5598 C C . SER A 1 712 ? -11.918 -29.386 19.410 1.00 88.44 712 SER A C 1
ATOM 5600 O O . SER A 1 712 ? -11.454 -30.484 19.699 1.00 88.44 712 SER A O 1
ATOM 5602 N N . TRP A 1 713 ? -11.660 -28.299 20.146 1.00 90.00 713 TRP A N 1
ATOM 5603 C CA . TRP A 1 713 ? -10.807 -28.323 21.340 1.00 90.00 713 TRP A CA 1
ATOM 5604 C C . TRP A 1 713 ? -11.468 -28.980 22.558 1.00 90.00 713 TRP A C 1
ATOM 5606 O O . TRP A 1 713 ? -10.800 -29.202 23.563 1.00 90.00 713 TRP A O 1
ATOM 5616 N N . GLY A 1 714 ? -12.771 -29.280 22.499 1.00 83.06 714 GLY A N 1
ATOM 5617 C CA . GLY A 1 714 ? -13.483 -29.968 23.582 1.00 83.06 714 GLY A CA 1
ATOM 5618 C C . GLY A 1 714 ? -13.690 -29.124 24.843 1.00 83.06 714 GLY A C 1
ATOM 5619 O O . GLY A 1 714 ? -14.004 -29.668 25.898 1.00 83.06 714 GLY A O 1
ATOM 5620 N N . ILE A 1 715 ? -13.523 -27.801 24.757 1.00 84.75 715 ILE A N 1
ATOM 5621 C CA . ILE A 1 715 ? -13.771 -26.892 25.880 1.00 84.75 715 ILE A CA 1
ATOM 5622 C C . ILE A 1 715 ? -15.295 -26.760 26.090 1.00 84.75 715 ILE A C 1
ATOM 5624 O O . ILE A 1 715 ? -16.018 -26.562 25.110 1.00 84.75 715 ILE A O 1
ATOM 5628 N N . PRO A 1 716 ? -15.810 -26.847 27.333 1.00 80.31 716 PRO A N 1
ATOM 5629 C CA . PRO A 1 716 ? -17.231 -26.653 27.613 1.00 80.31 716 PRO A CA 1
ATOM 5630 C C . PRO A 1 716 ? -17.738 -25.280 27.159 1.00 80.31 716 PRO A C 1
ATOM 5632 O O . PRO A 1 716 ? -17.048 -24.267 27.303 1.00 80.31 716 PRO A O 1
ATOM 5635 N N . ALA A 1 717 ? -18.955 -25.243 26.616 1.00 81.94 717 ALA A N 1
ATOM 5636 C CA . ALA A 1 717 ? -19.570 -23.999 26.173 1.00 81.94 717 ALA A CA 1
ATOM 5637 C C . ALA A 1 717 ? -20.000 -23.139 27.372 1.00 81.94 717 ALA A C 1
ATOM 5639 O O . ALA A 1 717 ? -20.535 -23.635 28.354 1.00 81.94 717 ALA A O 1
ATOM 5640 N N . PHE A 1 718 ? -19.812 -21.828 27.257 1.00 83.88 718 PHE A N 1
ATOM 5641 C CA . PHE A 1 718 ? -20.285 -20.826 28.200 1.00 83.88 718 PHE A CA 1
ATOM 5642 C C . PHE A 1 718 ? -21.318 -19.927 27.513 1.00 83.88 718 PHE A C 1
ATOM 5644 O O . PHE A 1 718 ? -20.989 -19.016 26.744 1.00 83.88 718 PHE A O 1
ATOM 5651 N N . SER A 1 719 ? -22.594 -20.178 27.788 1.00 78.44 719 SER A N 1
ATOM 5652 C CA . SER A 1 719 ? -23.712 -19.395 27.259 1.00 78.44 719 SER A CA 1
ATOM 5653 C C . SER A 1 719 ? -23.952 -18.125 28.087 1.00 78.44 719 SER A C 1
ATOM 5655 O O . SER A 1 719 ? -23.857 -16.999 27.574 1.00 78.44 719 SER A O 1
ATOM 5657 N N . SER A 1 720 ? -24.226 -18.291 29.383 1.00 82.44 720 SER A N 1
ATOM 5658 C CA . SER A 1 720 ? -24.519 -17.228 30.341 1.00 82.44 720 SER A CA 1
ATOM 5659 C C . SER A 1 720 ? -24.092 -17.601 31.762 1.00 82.44 720 SER A C 1
ATOM 5661 O O . SER A 1 720 ? -23.934 -18.772 32.087 1.00 82.44 720 SER A O 1
ATOM 5663 N N . ILE A 1 721 ? -23.948 -16.591 32.628 1.00 83.12 721 ILE A N 1
ATOM 5664 C CA . ILE A 1 721 ? -23.623 -16.806 34.047 1.00 83.12 721 ILE A CA 1
ATOM 5665 C C . ILE A 1 721 ? -24.725 -17.627 34.734 1.00 83.12 721 ILE A C 1
ATOM 5667 O O . ILE A 1 721 ? -24.410 -18.529 35.497 1.00 83.12 721 ILE A O 1
ATOM 5671 N N . ALA A 1 722 ? -26.001 -17.340 34.453 1.00 79.69 722 ALA A N 1
ATOM 5672 C CA . ALA A 1 722 ? -27.133 -18.033 35.072 1.00 79.69 722 ALA A CA 1
ATOM 5673 C C . ALA A 1 722 ? -27.205 -19.516 34.679 1.00 79.69 722 ALA A C 1
ATOM 5675 O O . ALA A 1 722 ? -27.411 -20.372 35.534 1.00 79.69 722 ALA A O 1
ATOM 5676 N N . GLU A 1 723 ? -27.011 -19.813 33.392 1.00 82.12 723 GLU A N 1
ATOM 5677 C CA . GLU A 1 723 ? -27.031 -21.184 32.874 1.00 82.12 723 GLU A CA 1
ATOM 5678 C C . GLU A 1 723 ? -25.819 -21.972 33.370 1.00 82.12 723 GLU A C 1
ATOM 5680 O O . GLU A 1 723 ? -25.996 -23.078 33.856 1.00 82.12 723 GLU A O 1
ATOM 5685 N N . TRP A 1 724 ? -24.629 -21.359 33.400 1.00 87.62 724 TRP A N 1
ATOM 5686 C CA . TRP A 1 724 ? -23.448 -21.982 33.998 1.00 87.62 724 TRP A CA 1
ATOM 5687 C C . TRP A 1 724 ? -23.644 -22.301 35.491 1.00 87.62 724 TRP A C 1
ATOM 5689 O O . TRP A 1 724 ? -23.339 -23.409 35.917 1.00 87.62 724 TRP A O 1
ATOM 5699 N N . ILE A 1 725 ? -24.185 -21.371 36.295 1.00 86.19 725 ILE A N 1
ATOM 5700 C CA . ILE A 1 725 ? -24.487 -21.647 37.714 1.00 86.19 725 ILE A CA 1
ATOM 5701 C C . ILE A 1 725 ? -25.520 -22.776 37.828 1.00 86.19 725 ILE A C 1
ATOM 5703 O O . ILE A 1 725 ? -25.357 -23.661 38.661 1.00 86.19 725 ILE A O 1
ATOM 5707 N N . SER A 1 726 ? -26.556 -22.758 36.986 1.00 84.06 726 SER A N 1
ATOM 5708 C CA . SER A 1 726 ? -27.592 -23.796 36.978 1.00 84.06 726 SER A CA 1
ATOM 5709 C C . SER A 1 726 ? -27.014 -25.167 36.634 1.00 84.06 726 SER A C 1
ATOM 5711 O O . SER A 1 726 ? -27.281 -26.112 37.360 1.00 84.06 726 SER A O 1
ATOM 5713 N N . GLU A 1 727 ? -26.165 -25.269 35.607 1.00 85.94 727 GLU A N 1
ATOM 5714 C CA . GLU A 1 727 ? -25.474 -26.510 35.240 1.00 85.94 727 GLU A CA 1
ATOM 5715 C C . GLU A 1 727 ? -24.608 -27.037 36.384 1.00 85.94 727 GLU A C 1
ATOM 5717 O O . GLU A 1 727 ? -24.644 -28.226 36.661 1.00 85.94 727 GLU A O 1
ATOM 5722 N N . GLN A 1 728 ? -23.878 -26.173 37.098 1.00 88.44 728 GLN A N 1
ATOM 5723 C CA . GLN A 1 728 ? -23.082 -26.607 38.254 1.00 88.44 728 GLN A CA 1
ATOM 5724 C C . GLN A 1 728 ? -23.955 -27.161 39.389 1.00 88.44 728 GLN A C 1
ATOM 5726 O O . GLN A 1 728 ? -23.590 -28.149 40.025 1.00 88.44 728 GLN A O 1
ATOM 5731 N N . VAL A 1 729 ? -25.107 -26.538 39.648 1.00 88.12 729 VAL A N 1
ATOM 5732 C CA . VAL A 1 729 ? -26.072 -27.019 40.650 1.00 88.12 729 VAL A CA 1
ATOM 5733 C C . VAL A 1 729 ? -26.728 -28.323 40.198 1.00 88.12 729 VAL A C 1
ATOM 5735 O O . VAL A 1 729 ? -26.869 -29.244 40.998 1.00 88.12 729 VAL A O 1
ATOM 5738 N N . ASP A 1 730 ? -27.086 -28.428 38.920 1.00 85.31 730 ASP A N 1
ATOM 5739 C CA . ASP A 1 730 ? -27.703 -29.618 38.340 1.00 85.31 730 ASP A CA 1
ATOM 5740 C C . ASP A 1 730 ? -26.691 -30.797 38.289 1.00 85.31 730 ASP A C 1
ATOM 5742 O O . ASP A 1 730 ? -27.064 -31.939 38.565 1.00 85.31 730 ASP A O 1
ATOM 5746 N N . GLU A 1 731 ? -25.399 -30.539 38.033 1.00 85.00 731 GLU A N 1
ATOM 5747 C CA . GLU A 1 731 ? -24.298 -31.518 38.118 1.00 85.00 731 GLU A CA 1
ATOM 5748 C C . GLU A 1 731 ? -24.062 -32.008 39.554 1.00 85.00 731 GLU A C 1
ATOM 5750 O O . GLU A 1 731 ? -23.926 -33.214 39.772 1.00 85.00 731 GLU A O 1
ATOM 5755 N N . GLU A 1 732 ? -24.044 -31.108 40.545 1.00 89.69 732 GLU A N 1
ATOM 5756 C CA . GLU A 1 732 ? -23.932 -31.486 41.962 1.00 89.69 732 GLU A CA 1
ATOM 5757 C C . GLU A 1 732 ? -25.116 -32.351 42.391 1.00 89.69 732 GLU A C 1
ATOM 5759 O O . GLU A 1 732 ? -24.918 -33.415 42.979 1.00 89.69 732 GLU A O 1
ATOM 5764 N N . ALA A 1 733 ? -26.334 -31.961 42.010 1.00 82.62 733 ALA A N 1
ATOM 5765 C CA . ALA A 1 733 ? -27.537 -32.728 42.295 1.00 82.62 733 ALA A CA 1
ATOM 5766 C C . ALA A 1 733 ? -27.507 -34.120 41.637 1.00 82.62 733 ALA A C 1
ATOM 5768 O O . ALA A 1 733 ? -27.865 -35.114 42.274 1.00 82.62 733 ALA A O 1
ATOM 5769 N N . ALA A 1 734 ? -27.040 -34.222 40.388 1.00 82.38 734 ALA A N 1
ATOM 5770 C CA . ALA A 1 734 ? -26.877 -35.500 39.699 1.00 82.38 734 ALA A CA 1
ATOM 5771 C C . ALA A 1 734 ? -25.826 -36.393 40.382 1.00 82.38 734 ALA A C 1
ATOM 5773 O O . ALA A 1 734 ? -26.046 -37.597 40.547 1.00 82.38 734 ALA A O 1
ATOM 5774 N N . MET A 1 735 ? -24.708 -35.811 40.823 1.00 82.31 735 MET A N 1
ATOM 5775 C CA . MET A 1 735 ? -23.667 -36.514 41.574 1.00 82.31 735 MET A CA 1
ATOM 5776 C C . MET A 1 735 ? -24.178 -36.987 42.938 1.00 82.31 735 MET A C 1
ATOM 5778 O O . MET A 1 735 ? -23.958 -38.146 43.294 1.00 82.31 735 MET A O 1
ATOM 5782 N N . ALA A 1 736 ? -24.904 -36.149 43.680 1.00 82.69 736 ALA A N 1
ATOM 5783 C CA . ALA A 1 736 ? -25.517 -36.517 44.954 1.00 82.69 736 ALA A CA 1
ATOM 5784 C C . ALA A 1 736 ? -26.505 -37.684 44.781 1.00 82.69 736 ALA A C 1
ATOM 5786 O O . ALA A 1 736 ? -26.419 -38.676 45.509 1.00 82.69 736 ALA A O 1
ATOM 5787 N N . ALA A 1 737 ? -27.352 -37.634 43.747 1.00 78.56 737 ALA A N 1
ATOM 5788 C CA . ALA A 1 737 ? -28.300 -38.698 43.426 1.00 78.56 737 ALA A CA 1
ATOM 5789 C C . ALA A 1 737 ? -27.612 -40.036 43.092 1.00 78.56 737 ALA A C 1
ATOM 5791 O O . ALA A 1 737 ? -28.058 -41.086 43.557 1.00 78.56 737 ALA A O 1
ATOM 5792 N N . GLN A 1 738 ? -26.499 -40.021 42.344 1.00 79.19 738 GLN A N 1
ATOM 5793 C CA . GLN A 1 738 ? -25.711 -41.232 42.055 1.00 79.19 738 GLN A CA 1
ATOM 5794 C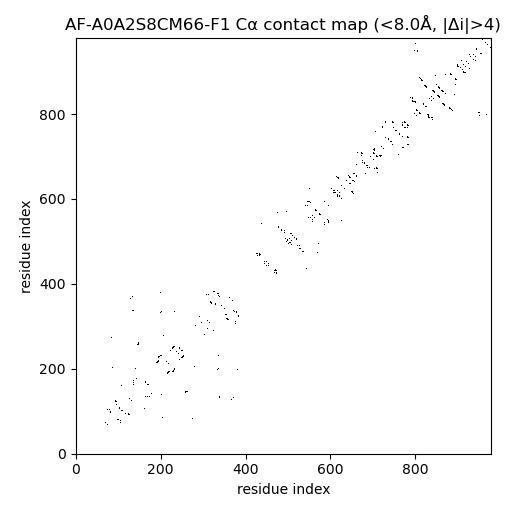 C . GLN A 1 738 ? -25.092 -41.858 43.314 1.00 79.19 738 GLN A C 1
ATOM 5796 O O . GLN A 1 738 ? -24.940 -43.077 43.382 1.00 79.19 738 GLN A O 1
ATOM 5801 N N . HIS A 1 739 ? -24.767 -41.039 44.316 1.00 79.62 739 HIS A N 1
ATOM 5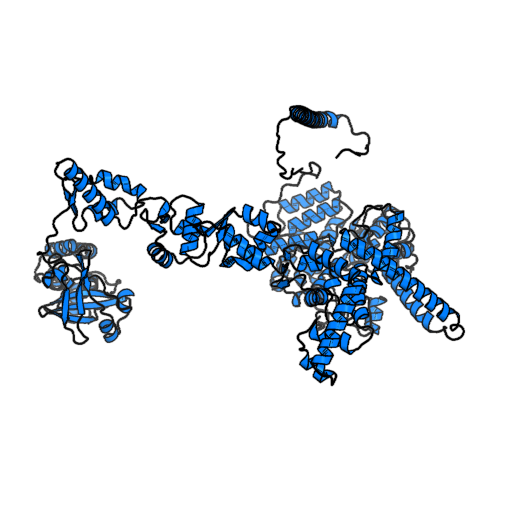802 C CA . HIS A 1 739 ? -24.198 -41.481 45.591 1.00 79.62 739 HIS A CA 1
ATOM 5803 C C . HIS A 1 739 ? -25.259 -41.699 46.689 1.00 79.62 739 HIS A C 1
ATOM 5805 O O . HIS A 1 739 ? -24.903 -42.005 47.826 1.00 79.62 739 HIS A O 1
ATOM 5811 N N . GLY A 1 740 ? -26.554 -41.576 46.363 1.00 70.75 740 GLY A N 1
ATOM 5812 C CA . GLY A 1 740 ? -27.667 -41.771 47.299 1.00 70.75 740 GLY A CA 1
ATOM 5813 C C . GLY A 1 740 ? -27.808 -40.682 48.372 1.00 70.75 740 GLY A C 1
ATOM 5814 O O . GLY A 1 740 ? -28.410 -40.941 49.413 1.00 70.75 740 GLY A O 1
ATOM 5815 N N . GLY A 1 741 ? -27.233 -39.497 48.151 1.00 77.50 741 GLY A N 1
ATOM 5816 C CA . GLY A 1 741 ? -27.325 -38.336 49.040 1.00 77.50 741 GLY A CA 1
ATOM 5817 C C . GLY A 1 741 ? -28.336 -37.290 48.560 1.00 77.50 741 GLY A C 1
ATOM 5818 O O . GLY A 1 741 ? -28.720 -37.273 47.391 1.00 77.50 741 GLY A O 1
ATOM 5819 N N . GLU A 1 742 ? -28.757 -36.399 49.463 1.00 76.31 742 GLU A N 1
ATOM 5820 C CA . GLU A 1 742 ? -29.544 -35.212 49.099 1.00 76.31 742 GLU A CA 1
ATOM 5821 C C . GLU A 1 742 ? -28.642 -34.110 48.504 1.00 76.31 742 GLU A C 1
ATOM 5823 O O . GLU A 1 742 ? -27.524 -33.933 49.000 1.00 76.31 742 GLU A O 1
ATOM 5828 N N . PRO A 1 743 ? -29.107 -33.350 47.488 1.00 80.38 743 PRO A N 1
ATOM 5829 C CA . PRO A 1 743 ? -28.343 -32.251 46.894 1.00 80.38 743 PRO A CA 1
ATOM 5830 C C . PRO A 1 743 ? -28.046 -31.171 47.935 1.00 80.38 743 PRO A C 1
ATOM 5832 O O . PRO A 1 743 ? -28.965 -30.625 48.554 1.00 80.38 743 PRO A O 1
ATOM 5835 N N . GLN A 1 744 ? -26.772 -30.832 48.130 1.00 82.00 744 GLN A N 1
ATOM 5836 C CA . GLN A 1 744 ? -26.391 -29.783 49.080 1.00 82.00 744 GLN A CA 1
ATOM 5837 C C . GLN A 1 744 ? -26.288 -28.405 48.427 1.00 82.00 744 GLN A C 1
ATOM 5839 O O . GLN A 1 744 ? -26.257 -27.401 49.151 1.00 82.00 744 GLN A O 1
ATOM 5844 N N . GLY A 1 745 ? -26.317 -28.338 47.096 1.00 84.38 745 GLY A N 1
ATOM 5845 C CA . GLY A 1 745 ? -26.068 -27.125 46.337 1.00 84.38 745 GLY A CA 1
ATOM 5846 C C . GLY A 1 745 ? -24.579 -26.829 46.193 1.00 84.38 745 GLY A C 1
ATOM 5847 O O . GLY A 1 745 ? -23.716 -27.510 46.745 1.00 84.38 745 GLY A O 1
ATOM 5848 N N . VAL A 1 746 ? -24.279 -25.779 45.434 1.00 90.31 746 VAL A N 1
ATOM 5849 C CA . VAL A 1 746 ? -22.903 -25.383 45.120 1.00 90.31 746 VAL A CA 1
ATOM 5850 C C . VAL A 1 746 ? -22.503 -24.172 45.952 1.00 90.31 746 VAL A C 1
ATOM 5852 O O . VAL A 1 746 ? -23.226 -23.177 46.005 1.00 90.31 746 VAL A O 1
ATOM 5855 N N . SER A 1 747 ? -21.320 -24.221 46.565 1.00 92.12 747 SER A N 1
ATOM 5856 C CA . SER A 1 747 ? -20.841 -23.139 47.429 1.00 92.12 747 SER A CA 1
ATOM 5857 C C . SER A 1 747 ? -20.696 -21.833 46.652 1.00 92.12 747 SER A C 1
ATOM 5859 O O . SER A 1 747 ? -20.045 -21.786 45.604 1.00 92.12 747 SER A O 1
ATOM 5861 N N . LEU A 1 748 ? -21.240 -20.741 47.198 1.00 89.19 748 LEU A N 1
ATOM 5862 C CA . LEU A 1 748 ? -21.086 -19.418 46.604 1.00 89.19 748 LEU A CA 1
ATOM 5863 C C . LEU A 1 748 ? -19.604 -19.033 46.489 1.00 89.19 748 LEU A C 1
ATOM 5865 O O . LEU A 1 748 ? -19.203 -18.519 45.452 1.00 89.19 748 LEU A O 1
ATOM 5869 N N . ASP A 1 749 ? -18.772 -19.331 47.489 1.00 88.44 749 ASP A N 1
ATOM 5870 C CA . ASP A 1 749 ? -17.334 -19.028 47.444 1.00 88.44 749 ASP A CA 1
ATOM 5871 C C . ASP A 1 749 ? -16.618 -19.781 46.316 1.00 88.44 749 ASP A C 1
ATOM 5873 O O . ASP A 1 749 ? -15.769 -19.210 45.625 1.00 88.44 749 ASP A O 1
ATOM 5877 N N . TYR A 1 750 ? -17.015 -21.033 46.060 1.00 90.62 750 TYR A N 1
ATOM 5878 C CA . TYR A 1 750 ? -16.543 -21.777 44.895 1.00 90.62 750 TYR A CA 1
ATOM 5879 C C . TYR A 1 750 ? -16.952 -21.079 43.593 1.00 90.62 750 TYR A C 1
ATOM 5881 O O . TYR A 1 750 ? -16.085 -20.809 42.760 1.00 90.62 750 TYR A O 1
ATOM 5889 N N . LEU A 1 751 ? -18.227 -20.705 43.431 1.00 89.44 751 LEU A N 1
ATOM 5890 C CA . LEU A 1 751 ? -18.694 -20.000 42.231 1.00 89.44 751 LEU A CA 1
ATOM 5891 C C . LEU A 1 751 ? -17.941 -18.677 42.022 1.00 89.44 751 LEU A C 1
ATOM 5893 O O . LEU A 1 751 ? -17.514 -18.377 40.908 1.00 89.44 751 LEU A O 1
ATOM 5897 N N . LEU A 1 752 ? -17.711 -17.903 43.089 1.00 89.69 752 LEU A N 1
ATOM 5898 C CA . LEU A 1 752 ? -16.964 -16.643 43.023 1.00 89.69 752 LEU A CA 1
ATOM 5899 C C . LEU A 1 752 ? -15.487 -16.860 42.662 1.00 89.69 752 LEU A C 1
ATOM 5901 O O . LEU A 1 752 ? -14.930 -16.043 41.927 1.00 89.69 752 LEU A O 1
ATOM 5905 N N . SER A 1 753 ? -14.862 -17.962 43.097 1.00 88.50 753 SER A N 1
ATOM 5906 C CA . SER A 1 753 ? -13.481 -18.305 42.713 1.00 88.50 753 SER A CA 1
ATOM 5907 C C . SER A 1 753 ? -13.312 -18.494 41.198 1.00 88.50 753 SER A C 1
ATOM 5909 O O . SER A 1 753 ? -12.239 -18.238 40.651 1.00 88.50 753 SER A O 1
ATOM 5911 N N . GLN A 1 754 ? -14.386 -18.867 40.494 1.00 88.19 754 GLN A N 1
ATOM 5912 C CA . GLN A 1 754 ? -14.389 -19.071 39.044 1.00 88.19 754 GLN A CA 1
ATOM 5913 C C . GLN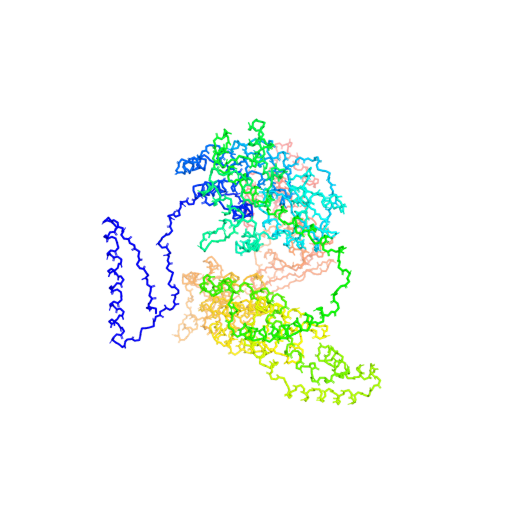 A 1 754 ? -14.541 -17.768 38.242 1.00 88.19 754 GLN A C 1
ATOM 5915 O O . GLN A 1 754 ? -14.413 -17.795 37.018 1.00 88.19 754 GLN A O 1
ATOM 5920 N N . ALA A 1 755 ? -14.758 -16.616 38.895 1.00 85.38 755 ALA A N 1
ATOM 5921 C CA . ALA A 1 755 ? -14.955 -15.321 38.234 1.00 85.38 755 ALA A CA 1
ATOM 5922 C C . ALA A 1 755 ? -13.812 -14.958 37.272 1.00 85.38 755 ALA A C 1
ATOM 5924 O O . ALA A 1 755 ? -14.064 -14.507 36.154 1.00 85.38 755 ALA A O 1
ATOM 5925 N N . GLY A 1 756 ? -12.562 -15.207 37.685 1.00 79.25 756 GLY A N 1
ATOM 5926 C CA . GLY A 1 756 ? -11.381 -14.975 36.853 1.00 79.25 756 GLY A CA 1
ATOM 5927 C C . GLY A 1 756 ? -11.346 -15.880 35.620 1.00 79.25 756 GLY A C 1
ATOM 5928 O O . GLY A 1 756 ? -11.160 -15.385 34.511 1.00 79.25 756 GLY A O 1
ATOM 5929 N N . ARG A 1 757 ? -11.611 -17.184 35.797 1.00 82.38 757 ARG A N 1
ATOM 5930 C CA . ARG A 1 757 ? -11.660 -18.174 34.704 1.00 82.38 757 ARG A CA 1
ATOM 5931 C C . ARG A 1 757 ? -12.746 -17.842 33.682 1.00 82.38 757 ARG A C 1
ATOM 5933 O O . ARG A 1 757 ? -12.517 -17.929 32.483 1.00 82.38 757 ARG A O 1
ATOM 5940 N N . LEU A 1 758 ? -13.924 -17.447 34.160 1.00 83.19 758 LEU A N 1
ATOM 5941 C CA . LEU A 1 758 ? -15.072 -17.097 33.323 1.00 83.19 758 LEU A CA 1
ATOM 5942 C C . LEU A 1 758 ? -14.998 -15.670 32.768 1.00 83.19 758 LEU A C 1
ATOM 5944 O O . LEU A 1 758 ? -15.827 -15.311 31.933 1.00 83.19 758 LEU A O 1
ATOM 5948 N N . ARG A 1 759 ? -14.035 -14.858 33.227 1.00 83.94 759 ARG A N 1
ATOM 5949 C CA . ARG A 1 759 ? -13.869 -13.439 32.872 1.00 83.94 759 ARG A CA 1
ATOM 5950 C C . ARG A 1 759 ? -15.163 -12.642 33.073 1.00 83.94 759 ARG A C 1
ATOM 5952 O O . ARG A 1 759 ? -15.611 -11.886 32.216 1.00 83.94 759 ARG A O 1
ATOM 5959 N N . VAL A 1 760 ? -15.786 -12.833 34.237 1.00 85.88 760 VAL A N 1
ATOM 5960 C CA . VAL A 1 760 ? -16.993 -12.114 34.680 1.00 85.88 760 VAL A CA 1
ATOM 5961 C C . VAL A 1 760 ? -16.759 -11.478 36.044 1.00 85.88 760 VAL A C 1
ATOM 5963 O O . VAL A 1 760 ? -15.876 -11.884 36.796 1.00 85.88 760 VAL A O 1
ATOM 5966 N N . THR A 1 761 ? -17.557 -10.471 36.398 1.00 85.38 761 THR A N 1
ATOM 5967 C CA . THR A 1 761 ? -17.403 -9.830 37.709 1.00 85.38 761 THR A CA 1
ATOM 5968 C C . THR A 1 761 ? -17.999 -10.688 38.825 1.00 85.38 761 THR A C 1
ATOM 5970 O O . THR A 1 761 ? -19.061 -11.296 38.670 1.00 85.38 761 THR A O 1
ATOM 5973 N N . VAL A 1 762 ? -17.355 -10.660 39.994 1.00 84.69 762 VAL A N 1
ATOM 5974 C CA . VAL A 1 762 ? -17.844 -11.284 41.238 1.00 84.69 762 VAL A CA 1
ATOM 5975 C C . VAL A 1 762 ? -19.272 -10.819 41.563 1.00 84.69 762 VAL A C 1
ATOM 5977 O O . VAL A 1 762 ? -20.116 -11.613 41.974 1.00 84.69 762 VAL A O 1
ATOM 5980 N N . ASN A 1 763 ? -19.580 -9.540 41.317 1.00 80.50 763 ASN A N 1
ATOM 5981 C CA . ASN A 1 763 ? -20.915 -8.986 41.541 1.00 80.50 763 ASN A CA 1
ATOM 5982 C C . ASN A 1 763 ? -21.973 -9.589 40.600 1.00 80.50 763 ASN A C 1
ATOM 5984 O O . ASN A 1 763 ? -23.101 -9.844 41.018 1.00 80.50 763 ASN A O 1
ATOM 5988 N N . SER A 1 764 ? -21.613 -9.862 39.343 1.00 79.44 764 SER A N 1
ATOM 5989 C CA . SER A 1 764 ? -22.508 -10.531 38.395 1.00 79.44 764 SER A CA 1
ATOM 5990 C C . SER A 1 764 ? -22.845 -11.948 38.858 1.00 79.44 764 SER A C 1
ATOM 5992 O O . SER A 1 764 ? -24.017 -12.305 38.857 1.00 79.44 764 SER A O 1
ATOM 5994 N N . ILE A 1 765 ? -21.863 -12.726 39.326 1.00 86.06 765 ILE A N 1
ATOM 5995 C CA . ILE A 1 765 ? -22.112 -14.073 39.870 1.00 86.06 765 ILE A CA 1
ATOM 5996 C C . ILE A 1 765 ? -23.049 -14.002 41.078 1.00 86.06 765 ILE A C 1
ATOM 5998 O O . ILE A 1 765 ? -24.035 -14.727 41.109 1.00 86.06 765 ILE A O 1
ATOM 6002 N N . ARG A 1 766 ? -22.822 -13.077 42.023 1.00 82.38 766 ARG A N 1
ATOM 6003 C CA . ARG A 1 766 ? -23.734 -12.876 43.170 1.00 82.38 766 ARG A CA 1
ATOM 6004 C C . ARG A 1 766 ? -25.158 -12.535 42.742 1.00 82.38 766 ARG A C 1
ATOM 6006 O O . ARG A 1 766 ? -26.110 -13.039 43.325 1.00 82.38 766 ARG A O 1
ATOM 6013 N N . THR A 1 767 ? -25.294 -11.695 41.719 1.00 78.75 767 THR A N 1
ATOM 6014 C CA . THR A 1 767 ? -26.603 -11.303 41.184 1.00 78.75 767 THR A CA 1
ATOM 6015 C C . THR A 1 767 ? -27.331 -12.507 40.583 1.00 78.75 767 THR A C 1
ATOM 6017 O O . THR A 1 767 ? -28.510 -12.704 40.847 1.00 78.75 767 THR A O 1
ATOM 6020 N N . TYR A 1 768 ? -26.632 -13.343 39.807 1.00 80.81 768 TYR A N 1
ATOM 6021 C CA . TYR A 1 768 ? -27.232 -14.513 39.157 1.00 80.81 768 TYR A CA 1
ATOM 6022 C C . TYR A 1 768 ? -27.352 -15.746 40.067 1.00 80.81 768 TYR A C 1
ATOM 6024 O O . TYR A 1 768 ? -28.162 -16.620 39.780 1.00 80.81 768 TYR A O 1
ATOM 6032 N N . ALA A 1 769 ? -26.639 -15.807 41.193 1.00 83.19 769 ALA A N 1
ATOM 6033 C CA . ALA A 1 769 ? -26.783 -16.870 42.194 1.00 83.19 769 ALA A CA 1
ATOM 6034 C C . ALA A 1 769 ? -28.179 -16.910 42.849 1.00 83.19 769 ALA A C 1
ATOM 6036 O O . ALA A 1 769 ? -28.539 -17.897 43.475 1.00 83.19 769 ALA A O 1
ATOM 6037 N N . THR A 1 770 ? -28.961 -15.839 42.694 1.00 78.06 770 THR A N 1
ATOM 6038 C CA . THR A 1 770 ? -30.361 -15.731 43.144 1.00 78.06 770 THR A CA 1
ATOM 6039 C C . THR A 1 770 ? -31.319 -15.514 41.965 1.00 78.06 770 THR A C 1
ATOM 6041 O O . THR A 1 770 ? -32.404 -14.955 42.120 1.00 78.06 770 THR A O 1
ATOM 6044 N N . SER A 1 771 ? -30.885 -15.885 40.753 1.00 72.12 771 SER A N 1
ATOM 6045 C CA . SER A 1 771 ? -31.712 -15.794 39.546 1.00 72.12 771 SER A CA 1
ATOM 6046 C C . SER A 1 771 ? -32.769 -16.901 39.484 1.00 72.12 771 SER A C 1
ATOM 6048 O O . SER A 1 771 ? -32.842 -17.757 40.357 1.00 72.12 771 SER A O 1
ATOM 6050 N N . ASP A 1 772 ? -33.648 -16.839 38.484 1.00 61.78 772 ASP A N 1
ATOM 6051 C CA . ASP A 1 772 ? -34.847 -17.679 38.408 1.00 61.78 772 ASP A CA 1
ATOM 6052 C C . ASP A 1 772 ? -34.534 -19.183 38.526 1.00 61.78 772 ASP A C 1
ATOM 6054 O O . ASP A 1 772 ? -33.674 -19.716 37.823 1.00 61.78 772 ASP A O 1
ATOM 6058 N N . GLY A 1 773 ? -35.234 -19.860 39.440 1.00 67.69 773 GLY A N 1
ATOM 6059 C CA . GLY A 1 773 ? -35.012 -21.269 39.764 1.00 67.69 773 GLY A CA 1
ATOM 6060 C C . GLY A 1 773 ? -33.807 -21.544 40.666 1.00 67.69 773 GLY A C 1
ATOM 6061 O O . GLY A 1 773 ? -33.508 -22.717 40.870 1.00 67.69 773 GLY A O 1
ATOM 6062 N N . LEU A 1 774 ? -33.131 -20.519 41.201 1.00 81.38 774 LEU A N 1
ATOM 6063 C CA . LEU A 1 774 ? -32.015 -20.640 42.141 1.00 81.38 774 LEU A CA 1
ATOM 6064 C C . LEU A 1 774 ? -32.268 -19.846 43.433 1.00 81.38 774 LEU A C 1
ATOM 6066 O O . LEU A 1 774 ? -32.795 -18.735 43.411 1.00 81.38 774 LEU A O 1
ATOM 6070 N N . GLU A 1 775 ? -31.837 -20.393 44.563 1.00 83.94 775 GLU A N 1
ATOM 6071 C CA . GLU A 1 775 ? -31.849 -19.741 45.872 1.00 83.94 775 GLU A CA 1
ATOM 6072 C C . GLU A 1 775 ? -30.488 -19.854 46.560 1.00 83.94 775 GLU A C 1
ATOM 6074 O O . GLU A 1 775 ? -29.745 -20.810 46.346 1.00 83.94 775 GLU A O 1
ATOM 6079 N N . LEU A 1 776 ? -30.163 -18.873 47.404 1.00 83.69 776 LEU A N 1
ATOM 6080 C CA . LEU A 1 776 ? -28.961 -18.880 48.232 1.00 83.69 776 LEU A CA 1
ATOM 6081 C C . LEU A 1 776 ? -29.356 -19.174 49.683 1.00 83.69 776 LEU A C 1
ATOM 6083 O O . LEU A 1 776 ? -29.942 -18.318 50.346 1.00 83.69 776 LEU A O 1
ATOM 6087 N N . VAL A 1 777 ? -28.998 -20.357 50.178 1.00 82.06 777 VAL A N 1
ATOM 6088 C CA . VAL A 1 777 ? -29.301 -20.832 51.537 1.00 82.06 777 VAL A CA 1
ATOM 6089 C C . VAL A 1 777 ? -27.998 -21.261 52.204 1.00 82.06 777 VAL A C 1
ATOM 6091 O O . VAL A 1 777 ? -27.258 -22.071 51.656 1.00 82.06 777 VAL A O 1
ATOM 6094 N N . ASP A 1 778 ? -27.676 -20.685 53.365 1.00 79.44 778 ASP A N 1
ATOM 6095 C CA . ASP A 1 778 ? -26.466 -21.000 54.148 1.00 79.44 778 ASP A CA 1
ATOM 6096 C C . ASP A 1 778 ? -25.145 -20.966 53.346 1.00 79.44 778 ASP A C 1
ATOM 6098 O O . ASP A 1 778 ? -24.229 -21.760 53.559 1.00 79.44 778 ASP A O 1
ATOM 6102 N N . GLY A 1 779 ? -25.033 -20.032 52.394 1.00 83.75 779 GLY A N 1
ATOM 6103 C CA . GLY A 1 779 ? -23.852 -19.898 51.530 1.00 83.75 779 GLY A CA 1
ATOM 6104 C C . GLY A 1 779 ? -23.771 -20.920 50.387 1.00 83.75 779 GLY A C 1
ATOM 6105 O O . GLY A 1 779 ? -22.775 -20.930 49.661 1.00 83.75 779 GLY A O 1
ATOM 6106 N N . GLN A 1 780 ? -24.807 -21.742 50.201 1.00 88.50 780 GLN A N 1
ATOM 6107 C CA . GLN A 1 780 ? -24.962 -22.703 49.109 1.00 88.50 780 GLN A CA 1
ATOM 6108 C C . GLN A 1 780 ? -26.039 -22.227 48.132 1.00 88.50 780 GLN A C 1
ATOM 6110 O O . GLN A 1 780 ? -27.108 -21.775 48.541 1.00 88.50 780 GLN A O 1
ATOM 6115 N N . VAL A 1 781 ? -25.765 -22.330 46.835 1.00 88.44 781 VAL A N 1
ATOM 6116 C CA . VAL A 1 781 ? -26.730 -22.047 45.769 1.00 88.44 781 VAL A CA 1
ATOM 6117 C C . VAL A 1 781 ? -27.450 -23.342 45.399 1.00 88.44 781 VAL A C 1
ATOM 6119 O O . VAL A 1 781 ? -26.798 -24.332 45.067 1.00 88.44 781 VAL A O 1
ATOM 6122 N N . ARG A 1 782 ? -28.784 -23.349 45.473 1.00 86.62 782 ARG A N 1
ATOM 6123 C CA . ARG A 1 782 ? -29.655 -24.520 45.258 1.00 86.62 782 ARG A CA 1
ATOM 6124 C C . ARG A 1 782 ? -30.780 -24.211 44.280 1.00 86.62 782 ARG A C 1
ATOM 6126 O O . ARG A 1 782 ? -31.067 -23.046 44.033 1.00 86.62 782 ARG A O 1
ATOM 6133 N N . ARG A 1 783 ? -31.438 -25.245 43.748 1.00 82.25 783 ARG A N 1
ATOM 6134 C CA . ARG A 1 783 ? -32.681 -25.087 42.977 1.00 82.25 783 ARG A CA 1
ATOM 6135 C C . ARG A 1 783 ? -33.842 -24.688 43.895 1.00 82.25 783 ARG A C 1
ATOM 6137 O O . ARG A 1 783 ? -34.018 -25.295 44.944 1.00 82.25 783 ARG A O 1
ATOM 6144 N N . CYS A 1 784 ? -34.646 -23.718 43.463 1.00 72.12 784 CYS A N 1
ATOM 6145 C CA . CYS A 1 784 ? -35.878 -23.289 44.134 1.00 72.12 784 CYS A CA 1
ATOM 6146 C C . CYS A 1 784 ? -37.089 -23.533 43.218 1.00 72.12 784 CYS A C 1
ATOM 6148 O O . CYS A 1 784 ? -36.988 -23.325 42.004 1.00 72.12 784 CYS A O 1
ATOM 6150 N N . GLU A 1 785 ? -38.232 -23.950 43.768 1.00 58.38 785 GLU A N 1
ATOM 6151 C CA . GLU A 1 785 ? -39.480 -24.055 43.001 1.00 58.38 785 GLU A CA 1
ATOM 6152 C C . GLU A 1 785 ? -40.024 -22.648 42.678 1.00 58.38 785 GLU A C 1
ATOM 6154 O O . GLU A 1 785 ? -40.149 -21.809 43.574 1.00 58.38 785 GLU A O 1
ATOM 6159 N N . PRO A 1 786 ? -40.344 -22.335 41.409 1.00 53.56 786 PRO A N 1
ATOM 6160 C CA . PRO A 1 786 ? -40.854 -21.018 41.059 1.00 53.56 786 PRO A CA 1
ATOM 6161 C C . PRO A 1 786 ? -42.276 -20.824 41.608 1.00 53.56 786 PRO A C 1
ATOM 6163 O O . PRO A 1 786 ? -43.208 -21.493 41.174 1.00 53.56 786 PRO A O 1
ATOM 6166 N N . ASP A 1 787 ? -42.455 -19.856 42.512 1.00 55.91 787 ASP A N 1
ATOM 6167 C CA . ASP A 1 787 ? -43.785 -19.383 42.919 1.00 55.91 787 ASP A CA 1
ATOM 6168 C C . ASP A 1 787 ? -44.428 -18.590 41.763 1.00 55.91 787 ASP A C 1
ATOM 6170 O O . ASP A 1 787 ? -44.013 -17.466 41.449 1.00 55.91 787 ASP A O 1
ATOM 6174 N N . LEU A 1 788 ? -45.376 -19.232 41.071 1.00 58.81 788 LEU A N 1
ATOM 6175 C CA . LEU A 1 788 ? -46.063 -18.727 39.875 1.00 58.81 788 LEU A CA 1
ATOM 6176 C C . LEU A 1 788 ? -47.364 -17.968 40.197 1.00 58.81 788 LEU A C 1
ATOM 6178 O O . LEU A 1 788 ? -47.874 -17.266 39.323 1.00 58.81 788 LEU A O 1
ATOM 6182 N N . ASP A 1 789 ? -47.876 -18.063 41.428 1.00 61.22 789 ASP A N 1
ATOM 6183 C CA . ASP A 1 789 ? -49.210 -17.562 41.797 1.00 61.22 789 ASP A CA 1
ATOM 6184 C C . ASP A 1 789 ? -49.198 -16.148 42.410 1.00 61.22 789 ASP A C 1
ATOM 6186 O O . ASP A 1 789 ? -50.256 -15.559 42.648 1.00 61.22 789 ASP A O 1
ATOM 6190 N N . THR A 1 790 ? -48.015 -15.566 42.627 1.00 71.56 790 THR A N 1
ATOM 6191 C CA . THR A 1 790 ? -47.865 -14.233 43.226 1.00 71.56 790 THR A CA 1
ATOM 6192 C C . THR A 1 790 ? -47.690 -13.134 42.155 1.00 71.56 790 THR A C 1
ATOM 6194 O O . THR A 1 790 ? -46.749 -13.205 41.353 1.00 71.56 790 THR A O 1
ATOM 6197 N N . PRO A 1 791 ? -48.511 -12.059 42.168 1.00 78.06 791 PRO A N 1
ATOM 6198 C CA . PRO A 1 791 ? -48.362 -10.924 41.258 1.00 78.06 791 PRO A CA 1
ATOM 6199 C C . PRO A 1 791 ? -46.978 -10.277 41.322 1.00 78.06 791 PRO A C 1
ATOM 6201 O O . PRO A 1 791 ? -46.373 -10.116 42.385 1.00 78.06 791 PRO A O 1
ATOM 6204 N N . ILE A 1 792 ? -46.462 -9.855 40.169 1.00 79.06 792 ILE A N 1
ATOM 6205 C CA . ILE A 1 792 ? -45.100 -9.330 40.086 1.00 79.06 792 ILE A CA 1
ATOM 6206 C C . ILE A 1 792 ? -44.963 -7.926 40.693 1.00 79.06 792 ILE A C 1
ATOM 6208 O O . ILE A 1 792 ? -45.562 -6.964 40.228 1.00 79.06 792 ILE A O 1
ATOM 6212 N N . GLY A 1 793 ? -44.043 -7.774 41.649 1.00 80.00 793 GLY A N 1
ATOM 6213 C CA . GLY A 1 793 ? -43.647 -6.474 42.211 1.00 80.00 793 GLY A CA 1
ATOM 6214 C C . GLY A 1 793 ? -44.418 -6.065 43.470 1.00 80.00 793 GLY A C 1
ATOM 6215 O O . GLY A 1 793 ? -45.370 -6.716 43.876 1.00 80.00 793 GLY A O 1
ATOM 6216 N N . GLY A 1 794 ? -43.982 -4.984 44.124 1.00 81.12 794 GLY A N 1
ATOM 6217 C CA . GLY A 1 794 ? -44.661 -4.419 45.301 1.00 81.12 794 GLY A CA 1
ATOM 6218 C C . GLY A 1 794 ? -45.829 -3.493 44.938 1.00 81.12 794 GLY A C 1
ATOM 6219 O O . GLY A 1 794 ? -46.176 -3.358 43.770 1.00 81.12 794 GLY A O 1
ATOM 6220 N N . SER A 1 795 ? -46.410 -2.810 45.929 1.00 84.69 795 SER A N 1
ATOM 6221 C CA . SER A 1 795 ? -47.485 -1.828 45.702 1.00 84.69 795 SER A CA 1
ATOM 6222 C C . SER A 1 795 ? -47.096 -0.755 44.672 1.00 84.69 795 SER A C 1
ATOM 6224 O O . SER A 1 795 ? -45.973 -0.240 44.695 1.00 84.69 795 SER A O 1
ATOM 6226 N N . ILE A 1 796 ? -48.037 -0.362 43.804 1.00 87.62 796 ILE A N 1
ATOM 6227 C CA . ILE A 1 796 ? -47.848 0.716 42.818 1.00 87.62 796 ILE A CA 1
ATOM 6228 C C . ILE A 1 796 ? -47.445 2.041 43.477 1.00 87.62 796 ILE A C 1
ATOM 6230 O O . ILE A 1 796 ? -46.591 2.753 42.955 1.00 87.62 796 ILE A O 1
ATOM 6234 N N . ALA A 1 797 ? -47.939 2.303 44.690 1.00 84.81 797 ALA A N 1
ATOM 6235 C CA . ALA A 1 797 ? -47.582 3.474 45.485 1.00 84.81 797 ALA A CA 1
ATOM 6236 C C . ALA A 1 797 ? -46.120 3.467 45.976 1.00 84.81 797 ALA A C 1
ATOM 6238 O O . ALA A 1 797 ? -45.656 4.467 46.511 1.00 84.81 797 ALA A O 1
ATOM 6239 N N . ASN A 1 798 ? -45.373 2.377 45.800 1.00 86.69 798 ASN A N 1
ATOM 6240 C CA . ASN A 1 798 ? -43.938 2.306 46.093 1.00 86.69 798 ASN A CA 1
ATOM 6241 C C . ASN A 1 798 ? -43.090 2.301 44.811 1.00 86.69 798 ASN A C 1
ATOM 6243 O O . ASN A 1 798 ? -41.881 2.091 44.870 1.00 86.69 798 ASN A O 1
ATOM 6247 N N . SER A 1 799 ? -43.703 2.519 43.645 1.00 88.69 799 SER A N 1
ATOM 6248 C CA . SER A 1 799 ? -42.992 2.533 42.369 1.00 88.69 799 SER A CA 1
ATOM 6249 C C . SER A 1 799 ? -42.351 3.892 42.097 1.00 88.69 799 SER A C 1
ATOM 6251 O O . SER A 1 799 ? -42.954 4.947 42.303 1.00 88.69 799 SER A O 1
ATOM 6253 N N . GLN A 1 800 ? -41.115 3.861 41.602 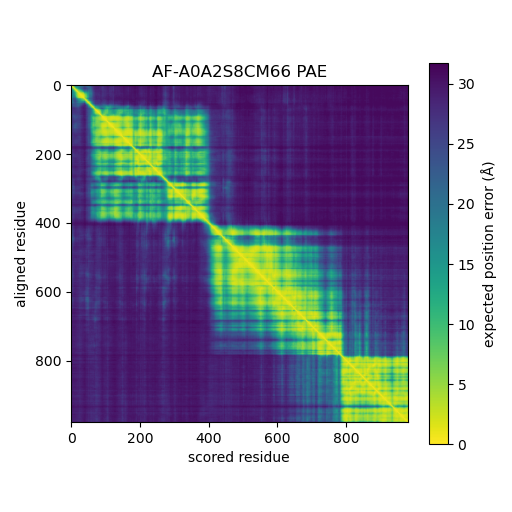1.00 88.38 800 GLN A N 1
ATOM 6254 C CA . GLN A 1 800 ? -40.375 5.060 41.222 1.00 88.38 800 GLN A CA 1
ATOM 6255 C C . GLN A 1 800 ? -41.078 5.793 40.070 1.00 88.38 800 GLN A C 1
ATOM 6257 O O . GLN A 1 800 ? -41.553 5.158 39.128 1.00 88.38 800 GLN A O 1
ATOM 6262 N N . ASN A 1 801 ? -41.118 7.127 40.140 1.00 91.06 801 ASN A N 1
ATOM 6263 C CA . ASN A 1 801 ? -41.721 8.019 39.137 1.00 91.06 801 ASN A CA 1
ATOM 6264 C C . ASN A 1 801 ? -43.221 7.792 38.863 1.00 91.06 801 ASN A C 1
ATOM 6266 O O . ASN A 1 801 ? -43.745 8.303 37.873 1.00 91.06 801 ASN A O 1
ATOM 6270 N N . VAL A 1 802 ? -43.918 7.047 39.727 1.00 92.75 802 VAL A N 1
ATOM 6271 C CA . VAL A 1 802 ? -45.369 6.856 39.650 1.00 92.75 802 VAL A CA 1
ATOM 6272 C C . VAL A 1 802 ? -46.058 7.799 40.637 1.00 92.75 802 VAL A C 1
ATOM 6274 O O . VAL A 1 802 ? -45.770 7.781 41.836 1.00 92.75 802 VAL A O 1
ATOM 6277 N N . TYR A 1 803 ? -46.964 8.629 40.132 1.00 93.31 803 TYR A N 1
ATOM 6278 C CA . TYR A 1 803 ? -47.634 9.690 40.880 1.00 93.31 803 TYR A CA 1
ATOM 6279 C C . TYR A 1 803 ? -49.151 9.607 40.702 1.00 93.31 803 TYR A C 1
ATOM 6281 O O . TYR A 1 803 ? -49.647 9.215 39.646 1.00 93.31 803 TYR A O 1
ATOM 6289 N N . PHE A 1 804 ? -49.893 9.954 41.746 1.00 90.81 804 PHE A N 1
ATOM 6290 C CA . PHE A 1 804 ? -51.348 9.956 41.757 1.00 90.81 804 PHE A CA 1
ATOM 6291 C C . PHE A 1 804 ? -51.864 11.323 41.305 1.00 90.81 804 PHE A C 1
ATOM 6293 O O . PHE A 1 804 ? -51.501 12.349 41.873 1.00 90.81 804 PHE A O 1
ATOM 6300 N N . ARG A 1 805 ? -52.675 11.363 40.246 1.00 88.38 805 ARG A N 1
ATOM 6301 C CA . ARG A 1 805 ? -53.232 12.603 39.681 1.00 88.38 805 ARG A CA 1
ATOM 6302 C C . ARG A 1 805 ? -54.614 12.317 39.122 1.00 88.38 805 ARG A C 1
ATOM 6304 O O . ARG A 1 805 ? -54.825 11.260 38.539 1.00 88.38 805 ARG A O 1
ATOM 6311 N N . GLN A 1 806 ? -55.551 13.251 39.287 1.00 83.00 806 GLN A N 1
ATOM 6312 C CA . GLN A 1 806 ? -56.910 13.136 38.730 1.00 83.00 806 GLN A CA 1
ATOM 6313 C C . GLN A 1 806 ? -57.604 11.800 39.081 1.00 83.00 806 GLN A C 1
ATOM 6315 O O . GLN A 1 806 ? -58.331 11.231 38.274 1.00 83.00 806 GLN A O 1
ATOM 6320 N N . GLY A 1 807 ? -57.345 11.272 40.282 1.00 83.62 807 GLY A N 1
ATOM 6321 C CA . GLY A 1 807 ? -57.931 10.016 40.751 1.00 83.62 807 GLY A CA 1
ATOM 6322 C C . GLY A 1 807 ? -57.309 8.732 40.186 1.00 83.62 807 GLY A C 1
ATOM 6323 O O . GLY A 1 807 ? -57.868 7.671 40.435 1.00 83.62 807 GLY A O 1
ATOM 6324 N N . GLN A 1 808 ? -56.198 8.792 39.439 1.00 89.19 808 GLN A N 1
ATOM 6325 C CA . GLN A 1 808 ? -55.547 7.625 38.822 1.00 89.19 808 GLN A CA 1
ATOM 6326 C C . GLN A 1 808 ? -54.015 7.668 38.963 1.00 89.19 808 GLN A C 1
ATOM 6328 O O . GLN A 1 808 ? -53.405 8.729 39.152 1.00 89.19 808 GLN A O 1
ATOM 6333 N N . TRP A 1 809 ? -53.363 6.510 38.831 1.00 90.94 809 TRP A N 1
ATOM 6334 C CA . TRP A 1 809 ? -51.902 6.412 38.850 1.00 90.94 809 TRP A CA 1
ATOM 6335 C C . TRP A 1 809 ? -51.296 6.698 37.474 1.00 90.94 809 TRP A C 1
ATOM 6337 O O . TRP A 1 809 ? -51.715 6.164 36.446 1.00 90.94 809 TRP A O 1
ATOM 6347 N N . HIS A 1 810 ? -50.269 7.541 37.471 1.00 94.31 810 HIS A N 1
ATOM 6348 C CA . HIS A 1 810 ? -49.584 8.004 36.275 1.00 94.31 810 HIS A CA 1
ATOM 6349 C C . HIS A 1 810 ? -48.079 7.768 36.394 1.00 94.31 810 HIS A C 1
ATOM 6351 O O . HIS A 1 810 ? -47.476 8.113 37.407 1.00 94.31 810 HIS A O 1
ATOM 6357 N N . LEU A 1 811 ? -47.445 7.233 35.352 1.00 95.44 811 LEU A N 1
ATOM 6358 C CA . LEU A 1 811 ? -45.985 7.152 35.269 1.00 95.44 811 LEU A CA 1
ATOM 6359 C C . LEU A 1 811 ? -45.438 8.397 34.563 1.00 95.44 811 LEU A C 1
ATOM 6361 O O . LEU A 1 811 ? -45.802 8.662 33.415 1.00 95.44 811 LEU A O 1
ATOM 6365 N N . LEU A 1 812 ? -44.543 9.129 35.228 1.00 95.50 812 LEU A N 1
ATOM 6366 C CA . LEU A 1 812 ? -43.785 10.220 34.621 1.00 95.50 812 LEU A CA 1
ATOM 6367 C C . LEU A 1 812 ? -42.601 9.642 33.841 1.00 95.50 812 LEU A C 1
ATOM 6369 O O . LEU A 1 812 ? -41.729 8.989 34.416 1.00 95.50 812 LEU A O 1
ATOM 6373 N N . LEU A 1 813 ? -42.553 9.895 32.534 1.00 95.00 813 LEU A N 1
ATOM 6374 C CA . LEU A 1 813 ? -41.526 9.358 31.645 1.00 95.00 813 LEU A CA 1
ATOM 6375 C C . LEU A 1 813 ? -40.852 10.471 30.838 1.00 95.00 813 LEU A C 1
ATOM 6377 O O . LEU A 1 813 ? -41.518 11.234 30.141 1.00 95.00 813 LEU A O 1
ATOM 6381 N N . THR A 1 814 ? -39.520 10.503 30.853 1.00 94.75 814 THR A N 1
ATOM 6382 C CA . THR A 1 814 ? -38.727 11.327 29.927 1.00 94.75 814 THR A CA 1
ATOM 6383 C C . THR A 1 814 ? -38.455 10.549 28.640 1.00 94.75 814 THR A C 1
ATOM 6385 O O . THR A 1 814 ? -37.981 9.407 28.664 1.00 94.75 814 THR A O 1
ATOM 6388 N N . LEU A 1 815 ? -38.763 11.143 27.489 1.00 93.56 815 LEU A N 1
ATOM 6389 C CA . LEU A 1 815 ? -38.662 10.476 26.196 1.00 93.56 815 LEU A CA 1
ATOM 6390 C C . LEU A 1 815 ? -37.205 10.304 25.742 1.00 93.56 815 LEU A C 1
ATOM 6392 O O . LEU A 1 815 ? -36.431 11.254 25.681 1.00 93.56 815 LEU A O 1
ATOM 6396 N N . THR A 1 816 ? -36.837 9.079 25.360 1.00 92.69 816 THR A N 1
ATOM 6397 C CA . THR A 1 816 ? -35.505 8.727 24.844 1.00 92.69 816 THR A CA 1
ATOM 6398 C C . THR A 1 816 ? -35.586 8.274 23.383 1.00 92.69 816 THR A C 1
ATOM 6400 O O . THR A 1 816 ? -36.672 8.032 22.844 1.00 92.69 816 THR A O 1
ATOM 6403 N N . LYS A 1 817 ? -34.427 8.069 22.737 1.00 87.31 817 LYS A N 1
ATOM 6404 C CA . LYS A 1 817 ? -34.338 7.506 21.373 1.00 87.31 817 LYS A CA 1
ATOM 6405 C C . LYS A 1 817 ? -35.090 6.172 21.223 1.00 87.31 817 LYS A C 1
ATOM 6407 O O . LYS A 1 817 ? -35.607 5.887 20.145 1.00 87.31 817 LYS A O 1
ATOM 6412 N N . VAL A 1 818 ? -35.174 5.365 22.286 1.00 81.62 818 VAL A N 1
ATOM 6413 C CA . VAL A 1 818 ? -35.859 4.058 22.275 1.00 81.62 818 VAL A CA 1
ATOM 6414 C C . VAL A 1 818 ? -37.371 4.227 22.097 1.00 81.62 818 VAL A C 1
ATOM 6416 O O . VAL A 1 818 ? -37.975 3.521 21.286 1.00 81.62 818 VAL A O 1
ATOM 6419 N N . HIS A 1 819 ? -37.967 5.201 22.791 1.00 90.00 819 HIS A N 1
ATOM 6420 C CA . HIS A 1 819 ? -39.409 5.458 22.747 1.00 90.00 819 HIS A CA 1
ATOM 6421 C C . HIS A 1 819 ? -39.841 6.000 21.375 1.00 90.00 819 HIS A C 1
ATOM 6423 O O . HIS A 1 819 ? -40.819 5.522 20.802 1.00 90.00 819 HIS A O 1
ATOM 6429 N N . VAL A 1 820 ? -39.061 6.926 20.799 1.00 87.19 820 VAL A N 1
ATOM 6430 C CA . VAL A 1 820 ? -39.347 7.524 19.479 1.00 87.19 820 VAL A CA 1
ATOM 6431 C C . VAL A 1 820 ? -39.150 6.520 18.336 1.00 87.19 820 VAL A C 1
ATOM 6433 O O . VAL A 1 820 ? -39.911 6.524 17.369 1.00 87.19 820 VAL A O 1
ATOM 6436 N N . ARG A 1 821 ? -38.174 5.606 18.445 1.00 84.88 821 ARG A N 1
ATOM 6437 C CA . ARG A 1 821 ? -37.956 4.534 17.455 1.00 84.88 821 ARG A CA 1
ATOM 6438 C C . ARG A 1 821 ? -39.121 3.538 17.415 1.00 84.88 821 ARG A C 1
ATOM 6440 O O . ARG A 1 821 ? -39.443 3.021 16.345 1.00 84.88 821 ARG A O 1
ATOM 6447 N N . GLY A 1 822 ? -39.787 3.328 18.549 1.00 81.19 822 GLY A N 1
ATOM 6448 C CA . GLY A 1 822 ? -40.973 2.484 18.670 1.00 81.19 822 GLY A CA 1
ATOM 6449 C C . GLY A 1 822 ? -40.702 1.059 19.133 1.00 81.19 822 GLY A C 1
ATOM 6450 O O . GLY A 1 822 ? -41.429 0.150 18.739 1.00 81.19 822 GLY A O 1
ATOM 6451 N N . SER A 1 823 ? -39.696 0.870 19.984 1.00 79.69 823 SER A N 1
ATOM 6452 C CA . SER A 1 823 ? -39.482 -0.389 20.703 1.00 79.69 823 SER A CA 1
ATOM 6453 C C . SER A 1 823 ? -40.277 -0.403 22.012 1.00 79.69 823 SER A C 1
ATOM 6455 O O . SER A 1 823 ? -40.406 0.628 22.670 1.00 79.69 823 SER A O 1
ATOM 6457 N N . GLY A 1 824 ? -40.773 -1.574 22.421 1.00 85.56 824 GLY A N 1
ATOM 6458 C CA . GLY A 1 824 ? -41.291 -1.762 23.781 1.00 85.56 824 GLY A CA 1
ATOM 6459 C C . GLY A 1 824 ? -40.176 -1.662 24.830 1.00 85.56 824 GLY A C 1
ATOM 6460 O O . GLY A 1 824 ? -39.036 -2.056 24.554 1.00 85.56 824 GLY A O 1
ATOM 6461 N N . PHE A 1 825 ? -40.502 -1.172 26.024 1.00 91.25 825 PHE A N 1
ATOM 6462 C CA . PHE A 1 825 ? -39.554 -0.790 27.080 1.00 91.25 825 PHE A CA 1
ATOM 6463 C C . PHE A 1 825 ? -40.022 -1.261 28.466 1.00 91.25 825 PHE A C 1
ATOM 6465 O O . PHE A 1 825 ? -41.170 -1.674 28.630 1.00 91.25 825 PHE A O 1
ATOM 6472 N N . HIS A 1 826 ? -39.119 -1.246 29.448 1.00 90.69 826 HIS A N 1
ATOM 6473 C CA . HIS A 1 826 ? -39.418 -1.686 30.811 1.00 90.69 826 HIS A CA 1
ATOM 6474 C C . HIS A 1 826 ? -40.079 -0.579 31.629 1.00 90.69 826 HIS A C 1
ATOM 6476 O O . HIS A 1 826 ? -39.702 0.588 31.524 1.00 90.69 826 HIS A O 1
ATOM 6482 N N . ILE A 1 827 ? -41.037 -0.967 32.464 1.00 92.00 827 ILE A N 1
ATOM 6483 C CA . ILE A 1 827 ? -41.763 -0.085 33.383 1.00 92.00 827 ILE A CA 1
ATOM 6484 C C . ILE A 1 827 ? -41.749 -0.674 34.804 1.00 92.00 827 ILE A C 1
ATOM 6486 O O . ILE A 1 827 ? -41.468 -1.866 34.968 1.00 92.00 827 ILE A O 1
ATOM 6490 N N . PRO A 1 828 ? -42.018 0.129 35.851 1.00 91.44 828 PRO A N 1
ATOM 6491 C CA . PRO A 1 828 ? -41.982 -0.347 37.231 1.00 91.44 828 PRO A CA 1
ATOM 6492 C C . PRO A 1 828 ? -42.906 -1.544 37.482 1.00 91.44 828 PRO A C 1
ATOM 6494 O O . PRO A 1 828 ? -44.082 -1.527 37.123 1.00 91.44 828 PRO A O 1
ATOM 6497 N N . ARG A 1 829 ? -42.382 -2.570 38.164 1.00 88.06 829 ARG A N 1
ATOM 6498 C CA . ARG A 1 829 ? -43.110 -3.823 38.434 1.00 88.06 829 ARG A CA 1
ATOM 6499 C C . ARG A 1 829 ? -44.394 -3.614 39.238 1.00 88.06 829 ARG A C 1
ATOM 6501 O O . ARG A 1 829 ? -45.335 -4.361 39.030 1.00 88.06 829 ARG A O 1
ATOM 6508 N N . GLY A 1 830 ? -44.474 -2.587 40.090 1.00 88.44 830 GLY A N 1
ATOM 6509 C CA . GLY A 1 830 ? -45.687 -2.326 40.872 1.00 88.44 830 GLY A CA 1
ATOM 6510 C C . GLY A 1 830 ? -46.920 -1.976 40.033 1.00 88.44 830 GLY A C 1
ATOM 6511 O O . GLY A 1 830 ? -48.039 -2.175 40.495 1.00 88.44 830 GLY A O 1
ATOM 6512 N N . ILE A 1 831 ? -46.737 -1.552 38.777 1.00 90.75 831 ILE A N 1
ATOM 6513 C CA . ILE A 1 831 ? -47.835 -1.409 37.805 1.00 90.75 831 ILE A CA 1
ATOM 6514 C C . ILE A 1 831 ? -48.391 -2.789 37.410 1.00 90.75 831 ILE A C 1
ATOM 6516 O O . ILE A 1 831 ? -49.585 -2.941 37.187 1.00 90.75 831 ILE A O 1
ATOM 6520 N N . GLY A 1 832 ? -47.542 -3.818 37.367 1.00 89.12 832 GLY A N 1
ATOM 6521 C CA . GLY A 1 832 ? -47.944 -5.201 37.114 1.00 89.12 832 GLY A CA 1
ATOM 6522 C C . GLY A 1 832 ? -48.770 -5.763 38.265 1.00 89.12 832 GLY A C 1
ATOM 6523 O O . GLY A 1 832 ? -49.853 -6.286 38.024 1.00 89.12 832 GLY A O 1
ATOM 6524 N N . ASN A 1 833 ? -48.314 -5.567 39.509 1.00 89.19 833 ASN A N 1
ATOM 6525 C CA . ASN A 1 833 ? -49.077 -5.925 40.711 1.00 89.19 833 ASN A CA 1
ATOM 6526 C C . ASN A 1 833 ? -50.449 -5.224 40.752 1.00 89.19 833 ASN A C 1
ATOM 6528 O O . ASN A 1 833 ? -51.458 -5.867 41.015 1.00 89.19 833 ASN A O 1
ATOM 6532 N N . TYR A 1 834 ? -50.519 -3.937 40.393 1.00 89.62 834 TYR A N 1
ATOM 6533 C CA . TYR A 1 834 ? -51.783 -3.189 40.342 1.00 89.62 834 TYR A CA 1
ATOM 6534 C C . TYR A 1 834 ? -52.855 -3.834 39.448 1.00 89.62 834 TYR A C 1
ATOM 6536 O O . TYR A 1 834 ? -54.033 -3.799 39.789 1.00 89.62 834 TYR A O 1
ATOM 6544 N N . TYR A 1 835 ? -52.451 -4.482 38.351 1.00 89.25 835 TYR A N 1
ATOM 6545 C CA . TYR A 1 835 ? -53.358 -5.239 37.482 1.00 89.25 835 TYR A CA 1
ATOM 6546 C C . TYR A 1 835 ? -53.389 -6.752 37.764 1.00 89.25 835 TYR A C 1
ATOM 6548 O O . TYR A 1 835 ? -54.027 -7.489 37.012 1.00 89.25 835 TYR A O 1
ATOM 6556 N N . GLY A 1 836 ? -52.709 -7.221 38.814 1.00 87.06 836 GLY A N 1
ATOM 6557 C CA . GLY A 1 836 ? -52.630 -8.637 39.178 1.00 87.06 836 GLY A CA 1
ATOM 6558 C C . GLY A 1 836 ? -51.888 -9.503 38.156 1.00 87.06 836 GLY A C 1
ATOM 6559 O O . GLY A 1 836 ? -52.278 -10.641 37.934 1.00 87.06 836 GLY A O 1
ATOM 6560 N N . ILE A 1 837 ? -50.868 -8.962 37.481 1.00 88.31 837 ILE A N 1
ATOM 6561 C CA . ILE A 1 837 ? -50.096 -9.694 36.466 1.00 88.31 837 ILE A CA 1
ATOM 6562 C C . ILE A 1 837 ? -49.112 -10.646 37.151 1.00 88.31 837 ILE A C 1
ATOM 6564 O O . ILE A 1 837 ? -48.235 -10.189 37.893 1.00 88.31 837 ILE A O 1
ATOM 6568 N N . ASN A 1 838 ? -49.203 -11.940 36.841 1.00 85.69 838 ASN A N 1
ATOM 6569 C CA . ASN A 1 838 ? -48.240 -12.946 37.282 1.00 85.69 838 ASN A CA 1
ATOM 6570 C C . ASN A 1 838 ? -47.098 -13.116 36.263 1.00 85.69 838 ASN A C 1
ATOM 6572 O O . ASN A 1 838 ? -47.046 -12.484 35.201 1.00 85.69 838 ASN A O 1
ATOM 6576 N N . PHE A 1 839 ? -46.117 -13.948 36.597 1.00 76.56 839 PHE A N 1
ATOM 6577 C CA . PHE A 1 839 ? -45.043 -14.277 35.664 1.00 76.56 839 PHE A CA 1
ATOM 6578 C C . PHE A 1 839 ? -45.569 -15.096 34.473 1.00 76.56 839 PHE A C 1
ATOM 6580 O O . PHE A 1 839 ? -46.354 -16.018 34.644 1.00 76.56 839 PHE A O 1
ATOM 6587 N N . GLY A 1 840 ? -45.137 -14.754 33.258 1.00 75.38 840 GLY A N 1
ATOM 6588 C CA . GLY A 1 840 ? -45.644 -15.323 32.005 1.00 75.38 840 GLY A CA 1
ATOM 6589 C C . GLY A 1 840 ? -46.922 -14.659 31.477 1.00 75.38 840 GLY A C 1
ATOM 6590 O O . GLY A 1 840 ? -47.208 -14.769 30.283 1.00 75.38 840 GLY A O 1
ATOM 6591 N N . ASP A 1 841 ? -47.639 -13.908 32.317 1.00 80.88 841 ASP A N 1
ATOM 6592 C CA . ASP A 1 841 ? -48.880 -13.244 31.927 1.00 80.88 841 ASP A CA 1
ATOM 6593 C C . ASP A 1 841 ? -48.649 -11.948 31.141 1.00 80.88 841 ASP A C 1
ATOM 6595 O O . ASP A 1 841 ? -47.609 -11.276 31.214 1.00 80.88 841 ASP A O 1
ATOM 6599 N N . GLY A 1 842 ? -49.687 -11.565 30.399 1.00 87.25 842 GLY A N 1
ATOM 6600 C CA . GLY A 1 842 ? -49.792 -10.260 29.775 1.00 87.25 842 GLY A CA 1
ATOM 6601 C C . GLY A 1 842 ? -51.241 -9.823 29.621 1.00 87.25 842 GLY A C 1
ATOM 6602 O O . GLY A 1 842 ? -52.142 -10.640 29.447 1.00 87.25 842 GLY A O 1
ATOM 6603 N N . ILE A 1 843 ? -51.447 -8.513 29.659 1.00 91.38 843 ILE A N 1
ATOM 6604 C CA . ILE A 1 843 ? -52.745 -7.873 29.483 1.00 91.38 843 ILE A CA 1
ATOM 6605 C C . ILE A 1 843 ? -52.667 -6.846 28.359 1.00 91.38 843 ILE A C 1
ATOM 6607 O O . ILE A 1 843 ? -51.626 -6.224 28.132 1.00 91.38 843 ILE A O 1
ATOM 6611 N N . ASP A 1 844 ? -53.787 -6.647 27.676 1.00 92.19 844 ASP A N 1
ATOM 6612 C CA . ASP A 1 844 ? -53.943 -5.576 26.703 1.00 92.19 844 ASP A CA 1
ATOM 6613 C C . ASP A 1 844 ? -54.723 -4.427 27.346 1.00 92.19 844 ASP A C 1
ATOM 6615 O O . ASP A 1 844 ? -55.824 -4.614 27.867 1.00 92.19 844 ASP A O 1
ATOM 6619 N N . LEU A 1 845 ? -54.130 -3.236 27.321 1.00 92.56 845 LEU A N 1
ATOM 6620 C CA . LEU A 1 845 ? -54.754 -2.000 27.772 1.00 92.56 845 LEU A CA 1
ATOM 6621 C C . LEU A 1 845 ? -55.435 -1.310 26.588 1.00 92.56 845 LEU A C 1
ATOM 6623 O O . LEU A 1 845 ? -54.867 -1.225 25.493 1.00 92.56 845 LEU A O 1
ATOM 6627 N N . THR A 1 846 ? -56.644 -0.800 26.802 1.00 90.38 846 THR A N 1
ATOM 6628 C CA . THR A 1 846 ? -57.481 -0.204 25.754 1.00 90.38 846 THR A CA 1
ATOM 6629 C C . THR A 1 846 ? -57.170 1.277 25.590 1.00 90.38 846 THR A C 1
ATOM 6631 O O . THR A 1 846 ? -57.065 2.011 26.568 1.00 90.38 846 THR A O 1
ATOM 6634 N N . SER A 1 847 ? -57.042 1.747 24.349 1.00 91.19 847 SER A N 1
ATOM 6635 C CA . SER A 1 847 ? -56.768 3.156 24.066 1.00 91.19 847 SER A CA 1
ATOM 6636 C C . SER A 1 847 ? -57.380 3.600 22.732 1.00 91.19 847 SER A C 1
ATOM 6638 O O . SER A 1 847 ? -57.425 2.786 21.805 1.00 91.19 847 SER A O 1
ATOM 6640 N N . PRO A 1 848 ? -57.787 4.878 22.570 1.00 83.38 848 PRO A N 1
ATOM 6641 C CA . PRO A 1 848 ? -58.321 5.396 21.305 1.00 83.38 848 PRO A CA 1
ATOM 6642 C C . PRO A 1 848 ? -57.374 5.241 20.105 1.00 83.38 848 PRO A C 1
ATOM 6644 O O . PRO A 1 848 ? -57.830 5.116 18.974 1.00 83.38 848 PRO A O 1
ATOM 6647 N N . LEU A 1 849 ? -56.057 5.209 20.341 1.00 84.31 849 LEU A N 1
ATOM 6648 C CA . LEU A 1 849 ? -55.038 4.995 19.302 1.00 84.31 849 LEU A CA 1
ATOM 6649 C C . LEU A 1 849 ? -54.617 3.515 19.176 1.00 84.31 849 LEU A C 1
ATOM 6651 O O . LEU A 1 849 ? -53.538 3.219 18.665 1.00 84.31 849 LEU A O 1
ATOM 6655 N N . GLY A 1 850 ? -55.441 2.580 19.659 1.00 84.69 850 GLY A N 1
ATOM 6656 C CA . GLY A 1 850 ? -55.222 1.132 19.599 1.00 84.69 850 GLY A CA 1
ATOM 6657 C C . GLY A 1 850 ? -54.585 0.546 20.861 1.00 84.69 850 GLY A C 1
ATOM 6658 O O . GLY A 1 850 ? -53.893 1.245 21.607 1.00 84.69 850 GLY A O 1
ATOM 6659 N N . SER A 1 851 ? -54.793 -0.754 21.085 1.00 88.50 851 SER A N 1
ATOM 6660 C CA . SER A 1 851 ? -54.417 -1.443 22.326 1.00 88.50 851 SER A CA 1
ATOM 6661 C C . SER A 1 851 ? -52.908 -1.477 22.584 1.00 88.50 851 SER A C 1
ATOM 6663 O O . SER A 1 851 ? -52.096 -1.652 21.668 1.00 88.50 851 SER A O 1
ATOM 6665 N N . VAL A 1 852 ? -52.514 -1.304 23.844 1.00 92.00 852 VAL A N 1
ATOM 6666 C CA . VAL A 1 852 ? -51.123 -1.386 24.308 1.00 92.00 852 VAL A CA 1
ATOM 6667 C C . VAL A 1 852 ? -50.975 -2.636 25.158 1.00 92.00 852 VAL A C 1
ATOM 6669 O O . VAL A 1 852 ? -51.563 -2.738 26.229 1.00 92.00 852 VAL A O 1
ATOM 6672 N N . ARG A 1 853 ? -50.154 -3.579 24.699 1.00 93.00 853 ARG A N 1
ATOM 6673 C CA . ARG A 1 853 ? -49.837 -4.784 25.462 1.00 93.00 853 ARG A CA 1
ATOM 6674 C C . ARG A 1 853 ? -48.817 -4.498 26.554 1.00 93.00 853 ARG A C 1
ATOM 6676 O O . ARG A 1 853 ? -47.822 -3.809 26.297 1.00 93.00 853 ARG A O 1
ATOM 6683 N N . MET A 1 854 ? -49.040 -5.085 27.719 1.00 93.38 854 MET A N 1
ATOM 6684 C CA . MET A 1 854 ? -48.148 -5.101 28.869 1.00 93.38 854 MET A CA 1
ATOM 6685 C C . MET A 1 854 ? -47.965 -6.548 29.338 1.00 93.38 854 MET A C 1
ATOM 6687 O O . MET A 1 854 ? -48.936 -7.291 29.401 1.00 93.38 854 MET A O 1
ATOM 6691 N N . GLY A 1 855 ? -46.744 -6.974 29.649 1.00 88.88 855 GLY A N 1
ATOM 6692 C CA . GLY A 1 855 ? -46.493 -8.346 30.099 1.00 88.88 855 GLY A CA 1
ATOM 6693 C C . GLY A 1 855 ? -45.090 -8.546 30.646 1.00 88.88 855 GLY A C 1
ATOM 6694 O O . GLY A 1 855 ? -44.248 -7.647 30.566 1.00 88.88 855 GLY A O 1
ATOM 6695 N N . THR A 1 856 ? -44.848 -9.714 31.226 1.00 86.31 856 THR A N 1
ATOM 6696 C CA . THR A 1 856 ? -43.553 -10.046 31.828 1.00 86.31 856 THR A CA 1
ATOM 6697 C C . THR A 1 856 ? -42.594 -10.669 30.816 1.00 86.31 856 THR A C 1
ATOM 6699 O O . THR A 1 856 ? -43.006 -11.341 29.870 1.00 86.31 856 THR A O 1
ATOM 6702 N N . ASP A 1 857 ? -41.298 -10.406 30.973 1.00 77.44 857 ASP A N 1
ATOM 6703 C CA . ASP A 1 857 ? -40.248 -11.116 30.243 1.00 77.44 857 ASP A CA 1
ATOM 6704 C C . ASP A 1 857 ? -39.671 -12.279 31.065 1.00 77.44 857 ASP A C 1
ATOM 6706 O O . ASP A 1 857 ? -40.034 -12.481 32.222 1.00 77.44 857 ASP A O 1
ATOM 6710 N N . LYS A 1 858 ? -38.730 -13.030 30.479 1.00 67.69 858 LYS A N 1
ATOM 6711 C CA . LYS A 1 858 ? -38.070 -14.178 31.129 1.00 67.69 858 LYS A CA 1
ATOM 6712 C C . LYS A 1 858 ? -37.279 -13.819 32.398 1.00 67.69 858 LYS A C 1
ATOM 6714 O O . LYS A 1 858 ? -36.876 -14.718 33.119 1.00 67.69 858 LYS A O 1
ATOM 6719 N N . LEU A 1 859 ? -37.041 -12.535 32.667 1.00 65.44 859 LEU A N 1
ATOM 6720 C CA . LEU A 1 859 ? -36.314 -12.034 33.838 1.00 65.44 859 LEU A CA 1
ATOM 6721 C C . LEU A 1 859 ? -37.268 -11.451 34.898 1.00 65.44 859 LEU A C 1
ATOM 6723 O O . LEU A 1 859 ? -36.833 -10.720 35.788 1.00 65.44 859 LEU A O 1
ATOM 6727 N N . ARG A 1 860 ? -38.577 -11.743 34.801 1.00 71.62 860 ARG A N 1
ATOM 6728 C CA . ARG A 1 860 ? -39.645 -11.204 35.665 1.00 71.62 860 ARG A CA 1
ATOM 6729 C C . ARG A 1 860 ? -39.756 -9.668 35.617 1.00 71.62 860 ARG A C 1
ATOM 6731 O O . ARG A 1 860 ? -40.349 -9.064 36.519 1.00 71.62 860 ARG A O 1
ATOM 6738 N N . ALA A 1 861 ? -39.217 -9.013 34.583 1.00 81.31 861 ALA A N 1
ATOM 6739 C CA . ALA A 1 861 ? -39.356 -7.574 34.384 1.00 81.31 861 ALA A CA 1
ATOM 6740 C C . ALA A 1 861 ? -40.652 -7.258 33.626 1.00 81.31 861 ALA A C 1
ATOM 6742 O O . ALA A 1 861 ? -41.041 -7.966 32.698 1.00 81.31 861 ALA A O 1
ATOM 6743 N N . LEU A 1 862 ? -41.322 -6.168 34.009 1.00 88.44 862 LEU A N 1
ATOM 6744 C CA . LEU A 1 862 ? -42.555 -5.734 33.357 1.00 88.44 862 LEU A CA 1
ATOM 6745 C C . LEU A 1 862 ? -42.225 -4.893 32.123 1.00 88.44 862 LEU A C 1
ATOM 6747 O O . LEU A 1 862 ? -41.490 -3.904 32.207 1.00 88.44 862 LEU A O 1
ATOM 6751 N N . ARG A 1 863 ? -42.771 -5.282 30.972 1.00 92.12 863 ARG A N 1
ATOM 6752 C CA . ARG A 1 863 ? -42.538 -4.630 29.685 1.00 92.12 863 ARG A CA 1
ATOM 6753 C C . ARG A 1 863 ? -43.835 -4.085 29.108 1.00 92.12 863 ARG A C 1
ATOM 6755 O O . ARG A 1 863 ? -44.841 -4.787 29.044 1.00 92.12 863 ARG A O 1
ATOM 6762 N N . LEU A 1 864 ? -43.774 -2.852 28.618 1.00 93.25 864 LEU A N 1
ATOM 6763 C CA . LEU A 1 864 ? -44.837 -2.205 27.860 1.00 93.25 864 LEU A CA 1
ATOM 6764 C C . LEU A 1 864 ? -44.478 -2.193 26.369 1.00 93.25 864 LEU A C 1
ATOM 6766 O O . LEU A 1 864 ? -43.327 -1.960 25.988 1.00 93.25 864 LEU A O 1
ATOM 6770 N N . SER A 1 865 ? -45.460 -2.453 25.511 1.00 92.44 865 SER A N 1
ATOM 6771 C CA . SER A 1 865 ? -45.310 -2.347 24.057 1.00 92.44 865 SER A CA 1
ATOM 6772 C C . SER A 1 865 ? -45.125 -0.893 23.589 1.00 92.44 865 SER A C 1
ATOM 6774 O O . SER A 1 865 ? -45.155 0.058 24.367 1.00 92.44 865 SER A O 1
ATOM 6776 N N . SER A 1 866 ? -44.850 -0.718 22.296 1.00 92.12 866 SER A N 1
ATOM 6777 C CA . SER A 1 866 ? -44.479 0.575 21.714 1.00 92.12 866 SER A CA 1
ATOM 6778 C C . SER A 1 866 ? -45.537 1.663 21.927 1.00 92.12 866 SER A C 1
ATOM 6780 O O . SER A 1 866 ? -46.683 1.518 21.497 1.00 92.12 866 SER A O 1
ATOM 6782 N N . ILE A 1 867 ? -45.110 2.799 22.489 1.00 93.38 867 ILE A N 1
ATOM 6783 C CA . ILE A 1 867 ? -45.934 4.009 22.648 1.00 93.38 867 ILE A CA 1
ATOM 6784 C C . ILE A 1 867 ? -45.699 5.056 21.543 1.00 93.38 867 ILE A C 1
ATOM 6786 O O . ILE A 1 867 ? -46.230 6.162 21.612 1.00 93.38 867 ILE A O 1
ATOM 6790 N N . ARG A 1 868 ? -44.923 4.728 20.498 1.00 92.69 868 ARG A N 1
ATOM 6791 C CA . ARG A 1 868 ? -44.521 5.676 19.438 1.00 92.69 868 ARG A CA 1
ATOM 6792 C C . ARG A 1 868 ? -45.697 6.416 18.803 1.00 92.69 868 ARG A C 1
ATOM 6794 O O . ARG A 1 868 ? -45.591 7.609 18.552 1.00 92.69 868 ARG A O 1
ATOM 6801 N N . ARG A 1 869 ? -46.814 5.724 18.572 1.00 91.88 869 ARG A N 1
ATOM 6802 C CA . ARG A 1 869 ? -48.021 6.314 17.971 1.00 91.88 869 ARG A CA 1
ATOM 6803 C C . ARG A 1 869 ? -48.627 7.437 18.816 1.00 91.88 869 ARG A C 1
ATOM 6805 O O . ARG A 1 869 ? -49.090 8.428 18.267 1.00 91.88 869 ARG A O 1
ATOM 6812 N N . PHE A 1 870 ? -48.556 7.313 20.139 1.00 92.50 870 PHE A N 1
ATOM 6813 C CA . PHE A 1 870 ? -49.015 8.344 21.065 1.00 92.50 870 PHE A CA 1
ATOM 6814 C C . PHE A 1 870 ? -48.074 9.546 21.063 1.00 92.50 870 PHE A C 1
ATOM 6816 O O . PHE A 1 870 ? -48.520 10.682 20.967 1.00 92.50 870 PHE A O 1
ATOM 6823 N N . ILE A 1 871 ? -46.764 9.284 21.084 1.00 92.69 871 ILE A N 1
ATOM 6824 C CA . ILE A 1 871 ? -45.727 10.321 21.013 1.00 92.69 871 ILE A CA 1
ATOM 6825 C C . ILE A 1 871 ? -45.863 11.134 19.716 1.00 92.69 871 ILE A C 1
ATOM 6827 O O . ILE A 1 871 ? -45.833 12.361 19.753 1.00 92.69 871 ILE A O 1
ATOM 6831 N N . GLN A 1 872 ? -46.064 10.457 18.580 1.00 90.62 872 GLN A N 1
ATOM 6832 C CA . GLN A 1 872 ? -46.278 11.098 17.280 1.00 90.62 872 GLN A CA 1
ATOM 6833 C C . GLN A 1 872 ? -47.565 11.929 17.248 1.00 90.62 872 GLN A C 1
ATOM 6835 O O . GLN A 1 872 ? -47.536 13.045 16.742 1.00 90.62 872 GLN A O 1
ATOM 6840 N N . GLY A 1 873 ? -48.664 11.418 17.814 1.00 87.50 873 GLY A N 1
ATOM 6841 C CA . GLY A 1 873 ? -49.928 12.155 17.907 1.00 87.50 873 GLY A CA 1
ATOM 6842 C C . GLY A 1 873 ? -49.840 13.422 18.766 1.00 87.50 873 GLY A C 1
ATOM 6843 O O . GLY A 1 873 ? -50.531 14.393 18.486 1.00 87.50 873 GLY A O 1
ATOM 6844 N N . LEU A 1 874 ? -48.964 13.431 19.775 1.00 90.06 874 LEU A N 1
ATOM 6845 C CA . LEU A 1 874 ? -48.716 14.582 20.651 1.00 90.06 874 LEU A CA 1
ATOM 6846 C C . LEU A 1 874 ? -47.652 15.554 20.112 1.00 90.06 874 LEU A C 1
ATOM 6848 O O . LEU A 1 874 ? -47.468 16.622 20.688 1.00 90.06 874 LEU A O 1
ATOM 6852 N N . GLY A 1 875 ? -46.919 15.186 19.055 1.00 88.94 875 GLY A N 1
ATOM 6853 C CA . GLY A 1 875 ? -45.788 15.973 18.551 1.00 88.94 875 GLY A CA 1
ATOM 6854 C C . GLY A 1 875 ? -44.593 16.052 19.513 1.00 88.94 875 GLY A C 1
ATOM 6855 O O . GLY A 1 875 ? -43.807 16.992 19.422 1.00 88.94 875 GLY A O 1
ATOM 6856 N N . ALA A 1 876 ? -44.452 15.094 20.437 1.00 89.50 876 ALA A N 1
ATOM 6857 C CA . ALA A 1 876 ? -43.400 15.097 21.456 1.00 89.50 876 ALA A CA 1
ATOM 6858 C C . ALA A 1 876 ? -42.083 14.478 20.944 1.00 89.50 876 ALA A C 1
ATOM 6860 O O . ALA A 1 876 ? -42.082 13.501 20.188 1.00 89.50 876 ALA A O 1
ATOM 6861 N N . GLY A 1 877 ? -40.949 15.038 21.369 1.00 91.62 877 GLY A N 1
ATOM 6862 C CA . GLY A 1 877 ? -39.602 14.655 20.945 1.00 91.62 877 GLY A CA 1
ATOM 6863 C C . GLY A 1 877 ? -38.749 14.010 22.041 1.00 91.62 877 GLY A C 1
ATOM 6864 O O . GLY A 1 877 ? -39.184 13.777 23.165 1.00 91.62 877 GLY A O 1
ATOM 6865 N N . ILE A 1 878 ? -37.491 13.707 21.708 1.00 93.38 878 ILE A N 1
ATOM 6866 C CA . ILE A 1 878 ? -36.501 13.237 22.690 1.00 93.38 878 ILE A CA 1
ATOM 6867 C C . ILE A 1 878 ? -36.262 14.351 23.717 1.00 93.38 878 ILE A C 1
ATOM 6869 O O . ILE A 1 878 ? -36.012 15.490 23.336 1.00 93.38 878 ILE A O 1
ATOM 6873 N N . GLY A 1 879 ? -36.292 14.007 25.003 1.00 90.69 879 GLY A N 1
ATOM 6874 C CA . GLY A 1 879 ? -36.112 14.941 26.115 1.00 90.69 879 GLY A CA 1
ATOM 6875 C C . GLY A 1 879 ? -37.410 15.553 26.645 1.00 90.69 879 GLY A C 1
ATOM 6876 O O . GLY A 1 879 ? -37.420 16.019 27.782 1.00 90.69 879 GLY A O 1
ATOM 6877 N N . ASP A 1 880 ? -38.513 15.497 25.893 1.00 93.00 880 ASP A N 1
ATOM 6878 C CA . ASP A 1 880 ? -39.818 15.905 26.417 1.00 93.00 880 ASP A CA 1
ATOM 6879 C C . ASP A 1 880 ? -40.310 14.914 27.484 1.00 93.00 880 ASP A C 1
ATOM 6881 O O . ASP A 1 880 ? -39.969 13.724 27.470 1.00 93.00 880 ASP A O 1
ATOM 6885 N N . ARG A 1 881 ? -41.123 15.406 28.424 1.00 95.50 881 ARG A N 1
ATOM 6886 C CA . ARG A 1 881 ? -41.745 14.586 29.470 1.00 95.50 881 ARG A CA 1
ATOM 6887 C C . ARG A 1 881 ? -43.198 14.293 29.120 1.00 95.50 881 ARG A C 1
ATOM 6889 O O . ARG A 1 881 ? -43.924 15.172 28.658 1.00 95.50 881 ARG A O 1
ATOM 6896 N N . VAL A 1 882 ? -43.627 13.063 29.373 1.00 95.75 882 VAL A N 1
ATOM 6897 C CA . VAL A 1 882 ? -45.004 12.609 29.159 1.00 95.75 882 VAL A CA 1
ATOM 6898 C C . VAL A 1 882 ? -45.522 11.856 30.377 1.00 95.75 882 VAL A C 1
ATOM 6900 O O . VAL A 1 882 ? -44.756 11.240 31.121 1.00 95.75 882 VAL A O 1
ATOM 6903 N N . TRP A 1 883 ? -46.836 11.889 30.548 1.00 95.44 883 TRP A N 1
ATOM 6904 C CA . TRP A 1 883 ? -47.567 11.081 31.508 1.00 95.44 883 TRP A CA 1
ATOM 6905 C C . TRP A 1 883 ? -48.133 9.850 30.818 1.00 95.44 883 TRP A C 1
ATOM 6907 O O . TRP A 1 883 ? -48.783 9.978 29.782 1.00 95.44 883 TRP A O 1
ATOM 6917 N N . LEU A 1 884 ? -47.906 8.669 31.393 1.00 95.00 884 LEU A N 1
ATOM 6918 C CA . LEU A 1 884 ? -48.625 7.452 31.019 1.00 95.00 884 LEU A CA 1
ATOM 6919 C C . LEU A 1 884 ? -49.692 7.175 32.075 1.00 95.00 884 LEU A C 1
ATOM 6921 O O . LEU A 1 884 ? -49.348 6.908 33.226 1.00 95.00 884 LEU A O 1
ATOM 6925 N N . THR A 1 885 ? -50.960 7.250 31.689 1.00 92.62 885 THR A N 1
ATOM 6926 C CA . THR A 1 885 ? -52.104 7.004 32.573 1.00 92.62 885 THR A CA 1
ATOM 6927 C C . THR A 1 885 ? -52.496 5.534 32.520 1.00 92.62 885 THR A C 1
ATOM 6929 O O . THR A 1 885 ? -52.710 4.991 31.432 1.00 92.62 885 THR A O 1
ATOM 6932 N N . PHE A 1 886 ? -52.617 4.914 33.693 1.00 89.69 886 PHE A N 1
ATOM 6933 C CA . PHE A 1 886 ? -53.065 3.534 33.868 1.00 89.69 886 PHE A CA 1
ATOM 6934 C C . PHE A 1 886 ? -54.419 3.553 34.578 1.00 89.69 886 PHE A C 1
ATOM 6936 O O . PHE A 1 886 ? -54.476 3.830 35.773 1.00 89.69 886 PHE A O 1
ATOM 6943 N N . GLY A 1 887 ? -55.496 3.320 33.823 1.00 85.88 887 GLY A N 1
ATOM 6944 C CA . GLY A 1 887 ? -56.863 3.350 34.338 1.00 85.88 887 GLY A CA 1
ATOM 6945 C C . GLY A 1 887 ? -57.258 2.065 35.067 1.00 85.88 887 GLY A C 1
ATOM 6946 O O . GLY A 1 887 ? -56.883 0.970 34.631 1.00 85.88 887 GLY A O 1
ATOM 6947 N N . ASP A 1 888 ? -58.070 2.177 36.120 1.00 84.94 888 ASP A N 1
ATOM 6948 C CA . ASP A 1 888 ? -58.672 1.029 36.829 1.00 84.94 888 ASP A CA 1
ATOM 6949 C C . ASP A 1 888 ? -59.443 0.080 35.882 1.00 84.94 888 ASP A C 1
ATOM 6951 O O . ASP A 1 888 ? -59.468 -1.135 36.069 1.00 84.94 888 ASP A O 1
ATOM 6955 N N . ASP A 1 889 ? -60.032 0.623 34.812 1.00 85.50 889 ASP A N 1
ATOM 6956 C CA . ASP A 1 889 ? -60.790 -0.087 33.772 1.00 85.50 889 ASP A CA 1
ATOM 6957 C C . ASP A 1 889 ? -59.914 -0.662 32.640 1.00 85.50 889 ASP A C 1
ATOM 6959 O O . ASP A 1 889 ? -60.419 -1.045 31.582 1.00 85.50 889 ASP A O 1
ATOM 6963 N N . ARG A 1 890 ? -58.591 -0.732 32.851 1.00 88.69 890 ARG A N 1
ATOM 6964 C CA . ARG A 1 890 ? -57.578 -1.100 31.842 1.00 88.69 890 ARG A CA 1
ATOM 6965 C C . ARG A 1 890 ? -57.511 -0.128 30.660 1.00 88.69 890 ARG A C 1
ATOM 6967 O O . ARG A 1 890 ? -57.033 -0.507 29.586 1.00 88.69 890 ARG A O 1
ATOM 6974 N N . SER A 1 891 ? -57.958 1.114 30.824 1.00 89.88 891 SER A N 1
ATOM 6975 C CA . SER A 1 891 ? -57.685 2.169 29.851 1.00 89.88 891 SER A CA 1
ATOM 6976 C C . SER A 1 891 ? -56.225 2.637 29.920 1.00 89.88 891 SER A C 1
ATOM 6978 O O . SER A 1 891 ? -55.567 2.581 30.961 1.00 89.88 891 SER A O 1
ATOM 6980 N N . PHE A 1 892 ? -55.698 3.080 28.778 1.00 93.50 892 PHE A N 1
ATOM 6981 C CA . PHE A 1 892 ? -54.355 3.635 28.651 1.00 93.50 892 PHE A CA 1
ATOM 6982 C C . PHE A 1 892 ? -54.374 4.924 27.837 1.00 93.50 892 PHE A C 1
ATOM 6984 O O . PHE A 1 892 ? -54.912 4.973 26.724 1.00 93.50 892 PHE A O 1
ATOM 6991 N N . ALA A 1 893 ? -53.728 5.958 28.363 1.00 92.00 893 ALA A N 1
ATOM 6992 C CA . ALA A 1 893 ? -53.580 7.242 27.694 1.00 92.00 893 ALA A CA 1
ATOM 6993 C C . ALA A 1 893 ? -52.171 7.804 27.891 1.00 92.00 893 ALA A C 1
ATOM 6995 O O . ALA A 1 893 ? -51.474 7.472 28.850 1.00 92.00 893 ALA A O 1
ATOM 6996 N N . VAL A 1 894 ? -51.763 8.668 26.964 1.00 93.88 894 VAL A N 1
ATOM 6997 C CA . VAL A 1 894 ? -50.508 9.417 27.052 1.00 93.88 894 VAL A CA 1
ATOM 6998 C C . VAL A 1 894 ? -50.825 10.893 26.887 1.00 93.88 894 VAL A C 1
ATOM 7000 O O . VAL A 1 894 ? -51.524 11.266 25.945 1.00 93.88 894 VAL A O 1
ATOM 7003 N N . SER A 1 895 ? -50.301 11.729 27.777 1.00 93.19 895 SER A N 1
ATOM 7004 C CA . SER A 1 895 ? -50.448 13.186 27.725 1.00 93.19 895 SER A CA 1
ATOM 7005 C C . SER A 1 895 ? -49.111 13.884 27.976 1.00 93.19 895 SER A C 1
ATOM 7007 O O . SER A 1 895 ? -48.153 13.275 28.456 1.00 93.19 895 SER A O 1
ATOM 7009 N N . LEU A 1 896 ? -49.007 15.161 27.600 1.00 93.44 896 LEU A N 1
ATOM 7010 C CA . LEU A 1 896 ? -47.799 15.950 27.844 1.00 93.44 896 LEU A CA 1
ATOM 7011 C C . LEU A 1 896 ? -47.651 16.253 29.339 1.00 93.44 896 LEU A C 1
ATOM 7013 O O . LEU A 1 896 ? -48.624 16.579 30.019 1.00 93.44 896 LEU A O 1
ATOM 7017 N N . ALA A 1 897 ? -46.421 16.163 29.839 1.00 93.25 897 ALA A N 1
ATOM 7018 C CA . ALA A 1 897 ? -46.057 16.643 31.164 1.00 93.25 897 ALA A CA 1
ATOM 7019 C C . ALA A 1 897 ? -45.321 17.990 31.044 1.00 93.25 897 ALA A C 1
ATOM 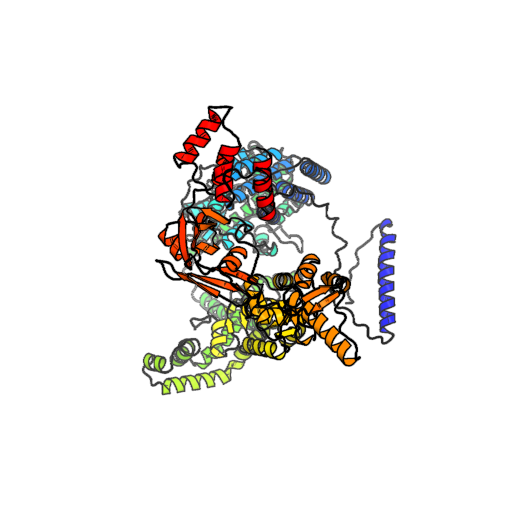7021 O O . ALA A 1 897 ? -44.704 18.256 30.005 1.00 93.25 897 ALA A O 1
ATOM 7022 N N . PRO A 1 898 ? -45.324 18.830 32.097 1.00 92.31 898 PRO A N 1
ATOM 7023 C CA . PRO A 1 898 ? -44.518 20.048 32.126 1.00 92.31 898 PRO A CA 1
ATOM 7024 C C . PRO A 1 898 ? -43.059 19.740 31.782 1.00 92.31 898 PRO A C 1
ATOM 7026 O O . PRO A 1 898 ? -42.541 18.693 32.171 1.00 92.31 898 PRO A O 1
ATOM 7029 N N . LYS A 1 899 ? -42.350 20.630 31.085 1.00 90.31 899 LYS A N 1
ATOM 7030 C CA . LYS A 1 899 ? -40.913 20.430 30.824 1.00 90.31 899 LYS A CA 1
ATOM 7031 C C . LYS A 1 899 ? -40.112 20.514 32.123 1.00 90.31 899 LYS A C 1
ATOM 7033 O O . LYS A 1 899 ? -40.502 21.241 33.035 1.00 90.31 899 LYS A O 1
ATOM 7038 N N . LEU A 1 900 ? -39.036 19.734 32.220 1.00 90.81 900 LEU A N 1
ATOM 7039 C CA . LEU A 1 900 ? -38.137 19.800 33.372 1.00 90.81 900 LEU A CA 1
ATOM 7040 C C . LEU A 1 900 ? -37.363 21.124 33.316 1.00 90.81 900 LEU A C 1
ATOM 7042 O O . LEU A 1 900 ? -36.752 21.419 32.292 1.00 90.81 900 LEU A O 1
ATOM 7046 N N . GLN A 1 901 ? -37.409 21.892 34.399 1.00 89.75 901 GLN A N 1
ATOM 7047 C CA . GLN A 1 901 ? -36.748 23.189 34.560 1.00 89.75 901 GLN A CA 1
ATOM 7048 C C . GLN A 1 901 ? -35.744 23.083 35.719 1.00 89.75 901 GLN A C 1
ATOM 7050 O O . GLN A 1 901 ? -36.121 23.290 36.875 1.00 89.75 901 GLN A O 1
ATOM 7055 N N . PRO A 1 902 ? -34.492 22.662 35.451 1.00 84.75 902 PRO A N 1
ATOM 7056 C CA . PRO A 1 902 ? -33.486 22.417 36.490 1.00 84.75 902 PRO A CA 1
ATOM 7057 C C . PRO A 1 902 ? -33.050 23.680 37.251 1.00 84.75 902 PRO A C 1
ATOM 7059 O O . PRO A 1 902 ? -32.473 23.571 38.328 1.00 84.75 902 PRO A O 1
ATOM 7062 N N . GLU A 1 903 ? -33.311 24.866 36.707 1.00 87.38 903 GLU A N 1
ATOM 7063 C CA . GLU A 1 903 ? -33.024 26.168 37.312 1.00 87.38 903 GLU A CA 1
ATOM 7064 C C . GLU A 1 903 ? -33.937 26.517 38.498 1.00 87.38 903 GLU A C 1
ATOM 7066 O O . GLU A 1 903 ? -33.608 27.397 39.296 1.00 87.38 903 GLU A O 1
ATOM 7071 N N . LEU A 1 904 ? -35.081 25.841 38.630 1.00 87.31 904 LEU A N 1
ATOM 7072 C CA . LEU A 1 904 ? -36.013 26.072 39.726 1.00 87.31 904 LEU A CA 1
ATOM 7073 C C . LEU A 1 904 ? -35.491 25.455 41.026 1.00 87.31 904 LEU A C 1
ATOM 7075 O O . LEU A 1 904 ? -35.054 24.306 41.065 1.00 87.31 904 LEU A O 1
ATOM 7079 N N . THR A 1 905 ? -35.604 26.201 42.123 1.00 83.62 905 THR A N 1
ATOM 7080 C CA . THR A 1 905 ? -35.213 25.756 43.469 1.00 83.62 905 THR A CA 1
ATOM 7081 C C . THR A 1 905 ? -36.410 25.784 44.426 1.00 83.62 905 THR A C 1
ATOM 7083 O O . THR A 1 905 ? -37.497 26.236 44.061 1.00 83.62 905 THR A O 1
ATOM 7086 N N . GLY A 1 906 ? -36.251 25.238 45.636 1.00 86.19 906 GLY A N 1
ATOM 7087 C CA . GLY A 1 906 ? -37.328 25.180 46.632 1.00 86.19 906 GLY A CA 1
ATOM 7088 C C . GLY A 1 906 ? -38.518 24.308 46.206 1.00 86.19 906 GLY A C 1
ATOM 7089 O O . GLY A 1 906 ? -38.353 23.326 45.474 1.00 86.19 906 GLY A O 1
ATOM 7090 N N . PHE A 1 907 ? -39.727 24.662 46.655 1.00 87.81 907 PHE A N 1
ATOM 7091 C CA . PHE A 1 907 ? -40.952 23.922 46.327 1.00 87.81 907 PHE A CA 1
ATOM 7092 C C . PHE A 1 907 ? -41.312 23.984 44.838 1.00 87.81 907 PHE A C 1
ATOM 7094 O O . PHE A 1 907 ? -41.748 22.975 44.289 1.00 87.81 907 PHE A O 1
ATOM 7101 N N . ALA A 1 908 ? -41.032 25.094 44.147 1.00 88.38 908 ALA A N 1
ATOM 7102 C CA . ALA A 1 908 ? -41.227 25.195 42.697 1.00 88.38 908 ALA A CA 1
ATOM 7103 C C . ALA A 1 908 ? -40.393 24.151 41.928 1.00 88.38 908 ALA A C 1
ATOM 7105 O O . ALA A 1 908 ? -40.899 23.495 41.013 1.00 88.38 908 ALA A O 1
ATOM 7106 N N . GLY A 1 909 ? -39.134 23.950 42.338 1.00 89.19 909 GLY A N 1
ATOM 7107 C CA . GLY A 1 909 ? -38.269 22.905 41.787 1.00 89.19 909 GLY A CA 1
ATOM 7108 C C . GLY A 1 909 ? -38.788 21.497 42.084 1.00 89.19 909 GLY A C 1
ATOM 7109 O O . GLY A 1 909 ? -38.835 20.655 41.188 1.00 89.19 909 GLY A O 1
ATOM 7110 N N . LEU A 1 910 ? -39.254 21.246 43.313 1.00 90.56 910 LEU A N 1
ATOM 7111 C CA . LEU A 1 910 ? -39.834 19.955 43.702 1.00 90.56 910 LEU A CA 1
ATOM 7112 C C . LEU A 1 910 ? -41.106 19.619 42.920 1.00 90.56 910 LEU A C 1
ATOM 7114 O O . LEU A 1 910 ? -41.210 18.514 42.387 1.00 90.56 910 LEU A O 1
ATOM 7118 N N . TYR A 1 911 ? -42.040 20.567 42.812 1.00 93.31 911 TYR A N 1
ATOM 7119 C CA . TYR A 1 911 ? -43.272 20.424 42.035 1.00 93.31 911 TYR A CA 1
ATOM 7120 C C . TYR A 1 911 ? -42.954 20.117 40.572 1.00 93.31 911 TYR A C 1
ATOM 7122 O O . TYR A 1 911 ? -43.458 19.135 40.024 1.00 93.31 911 TYR A O 1
ATOM 7130 N N . ASN A 1 912 ? -42.044 20.882 39.957 1.00 93.44 912 ASN A N 1
ATOM 7131 C CA . ASN A 1 912 ? -41.633 20.633 38.583 1.00 93.44 912 ASN A CA 1
ATOM 7132 C C . ASN A 1 912 ? -40.966 19.258 38.418 1.00 93.44 912 ASN A C 1
ATOM 7134 O O . ASN A 1 912 ? -41.240 18.570 37.431 1.00 93.44 912 ASN A O 1
ATOM 7138 N N . HIS A 1 913 ? -40.130 18.823 39.366 1.00 90.50 913 HIS A N 1
ATOM 7139 C CA . HIS A 1 913 ? -39.422 17.544 39.291 1.00 90.50 913 HIS A CA 1
ATOM 7140 C C . HIS A 1 913 ? -40.388 16.352 39.280 1.00 90.50 913 HIS A C 1
ATOM 7142 O O . HIS A 1 913 ? -40.237 15.460 38.446 1.00 90.50 913 HIS A O 1
ATOM 7148 N N . ILE A 1 914 ? -41.426 16.378 40.122 1.00 91.62 914 ILE A N 1
ATOM 7149 C CA . ILE A 1 914 ? -42.477 15.345 40.143 1.00 91.62 914 ILE A CA 1
ATOM 7150 C C . ILE A 1 914 ? -43.560 15.553 39.067 1.00 91.62 914 ILE A C 1
ATOM 7152 O O . ILE A 1 914 ? -44.500 14.770 38.978 1.00 91.62 914 ILE A O 1
ATOM 7156 N N . GLY A 1 915 ? -43.422 16.585 38.228 1.00 90.69 915 GLY A N 1
ATOM 7157 C CA . GLY A 1 915 ? -44.268 16.834 37.059 1.00 90.69 915 GLY A CA 1
ATOM 7158 C C . GLY A 1 915 ? -45.574 17.592 37.335 1.00 90.69 915 GLY A C 1
ATOM 7159 O O . GLY A 1 915 ? -46.463 17.572 36.481 1.00 90.69 915 GLY A O 1
ATOM 7160 N N . LEU A 1 916 ? -45.698 18.262 38.484 1.00 91.62 916 LEU A N 1
ATOM 7161 C CA . LEU A 1 916 ? -46.772 19.225 38.741 1.00 91.62 916 LEU A CA 1
ATOM 7162 C C . LEU A 1 916 ? -46.531 20.513 37.939 1.00 91.62 916 LEU A C 1
ATOM 7164 O O . LEU A 1 916 ? -45.393 20.976 37.803 1.00 91.62 916 LEU A O 1
ATOM 7168 N N . ASP A 1 917 ? -47.603 21.075 37.383 1.00 89.19 917 ASP A N 1
ATOM 7169 C CA . ASP A 1 917 ? -47.527 22.273 36.553 1.00 89.19 917 ASP A CA 1
ATOM 7170 C C . ASP A 1 917 ? -47.590 23.531 37.422 1.00 89.19 917 ASP A C 1
ATOM 7172 O O . ASP A 1 917 ? -48.649 23.980 37.843 1.00 89.19 917 ASP A O 1
ATOM 7176 N N . ILE A 1 918 ? -46.427 24.129 37.668 1.00 88.75 918 ILE A N 1
ATOM 7177 C CA . ILE A 1 918 ? -46.287 25.357 38.463 1.00 88.75 918 ILE A CA 1
ATOM 7178 C C . ILE A 1 918 ? -47.001 26.578 37.855 1.00 88.75 918 ILE A C 1
ATOM 7180 O O . ILE A 1 918 ? -47.074 27.625 38.498 1.00 88.75 918 ILE A O 1
ATOM 7184 N N . THR A 1 919 ? -47.485 26.483 36.611 1.00 86.19 919 THR A N 1
ATOM 7185 C CA . THR A 1 919 ? -48.272 27.542 35.973 1.00 86.19 919 THR A CA 1
ATOM 7186 C C . THR A 1 919 ? -49.761 27.462 36.308 1.00 86.19 919 THR A C 1
ATOM 7188 O O . THR A 1 919 ? -50.473 28.444 36.074 1.00 86.19 919 THR A O 1
ATOM 7191 N N . GLU A 1 920 ? -50.227 26.350 36.895 1.00 87.19 920 GLU A N 1
ATOM 7192 C CA . GLU A 1 920 ? -51.609 26.210 37.351 1.00 87.19 920 GLU A CA 1
ATOM 7193 C C . GLU A 1 920 ? -51.946 27.296 38.387 1.00 87.19 920 GLU A C 1
ATOM 7195 O O . GLU A 1 920 ? -51.128 27.574 39.269 1.00 87.19 920 GLU A O 1
ATOM 7200 N N . PRO A 1 921 ? -53.137 27.924 38.309 1.00 83.62 921 PRO A N 1
ATOM 7201 C CA . PRO A 1 921 ? -53.488 29.056 39.167 1.00 83.62 921 PRO A CA 1
ATOM 7202 C C . PRO A 1 921 ? -53.340 28.750 40.660 1.00 83.62 921 PRO A C 1
ATOM 7204 O O . PRO A 1 921 ? -52.841 29.587 41.404 1.00 83.62 921 PRO A O 1
ATOM 7207 N N . GLU A 1 922 ? -53.718 27.540 41.076 1.00 84.31 922 GLU A N 1
ATOM 7208 C CA . GLU A 1 922 ? -53.683 27.085 42.469 1.00 84.31 922 GLU A CA 1
ATOM 7209 C C . GLU A 1 922 ? -52.244 26.980 42.994 1.00 84.31 922 GLU A C 1
ATOM 7211 O O . GLU A 1 922 ? -51.903 27.610 43.996 1.00 84.31 922 GLU A O 1
ATOM 7216 N N . LEU A 1 923 ? -51.365 26.277 42.269 1.00 85.50 923 LEU A N 1
ATOM 7217 C CA . LEU A 1 923 ? -49.946 26.146 42.623 1.00 85.50 923 LEU A CA 1
ATOM 7218 C C . LEU A 1 923 ? -49.207 27.483 42.519 1.00 85.50 923 LEU A C 1
ATOM 7220 O O . LEU A 1 923 ? -48.363 27.792 43.357 1.00 85.50 923 LEU A O 1
ATOM 7224 N N . ARG A 1 924 ? -49.542 28.309 41.524 1.00 85.44 924 ARG A N 1
ATOM 7225 C CA . ARG A 1 924 ? -48.942 29.633 41.339 1.00 85.44 924 ARG A CA 1
ATOM 7226 C C . ARG A 1 924 ? -49.302 30.583 42.477 1.00 85.44 924 ARG A C 1
ATOM 7228 O O . ARG A 1 924 ? -48.427 31.310 42.942 1.00 85.44 924 ARG A O 1
ATOM 7235 N N . SER A 1 925 ? -50.556 30.589 42.928 1.00 83.62 925 SER A N 1
ATOM 7236 C CA . SER A 1 925 ? -50.980 31.373 44.092 1.00 83.62 925 SER A CA 1
ATOM 7237 C C . SER A 1 925 ? -50.287 30.904 45.369 1.00 83.62 925 SER A C 1
ATOM 7239 O O . SER A 1 925 ? -49.834 31.740 46.146 1.00 83.62 925 SER A O 1
ATOM 7241 N N . LEU A 1 926 ? -50.128 29.592 45.544 1.00 83.81 926 LEU A N 1
ATOM 7242 C CA . LEU A 1 926 ? -49.501 28.994 46.723 1.00 83.81 926 LEU A CA 1
ATOM 7243 C C . LEU A 1 926 ? -47.983 29.275 46.777 1.00 83.81 926 LEU A C 1
ATOM 7245 O O . LEU A 1 926 ? -47.462 29.691 47.809 1.00 83.81 926 LEU A O 1
ATOM 7249 N N . LEU A 1 927 ? -47.289 29.197 45.635 1.00 83.75 927 LEU A N 1
ATOM 7250 C CA . LEU A 1 927 ? -45.881 29.604 45.502 1.00 83.75 927 LEU A CA 1
ATOM 7251 C C . LEU A 1 927 ? -45.680 31.125 45.666 1.00 83.75 927 LEU A C 1
ATOM 7253 O O . LEU A 1 927 ? -44.638 31.567 46.138 1.00 83.75 927 LEU A O 1
ATOM 7257 N N . GLN A 1 928 ? -46.657 31.957 45.284 1.00 79.31 928 GLN A N 1
ATOM 7258 C CA . GLN A 1 928 ? -46.597 33.409 45.515 1.00 79.31 928 GLN A CA 1
ATOM 7259 C C . GLN A 1 928 ? -46.827 33.784 46.984 1.00 79.31 928 GLN A C 1
ATOM 7261 O O . GLN A 1 928 ? -46.277 34.785 47.442 1.00 79.31 928 GLN A O 1
ATOM 7266 N N . GLN A 1 929 ? -47.624 33.005 47.716 1.00 72.81 929 GLN A N 1
ATOM 7267 C CA . GLN A 1 929 ? -47.819 33.172 49.159 1.00 72.81 929 GLN A CA 1
ATOM 7268 C C . GLN A 1 929 ? -46.548 32.816 49.939 1.00 72.81 929 GLN A C 1
ATOM 7270 O O . GLN A 1 929 ? -46.159 33.587 50.809 1.00 72.81 929 GLN A O 1
ATOM 7275 N N . GLU A 1 930 ? -45.824 31.762 49.536 1.00 72.06 930 GLU A N 1
ATOM 7276 C CA . GLU A 1 930 ? -44.505 31.405 50.095 1.00 72.06 930 GLU A CA 1
ATOM 7277 C C . GLU A 1 930 ? -43.498 32.571 50.043 1.00 72.06 930 GLU A C 1
ATOM 7279 O O . GLU A 1 930 ? -42.724 32.771 50.977 1.00 72.06 930 GLU A O 1
ATOM 7284 N N . VAL A 1 931 ? -43.513 33.363 48.963 1.00 63.75 931 VAL A N 1
ATOM 7285 C CA . VAL A 1 931 ? -42.586 34.495 48.771 1.00 63.75 931 VAL A CA 1
ATOM 7286 C C . VAL A 1 931 ? -42.999 35.737 49.570 1.00 63.75 931 VAL A C 1
ATOM 7288 O O . VAL A 1 931 ? -42.139 36.529 49.956 1.00 63.75 931 VAL A O 1
ATOM 7291 N N . ASN A 1 932 ? -44.301 35.931 49.804 1.00 60.03 932 ASN A N 1
ATOM 7292 C CA . ASN A 1 932 ? -44.851 37.177 50.347 1.00 60.03 932 ASN A CA 1
ATOM 7293 C C . ASN A 1 932 ? -45.229 37.111 51.835 1.00 60.03 932 ASN A C 1
ATOM 7295 O O . ASN A 1 932 ? -45.301 38.164 52.468 1.00 60.03 932 ASN A O 1
ATOM 7299 N N . ASP A 1 933 ? -45.479 35.923 52.389 1.00 57.16 933 ASP A N 1
ATOM 7300 C CA . ASP A 1 933 ? -45.986 35.749 53.751 1.00 57.16 933 ASP A CA 1
ATOM 7301 C C . ASP A 1 933 ? -45.192 34.675 54.512 1.00 57.16 933 ASP A C 1
ATOM 7303 O O . ASP A 1 933 ? -45.225 33.487 54.175 1.00 57.16 933 ASP A O 1
ATOM 7307 N N . ALA A 1 934 ? -44.469 35.100 55.554 1.00 56.16 934 ALA A N 1
ATOM 7308 C CA . ALA A 1 934 ? -43.620 34.230 56.371 1.00 56.16 934 ALA A CA 1
ATOM 7309 C C . ALA A 1 934 ? -44.419 33.222 57.224 1.00 56.16 934 ALA A C 1
ATOM 7311 O O . ALA A 1 934 ? -43.821 32.287 57.760 1.00 56.16 934 ALA A O 1
ATOM 7312 N N . ASP A 1 935 ? -45.744 33.397 57.323 1.00 52.88 935 ASP A N 1
ATOM 7313 C CA . ASP A 1 935 ? -46.665 32.517 58.052 1.00 52.88 935 ASP A CA 1
ATOM 7314 C C . ASP A 1 935 ? -47.327 31.437 57.168 1.00 52.88 935 ASP A C 1
ATOM 7316 O O . ASP A 1 935 ? -48.134 30.651 57.672 1.00 52.88 935 ASP A O 1
ATOM 7320 N N . THR A 1 936 ? -46.976 31.326 55.875 1.00 63.88 936 THR A N 1
ATOM 7321 C CA . THR A 1 936 ? -47.446 30.204 55.037 1.00 63.88 936 THR A CA 1
ATOM 7322 C C . THR A 1 936 ? -46.981 28.880 55.651 1.00 63.88 936 THR A C 1
ATOM 7324 O O . THR A 1 936 ? -45.781 28.590 55.728 1.00 63.88 936 THR A O 1
ATOM 7327 N N . SER A 1 937 ? -47.924 28.056 56.115 1.00 70.44 937 SER A N 1
ATOM 7328 C CA . SER A 1 937 ? -47.602 26.794 56.776 1.00 70.44 937 SER A CA 1
ATOM 7329 C C . SER A 1 937 ? -46.892 25.863 55.795 1.00 70.44 937 SER A C 1
ATOM 7331 O O . SER A 1 937 ? -47.412 25.528 54.733 1.00 70.44 937 SER A O 1
ATOM 7333 N N . ARG A 1 938 ? -45.706 25.361 56.166 1.00 74.31 938 ARG A N 1
ATOM 7334 C CA . ARG A 1 938 ? -44.975 24.354 55.367 1.00 74.31 938 ARG A CA 1
ATOM 7335 C C . ARG A 1 938 ? -45.787 23.076 55.127 1.00 74.31 938 ARG A C 1
ATOM 7337 O O . ARG A 1 938 ? -45.446 22.307 54.232 1.00 74.31 938 ARG A O 1
ATOM 7344 N N . ALA A 1 939 ? -46.827 22.829 55.927 1.00 76.00 939 ALA A N 1
ATOM 7345 C CA . ALA A 1 939 ? -47.770 21.741 55.687 1.00 76.00 939 ALA A CA 1
ATOM 7346 C C . ALA A 1 939 ? -48.591 21.978 54.407 1.00 76.00 939 ALA A C 1
ATOM 7348 O O . ALA A 1 939 ? -48.738 21.050 53.615 1.00 76.00 939 ALA A O 1
ATOM 7349 N N . ASP A 1 940 ? -49.007 23.220 54.152 1.00 82.00 940 ASP A N 1
ATOM 7350 C CA . ASP A 1 940 ? -49.806 23.598 52.980 1.00 82.00 940 ASP A CA 1
ATOM 7351 C C . ASP A 1 940 ? -48.973 23.487 51.692 1.00 82.00 940 ASP A C 1
ATOM 7353 O O . ASP A 1 940 ? -49.451 23.005 50.669 1.00 82.00 940 ASP A O 1
ATOM 7357 N N . LEU A 1 941 ? -47.679 23.821 51.763 1.00 86.19 941 LEU A N 1
ATOM 7358 C CA . LEU A 1 941 ? -46.712 23.634 50.670 1.00 86.19 941 LEU A CA 1
ATOM 7359 C C . LEU A 1 941 ? -46.377 22.155 50.393 1.00 86.19 941 LEU A C 1
ATOM 7361 O O . LEU A 1 941 ? -46.020 21.788 49.271 1.00 86.19 941 LEU A O 1
ATOM 7365 N N . LEU A 1 942 ? -46.488 21.276 51.392 1.00 89.12 942 LEU A N 1
ATOM 7366 C CA . LEU A 1 942 ? -46.265 19.836 51.217 1.00 89.12 942 LEU A CA 1
ATOM 7367 C C . LEU A 1 942 ? -47.508 19.089 50.725 1.00 89.12 942 LEU A C 1
ATOM 7369 O O . LEU A 1 942 ? -47.353 18.016 50.135 1.00 89.12 942 LEU A O 1
ATOM 7373 N N . ALA A 1 943 ? -48.708 19.637 50.927 1.00 90.06 943 ALA A N 1
ATOM 7374 C CA . ALA A 1 943 ? -49.968 18.997 50.560 1.00 90.06 943 ALA A CA 1
ATOM 7375 C C . ALA A 1 943 ? -50.020 18.542 49.083 1.00 90.06 943 ALA A C 1
ATOM 7377 O O . ALA A 1 943 ? -50.283 17.356 48.866 1.00 90.06 943 ALA A O 1
ATOM 7378 N N . PRO A 1 944 ? -49.635 19.355 48.073 1.00 91.06 944 PRO A N 1
ATOM 7379 C CA . PRO A 1 944 ? -49.637 18.911 46.674 1.00 91.06 944 PRO A CA 1
ATOM 7380 C C . PRO A 1 944 ? -48.674 17.747 46.389 1.00 91.06 944 PRO A C 1
ATOM 7382 O O . PRO A 1 944 ? -48.955 16.875 45.567 1.00 91.06 944 PRO A O 1
ATOM 7385 N N . ILE A 1 945 ? -47.529 17.698 47.082 1.00 91.00 945 ILE A N 1
ATOM 7386 C CA . ILE A 1 945 ? -46.561 16.596 46.951 1.00 91.00 945 ILE A CA 1
ATOM 7387 C C . ILE A 1 945 ? -47.119 15.335 47.610 1.00 91.00 945 ILE A C 1
ATOM 7389 O O . ILE A 1 945 ? -46.994 14.245 47.055 1.00 91.00 945 ILE A O 1
ATOM 7393 N N . ASN A 1 946 ? -47.739 15.467 48.782 1.00 92.44 946 ASN A N 1
ATOM 7394 C CA . ASN A 1 946 ? -48.370 14.351 49.478 1.00 92.44 946 ASN A CA 1
ATOM 7395 C C . ASN A 1 946 ? -49.491 13.735 48.636 1.00 92.44 946 ASN A C 1
ATOM 7397 O O . ASN A 1 946 ? -49.489 12.521 48.434 1.00 92.44 946 ASN A O 1
ATOM 7401 N N . GLU A 1 947 ? -50.378 14.559 48.082 1.00 91.19 947 GLU A N 1
ATOM 7402 C CA . GLU A 1 947 ? -51.442 14.114 47.181 1.00 91.19 947 GLU A CA 1
ATOM 7403 C C . GLU A 1 947 ? -50.875 13.407 45.946 1.00 91.19 947 GLU A C 1
ATOM 7405 O O . GLU A 1 947 ? -51.299 12.295 45.624 1.00 91.19 947 GLU A O 1
ATOM 7410 N N . ALA A 1 948 ? -49.839 13.976 45.317 1.00 91.44 948 ALA A N 1
ATOM 7411 C CA . ALA A 1 948 ? -49.158 13.360 44.177 1.00 91.44 948 ALA A CA 1
ATOM 7412 C C . ALA A 1 948 ? -48.485 12.019 44.522 1.00 91.44 948 ALA A C 1
ATOM 7414 O O . ALA A 1 948 ? -48.275 11.176 43.649 1.00 91.44 948 ALA A O 1
ATOM 7415 N N . LEU A 1 949 ? -48.145 11.779 45.788 1.00 90.62 949 LEU A N 1
ATOM 7416 C CA . LEU A 1 949 ? -47.607 10.503 46.264 1.00 90.62 949 LEU A CA 1
ATOM 7417 C C . LEU A 1 949 ? -48.699 9.513 46.708 1.00 90.62 949 LEU A C 1
ATOM 7419 O O . LEU A 1 949 ? -48.365 8.381 47.065 1.00 90.62 949 LEU A O 1
ATOM 7423 N N . GLY A 1 950 ? -49.978 9.903 46.660 1.00 87.38 950 GLY A N 1
ATOM 7424 C CA . GLY A 1 950 ? -51.110 9.111 47.150 1.00 87.38 950 GLY A CA 1
ATOM 7425 C C . GLY A 1 950 ? -51.229 9.097 48.679 1.00 87.38 950 GLY A C 1
ATOM 7426 O O . GLY A 1 950 ? -51.767 8.149 49.251 1.00 87.38 950 GLY A O 1
ATOM 7427 N N . LEU A 1 951 ? -50.677 10.106 49.356 1.00 89.31 951 LEU A N 1
ATOM 7428 C CA . LEU A 1 951 ? -50.805 10.325 50.797 1.00 89.31 951 LEU A CA 1
ATOM 7429 C C . LEU A 1 951 ? -51.925 11.337 51.089 1.00 89.31 951 LEU A C 1
ATOM 7431 O O . LEU A 1 951 ? -52.326 12.107 50.222 1.00 89.31 951 LEU A O 1
ATOM 7435 N N . SER A 1 952 ? -52.404 11.357 52.338 1.00 88.62 952 SER A N 1
ATOM 7436 C CA . SER A 1 952 ? -53.292 12.427 52.821 1.00 88.62 952 SER A CA 1
ATOM 7437 C C . SER A 1 952 ? -52.588 13.789 52.702 1.00 88.62 952 SER A C 1
ATOM 7439 O O . SER A 1 952 ? -51.393 13.835 53.014 1.00 88.62 952 SER A O 1
ATOM 7441 N N . PRO A 1 953 ? -53.281 14.886 52.340 1.00 88.12 953 PRO A N 1
ATOM 7442 C CA . PRO A 1 953 ? -52.680 16.223 52.240 1.00 88.12 953 PRO A CA 1
ATOM 7443 C C . PRO A 1 953 ? -51.925 16.614 53.522 1.00 88.12 953 PRO A C 1
ATOM 7445 O O . PRO A 1 953 ? -50.762 17.014 53.470 1.00 88.12 953 PRO A O 1
ATOM 7448 N N . ASP A 1 954 ? -52.521 16.309 54.681 1.00 87.06 954 ASP A N 1
ATOM 7449 C CA . ASP A 1 954 ? -51.972 16.561 56.023 1.00 87.06 954 ASP A CA 1
ATOM 7450 C C . ASP A 1 954 ? -50.898 15.549 56.482 1.00 87.06 954 ASP A C 1
ATOM 7452 O O . ASP A 1 954 ? -50.548 15.479 57.666 1.00 87.06 954 ASP A O 1
ATOM 7456 N N . ALA A 1 955 ? -50.392 14.686 55.592 1.00 88.12 955 ALA A N 1
ATOM 7457 C CA . ALA A 1 955 ? -49.412 13.677 55.975 1.00 88.12 955 ALA A CA 1
ATOM 7458 C C . ALA A 1 955 ? -48.113 14.331 56.491 1.00 88.12 955 ALA A C 1
ATOM 7460 O O . ALA A 1 955 ? -47.556 15.232 55.857 1.00 88.12 955 ALA A O 1
ATOM 7461 N N . PRO A 1 956 ? -47.564 13.855 57.627 1.00 87.25 956 PRO A N 1
ATOM 7462 C CA . PRO A 1 956 ? -46.389 14.473 58.221 1.00 87.25 956 PRO A CA 1
ATOM 7463 C C . PRO A 1 956 ? -45.167 14.260 57.324 1.00 87.25 956 PRO A C 1
ATOM 7465 O O . PRO A 1 956 ? -44.934 13.143 56.862 1.00 87.25 956 PRO A O 1
ATOM 7468 N N . ARG A 1 957 ? -44.312 15.283 57.187 1.00 87.94 957 ARG A N 1
ATOM 7469 C CA . ARG A 1 957 ? -43.106 15.286 56.327 1.00 87.94 957 ARG A CA 1
ATOM 7470 C C . ARG A 1 957 ? -42.264 14.006 56.398 1.00 87.94 957 ARG A C 1
ATOM 7472 O O . ARG A 1 957 ? -41.788 13.504 55.384 1.00 87.94 957 ARG A O 1
ATOM 7479 N N . ARG A 1 958 ? -42.095 13.435 57.599 1.00 86.81 958 ARG A N 1
ATOM 7480 C CA . ARG A 1 958 ? -41.360 12.171 57.816 1.00 86.81 958 ARG A CA 1
ATOM 7481 C C . ARG A 1 958 ? -41.904 11.003 56.984 1.00 86.81 958 ARG A C 1
ATOM 7483 O O . ARG A 1 958 ? -41.132 10.148 56.561 1.00 86.81 958 ARG A O 1
ATOM 7490 N N . ARG A 1 959 ? -43.220 10.958 56.748 1.00 87.75 959 ARG A N 1
ATOM 7491 C CA . ARG A 1 959 ? -43.889 9.918 55.960 1.00 87.75 959 ARG A CA 1
ATOM 7492 C C . ARG A 1 959 ? -43.599 10.097 54.473 1.00 87.75 959 ARG A C 1
ATOM 7494 O O . ARG A 1 959 ? -43.261 9.112 53.826 1.00 87.75 959 ARG A O 1
ATOM 7501 N N . THR A 1 960 ? -43.643 11.331 53.980 1.00 89.12 960 THR A N 1
ATOM 7502 C CA . THR A 1 960 ? -43.274 11.726 52.611 1.00 89.12 960 THR A CA 1
ATOM 7503 C C . THR A 1 960 ? -41.828 11.337 52.297 1.00 89.12 960 THR A C 1
ATOM 7505 O O . THR A 1 960 ? -41.569 10.615 51.339 1.00 89.12 960 THR A O 1
ATOM 7508 N N . VAL A 1 961 ? -40.889 11.717 53.173 1.00 88.38 961 VAL A N 1
ATOM 7509 C CA . VAL A 1 961 ? -39.457 11.385 53.047 1.00 88.38 961 VAL A CA 1
ATOM 7510 C C . VAL A 1 961 ? -39.234 9.873 53.101 1.00 88.38 961 VAL A C 1
ATOM 7512 O O . VAL A 1 961 ? -38.507 9.326 52.277 1.00 88.38 961 VAL A O 1
ATOM 7515 N N . SER A 1 962 ? -39.879 9.177 54.045 1.00 86.81 962 SER A N 1
ATOM 7516 C CA . SER A 1 962 ? -39.773 7.719 54.157 1.00 86.81 962 SER A CA 1
ATOM 7517 C C . SER A 1 962 ? -40.269 7.006 52.900 1.00 86.81 962 SER A C 1
ATOM 7519 O O . SER A 1 962 ? -39.655 6.022 52.496 1.00 86.81 962 SER A O 1
ATOM 7521 N N . LEU A 1 963 ? -41.364 7.475 52.295 1.00 86.06 963 LEU A N 1
ATOM 7522 C CA . LEU A 1 963 ? -41.915 6.880 51.080 1.00 86.06 963 LEU A CA 1
ATOM 7523 C C . LEU A 1 963 ? -40.996 7.117 49.875 1.00 86.06 963 LEU A C 1
ATOM 7525 O O . LEU A 1 963 ? -40.736 6.189 49.118 1.00 86.06 963 LEU A O 1
ATOM 7529 N N . LEU A 1 964 ? -40.450 8.325 49.721 1.00 87.06 964 LEU A N 1
ATOM 7530 C CA . LEU A 1 964 ? -39.512 8.641 48.638 1.00 87.06 964 LEU A CA 1
ATOM 7531 C C . LEU A 1 964 ? -38.214 7.826 48.728 1.00 87.06 964 LEU A C 1
ATOM 7533 O O . LEU A 1 964 ? -37.742 7.329 47.709 1.00 87.06 964 LEU A O 1
ATOM 7537 N N . ARG A 1 965 ? -37.689 7.594 49.939 1.00 84.50 965 ARG A N 1
ATOM 7538 C CA . ARG A 1 965 ? -36.551 6.678 50.152 1.00 84.50 965 ARG A CA 1
ATOM 7539 C C . ARG A 1 965 ? -36.892 5.239 49.773 1.00 84.50 965 ARG A C 1
ATOM 7541 O O . ARG A 1 965 ? -36.115 4.582 49.096 1.00 84.50 965 ARG A O 1
ATOM 7548 N N . GLN A 1 966 ? -38.083 4.758 50.136 1.00 82.44 966 GLN A N 1
ATOM 7549 C CA . GLN A 1 966 ? -38.554 3.428 49.719 1.00 82.44 966 GLN A CA 1
ATOM 7550 C C . GLN A 1 966 ? -38.718 3.303 48.196 1.00 82.44 966 GLN A C 1
ATOM 7552 O O . GLN A 1 966 ? -38.581 2.209 47.656 1.00 82.44 966 GLN A O 1
ATOM 7557 N N . ARG A 1 967 ? -38.980 4.417 47.502 1.00 84.94 967 ARG A N 1
ATOM 7558 C CA . ARG A 1 967 ? -39.042 4.511 46.036 1.00 84.94 967 ARG A CA 1
ATOM 7559 C C . ARG A 1 967 ? -37.668 4.695 45.369 1.00 84.94 967 ARG A C 1
ATOM 7561 O O . ARG A 1 967 ? -37.632 4.855 44.150 1.00 84.94 967 ARG A O 1
ATOM 7568 N N . ASN A 1 968 ? -36.561 4.694 46.124 1.00 83.50 968 ASN A N 1
ATOM 7569 C CA . ASN A 1 968 ? -35.210 5.038 45.651 1.00 83.50 968 ASN A CA 1
ATOM 7570 C C . ASN A 1 968 ? -35.146 6.423 44.970 1.00 83.50 968 ASN A C 1
ATOM 7572 O O . ASN A 1 968 ? -34.553 6.590 43.904 1.00 83.50 968 ASN A O 1
ATOM 7576 N N . GLN A 1 969 ? -35.818 7.419 45.551 1.00 84.12 969 GLN A N 1
ATOM 7577 C CA . GLN A 1 969 ? -35.790 8.822 45.121 1.00 84.12 969 GLN A CA 1
ATOM 7578 C C . GLN A 1 969 ? -35.127 9.677 46.211 1.00 84.12 969 GLN A C 1
ATOM 7580 O O . GLN A 1 969 ? -35.741 10.594 46.764 1.00 84.12 969 GLN A O 1
ATOM 7585 N N . ASP A 1 970 ? -33.881 9.333 46.552 1.00 84.38 970 ASP A N 1
ATOM 7586 C CA . ASP A 1 970 ? -33.146 9.932 47.671 1.00 84.38 970 ASP A CA 1
ATOM 7587 C C . ASP A 1 970 ? -32.923 11.436 47.491 1.00 84.38 970 ASP A C 1
ATOM 7589 O O . ASP A 1 970 ? -33.093 12.184 48.450 1.00 84.38 970 ASP A O 1
ATOM 7593 N N . ASP A 1 971 ? -32.682 11.901 46.263 1.00 85.06 971 ASP A N 1
ATOM 7594 C CA . ASP A 1 971 ? -32.505 13.328 45.960 1.00 85.06 971 ASP A CA 1
ATOM 7595 C C . ASP A 1 971 ? -33.743 14.159 46.340 1.00 85.06 971 ASP A C 1
ATOM 7597 O O . ASP A 1 971 ? -33.638 15.209 46.979 1.00 85.06 971 ASP A O 1
ATOM 7601 N N . LEU A 1 972 ? -34.942 13.661 46.012 1.00 86.75 972 LEU A N 1
ATOM 7602 C CA . LEU A 1 972 ? -36.209 14.294 46.393 1.00 86.75 972 LEU A CA 1
ATOM 7603 C C . LEU A 1 972 ? -36.442 14.217 47.903 1.00 86.75 972 LEU A C 1
ATOM 7605 O O . LEU A 1 972 ? -36.894 15.184 48.519 1.00 86.75 972 LEU A O 1
ATOM 7609 N N . ALA A 1 973 ? -36.126 13.070 48.507 1.00 86.19 973 ALA A N 1
ATOM 7610 C CA . ALA A 1 973 ? -36.257 12.865 49.943 1.00 86.19 973 ALA A CA 1
ATOM 7611 C C . ALA A 1 973 ? -35.336 13.808 50.736 1.00 86.19 973 ALA A C 1
ATOM 7613 O O . ALA A 1 973 ? -35.743 14.355 51.764 1.00 86.19 973 ALA A O 1
ATOM 7614 N N . GLU A 1 974 ? -34.109 14.023 50.263 1.00 86.50 974 GLU A N 1
ATOM 7615 C CA . GLU A 1 974 ? -33.158 14.978 50.824 1.00 86.50 974 GLU A CA 1
ATOM 7616 C C . GLU A 1 974 ? -33.608 16.420 50.632 1.00 86.50 974 GLU A C 1
ATOM 7618 O O . GLU A 1 974 ? -33.563 17.191 51.590 1.00 86.50 974 GLU A O 1
ATOM 7623 N N . ALA A 1 975 ? -34.064 16.787 49.433 1.00 85.44 975 ALA A N 1
ATOM 7624 C CA . ALA A 1 975 ? -34.547 18.133 49.148 1.00 85.44 975 ALA A CA 1
ATOM 7625 C C . ALA A 1 975 ? -35.731 18.507 50.058 1.00 85.44 975 ALA A C 1
ATOM 7627 O O . ALA A 1 975 ? -35.696 19.547 50.709 1.00 85.44 975 ALA A O 1
ATOM 7628 N N . ILE A 1 976 ? -36.709 17.610 50.226 1.00 86.31 976 ILE A N 1
ATOM 7629 C CA . ILE A 1 976 ? -37.830 17.792 51.167 1.00 86.31 976 ILE A CA 1
ATOM 7630 C C . ILE A 1 976 ? -37.366 17.772 52.632 1.00 86.31 976 ILE A C 1
ATOM 7632 O O . ILE A 1 976 ? -37.999 18.376 53.494 1.00 86.31 976 ILE A O 1
ATOM 7636 N N . SER A 1 977 ? -36.270 17.078 52.949 1.00 84.94 977 SER A N 1
ATOM 7637 C CA . SER A 1 977 ? -35.714 17.079 54.307 1.00 84.94 977 SER A CA 1
ATOM 7638 C C . SER A 1 977 ? -34.983 18.380 54.659 1.00 84.94 977 SER A C 1
ATOM 7640 O O . SER A 1 977 ? -34.888 18.709 55.843 1.00 84.94 977 SER A O 1
ATOM 7642 N N . LYS A 1 978 ? -34.439 19.084 53.661 1.00 80.00 978 LYS A N 1
ATOM 7643 C CA . LYS A 1 978 ? -33.681 20.335 53.822 1.00 80.00 978 LYS A CA 1
ATOM 7644 C C . LYS A 1 978 ? -34.588 21.574 53.909 1.00 80.00 978 LYS A C 1
ATOM 7646 O O . LYS A 1 978 ? -34.187 22.547 54.542 1.00 80.00 978 LYS A O 1
ATOM 7651 N N . LEU A 1 979 ? -35.782 21.515 53.314 1.00 71.62 979 LEU A N 1
ATOM 7652 C CA . LEU A 1 979 ? -36.884 22.480 53.489 1.00 71.62 979 LEU A CA 1
ATOM 7653 C C . LEU A 1 979 ? -37.548 22.314 54.862 1.00 71.62 979 LEU A C 1
ATOM 7655 O O . LEU A 1 979 ? -38.059 23.305 55.434 1.00 71.62 979 LEU A O 1
#

Radius of gyration: 46.71 Å; Cα contacts (8 Å, |Δi|>4): 1205; chains: 1; bounding box: 116×89×119 Å

Mean predicted aligned error: 22.99 Å

Nearest PDB structures (foldseek):
  2ebu-assembly1_A  TM=6.307E-01  e=4.479E-02  Homo sapiens
  4ldx-assembly1_A  TM=4.043E-01  e=8.918E-02  Arabidopsis thaliana
  8oj1-assembly1_A-2  TM=4.428E-01  e=1.547E-01  Marchantia polymorpha
  5yfs-assembly1_A  TM=3.176E-01  e=1.536E+00  Pyrococcus horikoshii OT3

Foldseek 3Di:
DDDDDDDDDDDDDVPPPVVVVVVVVVVVVVVVVVVVVVVPDPDDDDPDDDPDDPPPDDDDDDDDPDDPDDDPLLLLVLVLLLVQADADPLPLLRVLSNLLSVQPSRLDHDPVSVVVSVVSCVVSVPDPLSLLLSLLLVLLSVLLLCLLAPPDSPVVLVSSCSSCVVSVHDSVSSCVLQPDPPDLPVDADAQAAEEEEDFDASRDPLVVCVLCVVLNYHYDQDDLRHQEYEYCDQVDPAPSSVSCVVSVHYYDYSSSVSNNSSVSDPDPSPDRDDPVRRDPDPPVVLCCQFQVPDPFDPPDDDDLLSLLVCCVVPPQQAFLQVRGPLRDLQFQFRQHPSLVVLVVVVPPCNSRNRVDGLNRQCPRPSDDPVSSSSRSSRSSVSSSSSVVVVVVVVVVVVVPPPPDDPDPVVVVVVVVVVVVVVVLLVVLQVLLVVLLPPVDPPQVVPDVDDPVVNVVVVVVVVSCVVVVSVLSLLLVLVVLLVVLLVPPPLLVCCLQDPLLHPDQLVNSCVVVVHDSVVSVVSPVSSVVSSVVRNPSNVVSLVSLLVVCWAKDFLVVSCVSCVQQQPQRPPHRHGSVSSSCSNPVQWDDDPRMIGGPCLVVQLVVLQVVQQDPLQKGFQVSSCVRSRDDPVVVVVCCCPVVVCQWDDDPRMIRGRNVDLQSQLSRVQVVVVDWDFLVRSCVRVDDDDSVVSVVVQVPDPQWADQAPGTIHGVVVVRDHDDDLLVVQVVQQVVQCVVCVVVVHHRPAAALVVSLVCCVVRVHDNVRNVVSLPFQQWDQDPRGIHGDDDPQQAFWDDALLLAAQWWADPNFIKHKDAAAPCQQVFAKDFGTSNLRVLVRATAPDKDWADEPQGIKIWHADPRRTIIIGHPNSQCVVAVHDHGFIKIWTQDPVSHTHIDGFDHQDCPDADLVNLCVVSRHDCPPPVNVVLVVCVVVPPPSDVLQSCQVVCNGSVHHSNDDLVVSLVSCVSNVNNVSSVSSVVD

Secondary structure (DSSP, 8-state):
------------GGGHHHHHHHHHHHHHHHHHHHHHHTTT--------------TTS--PPPPP---S-S-HHHHHHHHHHHHHSPPPS-HHHHHHHHHHHHHTTTS---HHHHHHHHHHHHHTT--HHHHHHHHHHHHHHHHHHHHHH-S-HHHHHHHHHHHHHHTT--THHHHHHH-S-S----PPPPTT-EEEEES--SS-HHHHHHHHHHTT-EE--S-TT--EEEES-TT---HHHHHHHHTT--EEEHHHHHHHHHHT----TT----GGGS-----HHHHHHH-TT--PPTTS---HHHHHHHHHHH-TTSBGGGG-TT--TT------HHHHHHHHHSTT-GGGGGGSBHHHHHTSTT--HHHHHHHHHHHHHHHHHHHHHHHHHHHHHTTSS--SS-TTHHHHHHHHHHHHHHHHHHHHHHHHHHHHHHS----TTTS---HHHHHHHHHHHHHHHHS-HHHHHHHHHHHHHHHHTTT-HHHHHHIIIIISS---HHHHHHHHT--HHHHHHHHHHHHHHHHHHTHHHHHHHHHHHHHH-SEEEHHHHHHH-GGGGSB-TTSSSBHHHHHHHHH---EEETTEEE-TTHHHHHHHHHHHH--TTSEEEHHHHHHHH-S-HHHHHHHHHHTSTTT-EEETTEEE--TTSHHHHHHHHHHHH-S-EEHHHHHHHH----HHHHHHHHHH-TTEEE-SSSEEEEGGG-PPP---HHHHHHHHHHHHHHHHHHTTPPP--EEHHHHHHTHHHHT--HHHHHHHTTSTTEEEETTEEEE-----SSPSSS-GGGSTTEEEETTEEEEEEE--HHHHHT--EE--HHHHHHTT--TT-EEEEB-TT--EEEEE-TTS-EEEPP-HHHHHHHT--TT-EEEEEE-TTSBEEEEEPPPP-TT--HHHHHHHHTT--TTSHHHHHHHHHHHH-TT--HHHHHHHHHHHTTS-TT--HHHHHHHHHHTT-HHHHHHHHH-

Solvent-accessible surface area (backbone atoms only — not comparable to full-atom values): 55758 Å² total; per-residue (Å²): 145,84,86,87,83,84,89,81,84,87,80,67,84,85,64,51,68,69,52,53,54,55,54,52,51,52,53,49,53,50,52,51,53,53,53,46,68,70,63,81,56,94,73,83,77,76,85,66,82,80,82,75,75,77,87,77,66,78,78,81,71,83,78,79,89,69,82,92,78,70,57,71,64,60,42,50,51,41,57,46,50,60,69,70,52,86,80,56,91,48,62,46,62,34,53,40,48,54,52,51,48,60,37,49,41,79,56,56,76,48,78,69,49,53,52,47,52,53,48,39,32,62,78,42,74,55,51,72,57,36,53,56,50,49,48,46,52,53,49,49,42,52,48,44,50,44,48,32,68,49,90,52,57,84,71,47,51,63,48,51,41,53,38,31,51,75,63,74,33,65,61,63,62,55,48,75,60,69,57,78,87,60,77,82,69,89,71,79,85,54,73,66,42,28,33,27,81,46,78,47,55,85,60,56,64,60,58,53,50,50,54,39,43,75,62,38,30,40,80,49,76,88,50,94,73,33,62,36,37,38,22,66,57,90,86,51,90,43,71,69,50,48,48,29,61,73,64,74,34,52,74,41,41,60,51,56,47,28,40,52,53,29,76,71,55,88,75,71,93,78,74,79,85,62,83,86,71,73,76,79,77,69,50,69,66,56,50,39,70,50,25,76,85,62,78,74,66,88,95,59,85,80,42,63,63,52,53,29,49,50,40,55,75,75,43,32,84,45,35,53,31,74,64,18,92,53,38,50,91,84,61,76,63,45,47,40,76,66,45,46,54,48,42,67,69,47,74,94,42,69,90,45,54,46,70,40,20,53,53,60,52,54,70,38,87,83,37,30,76,58,50,49,47,50,48,41,29,19,45,47,52,35,26,52,57,39,50,55,51,57,53,55,54,54,60,57,62,64,71,76,75,81,82,89,82,58,83,71,57,53,57,51,50,50,50,52,47,53,55,47,50,54,52,50,50,55,50,22,31,56,49,11,54,41,34,73,70,60,90,48,62,84,40,80,90,77,40,97,59,60,70,82,55,41,61,57,48,54,62,51,50,62,52,33,74,80,39,40,25,56,50,44,41,54,49,53,30,50,43,39,55,53,56,31,30,72,82,38,69,67,45,49,44,42,46,54,39,38,48,62,34,89,49,48,53,58,58,53,8,63,74,71,76,45,52,42,67,56,44,49,52,47,52,52,52,32,51,56,42,23,72,75,54,38,65,63,33,51,56,53,49,57,44,54,43,60,70,44,46,39,52,41,52,39,67,63,49,44,71,74,44,51,60,35,71,36,73,36,77,96,43,100,45,26,38,50,56,48,53,30,43,72,70,47,65,46,42,80,56,98,64,29,34,26,28,75,57,39,70,59,53,50,54,49,49,53,62,70,52,34,46,101,51,27,38,23,53,40,65,61,54,46,74,69,62,66,46,55,69,69,56,49,54,49,46,41,53,73,78,30,46,68,40,35,45,81,54,94,63,34,30,32,45,64,40,74,39,76,56,46,42,50,50,23,50,37,67,72,68,74,57,71,40,36,64,67,60,53,32,73,77,74,47,101,68,61,68,78,58,49,57,56,51,41,71,69,36,82,61,44,33,38,54,27,68,59,28,37,35,53,44,89,73,70,68,67,75,38,91,46,73,52,58,54,54,49,51,52,30,52,49,47,34,52,53,23,53,77,71,75,45,78,62,76,45,39,46,48,69,60,59,48,67,42,20,72,77,36,60,47,56,56,66,56,51,61,58,38,44,56,31,93,51,31,33,72,54,98,63,15,28,33,80,40,85,76,81,61,86,54,43,35,56,56,61,42,81,50,27,60,60,43,33,36,53,98,92,38,47,25,38,63,41,70,36,42,73,56,45,71,75,41,50,57,49,78,51,60,37,10,62,35,29,73,73,60,33,30,69,80,35,70,52,72,24,45,32,100,90,53,69,43,44,35,32,40,47,99,82,72,44,32,33,36,47,52,57,26,70,56,37,61,74,70,72,60,53,73,72,42,31,31,33,40,40,52,40,95,87,40,36,44,50,74,48,83,36,50,70,80,58,88,87,46,61,72,68,65,21,51,38,30,72,79,44,45,57,66,82,40,69,69,53,38,52,52,57,50,39,61,75,75,36,94,77,59,54,68,60,68,73,40,17,66,58,26,37,30,55,70,42,57,46,86,56,56,68,70,57,58,32,52,48,28,46,71,26,72,35,52,70,61,23,48,54,64,68,75,107

pLDDT: mean 75.64, std 16.98, range [26.52, 95.75]

Sequence (979 aa):
IVGRIPFLPALTAENLDVYQTGVRSAMSTVKLLQWLAQQDSDITFNTGQLFIYPSGLPNPHAALSRRSGIDADEQRWLLRLVKTLPRFNNAPLQNYRDILCEAIADREIDDAEFSRLQTAARDGDIQDVDISSLHREVIRQLALETLLHSVNLADDLPKLKKVAAQLNVDDQVIDELIKPDSVQHGIQLNTGDRIAFSGTLEIPREEWVHRATLAGLVVEQVSDKTTVLVASNLDSDRTKAQTARRLDIPMVTESEFATILGAHIDIDSSLDFNANFATNDIDHFQLQRVFPWFDGPAGKLHTPTCVAQAWVDNHPEEALQDISPFLDAASTVDVDREGVRVMRKIENRSAQLLHLSVKEIAQCPDVGKLNLNSIVVSAVFAALDASESARADAATESSAQGEFAASSQEELDAFAASVLHEKYRQLSLGMGWIDLKNDLIPTPGTISLPPEVSAKFNEVAQLFENYPPLLMVFEEATQELVNAAKGDERKLAIIAKRWIGDATLDDLGNHFGITRERVRQFEVELGEDFNRSRNFYDAVLAKIERFIGRAIRLYALEERFPQLMDRAKPFDTTYGKLFTAIDGGWVVRNGWVFSPTFEEDIAQLLEEEKNEYGVALKHNVLAKSGISERLLNEYLTRELGQKVISIKDYLIIDAGSHNSRAVALLSIHGEPMTLEEIQAQLGTMNLRSARGQYAADQRLIRVSGDQWALRSWGIPAFSSIAEWISEQVDEEAAMAAQHGGEPQGVSLDYLLSQAGRLRVTVNSIRTYATSDGLELVDGQVRRCEPDLDTPIGGSIANSQNVYFRQGQWHLLLTLTKVHVRGSGFHIPRGIGNYYGINFGDGIDLTSPLGSVRMGTDKLRALRLSSIRRFIQGLGAGIGDRVWLTFGDDRSFAVSLAPKLQPELTGFAGLYNHIGLDITEPELRSLLQQEVNDADTSRADLLAPINEALGLSPDAPRRRTVSLLRQRNQDDLAEAISKL